Protein AF-0000000069746053 (afdb_homodimer)

Nearest PDB structures (foldseek):
  7sx4-assembly1_D  TM=1.749E-01  e=9.140E-03  Homo sapiens
  3opb-assembly1_A  TM=1.596E-01  e=9.567E-02  Saccharomyces cerevisiae
  3woz-assembly4_D  TM=3.754E-01  e=2.902E+00  Mus musculus
  8tla-assembly1_D  TM=1.374E-01  e=2.984E-01  Homo sapiens
  3opb-assembly1_B  TM=1.775E-01  e=1.203E+00  Saccharomyces cerevisiae

Structure (mmCIF, 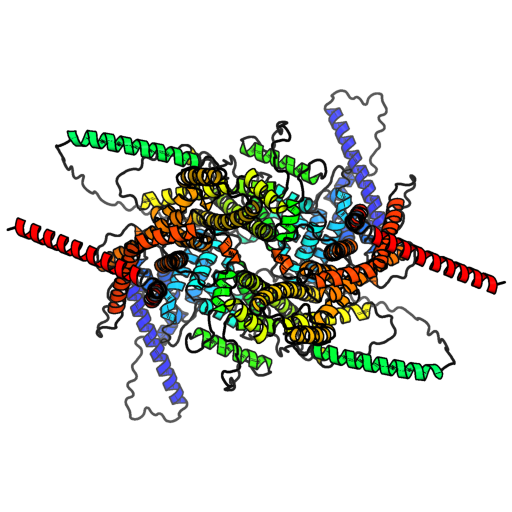N/CA/C/O backbone):
data_AF-0000000069746053-model_v1
#
loop_
_entity.id
_entity.type
_entity.pdbx_description
1 polymer 'DOP1 leucine zipper like protein B'
#
loop_
_atom_site.group_PDB
_atom_site.id
_atom_site.type_symbol
_atom_site.label_atom_id
_atom_site.label_alt_id
_atom_site.label_comp_id
_atom_site.label_asym_id
_atom_site.label_entity_id
_atom_site.label_seq_id
_atom_site.pdbx_PDB_ins_code
_atom_site.Cartn_x
_atom_site.Cartn_y
_atom_site.Cartn_z
_atom_site.occupancy
_atom_site.B_iso_or_equiv
_atom_site.auth_seq_id
_atom_site.auth_comp_id
_atom_site.auth_asym_id
_atom_site.auth_atom_id
_atom_site.pdbx_PDB_model_num
ATOM 1 N N . MET A 1 1 ? -34.031 -27.984 -26.672 1 79.75 1 MET A N 1
ATOM 2 C CA . MET A 1 1 ? -33.969 -27.141 -25.5 1 79.75 1 MET A CA 1
ATOM 3 C C . MET A 1 1 ? -33.969 -27.969 -24.219 1 79.75 1 MET A C 1
ATOM 5 O O . MET A 1 1 ? -33.219 -27.703 -23.297 1 79.75 1 MET A O 1
ATOM 9 N N . THR A 1 2 ? -34.75 -28.969 -24.156 1 75.62 2 THR A N 1
ATOM 10 C CA . THR A 1 2 ? -34.812 -29.859 -22.984 1 75.62 2 THR A CA 1
ATOM 11 C C . THR A 1 2 ? -33.5 -30.594 -22.797 1 75.62 2 THR A C 1
ATOM 13 O O . THR A 1 2 ? -33.031 -30.734 -21.656 1 75.62 2 THR A O 1
ATOM 16 N N . VAL A 1 3 ? -32.938 -31.031 -23.844 1 77.88 3 VAL A N 1
ATOM 17 C CA . VAL A 1 3 ? -31.656 -31.75 -23.781 1 77.88 3 VAL A CA 1
ATOM 18 C C . VAL A 1 3 ? -30.547 -30.812 -23.297 1 77.88 3 VAL A C 1
ATOM 20 O O . VAL A 1 3 ? -29.656 -31.234 -22.562 1 77.88 3 VAL A O 1
ATOM 23 N N . CYS A 1 4 ? -30.656 -29.656 -23.688 1 82 4 CYS A N 1
ATOM 24 C CA . CYS A 1 4 ? -29.656 -28.672 -23.312 1 82 4 CYS A CA 1
ATOM 25 C C . CYS A 1 4 ? -29.641 -28.453 -21.797 1 82 4 CYS A C 1
ATOM 27 O O . CYS A 1 4 ? -28.594 -28.172 -21.203 1 82 4 CYS A O 1
ATOM 29 N N . CYS A 1 5 ? -30.781 -28.688 -21.156 1 81.5 5 CYS A N 1
ATOM 30 C CA . CYS A 1 5 ? -30.906 -28.266 -19.766 1 81.5 5 CYS A CA 1
ATOM 31 C C . CYS A 1 5 ? -30.953 -29.469 -18.828 1 81.5 5 CYS A C 1
ATOM 33 O O . CYS A 1 5 ? -30.688 -29.359 -17.641 1 81.5 5 CYS A O 1
ATOM 35 N N . CYS A 1 6 ? -31.297 -30.625 -19.281 1 79.62 6 CYS A N 1
ATOM 36 C CA . CYS A 1 6 ? -31.688 -31.656 -18.328 1 79.62 6 CYS A CA 1
ATOM 37 C C . CYS A 1 6 ? -30.797 -32.906 -18.469 1 79.62 6 CYS A C 1
ATOM 39 O O . CYS A 1 6 ? -30.828 -33.781 -17.609 1 79.62 6 CYS A O 1
ATOM 41 N N . VAL A 1 7 ? -30 -33 -19.469 1 80.88 7 VAL A N 1
ATOM 42 C CA . VAL A 1 7 ? -29.188 -34.188 -19.656 1 80.88 7 VAL A CA 1
ATOM 43 C C . VAL A 1 7 ? -27.922 -34.094 -18.812 1 80.88 7 VAL A C 1
ATOM 45 O O . VAL A 1 7 ? -27.375 -33 -18.625 1 80.88 7 VAL A O 1
ATOM 48 N N . THR A 1 8 ? -27.547 -35.219 -18.344 1 80.81 8 THR A N 1
ATOM 49 C CA . THR A 1 8 ? -26.422 -35.219 -17.422 1 80.81 8 THR A CA 1
ATOM 50 C C . THR A 1 8 ? -25.109 -35.438 -18.172 1 80.81 8 THR A C 1
ATOM 52 O O . THR A 1 8 ? -24.031 -35.125 -17.656 1 80.81 8 THR A O 1
ATOM 55 N N . ASP A 1 9 ? -25.234 -35.938 -19.375 1 83.94 9 ASP A N 1
ATOM 56 C CA . ASP A 1 9 ? -24 -36.156 -20.141 1 83.94 9 ASP A CA 1
ATOM 57 C C . ASP A 1 9 ? -23.484 -34.844 -20.719 1 83.94 9 ASP A C 1
ATOM 59 O O . ASP A 1 9 ? -24.156 -34.25 -21.562 1 83.94 9 ASP A O 1
ATOM 63 N N . CYS A 1 10 ? -22.328 -34.531 -20.422 1 85.75 10 CYS A N 1
ATOM 64 C CA . CYS A 1 10 ? -21.766 -33.25 -20.781 1 85.75 10 CYS A CA 1
ATOM 65 C C . CYS A 1 10 ? -21.578 -33.156 -22.297 1 85.75 10 CYS A C 1
ATOM 67 O O . CYS A 1 10 ? -21.828 -32.094 -22.875 1 85.75 10 CYS A O 1
ATOM 69 N N . TYR A 1 11 ? -21.188 -34.219 -22.922 1 84.75 11 TYR A N 1
ATOM 70 C CA . TYR A 1 11 ? -20.938 -34.156 -24.359 1 84.75 11 TYR A CA 1
ATOM 71 C C . TYR A 1 11 ? -22.234 -33.938 -25.125 1 84.75 11 TYR A C 1
ATOM 73 O O . TYR A 1 11 ? -22.297 -33.094 -26.016 1 84.75 11 TYR A O 1
ATOM 81 N N . LEU A 1 12 ? -23.188 -34.688 -24.781 1 87.56 12 LEU A N 1
ATOM 82 C CA . LEU A 1 12 ? -24.469 -34.562 -25.453 1 87.56 12 LEU A CA 1
ATOM 83 C C . LEU A 1 12 ? -25.078 -33.188 -25.203 1 87.56 12 LEU A C 1
ATOM 85 O O . LEU A 1 12 ? -25.703 -32.594 -26.109 1 87.56 12 LEU A O 1
ATOM 89 N N . GLN A 1 13 ? -24.938 -32.812 -24.031 1 90.44 13 GLN A N 1
ATOM 90 C CA . GLN A 1 13 ? -25.453 -31.484 -23.688 1 90.44 13 GLN A CA 1
ATOM 91 C C . GLN A 1 13 ? -24.766 -30.391 -24.484 1 90.44 13 GLN A C 1
ATOM 93 O O . GLN A 1 13 ? -25.422 -29.484 -25 1 90.44 13 GLN A O 1
ATOM 98 N N . ASN A 1 14 ? -23.516 -30.438 -24.656 1 90.69 14 ASN A N 1
ATOM 99 C CA . ASN A 1 14 ? -22.75 -29.438 -25.375 1 90.69 14 ASN A CA 1
ATOM 100 C C . ASN A 1 14 ? -23.078 -29.438 -26.859 1 90.69 14 ASN A C 1
ATOM 102 O O . ASN A 1 14 ? -23.156 -28.359 -27.484 1 90.69 14 ASN A O 1
ATOM 106 N N . VAL A 1 15 ? -23.234 -30.594 -27.359 1 89.5 15 VAL A N 1
ATOM 107 C CA . VAL A 1 15 ? -23.609 -30.703 -28.766 1 89.5 15 VAL A CA 1
ATOM 108 C C . VAL A 1 15 ? -24.984 -30.094 -28.984 1 89.5 15 VAL A C 1
ATOM 110 O O . VAL A 1 15 ? -25.203 -29.375 -29.969 1 89.5 15 VAL A O 1
ATOM 113 N N . ALA A 1 16 ? -25.859 -30.438 -28.078 1 91.25 16 ALA A N 1
ATOM 114 C CA . ALA A 1 16 ? -27.203 -29.891 -28.172 1 91.25 16 ALA A CA 1
ATOM 115 C C . ALA A 1 16 ? -27.188 -28.375 -28.062 1 91.25 16 ALA A C 1
ATOM 117 O O . ALA A 1 16 ? -27.875 -27.672 -28.812 1 91.25 16 ALA A O 1
ATOM 118 N N . ILE A 1 17 ? -26.5 -27.875 -27.125 1 92.75 17 ILE A N 1
ATOM 119 C CA . ILE A 1 17 ? -26.391 -26.438 -26.906 1 92.75 17 ILE A CA 1
ATOM 120 C C . ILE A 1 17 ? -25.766 -25.781 -28.141 1 92.75 17 ILE A C 1
ATOM 122 O O . ILE A 1 17 ? -26.234 -24.75 -28.609 1 92.75 17 ILE A O 1
ATOM 126 N N . SER A 1 18 ? -24.703 -26.359 -28.656 1 92.25 18 SER A N 1
ATOM 127 C CA . SER A 1 18 ? -24.031 -25.828 -29.844 1 92.25 18 SER A CA 1
ATOM 128 C C . SER A 1 18 ? -24.969 -25.734 -31.031 1 92.25 18 SER A C 1
ATOM 130 O O . SER A 1 18 ? -25 -24.734 -31.734 1 92.25 18 SER A O 1
ATOM 132 N N . THR A 1 19 ? -25.719 -26.734 -31.188 1 91.44 19 THR A N 1
ATOM 133 C CA . THR A 1 19 ? -26.656 -26.781 -32.312 1 91.44 19 THR A CA 1
ATOM 134 C C . THR A 1 19 ? -27.734 -25.719 -32.156 1 91.44 19 THR A C 1
ATOM 136 O O . THR A 1 19 ? -28.094 -25.031 -33.094 1 91.44 19 THR A O 1
ATOM 139 N N . LEU A 1 20 ? -28.234 -25.703 -31 1 90.62 20 LEU A N 1
ATOM 140 C CA . LEU A 1 20 ? -29.297 -24.734 -30.75 1 90.62 20 LEU A CA 1
ATOM 141 C C . LEU A 1 20 ? -28.781 -23.297 -30.906 1 90.62 20 LEU A C 1
ATOM 143 O O . LEU A 1 20 ? -29.484 -22.438 -31.438 1 90.62 20 LEU A O 1
ATOM 147 N N . LEU A 1 21 ? -27.609 -22.984 -30.391 1 91.44 21 LEU A N 1
ATOM 148 C CA . LEU A 1 21 ? -27.031 -21.656 -30.5 1 91.44 21 LEU A CA 1
ATOM 149 C C . LEU A 1 21 ? -26.734 -21.312 -31.953 1 91.44 21 LEU A C 1
ATOM 151 O O . LEU A 1 21 ? -26.859 -20.141 -32.375 1 91.44 21 LEU A O 1
ATOM 155 N N . GLU A 1 22 ? -26.344 -22.281 -32.688 1 90.69 22 GLU A N 1
ATOM 156 C CA . GLU A 1 22 ? -26.125 -22.062 -34.125 1 90.69 22 GLU A CA 1
ATOM 157 C C . GLU A 1 22 ? -27.438 -21.703 -34.812 1 90.69 22 GLU A C 1
ATOM 159 O O . GLU A 1 22 ? -27.453 -20.828 -35.688 1 90.69 22 GLU A O 1
ATOM 164 N N . VAL A 1 23 ? -28.422 -22.359 -34.438 1 89.12 23 VAL A N 1
ATOM 165 C CA . VAL A 1 23 ? -29.734 -22.078 -35 1 89.12 23 VAL A CA 1
ATOM 166 C C . VAL A 1 23 ? -30.172 -20.672 -34.625 1 89.12 23 VAL A C 1
ATOM 168 O O . VAL A 1 23 ? -30.734 -19.938 -35.438 1 89.12 23 VAL A O 1
ATOM 171 N N . ILE A 1 24 ? -29.984 -20.375 -33.406 1 89.31 24 ILE A N 1
ATOM 172 C CA . ILE A 1 24 ? -30.359 -19.062 -32.938 1 89.31 24 ILE A CA 1
ATOM 173 C C . ILE A 1 24 ? -29.531 -17.984 -33.656 1 89.31 24 ILE A C 1
ATOM 175 O O . ILE A 1 24 ? -30.078 -16.969 -34.062 1 89.31 24 ILE A O 1
ATOM 179 N N . ASN A 1 25 ? -28.25 -18.172 -33.75 1 88.69 25 ASN A N 1
ATOM 180 C CA . ASN A 1 25 ? -27.359 -17.219 -34.438 1 88.69 25 ASN A CA 1
ATOM 181 C C . ASN A 1 25 ? -27.766 -16.984 -35.875 1 88.69 25 ASN A C 1
ATOM 183 O O . ASN A 1 25 ? -27.828 -15.852 -36.344 1 88.69 25 ASN A O 1
ATOM 187 N N . HIS A 1 26 ? -28.062 -18 -36.5 1 86.75 26 HIS A N 1
ATOM 188 C CA . HIS A 1 26 ? -28.484 -17.906 -37.906 1 86.75 26 HIS A CA 1
ATOM 189 C C . HIS A 1 26 ? -29.844 -17.219 -38.031 1 86.75 26 HIS A C 1
ATOM 191 O O . HIS A 1 26 ? -30.062 -16.438 -38.938 1 86.75 26 HIS A O 1
ATOM 197 N N . SER A 1 27 ? -30.656 -17.609 -37.156 1 88.44 27 SER A N 1
ATOM 198 C CA . SER A 1 27 ? -31.984 -17 -37.188 1 88.44 27 SER A CA 1
ATOM 199 C C . SER A 1 27 ? -31.922 -15.508 -36.906 1 88.44 27 SER A C 1
ATOM 201 O O . SER A 1 27 ? -32.625 -14.719 -37.531 1 88.44 27 SER A O 1
ATOM 203 N N . GLN A 1 28 ? -31.125 -15.164 -35.938 1 86.38 28 GLN A N 1
ATOM 204 C CA . GLN A 1 28 ? -30.984 -13.758 -35.594 1 86.38 28 GLN A CA 1
ATOM 205 C C . GLN A 1 28 ? -30.312 -12.977 -36.719 1 86.38 28 GLN A C 1
ATOM 207 O O . GLN A 1 28 ? -30.688 -11.836 -37 1 86.38 28 GLN A O 1
ATOM 212 N N . SER A 1 29 ? -29.281 -13.492 -37.344 1 84.25 29 SER A N 1
ATOM 213 C CA . SER A 1 29 ? -28.594 -12.844 -38.469 1 84.25 29 SER A CA 1
ATOM 214 C C . SER A 1 29 ? -29.531 -12.625 -39.656 1 84.25 29 SER A C 1
ATOM 216 O O . SER A 1 29 ? -29.516 -11.562 -40.281 1 84.25 29 SER A O 1
ATOM 218 N N . LEU A 1 30 ? -30.281 -13.547 -39.875 1 82.25 30 LEU A N 1
ATOM 219 C CA . LEU A 1 30 ? -31.234 -13.453 -40.969 1 82.25 30 LEU A CA 1
ATOM 220 C C . LEU A 1 30 ? -32.344 -12.461 -40.656 1 82.25 30 LEU A C 1
ATOM 222 O O . LEU A 1 30 ? -32.844 -11.758 -41.531 1 82.25 30 LEU A O 1
ATOM 226 N N . ALA A 1 31 ? -32.719 -12.516 -39.469 1 80.44 31 ALA A N 1
ATOM 227 C CA . ALA A 1 31 ? -33.75 -11.555 -39.031 1 80.44 31 ALA A CA 1
ATOM 228 C C . ALA A 1 31 ? -33.281 -10.117 -39.219 1 80.44 31 ALA A C 1
ATOM 230 O O . ALA A 1 31 ? -34.031 -9.242 -39.625 1 80.44 31 ALA A O 1
ATOM 231 N N . LEU A 1 32 ? -32.031 -9.875 -38.938 1 80.44 32 LEU A N 1
ATOM 232 C CA . LEU A 1 32 ? -31.453 -8.547 -39.094 1 80.44 32 LEU A CA 1
ATOM 233 C C . LEU A 1 32 ? -31.391 -8.172 -40.562 1 80.44 32 LEU A C 1
ATOM 235 O O . LEU A 1 32 ? -31.625 -7.016 -40.938 1 80.44 32 LEU A O 1
ATOM 239 N N . VAL A 1 33 ? -31.078 -9.141 -41.375 1 77.31 33 VAL A N 1
ATOM 240 C CA . VAL A 1 33 ? -31.016 -8.906 -42.812 1 77.31 33 VAL A CA 1
ATOM 241 C C . VAL A 1 33 ? -32.406 -8.609 -43.344 1 77.31 33 VAL A C 1
ATOM 243 O O . VAL A 1 33 ? -32.562 -7.719 -44.188 1 77.31 33 VAL A O 1
ATOM 246 N N . ILE A 1 34 ? -33.281 -9.305 -42.875 1 76.88 34 ILE A N 1
ATOM 247 C CA . ILE A 1 34 ? -34.656 -9.117 -43.344 1 76.88 34 ILE A CA 1
ATOM 248 C C . ILE A 1 34 ? -35.188 -7.758 -42.875 1 76.88 34 ILE A C 1
ATOM 250 O O . ILE A 1 34 ? -35.875 -7.055 -43.625 1 76.88 34 ILE A O 1
ATOM 254 N N . GLU A 1 35 ? -34.844 -7.457 -41.656 1 78.38 35 GLU A N 1
ATOM 255 C CA . GLU A 1 35 ? -35.281 -6.16 -41.125 1 78.38 35 GLU A CA 1
ATOM 256 C C . GLU A 1 35 ? -34.656 -5.016 -41.938 1 78.38 35 GLU A C 1
ATOM 258 O O . GLU A 1 35 ? -35.312 -4.008 -42.188 1 78.38 35 GLU A O 1
ATOM 263 N N . ASP A 1 36 ? -33.406 -5.148 -42.281 1 76.81 36 ASP A N 1
ATOM 264 C CA . ASP A 1 36 ? -32.719 -4.133 -43.062 1 76.81 36 ASP A CA 1
ATOM 265 C C . ASP A 1 36 ? -33.312 -4.012 -44.469 1 76.81 36 ASP A C 1
ATOM 267 O O . ASP A 1 36 ? -33.469 -2.906 -45 1 76.81 36 ASP A O 1
ATOM 271 N N . LYS A 1 37 ? -33.719 -5.129 -45 1 72.94 37 LYS A N 1
ATOM 272 C CA . LYS A 1 37 ? -34.344 -5.137 -46.312 1 72.94 37 LYS A CA 1
ATOM 273 C C . LYS A 1 37 ? -35.719 -4.488 -46.281 1 72.94 37 LYS A C 1
ATOM 275 O O . LYS A 1 37 ? -36.094 -3.738 -47.188 1 72.94 37 LYS A O 1
ATOM 280 N N . MET A 1 38 ? -36.375 -4.809 -45.25 1 73.62 38 MET A N 1
ATOM 281 C CA . MET A 1 38 ? -37.719 -4.242 -45.094 1 73.62 38 MET A CA 1
ATOM 282 C C . MET A 1 38 ? -37.625 -2.73 -44.906 1 73.62 38 MET A C 1
ATOM 284 O O . MET A 1 38 ? -38.469 -1.991 -45.438 1 73.62 38 MET A O 1
ATOM 288 N N . LYS A 1 39 ? -36.656 -2.295 -44.094 1 74.62 39 LYS A N 1
ATOM 289 C CA . LYS A 1 39 ? -36.469 -0.863 -43.844 1 74.62 39 LYS A CA 1
ATOM 290 C C . LYS A 1 39 ? -36.094 -0.145 -45.156 1 74.62 39 LYS A C 1
ATOM 292 O O . LYS A 1 39 ? -36.594 0.952 -45.438 1 74.62 39 LYS A O 1
ATOM 297 N N . ARG A 1 40 ? -35.25 -0.754 -45.844 1 66.44 40 ARG A N 1
ATOM 298 C CA . ARG A 1 40 ? -34.875 -0.18 -47.125 1 66.44 40 ARG A CA 1
ATOM 299 C C . ARG A 1 40 ? -36.031 -0.13 -48.094 1 66.44 40 ARG A C 1
ATOM 301 O O . ARG A 1 40 ? -36.188 0.829 -48.844 1 66.44 40 ARG A O 1
ATOM 308 N N . TYR A 1 41 ? -36.875 -1.124 -47.969 1 64.06 41 TYR A N 1
ATOM 309 C CA . TYR A 1 41 ? -38.031 -1.189 -48.812 1 64.06 41 TYR A CA 1
ATOM 310 C C . TYR A 1 41 ? -39.062 -0.113 -48.438 1 64.06 41 TYR A C 1
ATOM 312 O O . TYR A 1 41 ? -39.656 0.504 -49.312 1 64.06 41 TYR A O 1
ATOM 320 N N . LYS A 1 42 ? -39.219 -0.029 -47.219 1 68.38 42 LYS A N 1
ATOM 321 C CA . LYS A 1 42 ? -40.156 0.998 -46.75 1 68.38 42 LYS A CA 1
ATOM 322 C C . LYS A 1 42 ? -39.656 2.393 -47.156 1 68.38 42 LYS A C 1
ATOM 324 O O . LYS A 1 42 ? -40.469 3.264 -47.5 1 68.38 42 LYS A O 1
ATOM 329 N N . THR A 1 43 ? -38.375 2.584 -47 1 61.66 43 THR A N 1
ATOM 330 C CA . THR A 1 43 ? -37.844 3.904 -47.312 1 61.66 43 THR A CA 1
ATOM 331 C C . THR A 1 43 ? -37.781 4.094 -48.844 1 61.66 43 THR A C 1
ATOM 333 O O . THR A 1 43 ? -37.812 5.223 -49.344 1 61.66 43 THR A O 1
ATOM 336 N N . ALA A 1 44 ? -37.406 3.033 -49.531 1 58.28 44 ALA A N 1
ATOM 337 C CA . ALA A 1 44 ? -37.281 3.223 -50.969 1 58.28 44 ALA A CA 1
ATOM 338 C C . ALA A 1 44 ? -38.656 3.25 -51.625 1 58.28 44 ALA A C 1
ATOM 340 O O . ALA A 1 44 ? -38.781 3.648 -52.781 1 58.28 44 ALA A O 1
ATOM 341 N N . GLY A 1 45 ? -39.75 3.752 -51.281 1 51.72 45 GLY A N 1
ATOM 342 C CA . GLY A 1 45 ? -41.062 3.803 -51.875 1 51.72 45 GLY A CA 1
ATOM 343 C C . GLY A 1 45 ? -41.406 2.582 -52.688 1 51.72 45 GLY A C 1
ATOM 344 O O . GLY A 1 45 ? -42.562 2.383 -53.094 1 51.72 45 GLY A O 1
ATOM 345 N N . TYR A 1 46 ? -40.5 2.402 -53.875 1 46.44 46 TYR A N 1
ATOM 346 C CA . TYR A 1 46 ? -40.781 1.439 -54.906 1 46.44 46 TYR A CA 1
ATOM 347 C C . TYR A 1 46 ? -40.562 0.011 -54.438 1 46.44 46 TYR A C 1
ATOM 349 O O . TYR A 1 46 ? -39.656 -0.257 -53.656 1 46.44 46 TYR A O 1
ATOM 357 N N . ASN A 1 47 ? -41.688 -0.744 -54.438 1 47.44 47 ASN A N 1
ATOM 358 C CA . ASN A 1 47 ? -41.75 -2.164 -54.094 1 47.44 47 ASN A CA 1
ATOM 359 C C . ASN A 1 47 ? -40.719 -2.959 -54.875 1 47.44 47 ASN A C 1
ATOM 361 O O . ASN A 1 47 ? -40.875 -3.186 -56.062 1 47.44 47 ASN A O 1
ATOM 365 N N . PRO A 1 48 ? -39.531 -2.764 -54.875 1 45.84 48 PRO A N 1
ATOM 366 C CA . PRO A 1 48 ? -38.625 -3.451 -55.781 1 45.84 48 PRO A CA 1
ATOM 367 C C . PRO A 1 48 ? -38.906 -4.945 -55.906 1 45.84 48 PRO A C 1
ATOM 369 O O . PRO A 1 48 ? -38.188 -5.664 -56.594 1 45.84 48 PRO A O 1
ATOM 372 N N . PHE A 1 49 ? -39.625 -5.598 -55.031 1 45.22 49 PHE A N 1
ATOM 373 C CA . PHE A 1 49 ? -39.906 -7.035 -55.062 1 45.22 49 PHE A CA 1
ATOM 374 C C . PHE A 1 49 ? -40.844 -7.379 -56.219 1 45.22 49 PHE A C 1
ATOM 376 O O . PHE A 1 49 ? -41.375 -8.492 -56.281 1 45.22 49 PHE A O 1
ATOM 383 N N . SER A 1 50 ? -41.344 -6.449 -57 1 45.62 50 SER A N 1
ATOM 384 C CA . SER A 1 50 ? -42.25 -7.059 -58 1 45.62 50 SER A CA 1
ATOM 385 C C . SER A 1 50 ? -41.625 -8.289 -58.625 1 45.62 50 SER A C 1
ATOM 387 O O . SER A 1 50 ? -42.281 -9.297 -58.844 1 45.62 50 SER A O 1
ATOM 389 N N . GLY A 1 51 ? -40.719 -8.273 -59.719 1 42.75 51 GLY A N 1
ATOM 390 C CA . GLY A 1 51 ? -40.375 -9.375 -60.625 1 42.75 51 GLY A CA 1
ATOM 391 C C . GLY A 1 51 ? -39.344 -10.312 -60.062 1 42.75 51 GLY A C 1
ATOM 392 O O . GLY A 1 51 ? -39.125 -11.406 -60.562 1 42.75 51 GLY A O 1
ATOM 393 N N . ARG A 1 52 ? -38.156 -9.906 -59.438 1 44.22 52 ARG A N 1
ATOM 394 C CA . ARG A 1 52 ? -37.094 -10.867 -59.156 1 44.22 52 ARG A CA 1
ATOM 395 C C . ARG A 1 52 ? -37.344 -11.594 -57.844 1 44.22 52 ARG A C 1
ATOM 397 O O . ARG A 1 52 ? -37.75 -10.984 -56.844 1 44.22 52 ARG A O 1
ATOM 404 N N . LEU A 1 53 ? -37.688 -12.945 -57.875 1 42.25 53 LEU A N 1
ATOM 405 C CA . LEU A 1 53 ? -37.781 -13.945 -56.812 1 42.25 53 LEU A CA 1
ATOM 406 C C . LEU A 1 53 ? -36.719 -13.75 -55.781 1 42.25 53 LEU A C 1
ATOM 408 O O . LEU A 1 53 ? -35.531 -13.938 -56.062 1 42.25 53 LEU A O 1
ATOM 412 N N . GLN A 1 54 ? -36.625 -12.711 -55.125 1 48.38 54 GLN A N 1
ATOM 413 C CA . GLN A 1 54 ? -35.594 -12.633 -54.094 1 48.38 54 GLN A CA 1
ATOM 414 C C . GLN A 1 54 ? -35.75 -13.766 -53.094 1 48.38 54 GLN A C 1
ATOM 416 O O . GLN A 1 54 ? -36.844 -13.992 -52.562 1 48.38 54 GLN A O 1
ATOM 421 N N . MET A 1 55 ? -35.094 -14.875 -53.281 1 50.09 55 MET A N 1
ATOM 422 C CA . MET A 1 55 ? -35 -16 -52.375 1 50.09 55 MET A CA 1
ATOM 423 C C . MET A 1 55 ? -34.812 -15.516 -50.938 1 50.09 55 MET A C 1
ATOM 425 O O . MET A 1 55 ? -33.844 -14.805 -50.656 1 50.09 55 MET A O 1
ATOM 429 N N . VAL A 1 56 ? -35.906 -15.203 -50.375 1 56.44 56 VAL A N 1
ATOM 430 C CA . VAL A 1 56 ? -35.75 -14.844 -48.969 1 56.44 56 VAL A CA 1
ATOM 431 C C . VAL A 1 56 ? -35.625 -16.109 -48.125 1 56.44 56 VAL A C 1
ATOM 433 O O . VAL A 1 56 ? -36.5 -16.984 -48.125 1 56.44 56 VAL A O 1
ATOM 436 N N . THR A 1 57 ? -34.5 -16.562 -47.781 1 66.88 57 THR A N 1
ATOM 437 C CA . THR A 1 57 ? -34.312 -17.688 -46.875 1 66.88 57 THR A CA 1
ATOM 438 C C . THR A 1 57 ? -34.938 -17.422 -45.5 1 66.88 57 THR A C 1
ATOM 440 O O . THR A 1 57 ? -34.625 -16.438 -44.844 1 66.88 57 THR A O 1
ATOM 443 N N . ALA A 1 58 ? -36.094 -18.125 -45.312 1 72.56 58 ALA A N 1
ATOM 444 C CA . ALA A 1 58 ? -36.812 -18 -44.062 1 72.56 58 ALA A CA 1
ATOM 445 C C . ALA A 1 58 ? -35.938 -18.469 -42.906 1 72.56 58 ALA A C 1
ATOM 447 O O . ALA A 1 58 ? -35.25 -19.484 -43 1 72.56 58 ALA A O 1
ATOM 448 N N . PRO A 1 59 ? -35.875 -17.703 -41.812 1 79.5 59 PRO A N 1
ATOM 449 C CA . PRO A 1 59 ? -35.125 -18.141 -40.625 1 79.5 59 PRO A CA 1
ATOM 450 C C . PRO A 1 59 ? -35.656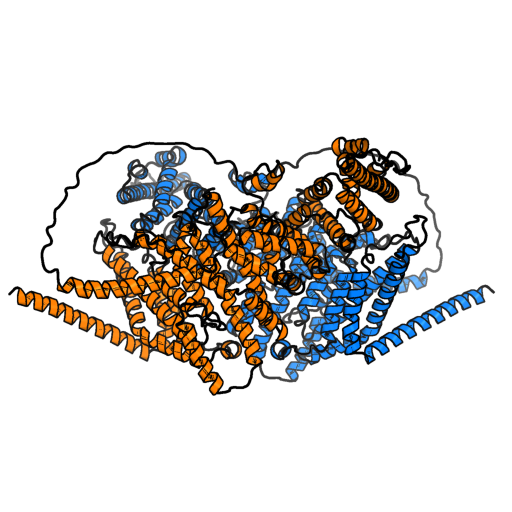 -19.438 -40.031 1 79.5 59 PRO A C 1
ATOM 452 O O . PRO A 1 59 ? -36.875 -19.672 -40.062 1 79.5 59 PRO A O 1
ATOM 455 N N . PRO A 1 60 ? -34.781 -20.312 -39.688 1 83.81 60 PRO A N 1
ATOM 456 C CA . PRO A 1 60 ? -35.188 -21.578 -39.094 1 83.81 60 PRO A CA 1
ATOM 457 C C . PRO A 1 60 ? -36.125 -21.391 -37.906 1 83.81 60 PRO A C 1
ATOM 459 O O . PRO A 1 60 ? -37.062 -22.188 -37.719 1 83.81 60 PRO A O 1
ATOM 462 N N . VAL A 1 61 ? -35.875 -20.406 -37.125 1 87.88 61 VAL A N 1
ATOM 463 C CA . VAL A 1 61 ? -36.75 -20.047 -36 1 87.88 61 VAL A CA 1
ATOM 464 C C . VAL A 1 61 ? -37.312 -18.641 -36.219 1 87.88 61 VAL A C 1
ATOM 466 O O . VAL A 1 61 ? -36.562 -17.688 -36.438 1 87.88 61 VAL A O 1
ATOM 469 N N . ALA A 1 62 ? -38.562 -18.562 -36.125 1 84.12 62 ALA A N 1
ATOM 470 C CA . ALA A 1 62 ? -39.219 -17.266 -36.344 1 84.12 62 ALA A CA 1
ATOM 471 C C . ALA A 1 62 ? -38.812 -16.266 -35.281 1 84.12 62 ALA A C 1
ATOM 473 O O . ALA A 1 62 ? -38.625 -16.609 -34.125 1 84.12 62 ALA A O 1
ATOM 474 N N . PRO A 1 63 ? -38.656 -15.062 -35.656 1 85.38 63 PRO A N 1
ATOM 475 C CA . PRO A 1 63 ? -38.219 -14.008 -34.719 1 85.38 63 PRO A CA 1
ATOM 476 C C . PRO A 1 63 ? -39.188 -13.867 -33.531 1 85.38 63 PRO A C 1
ATOM 478 O O . PRO A 1 63 ? -38.75 -13.547 -32.406 1 85.38 63 PRO A O 1
ATOM 481 N N . GLY A 1 64 ? -40.406 -14.102 -33.75 1 84.94 64 GLY A N 1
ATOM 482 C CA . GLY A 1 64 ? -41.375 -14.055 -32.656 1 84.94 64 GLY A CA 1
ATOM 483 C C . GLY A 1 64 ? -41.094 -15.086 -31.594 1 84.94 64 GLY A C 1
ATOM 484 O O . GLY A 1 64 ? -41.25 -14.805 -30.406 1 84.94 64 GLY A O 1
ATOM 485 N N . VAL A 1 65 ? -40.719 -16.281 -32.062 1 88.56 65 VAL A N 1
ATOM 486 C CA . VAL A 1 65 ? -40.438 -17.375 -31.125 1 88.56 65 VAL A CA 1
ATOM 487 C C . VAL A 1 65 ? -39.156 -17.062 -30.344 1 88.56 65 VAL A C 1
ATOM 489 O O . VAL A 1 65 ? -39.062 -17.359 -29.156 1 88.56 65 VAL A O 1
ATOM 492 N N . LEU A 1 66 ? -38.219 -16.516 -31.031 1 87.62 66 LEU A N 1
ATOM 493 C CA . LEU A 1 66 ? -36.969 -16.156 -30.375 1 87.62 66 LEU A CA 1
ATOM 494 C C . LEU A 1 66 ? -37.219 -15.117 -29.281 1 87.62 66 LEU A C 1
ATOM 496 O O . LEU A 1 66 ? -36.562 -15.156 -28.234 1 87.62 66 LEU A O 1
ATOM 500 N N . LYS A 1 67 ? -38.094 -14.297 -29.562 1 88 67 LYS A N 1
ATOM 501 C CA . LYS A 1 67 ? -38.438 -13.281 -28.562 1 88 67 LYS A CA 1
ATOM 502 C C . LYS A 1 67 ? -39.125 -13.914 -27.359 1 88 67 LYS A C 1
ATOM 504 O O . LYS A 1 67 ? -38.875 -13.5 -26.219 1 88 67 LYS A O 1
ATOM 509 N N . VAL A 1 68 ? -39.875 -14.867 -27.641 1 88.88 68 VAL A N 1
ATOM 510 C CA . VAL A 1 68 ? -40.562 -15.57 -26.562 1 88.88 68 VAL A CA 1
ATOM 511 C C . VAL A 1 68 ? -39.531 -16.328 -25.719 1 88.88 68 VAL A C 1
ATOM 513 O O . VAL A 1 68 ? -39.625 -16.344 -24.484 1 88.88 68 VAL A O 1
ATOM 516 N N . VAL A 1 69 ? -38.656 -16.938 -26.359 1 87.12 69 VAL A N 1
ATOM 517 C CA . VAL A 1 69 ? -37.625 -17.703 -25.656 1 87.12 69 VAL A CA 1
ATOM 518 C C . VAL A 1 69 ? -36.781 -16.75 -24.797 1 87.12 69 VAL A C 1
ATOM 520 O O . VAL A 1 69 ? -36.406 -17.109 -23.672 1 87.12 69 VAL A O 1
ATOM 523 N N . ALA A 1 70 ? -36.562 -15.609 -25.281 1 86.62 70 ALA A N 1
ATOM 524 C CA . ALA A 1 70 ? -35.688 -14.633 -24.609 1 86.62 70 ALA A CA 1
ATOM 525 C C . ALA A 1 70 ? -36.406 -13.984 -23.438 1 86.62 70 ALA A C 1
ATOM 527 O O . ALA A 1 70 ? -35.812 -13.766 -22.375 1 86.62 70 ALA A O 1
ATOM 528 N N . GLU A 1 71 ? -37.656 -13.703 -23.578 1 86.94 71 GLU A N 1
ATOM 529 C CA . GLU A 1 71 ? -38.344 -12.859 -22.609 1 86.94 71 GLU A CA 1
ATOM 530 C C . GLU A 1 71 ? -39.219 -13.688 -21.688 1 86.94 71 GLU A C 1
ATOM 532 O O . GLU A 1 71 ? -39.5 -13.289 -20.547 1 86.94 71 GLU A O 1
ATOM 537 N N . ARG A 1 72 ? -39.656 -14.812 -22.188 1 86.94 72 ARG A N 1
ATOM 538 C CA . ARG A 1 72 ? -40.719 -15.492 -21.438 1 86.94 72 ARG A CA 1
ATOM 539 C C . ARG A 1 72 ? -40.219 -16.828 -20.906 1 86.94 72 ARG A C 1
ATOM 541 O O . ARG A 1 72 ? -41 -17.609 -20.344 1 86.94 72 ARG A O 1
ATOM 548 N N . THR A 1 73 ? -39 -17.234 -21.188 1 87.19 73 THR A N 1
ATOM 549 C CA . THR A 1 73 ? -38.438 -18.469 -20.656 1 87.19 73 THR A CA 1
ATOM 550 C C . THR A 1 73 ? -37.125 -18.203 -19.953 1 87.19 73 THR A C 1
ATOM 552 O O . THR A 1 73 ? -36.594 -17.094 -20.016 1 87.19 73 THR A O 1
ATOM 555 N N . ASP A 1 74 ? -36.75 -19.188 -19.172 1 89.56 74 ASP A N 1
ATOM 556 C CA . ASP A 1 74 ? -35.438 -19.094 -18.5 1 89.56 74 ASP A CA 1
ATOM 557 C C . ASP A 1 74 ? -34.406 -19.953 -19.188 1 89.56 74 ASP A C 1
ATOM 559 O O . ASP A 1 74 ? -33.531 -20.516 -18.547 1 89.56 74 ASP A O 1
ATOM 563 N N . PHE A 1 75 ? -34.594 -20.062 -20.516 1 89.94 75 PHE A N 1
ATOM 564 C CA . PHE A 1 75 ? -33.719 -20.938 -21.281 1 89.94 75 PHE A CA 1
ATOM 565 C C . PHE A 1 75 ? -32.281 -20.453 -21.188 1 89.94 75 PHE A C 1
ATOM 567 O O . PHE A 1 75 ? -31.375 -21.234 -20.844 1 89.94 75 PHE A O 1
ATOM 574 N N . TYR A 1 76 ? -32.062 -19.188 -21.469 1 92.31 76 TYR A N 1
ATOM 575 C CA . TYR A 1 76 ? -30.703 -18.641 -21.5 1 92.31 76 TYR A CA 1
ATOM 576 C C . TYR A 1 76 ? -30.047 -18.75 -20.125 1 92.31 76 TYR A C 1
ATOM 578 O O . TYR A 1 76 ? -28.875 -19.109 -20 1 92.31 76 TYR A O 1
ATOM 586 N N . GLN A 1 77 ? -30.734 -18.531 -19.094 1 92.69 77 GLN A N 1
ATOM 587 C CA . GLN A 1 77 ? -30.219 -18.594 -17.719 1 92.69 77 GLN A CA 1
ATOM 588 C C . GLN A 1 77 ? -29.828 -20.031 -17.344 1 92.69 77 GLN A C 1
ATOM 590 O O . GLN A 1 77 ? -28.797 -20.25 -16.734 1 92.69 77 GLN A O 1
ATOM 595 N N . ARG A 1 78 ? -30.641 -20.938 -17.766 1 92.69 78 ARG A N 1
ATOM 596 C CA . ARG A 1 78 ? -30.391 -22.344 -17.422 1 92.69 78 ARG A CA 1
ATOM 597 C C . ARG A 1 78 ? -29.172 -22.875 -18.156 1 92.69 78 ARG A C 1
ATOM 599 O O . ARG A 1 78 ? -28.344 -23.594 -17.562 1 92.69 78 ARG A O 1
ATOM 606 N N . VAL A 1 79 ? -29.125 -22.531 -19.438 1 92.81 79 VAL A N 1
ATOM 607 C CA . VAL A 1 79 ? -27.984 -22.984 -20.234 1 92.81 79 VAL A CA 1
ATOM 608 C C . VAL A 1 79 ? -26.703 -22.359 -19.688 1 92.81 79 VAL A C 1
ATOM 610 O O . VAL A 1 79 ? -25.672 -23.031 -19.609 1 92.81 79 VAL A O 1
ATOM 613 N N . ALA A 1 80 ? -26.797 -21.094 -19.359 1 94.38 80 ALA A N 1
ATOM 614 C CA . ALA A 1 80 ? -25.625 -20.406 -18.812 1 94.38 80 ALA A CA 1
ATOM 615 C C . ALA A 1 80 ? -25.172 -21.062 -17.516 1 94.38 80 ALA A C 1
ATOM 617 O O . ALA A 1 80 ? -23.969 -21.219 -17.281 1 94.38 80 ALA A O 1
ATOM 618 N N . ARG A 1 81 ? -26.078 -21.453 -16.734 1 93.75 81 ARG A N 1
ATOM 619 C CA . ARG A 1 81 ? -25.75 -22.094 -15.461 1 93.75 81 ARG A CA 1
ATOM 620 C C . ARG A 1 81 ? -25.109 -23.453 -15.688 1 93.75 81 ARG A C 1
ATOM 622 O O . ARG A 1 81 ? -24.188 -23.844 -14.969 1 93.75 81 ARG A O 1
ATOM 629 N N . VAL A 1 82 ? -25.641 -24.188 -16.609 1 92.69 82 VAL A N 1
ATOM 630 C CA . VAL A 1 82 ? -25.125 -25.5 -16.938 1 92.69 82 VAL A CA 1
ATOM 631 C C . VAL A 1 82 ? -23.672 -25.391 -17.406 1 92.69 82 VAL A C 1
ATOM 633 O O . VAL A 1 82 ? -22.797 -26.125 -16.922 1 92.69 82 VAL A O 1
ATOM 636 N N . LEU A 1 83 ? -23.469 -24.484 -18.328 1 94.19 83 LEU A N 1
ATOM 637 C CA . LEU A 1 83 ? -22.125 -24.312 -18.875 1 94.19 83 LEU A CA 1
ATOM 638 C C . LEU A 1 83 ? -21.156 -23.828 -17.812 1 94.19 83 LEU A C 1
ATOM 640 O O . LEU A 1 83 ? -20 -24.266 -17.766 1 94.19 83 LEU A O 1
ATOM 644 N N . TRP A 1 84 ? -21.594 -22.938 -16.922 1 94.56 84 TRP A N 1
ATOM 645 C CA . TRP A 1 84 ? -20.766 -22.422 -15.836 1 94.56 84 TRP A CA 1
ATOM 646 C C . TRP A 1 84 ? -20.375 -23.547 -14.883 1 94.56 84 TRP A C 1
ATOM 648 O O . TRP A 1 84 ? -19.219 -23.641 -14.461 1 94.56 84 TRP A O 1
ATOM 658 N N . ASN A 1 85 ? -21.281 -24.406 -14.633 1 90.88 85 ASN A N 1
ATOM 659 C CA . ASN A 1 85 ? -21.047 -25.469 -13.672 1 90.88 85 ASN A CA 1
ATOM 660 C C . ASN A 1 85 ? -20.141 -26.547 -14.258 1 90.88 85 ASN A C 1
ATOM 662 O O . ASN A 1 85 ? -19.516 -27.312 -13.516 1 90.88 85 ASN A O 1
ATOM 666 N N . GLN A 1 86 ? -20.031 -26.594 -15.555 1 90.5 86 GLN A N 1
ATOM 667 C CA . GLN A 1 86 ? -19.203 -27.594 -16.219 1 90.5 86 GLN A CA 1
ATOM 668 C C . GLN A 1 86 ? -17.734 -27.172 -16.203 1 90.5 86 GLN A C 1
ATOM 670 O O . GLN A 1 86 ? -16.844 -27.969 -16.5 1 90.5 86 GLN A O 1
ATOM 675 N N . LEU A 1 87 ? -17.5 -25.938 -15.766 1 89.88 87 LEU A N 1
ATOM 676 C CA . LEU A 1 87 ? -16.125 -25.453 -15.656 1 89.88 87 LEU A CA 1
ATOM 677 C C . LEU A 1 87 ? -15.523 -25.828 -14.305 1 89.88 87 LEU A C 1
ATOM 679 O O . LEU A 1 87 ? -15.125 -24.953 -13.531 1 89.88 87 LEU A O 1
ATOM 683 N N . ASN A 1 88 ? -15.602 -27.047 -14.016 1 82.19 88 ASN A N 1
ATOM 684 C CA . ASN A 1 88 ? -15.086 -27.562 -12.75 1 82.19 88 ASN A CA 1
ATOM 685 C C . ASN A 1 88 ? -13.906 -28.5 -12.977 1 82.19 88 ASN A C 1
ATOM 687 O O . ASN A 1 88 ? -13.602 -28.859 -14.117 1 82.19 88 ASN A O 1
ATOM 691 N N . LYS A 1 89 ? -13.305 -28.984 -11.953 1 77.19 89 LYS A N 1
ATOM 692 C CA . LYS A 1 89 ? -12.094 -29.797 -11.984 1 77.19 89 LYS A CA 1
ATOM 693 C C . LYS A 1 89 ? -12.375 -31.172 -12.562 1 77.19 89 LYS A C 1
ATOM 695 O O . LYS A 1 89 ? -11.5 -31.781 -13.195 1 77.19 89 LYS A O 1
ATOM 700 N N . GLU A 1 90 ? -13.594 -31.578 -12.484 1 75.69 90 GLU A N 1
ATOM 701 C CA . GLU A 1 90 ? -13.945 -32.938 -12.898 1 75.69 90 GLU A CA 1
ATOM 702 C C . GLU A 1 90 ? -14.195 -33 -14.398 1 75.69 90 GLU A C 1
ATOM 704 O O . GLU A 1 90 ? -14.07 -34.062 -15 1 75.69 90 GLU A O 1
ATOM 709 N N . THR A 1 91 ? -14.461 -31.906 -15.023 1 80.81 91 THR A N 1
ATOM 710 C CA . THR A 1 91 ? -14.797 -31.891 -16.438 1 80.81 91 THR A CA 1
ATOM 711 C C . THR A 1 91 ? -13.805 -31.031 -17.219 1 80.81 91 THR A C 1
ATOM 713 O O . THR A 1 91 ? -14.195 -30.234 -18.078 1 80.81 91 THR A O 1
ATOM 716 N N . ARG A 1 92 ? -12.625 -31.188 -17.031 1 80.69 92 ARG A N 1
ATOM 717 C CA . ARG A 1 92 ? -11.602 -30.344 -17.625 1 80.69 92 ARG A CA 1
ATOM 718 C C . ARG A 1 92 ? -11.539 -30.547 -19.141 1 80.69 92 ARG A C 1
ATOM 720 O O . ARG A 1 92 ? -11.227 -29.625 -19.891 1 80.69 92 ARG A O 1
ATOM 727 N N . GLU A 1 93 ? -11.891 -31.75 -19.578 1 78.25 93 GLU A N 1
ATOM 728 C CA . GLU A 1 93 ? -11.805 -32.062 -21 1 78.25 93 GLU A CA 1
ATOM 729 C C . GLU A 1 93 ? -12.789 -31.25 -21.812 1 78.25 93 GLU A C 1
ATOM 731 O O . GLU A 1 93 ? -12.578 -31.031 -23.016 1 78.25 93 GLU A O 1
ATOM 736 N N . HIS A 1 94 ? -13.797 -30.781 -21.094 1 82.94 94 HIS A N 1
ATOM 737 C CA . HIS A 1 94 ? -14.844 -30.062 -21.812 1 82.94 94 HIS A CA 1
ATOM 738 C C . HIS A 1 94 ? -14.703 -28.562 -21.641 1 82.94 94 HIS A C 1
ATOM 740 O O . HIS A 1 94 ? -15.539 -27.797 -22.141 1 82.94 94 HIS A O 1
ATOM 746 N N . HIS A 1 95 ? -13.656 -28.109 -20.984 1 88 95 HIS A N 1
ATOM 747 C CA . HIS A 1 95 ? -13.516 -26.703 -20.656 1 88 95 HIS A CA 1
ATOM 748 C C . HIS A 1 95 ? -13.477 -25.844 -21.906 1 88 95 HIS A C 1
ATOM 750 O O . HIS A 1 95 ? -14.109 -24.781 -21.969 1 88 95 HIS A O 1
ATOM 756 N N . ILE A 1 96 ? -12.797 -26.266 -22.906 1 87.44 96 ILE A N 1
ATOM 757 C CA . ILE A 1 96 ? -12.648 -25.469 -24.125 1 87.44 96 ILE A CA 1
ATOM 758 C C . ILE A 1 96 ? -14.016 -25.281 -24.781 1 87.44 96 ILE A C 1
ATOM 760 O O . ILE A 1 96 ? -14.414 -24.141 -25.078 1 87.44 96 ILE A O 1
ATOM 764 N N . THR A 1 97 ? -14.719 -26.391 -24.953 1 89.38 97 THR A N 1
ATOM 765 C CA . THR A 1 97 ? -16.031 -26.344 -25.578 1 89.38 97 THR A CA 1
ATOM 766 C C . THR A 1 97 ? -17.016 -25.547 -24.734 1 89.38 97 THR A C 1
ATOM 768 O O . THR A 1 97 ? -17.797 -24.75 -25.266 1 89.38 97 THR A O 1
ATOM 771 N N . CYS A 1 98 ? -16.906 -25.781 -23.484 1 91.31 98 CYS A N 1
ATOM 772 C CA . CYS A 1 98 ? -17.812 -25.109 -22.578 1 91.31 98 CYS A CA 1
ATOM 773 C C . CYS A 1 98 ? -17.609 -23.594 -22.641 1 91.31 98 CYS A C 1
ATOM 775 O O . CYS A 1 98 ? -18.578 -22.828 -22.625 1 91.31 98 CYS A O 1
ATOM 777 N N . VAL A 1 99 ? -16.406 -23.109 -22.656 1 93.12 99 VAL A N 1
ATOM 778 C CA . VAL A 1 99 ? -16.109 -21.688 -22.672 1 93.12 99 VAL A CA 1
ATOM 779 C C . VAL A 1 99 ? -16.547 -21.078 -24.016 1 93.12 99 VAL A C 1
ATOM 781 O O . VAL A 1 99 ? -17.094 -19.969 -24.047 1 93.12 99 VAL A O 1
ATOM 784 N N . GLU A 1 100 ? -16.312 -21.781 -25.094 1 91.12 100 GLU A N 1
ATOM 785 C CA . GLU A 1 100 ? -16.75 -21.297 -26.391 1 91.12 100 GLU A CA 1
ATOM 786 C C . GLU A 1 100 ? -18.266 -21.141 -26.453 1 91.12 100 GLU A C 1
ATOM 788 O O . GLU A 1 100 ? -18.766 -20.141 -26.969 1 91.12 100 GLU A O 1
ATOM 793 N N . LEU A 1 101 ? -18.906 -22.203 -25.922 1 93.12 101 LEU A N 1
ATOM 794 C CA . LEU A 1 101 ? -20.359 -22.156 -25.906 1 93.12 101 LEU A CA 1
ATOM 795 C C . LEU A 1 101 ? -20.875 -21.062 -24.984 1 93.12 101 LEU A C 1
ATOM 797 O O . LEU A 1 101 ? -21.844 -20.359 -25.297 1 93.12 101 LEU A O 1
ATOM 801 N N . PHE A 1 102 ? -20.234 -20.984 -23.844 1 94.44 102 PHE A N 1
ATOM 802 C CA . PHE A 1 102 ? -20.609 -19.938 -22.891 1 94.44 102 PHE A CA 1
ATOM 803 C C . PHE A 1 102 ? -20.438 -18.562 -23.5 1 94.44 102 PHE A C 1
ATOM 805 O O . PHE A 1 102 ? -21.297 -17.688 -23.312 1 94.44 102 PHE A O 1
ATOM 812 N N . TYR A 1 103 ? -19.391 -18.344 -24.172 1 92.94 103 TYR A N 1
ATOM 813 C CA . TYR A 1 103 ? -19.125 -17.062 -24.812 1 92.94 103 TYR A CA 1
ATOM 814 C C . TYR A 1 103 ? -20.141 -16.797 -25.938 1 92.94 103 TYR A C 1
ATOM 816 O O . TYR A 1 103 ? -20.625 -15.672 -26.078 1 92.94 103 TYR A O 1
ATOM 824 N N . ARG A 1 104 ? -20.391 -17.781 -26.734 1 91.06 104 ARG A N 1
ATOM 825 C CA . ARG A 1 104 ? -21.406 -17.641 -27.781 1 91.06 104 ARG A CA 1
ATOM 826 C C . ARG A 1 104 ? -22.766 -17.297 -27.188 1 91.06 104 ARG A C 1
ATOM 828 O O . ARG A 1 104 ? -23.5 -16.469 -27.734 1 91.06 104 ARG A O 1
ATOM 835 N N . LEU A 1 105 ? -23.078 -18 -26.125 1 92.38 105 LEU A N 1
ATOM 836 C CA . LEU A 1 105 ? -24.312 -17.703 -25.422 1 92.38 105 LEU A CA 1
ATOM 837 C C . LEU A 1 105 ? -24.344 -16.25 -24.953 1 92.38 105 LEU A C 1
ATOM 839 O O . LEU A 1 105 ? -25.375 -15.578 -25.062 1 92.38 105 LEU A O 1
ATOM 843 N N . HIS A 1 106 ? -23.25 -15.766 -24.422 1 92.75 106 HIS A N 1
ATOM 844 C CA . HIS A 1 106 ? -23.109 -14.398 -23.922 1 92.75 106 HIS A CA 1
ATOM 845 C C . HIS A 1 106 ? -23.344 -13.391 -25.047 1 92.75 106 HIS A C 1
ATOM 847 O O . HIS A 1 106 ? -23.984 -12.359 -24.828 1 92.75 106 HIS A O 1
ATOM 853 N N . CYS A 1 107 ? -22.859 -13.695 -26.234 1 88.44 107 CYS A N 1
ATOM 854 C CA . CYS A 1 107 ? -22.984 -12.789 -27.375 1 88.44 107 CYS A CA 1
ATOM 855 C C . CYS A 1 107 ? -24.391 -12.836 -27.953 1 88.44 107 CYS A C 1
ATOM 857 O O . CYS A 1 107 ? -24.891 -11.844 -28.484 1 88.44 107 CYS A O 1
ATOM 859 N N . LEU A 1 108 ? -25.047 -13.961 -27.828 1 88.44 108 LEU A N 1
ATOM 860 C CA . LEU A 1 108 ? -26.344 -14.156 -28.453 1 88.44 108 LEU A CA 1
ATOM 861 C C . LEU A 1 108 ? -27.484 -13.844 -27.484 1 88.44 108 LEU A C 1
ATOM 863 O O . LEU A 1 108 ? -28.625 -13.656 -27.891 1 88.44 108 LEU A O 1
ATOM 867 N N . ALA A 1 109 ? -27.156 -13.836 -26.188 1 89.94 109 ALA A N 1
ATOM 868 C CA . ALA A 1 109 ? -28.188 -13.57 -25.188 1 89.94 109 ALA A CA 1
ATOM 869 C C . ALA A 1 109 ? -28.812 -12.195 -25.391 1 89.94 109 ALA A C 1
ATOM 871 O O . ALA A 1 109 ? -28.172 -11.289 -25.938 1 89.94 109 ALA A O 1
ATOM 872 N N . PRO A 1 110 ? -30.047 -12.062 -25.047 1 86.5 110 PRO A N 1
ATOM 873 C CA . PRO A 1 110 ? -30.734 -10.773 -25.203 1 86.5 110 PRO A CA 1
ATOM 874 C C . PRO A 1 110 ? -30.031 -9.641 -24.453 1 86.5 110 PRO A C 1
ATOM 876 O O . PRO A 1 110 ? -30.016 -8.5 -24.922 1 86.5 110 PRO A O 1
ATOM 879 N N . THR A 1 111 ? -29.594 -9.984 -23.297 1 87.88 111 THR A N 1
ATOM 880 C CA . THR A 1 111 ? -28.828 -9.008 -22.516 1 87.88 111 THR A CA 1
ATOM 881 C C . THR A 1 111 ? -27.531 -9.617 -22 1 87.88 111 THR A C 1
ATOM 883 O O . THR A 1 111 ? -27.438 -10.82 -21.781 1 87.88 111 THR A O 1
ATOM 886 N N . ALA A 1 112 ? -26.547 -8.703 -21.891 1 85.56 112 ALA A N 1
ATOM 887 C CA . ALA A 1 112 ? -25.25 -9.148 -21.375 1 85.56 112 ALA A CA 1
ATOM 888 C C . ALA A 1 112 ? -25.344 -9.523 -19.906 1 85.56 112 ALA A C 1
ATOM 890 O O . ALA A 1 112 ? -24.453 -10.188 -19.375 1 85.56 112 ALA A O 1
ATOM 891 N N . ASN A 1 113 ? -26.422 -9.281 -19.281 1 89.75 113 ASN A N 1
ATOM 892 C CA . ASN A 1 113 ? -26.562 -9.461 -17.828 1 89.75 113 ASN A CA 1
ATOM 893 C C . ASN A 1 113 ? -26.812 -10.922 -17.469 1 89.75 113 ASN A C 1
ATOM 895 O O . ASN A 1 113 ? -26.516 -11.352 -16.359 1 89.75 113 ASN A O 1
ATOM 899 N N . ILE A 1 114 ? -27.25 -11.617 -18.438 1 92 114 ILE A N 1
ATOM 900 C CA . ILE A 1 114 ? -27.656 -12.977 -18.109 1 92 114 ILE A CA 1
ATOM 901 C C . ILE A 1 114 ? -26.453 -13.797 -17.688 1 92 114 ILE A C 1
ATOM 903 O O . ILE A 1 114 ? -26.422 -14.352 -16.594 1 92 114 ILE A O 1
ATOM 907 N N . CYS A 1 115 ? -25.5 -13.883 -18.547 1 93.88 115 CYS A N 1
ATOM 908 C CA . CYS A 1 115 ? -24.297 -14.656 -18.234 1 93.88 115 CYS A CA 1
ATOM 909 C C . CYS A 1 115 ? -23.516 -14.016 -17.109 1 93.88 115 CYS A C 1
ATOM 911 O O . CYS A 1 115 ? -23.031 -14.711 -16.203 1 93.88 115 CYS A O 1
ATOM 913 N N . GLU A 1 116 ? -23.391 -12.703 -17.047 1 95.06 116 GLU A N 1
ATOM 914 C CA . GLU A 1 116 ? -22.594 -12 -16.047 1 95.06 116 GLU A CA 1
ATOM 915 C C . GLU A 1 116 ? -23.234 -12.086 -14.664 1 95.06 116 GLU A C 1
ATOM 917 O O . GLU A 1 116 ? -22.531 -12.102 -13.648 1 95.06 116 GLU A O 1
ATOM 922 N N . ASP A 1 117 ? -24.531 -12.148 -14.633 1 94.75 117 ASP A N 1
ATOM 923 C CA . ASP A 1 117 ? -25.203 -12.297 -13.352 1 94.75 117 ASP A CA 1
ATOM 924 C C . ASP A 1 117 ? -24.812 -13.602 -12.664 1 94.75 117 ASP A C 1
ATOM 926 O O . ASP A 1 117 ? -24.609 -13.633 -11.453 1 94.75 117 ASP A O 1
ATOM 930 N N . ILE A 1 118 ? -24.75 -14.602 -13.477 1 95.5 118 ILE A N 1
ATOM 931 C CA . ILE A 1 118 ? -24.391 -15.914 -12.945 1 95.5 118 ILE A CA 1
ATOM 932 C C . ILE A 1 118 ? -22.969 -15.875 -12.398 1 95.5 118 ILE A C 1
ATOM 934 O O . ILE A 1 118 ? -22.703 -16.375 -11.305 1 95.5 118 ILE A O 1
ATOM 938 N N . ILE A 1 119 ? -22.109 -15.281 -13.141 1 96.75 119 ILE A N 1
ATOM 939 C CA . ILE A 1 119 ? -20.719 -15.18 -12.727 1 96.75 119 ILE A CA 1
ATOM 940 C C . ILE A 1 119 ? -20.609 -14.32 -11.469 1 96.75 119 ILE A C 1
ATOM 942 O O . ILE A 1 119 ? -19.984 -14.719 -10.484 1 96.75 119 ILE A O 1
ATOM 946 N N . CYS A 1 120 ? -21.297 -13.156 -11.445 1 96.5 120 CYS A N 1
ATOM 947 C CA . CYS A 1 120 ? -21.188 -12.203 -10.344 1 96.5 120 CYS A CA 1
ATOM 948 C C . CYS A 1 120 ? -21.797 -12.781 -9.07 1 96.5 120 CYS A C 1
ATOM 950 O O . CYS A 1 120 ? -21.25 -12.586 -7.98 1 96.5 120 CYS A O 1
ATOM 952 N N . HIS A 1 121 ? -22.844 -13.484 -9.219 1 95.25 121 HIS A N 1
ATOM 953 C CA . HIS A 1 121 ? -23.453 -14.102 -8.047 1 95.25 121 HIS A CA 1
ATOM 954 C C . HIS A 1 121 ? -22.516 -15.109 -7.395 1 95.25 121 HIS A C 1
ATOM 956 O O . HIS A 1 121 ? -22.469 -15.219 -6.168 1 95.25 121 HIS A O 1
ATOM 962 N N . ALA A 1 122 ? -21.859 -15.797 -8.258 1 95.75 122 ALA A N 1
ATOM 963 C CA . ALA A 1 122 ? -20.906 -16.781 -7.75 1 95.75 122 ALA A CA 1
ATOM 964 C C . ALA A 1 122 ? -19.703 -16.094 -7.105 1 95.75 122 ALA A C 1
ATOM 966 O O . ALA A 1 122 ? -19.219 -16.531 -6.062 1 95.75 122 ALA A O 1
ATOM 967 N N . LEU A 1 123 ? -19.25 -15 -7.637 1 96.12 123 LEU A N 1
ATOM 968 C CA . LEU A 1 123 ? -18.078 -14.281 -7.16 1 96.12 123 LEU A CA 1
ATOM 969 C C . LEU A 1 123 ? -18.359 -13.562 -5.852 1 96.12 123 LEU A C 1
ATOM 971 O O . LEU A 1 123 ? -17.453 -13.25 -5.086 1 96.12 123 LEU A O 1
ATOM 975 N N . LEU A 1 124 ? -19.609 -13.258 -5.609 1 94.94 124 LEU A N 1
ATOM 976 C CA . LEU A 1 124 ? -19.984 -12.5 -4.426 1 94.94 124 LEU A CA 1
ATOM 977 C C . LEU A 1 124 ? -20.688 -13.398 -3.408 1 94.94 124 LEU A C 1
ATOM 979 O O . LEU A 1 124 ? -21.328 -12.914 -2.477 1 94.94 124 LEU A O 1
ATOM 983 N N . ASP A 1 125 ? -20.5 -14.656 -3.627 1 92.81 125 ASP A N 1
ATOM 984 C CA . ASP A 1 125 ? -21.156 -15.609 -2.736 1 92.81 125 ASP A CA 1
ATOM 985 C C . ASP A 1 125 ? -20.641 -15.477 -1.31 1 92.81 125 ASP A C 1
ATOM 987 O O . ASP A 1 125 ? -19.484 -15.078 -1.098 1 92.81 125 ASP A O 1
ATOM 991 N N . SER A 1 126 ? -21.406 -15.828 -0.315 1 89.31 126 SER A N 1
ATOM 992 C CA . SER A 1 126 ? -21.031 -15.711 1.093 1 89.31 126 SER A CA 1
ATOM 993 C C . SER A 1 126 ? -20.062 -16.812 1.501 1 89.31 126 SER A C 1
ATOM 995 O O . SER A 1 126 ? -19.281 -16.641 2.443 1 89.31 126 SER A O 1
ATOM 997 N N . ASP A 1 127 ? -20.141 -17.859 0.739 1 87.62 127 ASP A N 1
ATOM 998 C CA . ASP A 1 127 ? -19.25 -18.984 1.038 1 87.62 127 ASP A CA 1
ATOM 999 C C . ASP A 1 127 ? -17.891 -18.781 0.394 1 87.62 127 ASP A C 1
ATOM 1001 O O . ASP A 1 127 ? -17.781 -18.594 -0.821 1 87.62 127 ASP A O 1
ATOM 1005 N N . LYS A 1 128 ? -16.906 -18.875 1.175 1 84.31 128 LYS A N 1
ATOM 1006 C CA . LYS A 1 128 ? -15.531 -18.656 0.708 1 84.31 128 LYS A CA 1
ATOM 1007 C C . LYS A 1 128 ? -15.148 -19.672 -0.36 1 84.31 128 LYS A C 1
ATOM 1009 O O . LYS A 1 128 ? -14.508 -19.328 -1.355 1 84.31 128 LYS A O 1
ATOM 1014 N N . GLY A 1 129 ? -15.43 -20.969 -0.139 1 84.12 129 GLY A N 1
ATOM 1015 C CA . GLY A 1 129 ? -15.117 -22.016 -1.101 1 84.12 129 GLY A CA 1
ATOM 1016 C C . GLY A 1 129 ? -15.734 -21.781 -2.465 1 84.12 129 GLY A C 1
ATOM 1017 O O . GLY A 1 129 ? -15.086 -21.969 -3.492 1 84.12 129 GLY A O 1
ATOM 1018 N N . THR A 1 130 ? -16.984 -21.328 -2.42 1 90.31 130 THR A N 1
ATOM 1019 C CA . THR A 1 130 ? -17.703 -21.047 -3.658 1 90.31 130 THR A CA 1
ATOM 1020 C C . THR A 1 130 ? -17.078 -19.859 -4.379 1 90.31 130 THR A C 1
ATOM 1022 O O . THR A 1 130 ? -16.984 -19.844 -5.609 1 90.31 130 THR A O 1
ATOM 1025 N N . ARG A 1 131 ? -16.656 -18.875 -3.65 1 92.56 131 ARG A N 1
ATOM 1026 C CA . ARG A 1 131 ? -16.031 -17.703 -4.242 1 92.56 131 ARG A CA 1
ATOM 1027 C C . ARG A 1 131 ? -14.695 -18.062 -4.895 1 92.56 131 ARG A C 1
ATOM 1029 O O . ARG A 1 131 ? -14.391 -17.578 -5.988 1 92.56 131 ARG A O 1
ATOM 1036 N N . LEU A 1 132 ? -13.93 -18.891 -4.199 1 88.94 132 LEU A N 1
ATOM 1037 C CA . LEU A 1 132 ? -12.633 -19.281 -4.73 1 88.94 132 LEU A CA 1
ATOM 1038 C C . LEU A 1 132 ? -12.797 -20.125 -5.992 1 88.94 132 LEU A C 1
ATOM 1040 O O . LEU A 1 132 ? -12.039 -19.969 -6.949 1 88.94 132 LEU A O 1
ATOM 1044 N N . GLU A 1 133 ? -13.781 -21 -6.004 1 90.38 133 GLU A N 1
ATOM 1045 C CA . GLU A 1 133 ? -14.07 -21.781 -7.195 1 90.38 133 GLU A CA 1
ATOM 1046 C C . GLU A 1 133 ? -14.523 -20.891 -8.352 1 90.38 133 GLU A C 1
ATOM 1048 O O . GLU A 1 133 ? -14.188 -21.141 -9.508 1 90.38 133 GLU A O 1
ATOM 1053 N N . ALA A 1 134 ? -15.352 -19.906 -7.941 1 94.75 134 ALA A N 1
ATOM 1054 C CA . ALA A 1 134 ? -15.828 -18.969 -8.953 1 94.75 134 ALA A CA 1
ATOM 1055 C C . ALA A 1 134 ? -14.664 -18.203 -9.578 1 94.75 134 ALA A C 1
ATOM 1057 O O . ALA A 1 134 ? -14.633 -17.969 -10.789 1 94.75 134 ALA A O 1
ATOM 1058 N N . LEU A 1 135 ? -13.727 -17.781 -8.75 1 93.44 135 LEU A N 1
ATOM 1059 C CA . LEU A 1 135 ? -12.555 -17.078 -9.25 1 93.44 135 LEU A CA 1
ATOM 1060 C C . LEU A 1 135 ? -11.742 -17.969 -10.18 1 93.44 135 LEU A C 1
ATOM 1062 O O . LEU A 1 135 ? -11.211 -17.5 -11.195 1 93.44 135 LEU A O 1
ATOM 1066 N N . PHE A 1 136 ? -11.688 -19.234 -9.891 1 90.44 136 PHE A N 1
ATOM 1067 C CA . PHE A 1 136 ? -10.992 -20.188 -10.75 1 90.44 136 PHE A CA 1
ATOM 1068 C C . PHE A 1 136 ? -11.703 -20.328 -12.086 1 90.44 136 PHE A C 1
ATOM 1070 O O . PHE A 1 136 ? -11.07 -20.281 -13.141 1 90.44 136 PHE A O 1
ATOM 1077 N N . ARG A 1 137 ? -13.008 -20.531 -12.023 1 93.81 137 ARG A N 1
ATOM 1078 C CA . ARG A 1 137 ? -13.781 -20.672 -13.25 1 93.81 137 ARG A CA 1
ATOM 1079 C C . ARG A 1 137 ? -13.664 -19.438 -14.125 1 93.81 137 ARG A C 1
ATOM 1081 O O . ARG A 1 137 ? -13.57 -19.531 -15.352 1 93.81 137 ARG A O 1
ATOM 1088 N N . PHE A 1 138 ? -13.719 -18.297 -13.492 1 95.69 138 PHE A N 1
ATOM 1089 C CA . PHE A 1 138 ? -13.547 -17.047 -14.234 1 95.69 138 PHE A CA 1
ATOM 1090 C C . PHE A 1 138 ? -12.188 -17.016 -14.922 1 95.69 138 PHE A C 1
ATOM 1092 O O . PHE A 1 138 ? -12.078 -16.547 -16.062 1 95.69 138 PHE A O 1
ATOM 1099 N N . SER A 1 139 ? -11.141 -17.422 -14.188 1 92.69 139 SER A N 1
ATOM 1100 C CA . SER A 1 139 ? -9.797 -17.453 -14.766 1 92.69 139 SER A CA 1
ATOM 1101 C C . SER A 1 139 ? -9.742 -18.344 -15.992 1 92.69 139 SER A C 1
ATOM 1103 O O . SER A 1 139 ? -9.07 -18.016 -16.969 1 92.69 139 SER A O 1
ATOM 1105 N N . VAL A 1 140 ? -10.438 -19.438 -15.961 1 92.06 140 VAL A N 1
ATOM 1106 C CA . VAL A 1 140 ? -10.492 -20.359 -17.094 1 92.06 140 VAL A CA 1
ATOM 1107 C C . VAL A 1 140 ? -11.156 -19.672 -18.281 1 92.06 140 VAL A C 1
ATOM 1109 O O . VAL A 1 140 ? -10.641 -19.719 -19.406 1 92.06 140 VAL A O 1
ATOM 1112 N N . ILE A 1 141 ? -12.273 -19.016 -17.969 1 93.56 141 ILE A N 1
ATOM 1113 C CA . ILE A 1 141 ? -12.992 -18.312 -19.031 1 93.56 141 ILE A CA 1
ATOM 1114 C C . ILE A 1 141 ? -12.094 -17.219 -19.609 1 93.56 141 ILE A C 1
ATOM 1116 O O . ILE A 1 141 ? -12.008 -17.078 -20.844 1 93.56 141 ILE A O 1
ATOM 1120 N N . TRP A 1 142 ? -11.406 -16.5 -18.766 1 92.81 142 TRP A N 1
ATOM 1121 C CA . TRP A 1 142 ? -10.578 -15.375 -19.188 1 92.81 142 TRP A CA 1
ATOM 1122 C C . TRP A 1 142 ? -9.453 -15.836 -20.109 1 92.81 142 TRP A C 1
ATOM 1124 O O . TRP A 1 142 ? -9.227 -15.234 -21.156 1 92.81 142 TRP A O 1
ATOM 1134 N N . HIS A 1 143 ? -8.789 -16.891 -19.797 1 89.44 143 HIS A N 1
ATOM 1135 C CA . HIS A 1 143 ? -7.625 -17.344 -20.547 1 89.44 143 HIS A CA 1
ATOM 1136 C C . HIS A 1 143 ? -8.039 -17.984 -21.875 1 89.44 143 HIS A C 1
ATOM 1138 O O . HIS A 1 143 ? -7.371 -17.797 -22.891 1 89.44 143 HIS A O 1
ATOM 1144 N N . LEU A 1 144 ? -9.117 -18.672 -21.812 1 88.75 144 LEU A N 1
ATOM 1145 C CA . LEU A 1 144 ? -9.516 -19.422 -23.016 1 88.75 144 LEU A CA 1
ATOM 1146 C C . LEU A 1 144 ? -10.227 -18.5 -24 1 88.75 144 LEU A C 1
ATOM 1148 O O . LEU A 1 144 ? -10.352 -18.844 -25.188 1 88.75 144 LEU A O 1
ATOM 1152 N N . THR A 1 145 ? -10.695 -17.344 -23.578 1 89.06 145 THR A N 1
ATOM 1153 C CA . THR A 1 145 ? -11.367 -16.422 -24.484 1 89.06 145 THR A CA 1
ATOM 1154 C C . THR A 1 145 ? -10.359 -15.477 -25.141 1 89.06 145 THR A C 1
ATOM 1156 O O . THR A 1 145 ? -10.719 -14.664 -25.984 1 89.06 145 THR A O 1
ATOM 1159 N N . ARG A 1 146 ? -9.133 -15.523 -24.859 1 82.75 146 ARG A N 1
ATOM 1160 C CA . ARG A 1 146 ? -8.102 -14.641 -25.391 1 82.75 146 ARG A CA 1
ATOM 1161 C C . ARG A 1 146 ? -8.023 -14.734 -26.906 1 82.75 146 ARG A C 1
ATOM 1163 O O . ARG A 1 146 ? -7.996 -13.711 -27.594 1 82.75 146 ARG A O 1
ATOM 1170 N N . GLU A 1 147 ? -8.008 -15.977 -27.422 1 76.94 147 GLU A N 1
ATOM 1171 C CA . GLU A 1 147 ? -7.84 -16.141 -28.859 1 76.94 147 GLU A CA 1
ATOM 1172 C C . GLU A 1 147 ? -9.172 -16.016 -29.594 1 76.94 147 GLU A C 1
ATOM 1174 O O . GLU A 1 147 ? -9.203 -15.758 -30.797 1 76.94 147 GLU A O 1
ATOM 1179 N N . ILE A 1 148 ? -10.258 -16.172 -28.844 1 74.19 148 ILE A N 1
ATOM 1180 C CA . ILE A 1 148 ? -11.57 -16.031 -29.469 1 74.19 148 ILE A CA 1
ATOM 1181 C C . ILE A 1 148 ? -11.836 -14.57 -29.797 1 74.19 148 ILE A C 1
ATOM 1183 O O . ILE A 1 148 ? -12.336 -14.258 -30.891 1 74.19 148 ILE A O 1
ATOM 1187 N N . GLN A 1 149 ? -11.531 -13.742 -28.891 1 62.47 149 GLN A N 1
ATOM 1188 C CA . GLN A 1 149 ? -11.812 -12.312 -29.031 1 62.47 149 GLN A CA 1
ATOM 1189 C C . GLN A 1 149 ? -10.922 -11.672 -30.078 1 62.47 149 GLN A C 1
ATOM 1191 O O . GLN A 1 149 ? -11.289 -10.664 -30.688 1 62.47 149 GLN A O 1
ATOM 1196 N N . GLY A 1 150 ? -9.758 -12.258 -30.281 1 56.09 150 GLY A N 1
ATOM 1197 C CA . GLY A 1 150 ? -8.906 -11.719 -31.344 1 56.09 150 GLY A CA 1
ATOM 1198 C C . GLY A 1 150 ? -9.438 -11.992 -32.719 1 56.09 150 GLY A C 1
ATOM 1199 O O . GLY A 1 150 ? -9.078 -11.297 -33.688 1 56.09 150 GLY A O 1
ATOM 1200 N N . SER A 1 151 ? -10.258 -13.094 -32.781 1 54.28 151 SER A N 1
ATOM 1201 C CA . SER A 1 151 ? -10.766 -13.43 -34.094 1 54.28 151 SER A CA 1
ATOM 1202 C C . SER A 1 151 ? -12.047 -12.664 -34.406 1 54.28 151 SER A C 1
ATOM 1204 O O . SER A 1 151 ? -13.102 -12.953 -33.844 1 54.28 151 SER A O 1
ATOM 1206 N N . ARG A 1 152 ? -12 -11.336 -34.625 1 48.47 152 ARG A N 1
ATOM 1207 C CA . ARG A 1 152 ? -12.961 -10.266 -34.875 1 48.47 152 ARG A CA 1
ATOM 1208 C C . ARG A 1 152 ? -14.07 -10.727 -35.812 1 48.47 152 ARG A C 1
ATOM 1210 O O . ARG A 1 152 ? -14.891 -9.922 -36.25 1 48.47 152 ARG A O 1
ATOM 1217 N N . VAL A 1 153 ? -14.039 -11.938 -36.188 1 45.97 153 VAL A N 1
ATOM 1218 C CA . VAL A 1 153 ? -14.969 -12.102 -37.312 1 45.97 153 VAL A CA 1
ATOM 1219 C C . VAL A 1 153 ? -16.391 -11.875 -36.812 1 45.97 153 VAL A C 1
ATOM 1221 O O . VAL A 1 153 ? -17.312 -11.758 -37.625 1 45.97 153 VAL A O 1
ATOM 1224 N N . THR A 1 154 ? -16.609 -11.984 -35.469 1 47.75 154 THR A N 1
ATOM 1225 C CA . THR A 1 154 ? -18.047 -12.008 -35.25 1 47.75 154 THR A CA 1
ATOM 1226 C C . THR A 1 154 ? -18.547 -10.633 -34.781 1 47.75 154 THR A C 1
ATOM 1228 O O . THR A 1 154 ? -17.797 -9.875 -34.156 1 47.75 154 THR A O 1
ATOM 1231 N N . SER A 1 155 ? -19.422 -9.922 -35.406 1 49.06 155 SER A N 1
ATOM 1232 C CA . SER A 1 155 ? -20.172 -8.672 -35.344 1 49.06 155 SER A CA 1
ATOM 1233 C C . SER A 1 155 ? -20.469 -8.273 -33.906 1 49.06 155 SER A C 1
ATOM 1235 O O . SER A 1 155 ? -20.531 -7.086 -33.594 1 49.06 155 SER A O 1
ATOM 1237 N N . HIS A 1 156 ? -20.75 -9.258 -32.969 1 58 156 HIS A N 1
ATOM 1238 C CA . HIS A 1 156 ? -21.266 -8.867 -31.656 1 58 156 HIS A CA 1
ATOM 1239 C C . HIS A 1 156 ? -20.344 -9.32 -30.531 1 58 156 HIS A C 1
ATOM 1241 O O . HIS A 1 156 ? -20.625 -10.312 -29.859 1 58 156 HIS A O 1
ATOM 1247 N N . ASN A 1 157 ? -19.062 -8.805 -30.422 1 72.06 157 ASN A N 1
ATOM 1248 C CA . ASN A 1 157 ? -18.172 -9.25 -29.359 1 72.06 157 ASN A CA 1
ATOM 1249 C C . ASN A 1 157 ? -18.406 -8.484 -28.062 1 72.06 157 ASN A C 1
ATOM 1251 O O . ASN A 1 157 ? -18.297 -7.254 -28.031 1 72.06 157 ASN A O 1
ATOM 1255 N N . ARG A 1 158 ? -19.109 -9.234 -27.188 1 82.19 158 ARG A N 1
ATOM 1256 C CA . ARG A 1 158 ? -19.344 -8.695 -25.844 1 82.19 158 ARG A CA 1
ATOM 1257 C C . ARG A 1 158 ? -18.266 -9.156 -24.875 1 82.19 158 ARG A C 1
ATOM 1259 O O . ARG A 1 158 ? -17.766 -10.281 -24.969 1 82.19 158 ARG A O 1
ATOM 1266 N N . SER A 1 159 ? -17.781 -8.219 -24.078 1 86.25 159 SER A N 1
ATOM 1267 C CA . SER A 1 159 ? -16.812 -8.555 -23.047 1 86.25 159 SER A CA 1
ATOM 1268 C C . SER A 1 159 ? -17.5 -8.766 -21.703 1 86.25 159 SER A C 1
ATOM 1270 O O . SER A 1 159 ? -18.688 -8.523 -21.562 1 86.25 159 SER A O 1
ATOM 1272 N N . PHE A 1 160 ? -16.859 -9.344 -20.734 1 91.69 160 PHE A N 1
ATOM 1273 C CA . PHE A 1 160 ? -17.359 -9.594 -19.391 1 91.69 160 PHE A CA 1
ATOM 1274 C C . PHE A 1 160 ? -16.922 -8.484 -18.438 1 91.69 160 PHE A C 1
ATOM 1276 O O . PHE A 1 160 ? -16.25 -8.75 -17.453 1 91.69 160 PHE A O 1
ATOM 1283 N N . ASP A 1 161 ? -17.406 -7.297 -18.625 1 91.12 161 ASP A N 1
ATOM 1284 C CA . ASP A 1 161 ? -16.906 -6.121 -17.922 1 91.12 161 ASP A CA 1
ATOM 1285 C C . ASP A 1 161 ? -17.328 -6.141 -16.453 1 91.12 161 ASP A C 1
ATOM 1287 O O . ASP A 1 161 ? -16.5 -5.914 -15.562 1 91.12 161 ASP A O 1
ATOM 1291 N N . ARG A 1 162 ? -18.578 -6.367 -16.188 1 94 162 ARG A N 1
ATOM 1292 C CA . ARG A 1 162 ? -19.078 -6.359 -14.812 1 94 162 ARG A CA 1
ATOM 1293 C C . ARG A 1 162 ? -18.375 -7.414 -13.969 1 94 162 ARG A C 1
ATOM 1295 O O . ARG A 1 162 ? -18.016 -7.156 -12.812 1 94 162 ARG A O 1
ATOM 1302 N N . SER A 1 163 ? -18.266 -8.586 -14.586 1 96.12 163 SER A N 1
ATOM 1303 C CA . SER A 1 163 ? -17.578 -9.664 -13.883 1 96.12 163 SER A CA 1
ATOM 1304 C C . SER A 1 163 ? -16.125 -9.312 -13.609 1 96.12 163 SER A C 1
ATOM 1306 O O . SER A 1 163 ? -15.586 -9.633 -12.547 1 96.12 163 SER A O 1
ATOM 1308 N N . LEU A 1 164 ? -15.508 -8.641 -14.57 1 96.75 164 LEU A N 1
ATOM 1309 C CA . LEU A 1 164 ? -14.125 -8.203 -14.406 1 96.75 164 LEU A CA 1
ATOM 1310 C C . LEU A 1 164 ? -14 -7.227 -13.242 1 96.75 164 LEU A C 1
ATOM 1312 O O . LEU A 1 164 ? -13.07 -7.336 -12.438 1 96.75 164 LEU A O 1
ATOM 1316 N N . PHE A 1 165 ? -14.898 -6.34 -13.078 1 96.62 165 PHE A N 1
ATOM 1317 C CA . PHE A 1 165 ? -14.852 -5.352 -12.008 1 96.62 165 PHE A CA 1
ATOM 1318 C C . PHE A 1 165 ? -14.992 -6.023 -10.648 1 96.62 165 PHE A C 1
ATOM 1320 O O . PHE A 1 165 ? -14.344 -5.617 -9.68 1 96.62 165 PHE A O 1
ATOM 1327 N N . VAL A 1 166 ? -15.844 -7.035 -10.602 1 96.81 166 VAL A N 1
ATOM 1328 C CA . VAL A 1 166 ? -16.016 -7.758 -9.344 1 96.81 166 VAL A CA 1
ATOM 1329 C C . VAL A 1 166 ? -14.703 -8.461 -8.977 1 96.81 166 VAL A C 1
ATOM 1331 O O . VAL A 1 166 ? -14.328 -8.5 -7.801 1 96.81 166 VAL A O 1
ATOM 1334 N N . VAL A 1 167 ? -14.039 -9.016 -9.953 1 97.31 167 VAL A N 1
ATOM 1335 C CA . VAL A 1 167 ? -12.766 -9.688 -9.719 1 97.31 167 VAL A CA 1
ATOM 1336 C C . VAL A 1 167 ? -11.719 -8.672 -9.273 1 97.31 167 VAL A C 1
ATOM 1338 O O . VAL A 1 167 ? -10.945 -8.93 -8.352 1 97.31 167 VAL A O 1
ATOM 1341 N N . LEU A 1 168 ? -11.695 -7.508 -9.883 1 96.94 168 LEU A N 1
ATOM 1342 C CA . LEU A 1 168 ? -10.734 -6.473 -9.523 1 96.94 168 LEU A CA 1
ATOM 1343 C C . LEU A 1 168 ? -11.023 -5.918 -8.133 1 96.94 168 LEU A C 1
ATOM 1345 O O . LEU A 1 168 ? -10.102 -5.57 -7.391 1 96.94 168 LEU A O 1
ATOM 1349 N N . ASP A 1 169 ? -12.281 -5.914 -7.75 1 94.06 169 ASP A N 1
ATOM 1350 C CA . ASP A 1 169 ? -12.664 -5.484 -6.41 1 94.06 169 ASP A CA 1
ATOM 1351 C C . ASP A 1 169 ? -12.18 -6.48 -5.355 1 94.06 169 ASP A C 1
ATOM 1353 O O . ASP A 1 169 ? -11.977 -6.117 -4.195 1 94.06 169 ASP A O 1
ATOM 1357 N N . SER A 1 170 ? -12.031 -7.703 -5.75 1 94.56 170 SER A N 1
ATOM 1358 C CA . SER A 1 170 ? -11.586 -8.75 -4.836 1 94.56 170 SER A CA 1
ATOM 1359 C C . SER A 1 170 ? -10.133 -8.555 -4.426 1 94.56 170 SER A C 1
ATOM 1361 O O . SER A 1 170 ? -9.664 -9.164 -3.463 1 94.56 170 SER A O 1
ATOM 1363 N N . LEU A 1 171 ? -9.422 -7.723 -5.09 1 93 171 LEU A N 1
ATOM 1364 C CA . LEU A 1 171 ? -8.023 -7.441 -4.754 1 93 171 LEU A CA 1
ATOM 1365 C C . LEU A 1 171 ? -7.918 -6.773 -3.389 1 93 171 LEU A C 1
ATOM 1367 O O . LEU A 1 171 ? -6.914 -6.938 -2.689 1 93 171 LEU A O 1
ATOM 1371 N N . THR A 1 172 ? -8.953 -6.008 -3.037 1 87.56 172 THR A N 1
ATOM 1372 C CA . THR A 1 172 ? -8.93 -5.27 -1.78 1 87.56 172 THR A CA 1
ATOM 1373 C C . THR A 1 172 ? -9.758 -5.992 -0.717 1 87.56 172 THR A C 1
ATOM 1375 O O . THR A 1 172 ? -10.094 -5.406 0.315 1 87.56 172 THR A O 1
ATOM 1378 N N . CYS A 1 173 ? -10.031 -7.227 -1.008 1 86.25 173 CYS A N 1
ATOM 1379 C CA . CYS A 1 173 ? -10.82 -8 -0.052 1 86.25 173 CYS A CA 1
ATOM 1380 C C . CYS A 1 173 ? -10.031 -8.227 1.236 1 86.25 173 CYS A C 1
ATOM 1382 O O . CYS A 1 173 ? -8.812 -8.398 1.205 1 86.25 173 CYS A O 1
ATOM 1384 N N . THR A 1 174 ? -10.695 -8.219 2.385 1 77.69 174 THR A N 1
ATOM 1385 C CA . THR A 1 174 ? -10.07 -8.406 3.689 1 77.69 174 THR A CA 1
ATOM 1386 C C . THR A 1 174 ? -9.633 -9.859 3.875 1 77.69 174 THR A C 1
ATOM 1388 O O . THR A 1 174 ? -8.719 -10.141 4.648 1 77.69 174 THR A O 1
ATOM 1391 N N . ASP A 1 175 ? -10.398 -10.742 3.131 1 80.69 175 ASP A N 1
ATOM 1392 C CA . ASP A 1 175 ? -10.008 -12.141 3.195 1 80.69 175 ASP A CA 1
ATOM 1393 C C . ASP A 1 175 ? -8.734 -12.398 2.395 1 80.69 175 ASP A C 1
ATOM 1395 O O . ASP A 1 175 ? -8.711 -12.219 1.176 1 80.69 175 ASP A O 1
ATOM 1399 N N . GLY A 1 176 ? -7.734 -12.844 2.988 1 77.81 176 GLY A N 1
ATOM 1400 C CA . GLY A 1 176 ? -6.426 -13.016 2.379 1 77.81 176 GLY A CA 1
ATOM 1401 C C . GLY A 1 176 ? -6.426 -14.031 1.25 1 77.81 176 GLY A C 1
ATOM 1402 O O . GLY A 1 176 ? -5.668 -13.891 0.286 1 77.81 176 GLY A O 1
ATOM 1403 N N . ALA A 1 177 ? -7.223 -15.094 1.345 1 82.44 177 ALA A N 1
ATOM 1404 C CA . ALA A 1 177 ? -7.27 -16.125 0.312 1 82.44 177 ALA A CA 1
ATOM 1405 C C . ALA A 1 177 ? -7.883 -15.578 -0.976 1 82.44 177 ALA A C 1
ATOM 1407 O O . ALA A 1 177 ? -7.387 -15.859 -2.07 1 82.44 177 ALA A O 1
ATOM 1408 N N . ILE A 1 178 ? -8.945 -14.859 -0.803 1 89.06 178 ILE A N 1
ATOM 1409 C CA . ILE A 1 178 ? -9.633 -14.289 -1.953 1 89.06 178 ILE A CA 1
ATOM 1410 C C . ILE A 1 178 ? -8.742 -13.258 -2.637 1 89.06 178 ILE A C 1
ATOM 1412 O O . ILE A 1 178 ? -8.609 -13.258 -3.863 1 89.06 178 ILE A O 1
ATOM 1416 N N . SER A 1 179 ? -8.117 -12.398 -1.878 1 88.94 179 SER A N 1
ATOM 1417 C CA . SER A 1 179 ? -7.223 -11.383 -2.43 1 88.94 179 SER A CA 1
ATOM 1418 C C . SER A 1 179 ? -6.027 -12.023 -3.133 1 88.94 179 SER A C 1
ATOM 1420 O O . SER A 1 179 ? -5.609 -11.562 -4.195 1 88.94 179 SER A O 1
ATOM 1422 N N . ALA A 1 180 ? -5.516 -13.086 -2.576 1 84.06 180 ALA A N 1
ATOM 1423 C CA . ALA A 1 180 ? -4.371 -13.781 -3.164 1 84.06 180 ALA A CA 1
ATOM 1424 C C . ALA A 1 180 ? -4.746 -14.43 -4.492 1 84.06 180 ALA A C 1
ATOM 1426 O O . ALA A 1 180 ? -3.957 -14.422 -5.441 1 84.06 180 ALA A O 1
ATOM 1427 N N . ALA A 1 181 ? -5.941 -15.039 -4.523 1 87.69 181 ALA A N 1
ATOM 1428 C CA . ALA A 1 181 ? -6.41 -15.672 -5.754 1 87.69 181 ALA A CA 1
ATOM 1429 C C . ALA A 1 181 ? -6.586 -14.641 -6.867 1 87.69 181 ALA A C 1
ATOM 1431 O O . ALA A 1 181 ? -6.207 -14.883 -8.016 1 87.69 181 ALA A O 1
ATOM 1432 N N . ALA A 1 182 ? -7.176 -13.539 -6.5 1 94.06 182 ALA A N 1
ATOM 1433 C CA . ALA A 1 182 ? -7.371 -12.477 -7.48 1 94.06 182 ALA A CA 1
ATOM 1434 C C . ALA A 1 182 ? -6.035 -11.922 -7.969 1 94.06 182 ALA A C 1
ATOM 1436 O O . ALA A 1 182 ? -5.871 -11.633 -9.156 1 94.06 182 ALA A O 1
ATOM 1437 N N . GLN A 1 183 ? -5.094 -11.797 -7.102 1 92.19 183 GLN A N 1
ATOM 1438 C CA . GLN A 1 183 ? -3.764 -11.312 -7.461 1 92.19 183 GLN A CA 1
ATOM 1439 C C . GLN A 1 183 ? -3.061 -12.281 -8.406 1 92.19 183 GLN A C 1
ATOM 1441 O O . GLN A 1 183 ? -2.367 -11.859 -9.336 1 92.19 183 GLN A O 1
ATOM 1446 N N . GLY A 1 184 ? -3.203 -13.586 -8.07 1 88.38 184 GLY A N 1
ATOM 1447 C CA . GLY A 1 184 ? -2.619 -14.586 -8.953 1 88.38 184 GLY A CA 1
ATOM 1448 C C . GLY A 1 184 ? -3.139 -14.508 -10.375 1 88.38 184 GLY A C 1
ATOM 1449 O O . GLY A 1 184 ? -2.363 -14.578 -11.328 1 88.38 184 GLY A O 1
ATOM 1450 N N . TRP A 1 185 ? -4.457 -14.336 -10.5 1 92.88 185 TRP A N 1
ATOM 1451 C CA . TRP A 1 185 ? -5.059 -14.172 -11.812 1 92.88 185 TRP A CA 1
ATOM 1452 C C . TRP A 1 185 ? -4.512 -12.93 -12.516 1 92.88 185 TRP A C 1
ATOM 1454 O O . TRP A 1 185 ? -4.195 -12.969 -13.703 1 92.88 185 TRP A O 1
ATOM 1464 N N . LEU A 1 186 ? -4.402 -11.797 -11.766 1 95.94 186 LEU A N 1
ATOM 1465 C CA . LEU A 1 186 ? -3.975 -10.523 -12.352 1 95.94 186 LEU A CA 1
ATOM 1466 C C . LEU A 1 186 ? -2.543 -10.617 -12.867 1 95.94 186 LEU A C 1
ATOM 1468 O O . LEU A 1 186 ? -2.246 -10.156 -13.969 1 95.94 186 LEU A O 1
ATOM 1472 N N . VAL A 1 187 ? -1.699 -11.227 -12.133 1 92.38 187 VAL A N 1
ATOM 1473 C CA . VAL A 1 187 ? -0.297 -11.344 -12.516 1 92.38 187 VAL A CA 1
ATOM 1474 C C . VAL A 1 187 ? -0.183 -12.141 -13.812 1 92.38 187 VAL A C 1
ATOM 1476 O O . VAL A 1 187 ? 0.563 -11.758 -14.719 1 92.38 187 VAL A O 1
ATOM 1479 N N . ARG A 1 188 ? -0.926 -13.18 -13.914 1 91.06 188 ARG A N 1
ATOM 1480 C CA . ARG A 1 188 ? -0.894 -14.008 -15.109 1 91.06 188 ARG A CA 1
ATOM 1481 C C . ARG A 1 188 ? -1.477 -13.266 -16.312 1 91.06 188 ARG A C 1
ATOM 1483 O O . ARG A 1 188 ? -0.931 -13.336 -17.406 1 91.06 188 ARG A O 1
ATOM 1490 N N . ALA A 1 189 ? -2.607 -12.648 -16.031 1 93.88 189 ALA A N 1
ATOM 1491 C CA . ALA A 1 189 ? -3.234 -11.883 -17.109 1 93.88 189 ALA A CA 1
ATOM 1492 C C . ALA A 1 189 ? -2.285 -10.812 -17.641 1 93.88 189 ALA A C 1
ATOM 1494 O O . ALA A 1 189 ? -2.197 -10.609 -18.859 1 93.88 189 ALA A O 1
ATOM 1495 N N . LEU A 1 190 ? -1.553 -10.18 -16.797 1 93.88 190 LEU A N 1
ATOM 1496 C CA . LEU A 1 190 ? -0.628 -9.133 -17.203 1 93.88 190 LEU A CA 1
ATOM 1497 C C . LEU A 1 190 ? 0.577 -9.711 -17.922 1 93.88 190 LEU A C 1
ATOM 1499 O O . LEU A 1 190 ? 1.044 -9.148 -18.922 1 93.88 190 LEU A O 1
ATOM 1503 N N . SER A 1 191 ? 1.046 -10.828 -17.5 1 89.62 191 SER A N 1
ATOM 1504 C CA . SER A 1 191 ? 2.217 -11.461 -18.094 1 89.62 191 SER A CA 1
ATOM 1505 C C . SER A 1 191 ? 1.915 -11.953 -19.516 1 89.62 191 SER A C 1
ATOM 1507 O O . SER A 1 191 ? 2.816 -12.047 -20.344 1 89.62 191 SER A O 1
ATOM 1509 N N . LEU A 1 192 ? 0.641 -12.219 -19.719 1 89.12 192 LEU A N 1
ATOM 1510 C CA . LEU A 1 192 ? 0.258 -12.781 -21 1 89.12 192 LEU A CA 1
ATOM 1511 C C . LEU A 1 192 ? -0.266 -11.688 -21.938 1 89.12 192 LEU A C 1
ATOM 1513 O O . LEU A 1 192 ? -0.879 -11.984 -22.969 1 89.12 192 LEU A O 1
ATOM 1517 N N . GLY A 1 193 ? -0.125 -10.453 -21.562 1 86.81 193 GLY A N 1
ATOM 1518 C CA . GLY A 1 193 ? -0.413 -9.336 -22.453 1 86.81 193 GLY A CA 1
ATOM 1519 C C . GLY A 1 193 ? -1.877 -8.938 -22.453 1 86.81 193 GLY A C 1
ATOM 1520 O O . GLY A 1 193 ? -2.365 -8.344 -23.422 1 86.81 193 GLY A O 1
ATOM 1521 N N . ASP A 1 194 ? -2.643 -9.219 -21.422 1 89.56 194 ASP A N 1
ATOM 1522 C CA . ASP A 1 194 ? -4.07 -8.93 -21.359 1 89.56 194 ASP A CA 1
ATOM 1523 C C . ASP A 1 194 ? -4.32 -7.547 -20.75 1 89.56 194 ASP A C 1
ATOM 1525 O O . ASP A 1 194 ? -5.445 -7.234 -20.359 1 89.56 194 ASP A O 1
ATOM 1529 N N . VAL A 1 195 ? -3.354 -6.68 -20.641 1 92.38 195 VAL A N 1
ATOM 1530 C CA . VAL A 1 195 ? -3.514 -5.41 -19.938 1 92.38 195 VAL A CA 1
ATOM 1531 C C . VAL A 1 195 ? -4.531 -4.539 -20.672 1 92.38 195 VAL A C 1
ATOM 1533 O O . VAL A 1 195 ? -5.316 -3.826 -20.047 1 92.38 195 VAL A O 1
ATOM 1536 N N . ALA A 1 196 ? -4.527 -4.578 -21.953 1 87.69 196 ALA A N 1
ATOM 1537 C CA . ALA A 1 196 ? -5.477 -3.785 -22.734 1 87.69 196 ALA A CA 1
ATOM 1538 C C . ALA A 1 196 ? -6.91 -4.234 -22.469 1 87.69 196 ALA A C 1
ATOM 1540 O O . ALA A 1 196 ? -7.816 -3.404 -22.344 1 87.69 196 ALA A O 1
ATOM 1541 N N . ARG A 1 197 ? -7.105 -5.578 -22.391 1 88.19 197 ARG A N 1
ATOM 1542 C CA . ARG A 1 197 ? -8.422 -6.145 -22.094 1 88.19 197 ARG A CA 1
ATOM 1543 C C . ARG A 1 197 ? -8.906 -5.727 -20.719 1 88.19 197 ARG A C 1
ATOM 1545 O O . ARG A 1 197 ? -10.109 -5.527 -20.5 1 88.19 197 ARG A O 1
ATOM 1552 N N . ILE A 1 198 ? -8.031 -5.598 -19.781 1 93.06 198 ILE A N 1
ATOM 1553 C CA . ILE A 1 198 ? -8.367 -5.242 -18.406 1 93.06 198 ILE A CA 1
ATOM 1554 C C . ILE A 1 198 ? -8.672 -3.75 -18.312 1 93.06 198 ILE A C 1
ATOM 1556 O O . ILE A 1 198 ? -9.594 -3.34 -17.609 1 93.06 198 ILE A O 1
ATOM 1560 N N . LEU A 1 199 ? -7.898 -2.906 -19.062 1 91.38 199 LEU A N 1
ATOM 1561 C CA . LEU A 1 199 ? -7.984 -1.459 -18.906 1 91.38 199 LEU A CA 1
ATOM 1562 C C . LEU A 1 199 ? -9.125 -0.893 -19.75 1 91.38 199 LEU A C 1
ATOM 1564 O O . LEU A 1 199 ? -9.594 0.221 -19.5 1 91.38 199 LEU A O 1
ATOM 1568 N N . GLU A 1 200 ? -9.562 -1.588 -20.703 1 88 200 GLU A N 1
ATOM 1569 C CA . GLU A 1 200 ? -10.594 -1.079 -21.594 1 88 200 GLU A CA 1
ATOM 1570 C C . GLU A 1 200 ? -11.852 -0.682 -20.828 1 88 200 GLU A C 1
ATOM 1572 O O . GLU A 1 200 ? -12.336 0.444 -20.953 1 88 200 GLU A O 1
ATOM 1577 N N . PRO A 1 201 ? -12.422 -1.608 -20.062 1 89.75 201 PRO A N 1
ATOM 1578 C CA . PRO A 1 201 ? -13.609 -1.199 -19.328 1 89.75 201 PRO A CA 1
ATOM 1579 C C . PRO A 1 201 ? -13.336 -0.055 -18.344 1 89.75 201 PRO A C 1
ATOM 1581 O O . PRO A 1 201 ? -14.211 0.78 -18.109 1 89.75 201 PRO A O 1
ATOM 1584 N N . VAL A 1 202 ? -12.188 0.034 -17.766 1 92.69 202 VAL A N 1
ATOM 1585 C CA . VAL A 1 202 ? -11.82 1.098 -16.844 1 92.69 202 VAL A CA 1
ATOM 1586 C C . VAL A 1 202 ? -11.742 2.43 -17.578 1 92.69 202 VAL A C 1
ATOM 1588 O O . VAL A 1 202 ? -12.258 3.445 -17.109 1 92.69 202 VAL A O 1
ATOM 1591 N N . LEU A 1 203 ? -11.109 2.389 -18.75 1 88.88 203 LEU A N 1
ATOM 1592 C CA . LEU A 1 203 ? -10.977 3.594 -19.547 1 88.88 203 LEU A CA 1
ATOM 1593 C C . LEU A 1 203 ? -12.328 4.066 -20.062 1 88.88 203 LEU A C 1
ATOM 1595 O O . LEU A 1 203 ? -12.562 5.27 -20.203 1 88.88 203 LEU A O 1
ATOM 1599 N N . LEU A 1 204 ? -13.227 3.119 -20.281 1 85.25 204 LEU A N 1
ATOM 1600 C CA . LEU A 1 204 ? -14.578 3.484 -20.688 1 85.25 204 LEU A CA 1
ATOM 1601 C C . LEU A 1 204 ? -15.297 4.25 -19.578 1 85.25 204 LEU A C 1
ATOM 1603 O O . LEU A 1 204 ? -16.031 5.199 -19.859 1 85.25 204 LEU A O 1
ATOM 1607 N N . LEU A 1 205 ? -15.062 3.836 -18.391 1 87.56 205 LEU A N 1
ATOM 1608 C CA . LEU A 1 205 ? -15.656 4.543 -17.25 1 87.56 205 LEU A CA 1
ATOM 1609 C C . LEU A 1 205 ? -15.078 5.949 -17.125 1 87.56 205 LEU A C 1
ATOM 1611 O O . LEU A 1 205 ? -15.789 6.887 -16.766 1 87.56 205 LEU A O 1
ATOM 1615 N N . LEU A 1 206 ? -13.828 6.117 -17.453 1 88.25 206 LEU A N 1
ATOM 1616 C CA . LEU A 1 206 ? -13.141 7.395 -17.297 1 88.25 206 LEU A CA 1
ATOM 1617 C C . LEU A 1 206 ? -13.5 8.352 -18.422 1 88.25 206 LEU A C 1
ATOM 1619 O O . LEU A 1 206 ? -13.617 9.562 -18.203 1 88.25 206 LEU A O 1
ATOM 1623 N N . LEU A 1 207 ? -13.703 7.785 -19.625 1 82.5 207 LEU A N 1
ATOM 1624 C CA . LEU A 1 207 ? -13.812 8.633 -20.797 1 82.5 207 LEU A CA 1
ATOM 1625 C C . LEU A 1 207 ? -15.281 8.875 -21.156 1 82.5 207 LEU A C 1
ATOM 1627 O O . LEU A 1 207 ? -15.609 9.867 -21.828 1 82.5 207 LEU A O 1
ATOM 1631 N N . GLN A 1 208 ? -16.203 8.023 -20.828 1 69.44 208 GLN A N 1
ATOM 1632 C CA . GLN A 1 208 ? -17.578 8.156 -21.266 1 69.44 208 GLN A CA 1
ATOM 1633 C C . GLN A 1 208 ? -18.344 9.125 -20.375 1 69.44 208 GLN A C 1
ATOM 1635 O O . GLN A 1 208 ? -18.422 8.922 -19.156 1 69.44 208 GLN A O 1
ATOM 1640 N N . PRO A 1 209 ? -18.766 10.367 -20.953 1 62.62 209 PRO A N 1
ATOM 1641 C CA . PRO A 1 209 ? -19.547 11.312 -20.141 1 62.62 209 PRO A CA 1
ATOM 1642 C C . PRO A 1 209 ? -20.984 10.859 -19.938 1 62.62 209 PRO A C 1
ATOM 1644 O O . PRO A 1 209 ? -21.656 10.414 -20.875 1 62.62 209 PRO A O 1
ATOM 1647 N N . ILE A 1 210 ? -21.406 9.977 -19.094 1 55.41 210 ILE A N 1
ATOM 1648 C CA . ILE A 1 210 ? -22.844 9.805 -18.859 1 55.41 210 ILE A CA 1
ATOM 1649 C C . ILE A 1 210 ? -23.422 11.07 -18.234 1 55.41 210 ILE A C 1
ATOM 1651 O O . ILE A 1 210 ? -22.953 11.531 -17.203 1 55.41 210 ILE A O 1
ATOM 1655 N N . PRO A 1 211 ? -24.172 11.906 -19.141 1 48.56 211 PRO A N 1
ATOM 1656 C CA . PRO A 1 211 ? -24.766 13.102 -18.531 1 48.56 211 PRO A CA 1
ATOM 1657 C C . PRO A 1 211 ? -25.328 12.836 -17.141 1 48.56 211 PRO A C 1
ATOM 1659 O O . PRO A 1 211 ? -25.828 11.75 -16.859 1 48.56 211 PRO A O 1
ATOM 1662 N N . ALA A 1 212 ? -24.891 13.555 -16.125 1 45.69 212 ALA A N 1
ATOM 1663 C CA . ALA A 1 212 ? -25.344 13.508 -14.734 1 45.69 212 ALA A CA 1
ATOM 1664 C C . ALA A 1 212 ? -26.875 13.453 -14.656 1 45.69 212 ALA A C 1
ATOM 1666 O O . ALA A 1 212 ? -27.438 12.883 -13.719 1 45.69 212 ALA A O 1
ATOM 1667 N N . ALA A 1 213 ? -27.797 14.055 -15.516 1 38.31 213 ALA A N 1
ATOM 1668 C CA . ALA A 1 213 ? -29.25 14.211 -15.414 1 38.31 213 ALA A CA 1
ATOM 1669 C C . ALA A 1 213 ? -29.953 12.883 -15.664 1 38.31 213 ALA A C 1
ATOM 1671 O O . ALA A 1 213 ? -31.141 12.734 -15.344 1 38.31 213 ALA A O 1
ATOM 1672 N N . GLY A 1 214 ? -29.812 12.094 -16.719 1 35 214 GLY A N 1
ATOM 1673 C CA . GLY A 1 214 ? -30.594 10.906 -17 1 35 214 GLY A CA 1
ATOM 1674 C C . GLY A 1 214 ? -30.469 9.836 -15.945 1 35 214 GLY A C 1
ATOM 1675 O O . GLY A 1 214 ? -29.688 8.891 -16.094 1 35 214 GLY A O 1
ATOM 1676 N N . ARG A 1 215 ? -30.734 10.086 -14.781 1 36.5 215 ARG A N 1
ATOM 1677 C CA . ARG A 1 215 ? -30.734 9.32 -13.531 1 36.5 215 ARG A CA 1
ATOM 1678 C C . ARG A 1 215 ? -31.625 8.086 -13.656 1 36.5 215 ARG A C 1
ATOM 1680 O O . ARG A 1 215 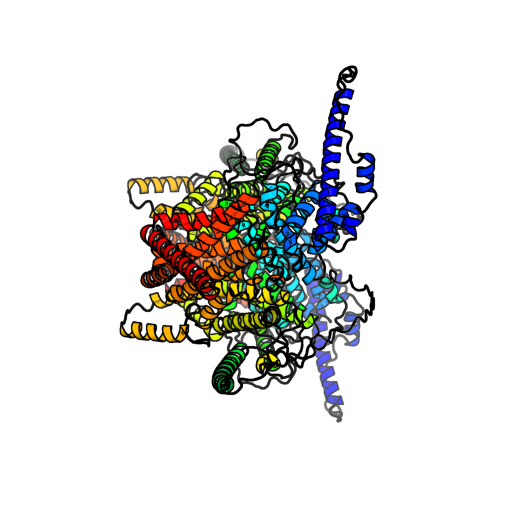? -32.125 7.578 -12.656 1 36.5 215 ARG A O 1
ATOM 1687 N N . GLY A 1 216 ? -32.281 7.781 -14.844 1 29.56 216 GLY A N 1
ATOM 1688 C CA . GLY A 1 216 ? -33 6.543 -14.664 1 29.56 216 GLY A CA 1
ATOM 1689 C C . GLY A 1 216 ? -32.125 5.332 -14.469 1 29.56 216 GLY A C 1
ATOM 1690 O O . GLY A 1 216 ? -31.734 4.684 -15.445 1 29.56 216 GLY A O 1
ATOM 1691 N N . TYR A 1 217 ? -31.078 5.441 -13.867 1 29.48 217 TYR A N 1
ATOM 1692 C CA . TYR A 1 217 ? -30.359 4.172 -13.766 1 29.48 217 TYR A CA 1
ATOM 1693 C C . TYR A 1 217 ? -31.312 3.049 -13.352 1 29.48 217 TYR A C 1
ATOM 1695 O O . TYR A 1 217 ? -32.188 3.242 -12.5 1 29.48 217 TYR A O 1
ATOM 1703 N N . PRO A 1 218 ? -31.547 2.076 -14.109 1 29.38 218 PRO A N 1
ATOM 1704 C CA . PRO A 1 218 ? -32.25 0.958 -13.492 1 29.38 218 PRO A CA 1
ATOM 1705 C C . PRO A 1 218 ? -31.719 0.603 -12.109 1 29.38 218 PRO A C 1
ATOM 1707 O O . PRO A 1 218 ? -30.625 1.034 -11.742 1 29.38 218 PRO A O 1
ATOM 1710 N N . ARG A 1 219 ? -32.344 -0.494 -11.312 1 28.77 219 ARG A N 1
ATOM 1711 C CA . ARG A 1 219 ? -32.219 -1.013 -9.953 1 28.77 219 ARG A CA 1
ATOM 1712 C C . ARG A 1 219 ? -30.75 -1.317 -9.617 1 28.77 219 ARG A C 1
ATOM 1714 O O . ARG A 1 219 ? -30.422 -1.655 -8.477 1 28.77 219 ARG A O 1
ATOM 1721 N N . ARG A 1 220 ? -30.016 -1.772 -10.477 1 26.88 220 ARG A N 1
ATOM 1722 C CA . ARG A 1 220 ? -28.859 -2.588 -10.109 1 26.88 220 ARG A CA 1
ATOM 1723 C C . ARG A 1 220 ? -27.75 -1.73 -9.516 1 26.88 220 ARG A C 1
ATOM 1725 O O . ARG A 1 220 ? -26.656 -2.227 -9.242 1 26.88 220 ARG A O 1
ATOM 1732 N N . SER A 1 221 ? -27.688 -0.425 -9.719 1 28.8 221 SER A N 1
ATOM 1733 C CA . SER A 1 221 ? -26.672 0.409 -9.086 1 28.8 221 SER A CA 1
ATOM 1734 C C . SER A 1 221 ? -26.766 0.333 -7.562 1 28.8 221 SER A C 1
ATOM 1736 O O . SER A 1 221 ? -26.188 1.159 -6.855 1 28.8 221 SER A O 1
ATOM 1738 N N . ALA A 1 222 ? -27.734 -0.352 -6.957 1 26.36 222 ALA A N 1
ATOM 1739 C CA . ALA A 1 222 ? -28.172 -0.707 -5.609 1 26.36 222 ALA A CA 1
ATOM 1740 C C . ALA A 1 222 ? -27.047 -1.36 -4.824 1 26.36 222 ALA A C 1
ATOM 1742 O O . ALA A 1 222 ? -27.125 -1.479 -3.598 1 26.36 222 ALA A O 1
ATOM 1743 N N . LEU A 1 223 ? -26.203 -2.035 -5.449 1 24.69 223 LEU A N 1
ATOM 1744 C CA . LEU A 1 223 ? -25.328 -2.691 -4.484 1 24.69 223 LEU A CA 1
ATOM 1745 C C . LEU A 1 223 ? -24.5 -1.665 -3.715 1 24.69 223 LEU A C 1
ATOM 1747 O O . LEU A 1 223 ? -24.281 -1.815 -2.512 1 24.69 223 LEU A O 1
ATOM 1751 N N . LEU A 1 224 ? -23.906 -0.626 -4.344 1 25.53 224 LEU A N 1
ATOM 1752 C CA . LEU A 1 224 ? -23.078 0.319 -3.592 1 25.53 224 LEU A CA 1
ATOM 1753 C C . LEU A 1 224 ? -23.953 1.345 -2.875 1 25.53 224 LEU A C 1
ATOM 1755 O O . LEU A 1 224 ? -23.531 1.935 -1.878 1 25.53 224 LEU A O 1
ATOM 1759 N N . ALA A 1 225 ? -25.156 1.748 -3.367 1 26.66 225 ALA A N 1
ATOM 1760 C CA . ALA A 1 225 ? -26.078 2.779 -2.906 1 26.66 225 ALA A CA 1
ATOM 1761 C C . ALA A 1 225 ? -26.562 2.488 -1.489 1 26.66 225 ALA A C 1
ATOM 1763 O O . ALA A 1 225 ? -27.328 3.268 -0.917 1 26.66 225 ALA A O 1
ATOM 1764 N N . ALA A 1 226 ? -26.578 1.252 -1.011 1 24.23 226 ALA A N 1
ATOM 1765 C CA . ALA A 1 226 ? -27.312 0.987 0.224 1 24.23 226 ALA A CA 1
ATOM 1766 C C . ALA A 1 226 ? -26.891 1.957 1.327 1 24.23 226 ALA A C 1
ATOM 1768 O O . ALA A 1 226 ? -27.625 2.143 2.303 1 24.23 226 ALA A O 1
ATOM 1769 N N . PHE A 1 227 ? -25.625 2.457 1.391 1 22.16 227 PHE A N 1
ATOM 1770 C CA . PHE A 1 227 ? -25.406 3.09 2.686 1 22.16 227 PHE A CA 1
ATOM 1771 C C . PHE A 1 227 ? -25.906 4.531 2.676 1 22.16 227 PHE A C 1
ATOM 1773 O O . PHE A 1 227 ? -25.812 5.23 3.689 1 22.16 227 PHE A O 1
ATOM 1780 N N . GLN A 1 228 ? -26.156 5.168 1.505 1 22.05 228 GLN A N 1
ATOM 1781 C CA . GLN A 1 228 ? -26.188 6.625 1.584 1 22.05 228 GLN A CA 1
ATOM 1782 C C . GLN A 1 228 ? -27.516 7.125 2.123 1 22.05 228 GLN A C 1
ATOM 1784 O O . GLN A 1 228 ? -27.719 8.328 2.277 1 22.05 228 GLN A O 1
ATOM 1789 N N . ALA A 1 229 ? -28.609 6.453 2.244 1 20.14 229 ALA A N 1
ATOM 1790 C CA . ALA A 1 229 ? -29.844 7.203 1.984 1 20.14 229 ALA A CA 1
ATOM 1791 C C . ALA A 1 229 ? -30.031 8.305 3.02 1 20.14 229 ALA A C 1
ATOM 1793 O O . ALA A 1 229 ? -30.438 9.422 2.676 1 20.14 229 ALA A O 1
ATOM 1794 N N . ASP A 1 230 ? -30.234 8.07 4.312 1 19.56 230 ASP A N 1
ATOM 1795 C CA . ASP A 1 230 ? -31.453 8.648 4.879 1 19.56 230 ASP A CA 1
ATOM 1796 C C . ASP A 1 230 ? -31.234 10.102 5.289 1 19.56 230 ASP A C 1
ATOM 1798 O O . ASP A 1 230 ? -31.984 10.641 6.117 1 19.56 230 ASP A O 1
ATOM 1802 N N . ALA A 1 231 ? -30.188 10.859 5.004 1 20.97 231 ALA A N 1
ATOM 1803 C CA . ALA A 1 231 ? -30.062 12.031 5.871 1 20.97 231 ALA A CA 1
ATOM 1804 C C . ALA A 1 231 ? -31.047 13.125 5.449 1 20.97 231 ALA A C 1
ATOM 1806 O O . ALA A 1 231 ? -30.828 14.305 5.73 1 20.97 231 ALA A O 1
ATOM 1807 N N . CYS A 1 232 ? -32.219 12.922 4.855 1 18.2 232 CYS A N 1
ATOM 1808 C CA . CYS A 1 232 ? -32.719 14.156 4.277 1 18.2 232 CYS A CA 1
ATOM 1809 C C . CYS A 1 232 ? -32.875 15.234 5.34 1 18.2 232 CYS A C 1
ATOM 1811 O O . CYS A 1 232 ? -32.375 16.359 5.168 1 18.2 232 CYS A O 1
ATOM 1813 N N . LYS A 1 233 ? -34.094 15.523 6.023 1 18.2 233 LYS A N 1
ATOM 1814 C CA . LYS A 1 233 ? -35 16.656 5.832 1 18.2 233 LYS A CA 1
ATOM 1815 C C . LYS A 1 233 ? -34.75 17.75 6.871 1 18.2 233 LYS A C 1
ATOM 1817 O O . LYS A 1 233 ? -35.156 18.891 6.699 1 18.2 233 LYS A O 1
ATOM 1822 N N . SER A 1 234 ? -34.156 17.625 8.008 1 17.08 234 SER A N 1
ATOM 1823 C CA . SER A 1 234 ? -34.938 18.469 8.906 1 17.08 234 SER A CA 1
ATOM 1824 C C . SER A 1 234 ? -34.844 19.938 8.539 1 17.08 234 SER A C 1
ATOM 1826 O O . SER A 1 234 ? -33.812 20.375 8.023 1 17.08 234 SER A O 1
ATOM 1828 N N . SER A 1 235 ? -36 20.75 8.508 1 16.47 235 SER A N 1
ATOM 1829 C CA . SER A 1 235 ? -36.656 21.984 8.125 1 16.47 235 SER A CA 1
ATOM 1830 C C . SER A 1 235 ? -36.125 23.188 8.891 1 16.47 235 SER A C 1
ATOM 1832 O O . SER A 1 235 ? -36.062 24.297 8.359 1 16.47 235 SER A O 1
ATOM 1834 N N . ALA A 1 236 ? -35.781 23.109 10.211 1 17.75 236 ALA A N 1
ATOM 1835 C CA . ALA A 1 236 ? -36.406 24.188 10.977 1 17.75 236 ALA A CA 1
ATOM 1836 C C . ALA A 1 236 ? -35.719 25.531 10.664 1 17.75 236 ALA A C 1
ATOM 1838 O O . ALA A 1 236 ? -34.5 25.609 10.594 1 17.75 236 ALA A O 1
ATOM 1839 N N . ARG A 1 237 ? -36.469 26.531 10.102 1 17.67 237 ARG A N 1
ATOM 1840 C CA . ARG A 1 237 ? -36.438 27.922 9.641 1 17.67 237 ARG A CA 1
ATOM 1841 C C . ARG A 1 237 ? -36.031 28.859 10.781 1 17.67 237 ARG A C 1
ATOM 1843 O O . ARG A 1 237 ? -35.906 30.062 10.57 1 17.67 237 ARG A O 1
ATOM 1850 N N . LEU A 1 238 ? -35.719 28.5 11.992 1 16.56 238 LEU A N 1
ATOM 1851 C CA . LEU A 1 238 ? -36.156 29.562 12.898 1 16.56 238 LEU A CA 1
ATOM 1852 C C . LEU A 1 238 ? -35.5 30.891 12.547 1 16.56 238 LEU A C 1
ATOM 1854 O O . LEU A 1 238 ? -34.344 30.922 12.133 1 16.56 238 LEU A O 1
ATOM 1858 N N . GLY A 1 239 ? -36.281 32.062 12.32 1 16.61 239 GLY A N 1
ATOM 1859 C CA . GLY A 1 239 ? -36.375 33.438 11.867 1 16.61 239 GLY A CA 1
ATOM 1860 C C . GLY A 1 239 ? -35.562 34.406 12.734 1 16.61 239 GLY A C 1
ATOM 1861 O O . GLY A 1 239 ? -35.531 35.594 12.461 1 16.61 239 GLY A O 1
ATOM 1862 N N . LEU A 1 240 ? -34.812 34.125 13.742 1 16.3 240 LEU A N 1
ATOM 1863 C CA . LEU A 1 240 ? -34.844 35.188 14.742 1 16.3 240 LEU A CA 1
ATOM 1864 C C . LEU A 1 240 ? -34.219 36.469 14.195 1 16.3 240 LEU A C 1
ATOM 1866 O O . LEU A 1 240 ? -33.188 36.406 13.5 1 16.3 240 LEU A O 1
ATOM 1870 N N . ALA A 1 241 ? -34.906 37.625 14.25 1 17.3 241 ALA A N 1
ATOM 1871 C CA . ALA A 1 241 ? -35.094 39.031 13.867 1 17.3 241 ALA A CA 1
ATOM 1872 C C . ALA A 1 241 ? -34.031 39.938 14.492 1 17.3 241 ALA A C 1
ATOM 1874 O O . ALA A 1 241 ? -33.812 41.062 14.047 1 17.3 241 ALA A O 1
ATOM 1875 N N . ARG A 1 242 ? -33.062 39.656 15.281 1 17.45 242 ARG A N 1
ATOM 1876 C CA . ARG A 1 242 ? -32.906 40.781 16.219 1 17.45 242 ARG A CA 1
ATOM 1877 C C . ARG A 1 242 ? -32.312 42 15.508 1 17.45 242 ARG A C 1
ATOM 1879 O O . ARG A 1 242 ? -31.594 41.844 14.516 1 17.45 242 ARG A O 1
ATOM 1886 N N . VAL A 1 243 ? -32.781 43.312 15.859 1 17.53 243 VAL A N 1
ATOM 1887 C CA . VAL A 1 243 ? -33 44.75 15.625 1 17.53 243 VAL A CA 1
ATOM 1888 C C . VAL A 1 243 ? -31.719 45.5 15.922 1 17.53 243 VAL A C 1
ATOM 1890 O O . VAL A 1 243 ? -31.672 46.75 15.797 1 17.53 243 VAL A O 1
ATOM 1893 N N . ASP A 1 244 ? -30.5 45.031 15.852 1 16 244 ASP A N 1
ATOM 1894 C CA . ASP A 1 244 ? -29.594 45.875 16.641 1 16 244 ASP A CA 1
ATOM 1895 C C . ASP A 1 244 ? -29.453 47.25 16.047 1 16 244 ASP A C 1
ATOM 1897 O O . ASP A 1 244 ? -29.75 47.469 14.867 1 16 244 ASP A O 1
ATOM 1901 N N . SER A 1 245 ? -28.828 48.281 16.859 1 17.41 245 SER A N 1
ATOM 1902 C CA . SER A 1 245 ? -28.734 49.688 17.234 1 17.41 245 SER A CA 1
ATOM 1903 C C . SER A 1 245 ? -27.875 50.469 16.234 1 17.41 245 SER A C 1
ATOM 1905 O O . SER A 1 245 ? -27.094 49.875 15.492 1 17.41 245 SER A O 1
ATOM 1907 N N . ASP A 1 246 ? -27.812 51.906 16.344 1 17.47 246 ASP A N 1
ATOM 1908 C CA . ASP A 1 246 ? -27.797 53.219 15.742 1 17.47 246 ASP A CA 1
ATOM 1909 C C . ASP A 1 246 ? -26.359 53.719 15.586 1 17.47 246 ASP A C 1
ATOM 1911 O O . ASP A 1 246 ? -26.156 54.906 15.266 1 17.47 246 ASP A O 1
ATOM 1915 N N . ARG A 1 247 ? -25.25 53.031 15.414 1 18.33 247 ARG A N 1
ATOM 1916 C CA . ARG A 1 247 ? -24.078 53.812 15.773 1 18.33 247 ARG A CA 1
ATOM 1917 C C . ARG A 1 247 ? -23.875 54.969 14.797 1 18.33 247 ARG A C 1
ATOM 1919 O O . ARG A 1 247 ? -24.125 54.844 13.594 1 18.33 247 ARG A O 1
ATOM 1926 N N . THR A 1 248 ? -23.672 56.188 15.344 1 18.3 248 THR A N 1
ATOM 1927 C CA . THR A 1 248 ? -23.5 57.594 15.016 1 18.3 248 THR A CA 1
ATOM 1928 C C . THR A 1 248 ? -22.297 57.812 14.109 1 18.3 248 THR A C 1
ATOM 1930 O O . THR A 1 248 ? -21.328 57.062 14.188 1 18.3 248 THR A O 1
ATOM 1933 N N . GLN A 1 249 ? -22.406 58.719 13.062 1 17.84 249 GLN A N 1
ATOM 1934 C CA . GLN A 1 249 ? -21.812 59.25 11.836 1 17.84 249 GLN A CA 1
ATOM 1935 C C . GLN A 1 249 ? -20.578 60.094 12.156 1 17.84 249 GLN A C 1
ATOM 1937 O O . GLN A 1 249 ? -20.688 61.312 12.266 1 17.84 249 GLN A O 1
ATOM 1942 N N . ALA A 1 250 ? -19.562 59.719 12.992 1 19.27 250 ALA A N 1
ATOM 1943 C CA . ALA A 1 250 ? -18.688 60.844 13.289 1 19.27 250 ALA A CA 1
ATOM 1944 C C . ALA A 1 250 ? -17.938 61.312 12.047 1 19.27 250 ALA A C 1
ATOM 1946 O O . ALA A 1 250 ? -17.438 60.5 11.273 1 19.27 250 ALA A O 1
ATOM 1947 N N . SER A 1 251 ? -18.094 62.594 11.594 1 19.2 251 SER A N 1
ATOM 1948 C CA . SER A 1 251 ? -17.797 63.531 10.5 1 19.2 251 SER A CA 1
ATOM 1949 C C . SER A 1 251 ? -16.312 63.875 10.469 1 19.2 251 SER A C 1
ATOM 1951 O O . SER A 1 251 ? -15.891 64.75 9.719 1 19.2 251 SER A O 1
ATOM 1953 N N . GLU A 1 252 ? -15.312 63.062 10.734 1 19.28 252 GLU A N 1
ATOM 1954 C CA . GLU A 1 252 ? -14.078 63.812 11 1 19.28 252 GLU A CA 1
ATOM 1955 C C . GLU A 1 252 ? -13.523 64.438 9.727 1 19.28 252 GLU A C 1
ATOM 1957 O O . GLU A 1 252 ? -13.578 63.844 8.656 1 19.28 252 GLU A O 1
ATOM 1962 N N . SER A 1 253 ? -13.273 65.812 9.68 1 20.98 253 SER A N 1
ATOM 1963 C CA . SER A 1 253 ? -12.93 66.938 8.82 1 20.98 253 SER A CA 1
ATOM 1964 C C . SER A 1 253 ? -11.469 66.875 8.391 1 20.98 253 SER A C 1
ATOM 1966 O O . SER A 1 253 ? -10.945 67.812 7.812 1 20.98 253 SER A O 1
ATOM 1968 N N . LEU A 1 254 ? -10.75 65.812 8.18 1 21.47 254 LEU A N 1
ATOM 1969 C CA . LEU A 1 254 ? -9.32 66.062 8.141 1 21.47 254 LEU A CA 1
ATOM 1970 C C . LEU A 1 254 ? -8.922 66.75 6.844 1 21.47 254 LEU A C 1
ATOM 1972 O O . LEU A 1 254 ? -9.281 66.312 5.758 1 21.47 254 LEU A O 1
ATOM 1976 N N . SER A 1 255 ? -8.477 68 6.855 1 22.33 255 SER A N 1
ATOM 1977 C CA . SER A 1 255 ? -8.164 69.125 5.98 1 22.33 255 SER A CA 1
ATOM 1978 C C . SER A 1 255 ? -7.047 68.812 5.004 1 22.33 255 SER A C 1
ATOM 1980 O O . SER A 1 255 ? -7.211 68.938 3.789 1 22.33 255 SER A O 1
ATOM 1982 N N . SER A 1 256 ? -5.762 69.25 5.25 1 25.83 256 SER A N 1
ATOM 1983 C CA . SER A 1 256 ? -4.988 70.25 4.496 1 25.83 256 SER A CA 1
ATOM 1984 C C . SER A 1 256 ? -4.156 69.562 3.406 1 25.83 256 SER A C 1
ATOM 1986 O O . SER A 1 256 ? -4.102 70.062 2.273 1 25.83 256 SER A O 1
ATOM 1988 N N . ASP A 1 257 ? -2.916 69 3.791 1 30.7 257 ASP A N 1
ATOM 1989 C CA . ASP A 1 257 ? -1.62 69.062 3.125 1 30.7 257 ASP A CA 1
ATOM 1990 C C . ASP A 1 257 ? -1.543 68.062 1.961 1 30.7 257 ASP A C 1
ATOM 1992 O O . ASP A 1 257 ? -1.29 66.875 2.166 1 30.7 257 ASP A O 1
ATOM 1996 N N . GLU A 1 258 ? -2.244 68.188 0.927 1 34.44 258 GLU A N 1
ATOM 1997 C CA . GLU A 1 258 ? -2.734 67.375 -0.172 1 34.44 258 GLU A CA 1
ATOM 1998 C C . GLU A 1 258 ? -1.638 67.062 -1.203 1 34.44 258 GLU A C 1
ATOM 2000 O O . GLU A 1 258 ? -1.701 66.125 -1.955 1 34.44 258 GLU A O 1
ATOM 2005 N N . GLU A 1 259 ? -0.745 68.062 -1.456 1 39.88 259 GLU A N 1
ATOM 2006 C CA . GLU A 1 259 ? -0.115 68.125 -2.773 1 39.88 259 GLU A CA 1
ATOM 2007 C C . GLU A 1 259 ? 0.915 67 -2.916 1 39.88 259 GLU A C 1
ATOM 2009 O O . GLU A 1 259 ? 1.003 66.375 -3.967 1 39.88 259 GLU A O 1
ATOM 2014 N N . ALA A 1 260 ? 1.953 67.062 -2.031 1 42.59 260 ALA A N 1
ATOM 2015 C CA . ALA A 1 260 ? 3.113 66.188 -2.131 1 42.59 260 ALA A CA 1
ATOM 2016 C C . ALA A 1 260 ? 2.697 64.75 -2.061 1 42.59 260 ALA A C 1
ATOM 2018 O O . ALA A 1 260 ? 3.402 63.844 -2.564 1 42.59 260 ALA A O 1
ATOM 2019 N N . ASP A 1 261 ? 1.595 64.562 -1.336 1 43.16 261 ASP A N 1
ATOM 2020 C CA . ASP A 1 261 ? 1.07 63.25 -1.117 1 43.16 261 ASP A CA 1
ATOM 2021 C C . ASP A 1 261 ? 0.569 62.625 -2.424 1 43.16 261 ASP A C 1
ATOM 2023 O O . ASP A 1 261 ? 0.446 61.406 -2.535 1 43.16 261 ASP A O 1
ATOM 2027 N N . LEU A 1 262 ? 0.292 63.531 -3.439 1 47.19 262 LEU A N 1
ATOM 2028 C CA . LEU A 1 262 ? -0.26 63.031 -4.688 1 47.19 262 LEU A CA 1
ATOM 2029 C C . LEU A 1 262 ? 0.801 62.281 -5.48 1 47.19 262 LEU A C 1
ATOM 2031 O O . LEU A 1 262 ? 0.516 61.219 -6.062 1 47.19 262 LEU A O 1
ATOM 2035 N N . GLU A 1 263 ? 2.01 63 -5.621 1 52.25 263 GLU A N 1
ATOM 2036 C CA . GLU A 1 263 ? 3 62.406 -6.492 1 52.25 263 GLU A CA 1
ATOM 2037 C C . GLU A 1 263 ? 3.459 61.062 -5.938 1 52.25 263 GLU A C 1
ATOM 2039 O O . GLU A 1 263 ? 3.621 60.094 -6.688 1 52.25 263 GLU A O 1
ATOM 2044 N N . LEU A 1 264 ? 3.846 61.062 -4.656 1 53.19 264 LEU A N 1
ATOM 2045 C CA . LEU A 1 264 ? 4.211 59.781 -4.043 1 53.19 264 LEU A CA 1
ATOM 2046 C C . LEU A 1 264 ? 3.066 58.781 -4.137 1 53.19 264 LEU A C 1
ATOM 2048 O O . LEU A 1 264 ? 3.295 57.594 -4.32 1 53.19 264 LEU A O 1
ATOM 2052 N N . GLN A 1 265 ? 1.876 59.375 -4.125 1 55.12 265 GLN A N 1
ATOM 2053 C CA . GLN A 1 265 ? 0.711 58.531 -4.301 1 55.12 265 GLN A CA 1
ATOM 2054 C C . GLN A 1 265 ? 0.634 57.969 -5.723 1 55.12 265 GLN A C 1
ATOM 2056 O O . GLN A 1 265 ? 0.254 56.812 -5.938 1 55.12 265 GLN A O 1
ATOM 2061 N N . ALA A 1 266 ? 1.057 58.812 -6.703 1 60.34 266 ALA A N 1
ATOM 2062 C CA . ALA A 1 266 ? 1.016 58.375 -8.086 1 60.34 266 ALA A CA 1
ATOM 2063 C C . ALA A 1 266 ? 2.047 57.25 -8.328 1 60.34 266 ALA A C 1
ATOM 2065 O O . ALA A 1 266 ? 1.762 56.281 -9 1 60.34 266 ALA A O 1
ATOM 2066 N N . LEU A 1 267 ? 3.291 57.5 -7.906 1 58.34 267 LEU A N 1
ATOM 2067 C CA . LEU A 1 267 ? 4.32 56.469 -8.047 1 58.34 267 LEU A CA 1
ATOM 2068 C C . LEU A 1 267 ? 3.941 55.219 -7.285 1 58.34 267 LEU A C 1
ATOM 2070 O O . LEU A 1 267 ? 4.156 54.094 -7.77 1 58.34 267 LEU A O 1
ATOM 2074 N N . ALA A 1 268 ? 3.457 55.5 -6.094 1 58.75 268 ALA A N 1
ATOM 2075 C CA . ALA A 1 268 ? 2.975 54.344 -5.336 1 58.75 268 ALA A CA 1
ATOM 2076 C C . ALA A 1 268 ? 1.82 53.656 -6.062 1 58.75 268 ALA A C 1
ATOM 2078 O O . ALA A 1 268 ? 1.739 52.406 -6.082 1 58.75 268 ALA A O 1
ATOM 2079 N N . SER A 1 269 ? 1.022 54.5 -6.715 1 62.72 269 SER A N 1
ATOM 2080 C CA . SER A 1 269 ? -0.082 53.938 -7.48 1 62.72 269 SER A CA 1
ATOM 2081 C C . SER A 1 269 ? 0.425 53.188 -8.703 1 62.72 269 SER A C 1
ATOM 2083 O O . SER A 1 269 ? -0.099 52.125 -9.047 1 62.72 269 SER A O 1
ATOM 2085 N N . SER A 1 270 ? 1.428 53.719 -9.367 1 62.09 270 SER A N 1
ATOM 2086 C CA . SER A 1 270 ? 1.969 53.062 -10.547 1 62.09 270 SER A CA 1
ATOM 2087 C C . SER A 1 270 ? 2.65 51.75 -10.172 1 62.09 270 SER A C 1
ATOM 2089 O O . SER A 1 270 ? 2.496 50.75 -10.867 1 62.09 270 SER A O 1
ATOM 2091 N N . ARG A 1 271 ? 3.469 51.812 -9.195 1 61.12 271 ARG A N 1
ATOM 2092 C CA . ARG A 1 271 ? 4.082 50.562 -8.703 1 61.12 271 ARG A CA 1
ATOM 2093 C C . ARG A 1 271 ? 3.02 49.562 -8.297 1 61.12 271 ARG A C 1
ATOM 2095 O O . ARG A 1 271 ? 3.158 48.375 -8.562 1 61.12 271 ARG A O 1
ATOM 2102 N N . LEU A 1 272 ? 2.008 50.125 -7.66 1 61.59 272 LEU A N 1
ATOM 2103 C CA . LEU A 1 272 ? 0.905 49.25 -7.277 1 61.59 272 LEU A CA 1
ATOM 2104 C C . LEU A 1 272 ? 0.211 48.688 -8.508 1 61.59 272 LEU A C 1
ATOM 2106 O O . LEU A 1 272 ? -0.172 47.531 -8.516 1 61.59 272 LEU A O 1
ATOM 2110 N N . LEU A 1 273 ? 0.062 49.531 -9.523 1 62 273 LEU A N 1
ATOM 2111 C CA . LEU A 1 273 ? -0.561 49.062 -10.758 1 62 273 LEU A CA 1
ATOM 2112 C C . LEU A 1 273 ? 0.324 48.031 -11.469 1 62 273 LEU A C 1
ATOM 2114 O O . LEU A 1 273 ? -0.175 47.062 -12.016 1 62 273 LEU A O 1
ATOM 2118 N N . LYS A 1 274 ? 1.605 48.312 -11.539 1 61.84 274 LYS A N 1
ATOM 2119 C CA . LYS A 1 274 ? 2.52 47.344 -12.133 1 61.84 274 LYS A CA 1
ATOM 2120 C C . LYS A 1 274 ? 2.525 46.031 -11.344 1 61.84 274 LYS A C 1
ATOM 2122 O O . LYS A 1 274 ? 2.508 44.969 -11.922 1 61.84 274 LYS A O 1
ATOM 2127 N N . GLN A 1 275 ? 2.586 46.25 -10.078 1 60.69 275 GLN A N 1
ATOM 2128 C CA . GLN A 1 275 ? 2.521 45.031 -9.234 1 60.69 275 GLN A CA 1
ATOM 2129 C C . GLN A 1 275 ? 1.218 44.281 -9.469 1 60.69 275 GLN A C 1
ATOM 2131 O O . GLN A 1 275 ? 1.211 43.062 -9.5 1 60.69 275 GLN A O 1
ATOM 2136 N N . GLN A 1 276 ? 0.196 45.094 -9.648 1 60.16 276 GLN A N 1
ATOM 2137 C CA . GLN A 1 276 ? -1.098 44.5 -9.914 1 60.16 276 GLN A CA 1
ATOM 2138 C C . GLN A 1 276 ? -1.11 43.812 -11.281 1 60.16 276 GLN A C 1
ATOM 2140 O O . GLN A 1 276 ? -1.679 42.719 -11.438 1 60.16 276 GLN A O 1
ATOM 2145 N N . ARG A 1 277 ? -0.529 44.469 -12.258 1 61.47 277 ARG A N 1
ATOM 2146 C CA . ARG A 1 277 ? -0.45 43.875 -13.586 1 61.47 277 ARG A CA 1
ATOM 2147 C C . ARG A 1 277 ? 0.409 42.594 -13.57 1 61.47 277 ARG A C 1
ATOM 2149 O O . ARG A 1 277 ? 0.061 41.594 -14.195 1 61.47 277 ARG A O 1
ATOM 2156 N N . ASP A 1 278 ? 1.524 42.688 -12.898 1 61.91 278 ASP A N 1
ATOM 2157 C CA . ASP A 1 278 ? 2.41 41.531 -12.797 1 61.91 278 ASP A CA 1
ATOM 2158 C C . ASP A 1 278 ? 1.726 40.375 -12.062 1 61.91 278 ASP A C 1
ATOM 2160 O O . ASP A 1 278 ? 1.865 39.219 -12.453 1 61.91 278 ASP A O 1
ATOM 2164 N N . ARG A 1 279 ? 1.012 40.812 -11.094 1 61.84 279 ARG A N 1
ATOM 2165 C CA . ARG A 1 279 ? 0.264 39.781 -10.359 1 61.84 279 ARG A CA 1
ATOM 2166 C C . ARG A 1 279 ? -0.827 39.188 -11.234 1 61.84 279 ARG A C 1
ATOM 2168 O O . ARG A 1 279 ? -1.079 37.969 -11.172 1 61.84 279 ARG A O 1
ATOM 2175 N N . GLN A 1 280 ? -1.41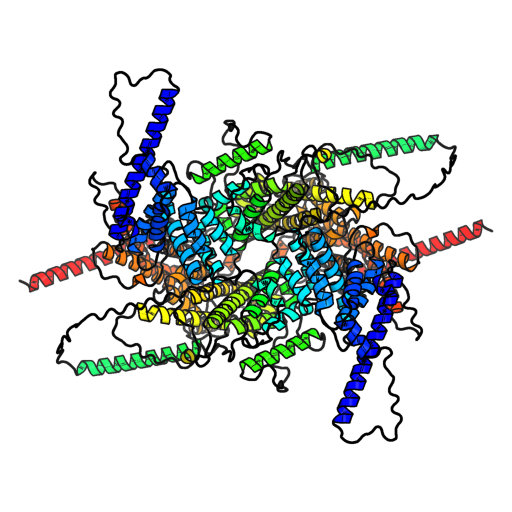 40.031 -12.055 1 62.81 280 GLN A N 1
ATOM 2176 C CA . GLN A 1 280 ? -2.449 39.531 -12.961 1 62.81 280 GLN A CA 1
ATOM 2177 C C . GLN A 1 280 ? -1.866 38.594 -14.016 1 62.81 280 GLN A C 1
ATOM 2179 O O . GLN A 1 280 ? -2.455 37.562 -14.328 1 62.81 280 GLN A O 1
ATOM 2184 N N . GLU A 1 281 ? -0.79 38.906 -14.531 1 63.22 281 GLU A N 1
ATOM 2185 C CA . GLU A 1 281 ? -0.145 38.062 -15.539 1 63.22 281 GLU A CA 1
ATOM 2186 C C . GLU A 1 281 ? 0.297 36.75 -14.953 1 63.22 281 GLU A C 1
ATOM 2188 O O . GLU A 1 281 ? 0.155 35.688 -15.594 1 63.22 281 GLU A O 1
ATOM 2193 N N . THR A 1 282 ? 0.742 36.875 -13.812 1 64.5 282 THR A N 1
ATOM 2194 C CA . THR A 1 282 ? 1.178 35.656 -13.141 1 64.5 282 THR A CA 1
ATOM 2195 C C . THR A 1 282 ? -0.014 34.75 -12.836 1 64.5 282 THR A C 1
ATOM 2197 O O . THR A 1 282 ? 0.069 33.531 -12.984 1 64.5 282 THR A O 1
ATOM 2200 N N . ALA A 1 283 ? -1.031 35.375 -12.422 1 64.19 283 ALA A N 1
ATOM 2201 C CA . ALA A 1 283 ? -2.229 34.625 -12.109 1 64.19 283 ALA A CA 1
ATOM 2202 C C . ALA A 1 283 ? -2.807 33.969 -13.367 1 64.19 283 ALA A C 1
ATOM 2204 O O . ALA A 1 283 ? -3.27 32.812 -13.328 1 64.19 283 ALA A O 1
ATOM 2205 N N . GLU A 1 284 ? -2.781 34.719 -14.422 1 68.12 284 GLU A N 1
ATOM 2206 C CA . GLU A 1 284 ? -3.252 34.156 -15.688 1 68.12 284 GLU A CA 1
ATOM 2207 C C . GLU A 1 284 ? -2.393 32.969 -16.125 1 68.12 284 GLU A C 1
ATOM 2209 O O . GLU A 1 284 ? -2.91 31.984 -16.641 1 68.12 284 GLU A O 1
ATOM 2214 N N . ALA A 1 285 ? -1.232 33.094 -15.773 1 72.62 285 ALA A N 1
ATOM 2215 C CA . ALA A 1 285 ? -0.309 32.031 -16.156 1 72.62 285 ALA A CA 1
ATOM 2216 C C . ALA A 1 285 ? -0.506 30.797 -15.297 1 72.62 285 ALA A C 1
ATOM 2218 O O . ALA A 1 285 ? -0.268 29.672 -15.75 1 72.62 285 ALA A O 1
ATOM 2219 N N . LEU A 1 286 ? -1.056 31.094 -14.164 1 77.75 286 LEU A N 1
ATOM 2220 C CA . LEU A 1 286 ? -1.212 30 -13.211 1 77.75 286 LEU A CA 1
ATOM 2221 C C . LEU A 1 286 ? -2.354 29.078 -13.625 1 77.75 286 LEU A C 1
ATOM 2223 O O . LEU A 1 286 ? -2.34 27.875 -13.312 1 77.75 286 LEU A O 1
ATOM 2227 N N . PHE A 1 287 ? -3.348 29.656 -14.406 1 79.88 287 PHE A N 1
ATOM 2228 C CA . PHE A 1 287 ? -4.531 28.859 -14.688 1 79.88 287 PHE A CA 1
ATOM 2229 C C . PHE A 1 287 ? -4.613 28.516 -16.172 1 79.88 287 PHE A C 1
ATOM 2231 O O . PHE A 1 287 ? -5.629 28 -16.641 1 79.88 287 PHE A O 1
ATOM 2238 N N . LYS A 1 288 ? -3.547 28.844 -16.844 1 79.44 288 LYS A N 1
ATOM 2239 C CA . LYS A 1 288 ? -3.533 28.578 -18.281 1 79.44 288 LYS A CA 1
ATOM 2240 C C . LYS A 1 288 ? -3.623 27.078 -18.562 1 79.44 288 LYS A C 1
ATOM 2242 O O . LYS A 1 288 ? -4.168 26.672 -19.594 1 79.44 288 LYS A O 1
ATOM 2247 N N . HIS A 1 289 ? -3.203 26.312 -17.641 1 85.25 289 HIS A N 1
ATOM 2248 C CA . HIS A 1 289 ? -3.148 24.875 -17.859 1 85.25 289 HIS A CA 1
ATOM 2249 C C . HIS A 1 289 ? -4.48 24.219 -17.516 1 85.25 289 HIS A C 1
ATOM 2251 O O . HIS A 1 289 ? -4.688 23.031 -17.812 1 85.25 289 HIS A O 1
ATOM 2257 N N . VAL A 1 290 ? -5.477 24.969 -17.047 1 87.25 290 VAL A N 1
ATOM 2258 C CA . VAL A 1 290 ? -6.73 24.438 -16.531 1 87.25 290 VAL A CA 1
ATOM 2259 C C . VAL A 1 290 ? -7.621 24 -17.688 1 87.25 290 VAL A C 1
ATOM 2261 O O . VAL A 1 290 ? -7.688 24.672 -18.719 1 87.25 290 VAL A O 1
ATOM 2264 N N . LEU A 1 291 ? -8.25 22.844 -17.5 1 84.12 291 LEU A N 1
ATOM 2265 C CA . LEU A 1 291 ? -9.227 22.344 -18.469 1 84.12 291 LEU A CA 1
ATOM 2266 C C . LEU A 1 291 ? -10.648 22.578 -17.969 1 84.12 291 LEU A C 1
ATOM 2268 O O . LEU A 1 291 ? -11 22.156 -16.859 1 84.12 291 LEU A O 1
ATOM 2272 N N . LEU A 1 292 ? -11.414 23.297 -18.781 1 83.56 292 LEU A N 1
ATOM 2273 C CA . LEU A 1 292 ? -12.781 23.609 -18.391 1 83.56 292 LEU A CA 1
ATOM 2274 C C . LEU A 1 292 ? -13.758 22.562 -18.922 1 83.56 292 LEU A C 1
ATOM 2276 O O . LEU A 1 292 ? -13.852 22.359 -20.141 1 83.56 292 LEU A O 1
ATOM 2280 N N . TYR A 1 293 ? -14.344 21.828 -17.984 1 80.25 293 TYR A N 1
ATOM 2281 C CA . TYR A 1 293 ? -15.383 20.875 -18.344 1 80.25 293 TYR A CA 1
ATOM 2282 C C . TYR A 1 293 ? -16.75 21.547 -18.406 1 80.25 293 TYR A C 1
ATOM 2284 O O . TYR A 1 293 ? -17.281 21.984 -17.391 1 80.25 293 TYR A O 1
ATOM 2292 N N . LEU A 1 294 ? -17.312 21.562 -19.547 1 77.69 294 LEU A N 1
ATOM 2293 C CA . LEU A 1 294 ? -18.5 22.359 -19.812 1 77.69 294 LEU A CA 1
ATOM 2294 C C . LEU A 1 294 ? -19.75 21.688 -19.219 1 77.69 294 LEU A C 1
ATOM 2296 O O . LEU A 1 294 ? -20.781 22.344 -19.047 1 77.69 294 LEU A O 1
ATOM 2300 N N . GLN A 1 295 ? -19.703 20.406 -18.969 1 77.81 295 GLN A N 1
ATOM 2301 C CA . GLN A 1 295 ? -20.797 19.688 -18.328 1 77.81 295 GLN A CA 1
ATOM 2302 C C . GLN A 1 295 ? -20.297 18.859 -17.156 1 77.81 295 GLN A C 1
ATOM 2304 O O . GLN A 1 295 ? -19.219 18.266 -17.219 1 77.81 295 GLN A O 1
ATOM 2309 N N . PRO A 1 296 ? -21.109 19.031 -16.125 1 83.56 296 PRO A N 1
ATOM 2310 C CA . PRO A 1 296 ? -20.703 18.172 -15.008 1 83.56 296 PRO A CA 1
ATOM 2311 C C . PRO A 1 296 ? -20.75 16.688 -15.359 1 83.56 296 PRO A C 1
ATOM 2313 O O . PRO A 1 296 ? -21.672 16.234 -16.047 1 83.56 296 PRO A O 1
ATOM 2316 N N . TYR A 1 297 ? -19.734 15.953 -15.117 1 84.5 297 TYR A N 1
ATOM 2317 C CA . TYR A 1 297 ? -19.688 14.516 -15.359 1 84.5 297 TYR A CA 1
ATOM 2318 C C . TYR A 1 297 ? -20 13.734 -14.086 1 84.5 297 TYR A C 1
ATOM 2320 O O . TYR A 1 297 ? -20.094 14.312 -13 1 84.5 297 TYR A O 1
ATOM 2328 N N . ASP A 1 298 ? -20.281 12.422 -14.203 1 88.31 298 ASP A N 1
ATOM 2329 C CA . ASP A 1 298 ? -20.562 11.555 -13.062 1 88.31 298 ASP A CA 1
ATOM 2330 C C . ASP A 1 298 ? -19.297 11.258 -12.273 1 88.31 298 ASP A C 1
ATOM 2332 O O . ASP A 1 298 ? -18.531 10.344 -12.617 1 88.31 298 ASP A O 1
ATOM 2336 N N . SER A 1 299 ? -19.125 12.016 -11.242 1 90.69 299 SER A N 1
ATOM 2337 C CA . SER A 1 299 ? -17.906 11.891 -10.453 1 90.69 299 SER A CA 1
ATOM 2338 C C . SER A 1 299 ? -17.828 10.531 -9.773 1 90.69 299 SER A C 1
ATOM 2340 O O . SER A 1 299 ? -16.734 10.031 -9.5 1 90.69 299 SER A O 1
ATOM 2342 N N . ARG A 1 300 ? -18.922 9.898 -9.453 1 90.31 300 ARG A N 1
ATOM 2343 C CA . ARG A 1 300 ? -18.922 8.609 -8.766 1 90.31 300 ARG A CA 1
ATOM 2344 C C . ARG A 1 300 ? -18.328 7.52 -9.656 1 90.31 300 ARG A C 1
ATOM 2346 O O . ARG A 1 300 ? -17.562 6.68 -9.188 1 90.31 300 ARG A O 1
ATOM 2353 N N . ARG A 1 301 ? -18.688 7.539 -10.875 1 92 301 ARG A N 1
ATOM 2354 C CA . ARG A 1 301 ? -18.188 6.562 -11.836 1 92 301 ARG A CA 1
ATOM 2355 C C . ARG A 1 301 ? -16.688 6.727 -12.031 1 92 301 ARG A C 1
ATOM 2357 O O . ARG A 1 301 ? -15.938 5.738 -12.062 1 92 301 ARG A O 1
ATOM 2364 N N . VAL A 1 302 ? -16.281 7.961 -12.188 1 93.69 302 VAL A N 1
ATOM 2365 C CA . VAL A 1 302 ? -14.867 8.25 -12.398 1 93.69 302 VAL A CA 1
ATOM 2366 C C . VAL A 1 302 ? -14.07 7.883 -11.148 1 93.69 302 VAL A C 1
ATOM 2368 O O . VAL A 1 302 ? -12.969 7.336 -11.242 1 93.69 302 VAL A O 1
ATOM 2371 N N . LEU A 1 303 ? -14.664 8.211 -10 1 93.75 303 LEU A N 1
ATOM 2372 C CA . LEU A 1 303 ? -14 7.867 -8.742 1 93.75 303 LEU A CA 1
ATOM 2373 C C . LEU A 1 303 ? -13.852 6.355 -8.609 1 93.75 303 LEU A C 1
ATOM 2375 O O . LEU A 1 303 ? -12.812 5.875 -8.141 1 93.75 303 LEU A O 1
ATOM 2379 N N . TYR A 1 304 ? -14.789 5.656 -9.023 1 94 304 TYR A N 1
ATOM 2380 C CA . TYR A 1 304 ? -14.703 4.203 -8.984 1 94 304 TYR A CA 1
ATOM 2381 C C . TYR A 1 304 ? -13.594 3.695 -9.898 1 94 304 TYR A C 1
ATOM 2383 O O . TYR A 1 304 ? -12.828 2.809 -9.523 1 94 304 TYR A O 1
ATOM 2391 N N . ALA A 1 305 ? -13.586 4.172 -11.094 1 95.5 305 ALA A N 1
ATOM 2392 C CA . ALA A 1 305 ? -12.547 3.773 -12.047 1 95.5 305 ALA A CA 1
ATOM 2393 C C . ALA A 1 305 ? -11.156 3.998 -11.461 1 95.5 305 ALA A C 1
ATOM 2395 O O . ALA A 1 305 ? -10.289 3.123 -11.547 1 95.5 305 ALA A O 1
ATOM 2396 N N . PHE A 1 306 ? -10.945 5.16 -10.828 1 95.75 306 PHE A N 1
ATOM 2397 C CA . PHE A 1 306 ? -9.656 5.457 -10.227 1 95.75 306 PHE A CA 1
ATOM 2398 C C . PHE A 1 306 ? -9.391 4.551 -9.031 1 95.75 306 PHE A C 1
ATOM 2400 O O . PHE A 1 306 ? -8.242 4.18 -8.766 1 95.75 306 PHE A O 1
ATOM 2407 N N . SER A 1 307 ? -10.453 4.25 -8.328 1 94.12 307 SER A N 1
ATOM 2408 C CA . SER A 1 307 ? -10.281 3.338 -7.199 1 94.12 307 SER A CA 1
ATOM 2409 C C . SER A 1 307 ? -9.828 1.958 -7.668 1 94.12 307 SER A C 1
ATOM 2411 O O . SER A 1 307 ? -9.039 1.297 -6.988 1 94.12 307 SER A O 1
ATOM 2413 N N . VAL A 1 308 ? -10.32 1.486 -8.789 1 96.06 308 VAL A N 1
ATOM 2414 C CA . VAL A 1 308 ? -9.914 0.209 -9.367 1 96.06 308 VAL A CA 1
ATOM 2415 C C . VAL A 1 308 ? -8.445 0.273 -9.789 1 96.06 308 VAL A C 1
ATOM 2417 O O . VAL A 1 308 ? -7.676 -0.65 -9.516 1 96.06 308 VAL A O 1
ATOM 2420 N N . LEU A 1 309 ? -8.047 1.33 -10.414 1 96.56 309 LEU A N 1
ATOM 2421 C CA . LEU A 1 309 ? -6.66 1.506 -10.828 1 96.56 309 LEU A CA 1
ATOM 2422 C C . LEU A 1 309 ? -5.734 1.514 -9.617 1 96.56 309 LEU A C 1
ATOM 2424 O O . LEU A 1 309 ? -4.652 0.924 -9.656 1 96.56 309 LEU A O 1
ATOM 2428 N N . GLU A 1 310 ? -6.191 2.184 -8.633 1 94.5 310 GLU A N 1
ATOM 2429 C CA . GLU A 1 310 ? -5.398 2.234 -7.41 1 94.5 310 GLU A CA 1
ATOM 2430 C C . GLU A 1 310 ? -5.234 0.845 -6.801 1 94.5 310 GLU A C 1
ATOM 2432 O O . GLU A 1 310 ? -4.156 0.496 -6.316 1 94.5 310 GLU A O 1
ATOM 2437 N N . ALA A 1 311 ? -6.316 0.093 -6.789 1 93.75 311 ALA A N 1
ATOM 2438 C CA . ALA A 1 311 ? -6.273 -1.264 -6.246 1 93.75 311 ALA A CA 1
ATOM 2439 C C . ALA A 1 311 ? -5.281 -2.131 -7.016 1 93.75 311 ALA A C 1
ATOM 2441 O O . ALA A 1 311 ? -4.527 -2.898 -6.418 1 93.75 311 ALA A O 1
ATOM 2442 N N . VAL A 1 312 ? -5.289 -2.045 -8.344 1 96.75 312 VAL A N 1
ATOM 2443 C CA . VAL A 1 312 ? -4.379 -2.807 -9.195 1 96.75 312 VAL A CA 1
ATOM 2444 C C . VAL A 1 312 ? -2.938 -2.391 -8.914 1 96.75 312 VAL A C 1
ATOM 2446 O O . VAL A 1 312 ? -2.049 -3.24 -8.82 1 96.75 312 VAL A O 1
ATOM 2449 N N . LEU A 1 313 ? -2.709 -1.112 -8.719 1 95.88 313 LEU A N 1
ATOM 2450 C CA . LEU A 1 313 ? -1.37 -0.577 -8.5 1 95.88 313 LEU A CA 1
ATOM 2451 C C . LEU A 1 313 ? -0.875 -0.919 -7.098 1 95.88 313 LEU A C 1
ATOM 2453 O O . LEU A 1 313 ? 0.333 -1.02 -6.867 1 95.88 313 LEU A O 1
ATOM 2457 N N . LYS A 1 314 ? -1.775 -1.054 -6.203 1 90.56 314 LYS A N 1
ATOM 2458 C CA . LYS A 1 314 ? -1.396 -1.442 -4.848 1 90.56 314 LYS A CA 1
ATOM 2459 C C . LYS A 1 314 ? -1.052 -2.928 -4.777 1 90.56 314 LYS A C 1
ATOM 2461 O O . LYS A 1 314 ? -0.14 -3.324 -4.051 1 90.56 314 LYS A O 1
ATOM 2466 N N . ALA A 1 315 ? -1.747 -3.723 -5.531 1 90.75 315 ALA A N 1
ATOM 2467 C CA . ALA A 1 315 ? -1.587 -5.172 -5.484 1 90.75 315 ALA A CA 1
ATOM 2468 C C . ALA A 1 315 ? -0.336 -5.609 -6.242 1 90.75 315 ALA A C 1
ATOM 2470 O O . ALA A 1 315 ? 0.498 -6.344 -5.703 1 90.75 315 ALA A O 1
ATOM 2471 N N . ASN A 1 316 ? -0.21 -5.191 -7.504 1 92.5 316 ASN A N 1
ATOM 2472 C CA . ASN A 1 316 ? 0.905 -5.594 -8.352 1 92.5 316 ASN A CA 1
ATOM 2473 C C . ASN A 1 316 ? 1.456 -4.418 -9.156 1 92.5 316 ASN A C 1
ATOM 2475 O O . ASN A 1 316 ? 1.348 -4.395 -10.383 1 92.5 316 ASN A O 1
ATOM 2479 N N . PRO A 1 317 ? 2.178 -3.502 -8.477 1 94.25 317 PRO A N 1
ATOM 2480 C CA . PRO A 1 317 ? 2.654 -2.301 -9.164 1 94.25 317 PRO A CA 1
ATOM 2481 C C . PRO A 1 317 ? 3.707 -2.609 -10.227 1 94.25 317 PRO A C 1
ATOM 2483 O O . PRO A 1 317 ? 3.662 -2.051 -11.32 1 94.25 317 PRO A O 1
ATOM 2486 N N . LYS A 1 318 ? 4.617 -3.479 -10.008 1 93.12 318 LYS A N 1
ATOM 2487 C CA . LYS A 1 318 ? 5.711 -3.766 -10.938 1 93.12 318 LYS A CA 1
ATOM 2488 C C . LYS A 1 318 ? 5.188 -4.395 -12.227 1 93.12 318 LYS A C 1
ATOM 2490 O O . LYS A 1 318 ? 5.477 -3.91 -13.32 1 93.12 318 LYS A O 1
ATOM 2495 N N . GLU A 1 319 ? 4.379 -5.496 -12.086 1 94.38 319 GLU A N 1
ATOM 2496 C CA . GLU A 1 319 ? 3.836 -6.207 -13.242 1 94.38 319 GLU A CA 1
ATOM 2497 C C . GLU A 1 319 ? 2.93 -5.297 -14.07 1 94.38 319 GLU A C 1
ATOM 2499 O O . GLU A 1 319 ? 2.961 -5.34 -15.305 1 94.38 319 GLU A O 1
ATOM 2504 N N . PHE A 1 320 ? 2.219 -4.488 -13.383 1 97.25 320 PHE A N 1
ATOM 2505 C CA . PHE A 1 320 ? 1.278 -3.611 -14.07 1 97.25 320 PHE A CA 1
ATOM 2506 C C . PHE A 1 320 ? 2.016 -2.543 -14.875 1 97.25 320 PHE A C 1
ATOM 2508 O O . PHE A 1 320 ? 1.695 -2.297 -16.031 1 97.25 320 PHE A O 1
ATOM 2515 N N . ILE A 1 321 ? 2.953 -1.784 -14.234 1 96.88 321 ILE A N 1
ATOM 2516 C CA . ILE A 1 321 ? 3.682 -0.707 -14.898 1 96.88 321 ILE A CA 1
ATOM 2517 C C . ILE A 1 321 ? 4.504 -1.273 -16.047 1 96.88 321 ILE A C 1
ATOM 2519 O O . ILE A 1 321 ? 4.621 -0.646 -17.109 1 96.88 321 ILE A O 1
ATOM 2523 N N . GLU A 1 322 ? 5.07 -2.467 -15.883 1 94.38 322 GLU A N 1
ATOM 2524 C CA . GLU A 1 322 ? 5.797 -3.107 -16.984 1 94.38 322 GLU A CA 1
ATOM 2525 C C . GLU A 1 322 ? 4.867 -3.404 -18.156 1 94.38 322 GLU A C 1
ATOM 2527 O O . GLU A 1 322 ? 5.23 -3.184 -19.312 1 94.38 322 GLU A O 1
ATOM 2532 N N . ALA A 1 323 ? 3.662 -3.889 -17.859 1 95.19 323 ALA A N 1
ATOM 2533 C CA . ALA A 1 323 ? 2.699 -4.246 -18.891 1 95.19 323 ALA A CA 1
ATOM 2534 C C . ALA A 1 323 ? 2.227 -3.012 -19.656 1 95.19 323 ALA A C 1
ATOM 2536 O O . ALA A 1 323 ? 2.16 -3.021 -20.891 1 95.19 323 ALA A O 1
ATOM 2537 N N . VAL A 1 324 ? 1.885 -1.946 -18.953 1 94.81 324 VAL A N 1
ATOM 2538 C CA . VAL A 1 324 ? 1.342 -0.755 -19.594 1 94.81 324 VAL A CA 1
ATOM 2539 C C . VAL A 1 324 ? 2.455 -0.016 -20.328 1 94.81 324 VAL A C 1
ATOM 2541 O O . VAL A 1 324 ? 2.195 0.684 -21.312 1 94.81 324 VAL A O 1
ATOM 2544 N N . SER A 1 325 ? 3.746 -0.142 -19.938 1 93.19 325 SER A N 1
ATOM 2545 C CA . SER A 1 325 ? 4.867 0.528 -20.578 1 93.19 325 SER A CA 1
ATOM 2546 C C . SER A 1 325 ? 5.25 -0.165 -21.891 1 93.19 325 SER A C 1
ATOM 2548 O O . SER A 1 325 ? 5.887 0.437 -22.75 1 93.19 325 SER A O 1
ATOM 2550 N N . ARG A 1 326 ? 4.84 -1.418 -22.062 1 89.31 326 ARG A N 1
ATOM 2551 C CA . ARG A 1 326 ? 5.211 -2.184 -23.25 1 89.31 326 ARG A CA 1
ATOM 2552 C C . ARG A 1 326 ? 4.082 -2.193 -24.266 1 89.31 326 ARG A C 1
ATOM 2554 O O . ARG A 1 326 ? 4.312 -2.432 -25.453 1 89.31 326 ARG A O 1
ATOM 2561 N N . THR A 1 327 ? 2.895 -2.008 -23.797 1 88.06 327 THR A N 1
ATOM 2562 C CA . THR A 1 327 ? 1.742 -2.129 -24.688 1 88.06 327 THR A CA 1
ATOM 2563 C C . THR A 1 327 ? 1.486 -0.815 -25.422 1 88.06 327 THR A C 1
ATOM 2565 O O . THR A 1 327 ? 1.359 0.238 -24.781 1 88.06 327 THR A O 1
ATOM 2568 N N . SER A 1 328 ? 1.525 -0.903 -26.734 1 82.06 328 SER A N 1
ATOM 2569 C CA . SER A 1 328 ? 1.283 0.269 -27.562 1 82.06 328 SER A CA 1
ATOM 2570 C C . SER A 1 328 ? -0.189 0.381 -27.953 1 82.06 328 SER A C 1
ATOM 2572 O O . SER A 1 328 ? -0.921 -0.61 -27.922 1 82.06 328 SER A O 1
ATOM 2574 N N . MET A 1 329 ? -0.597 1.54 -28.141 1 72.62 329 MET A N 1
ATOM 2575 C CA . MET A 1 329 ? -1.964 1.829 -28.578 1 72.62 329 MET A CA 1
ATOM 2576 C C . MET A 1 329 ? -2.117 1.638 -30.078 1 72.62 329 MET A C 1
ATOM 2578 O O . MET A 1 329 ? -3.072 2.135 -30.672 1 72.62 329 MET A O 1
ATOM 2582 N N . ASP A 1 330 ? -1.335 0.806 -30.609 1 63.5 330 ASP A N 1
ATOM 2583 C CA . ASP A 1 330 ? -1.424 0.637 -32.062 1 63.5 330 ASP A CA 1
ATOM 2584 C C . ASP A 1 330 ? -2.785 0.074 -32.469 1 63.5 330 ASP A C 1
ATOM 2586 O O . ASP A 1 330 ? -3.199 -0.977 -31.969 1 63.5 330 ASP A O 1
ATOM 2590 N N . THR A 1 331 ? -3.65 0.89 -33 1 55.62 331 THR A N 1
ATOM 2591 C CA . THR A 1 331 ? -5.016 0.685 -33.469 1 55.62 331 THR A CA 1
ATOM 2592 C C . THR A 1 331 ? -5.102 -0.552 -34.375 1 55.62 331 THR A C 1
ATOM 2594 O O . THR A 1 331 ? -6.195 -1.051 -34.656 1 55.62 331 THR A O 1
ATOM 2597 N N . SER A 1 332 ? -4.059 -0.83 -35.062 1 51.69 332 SER A N 1
ATOM 2598 C CA . SER A 1 332 ? -4.246 -1.901 -36.031 1 51.69 332 SER A CA 1
ATOM 2599 C C . SER A 1 332 ? -4.523 -3.232 -35.344 1 51.69 332 SER A C 1
ATOM 2601 O O . SER A 1 332 ? -5.133 -4.129 -35.938 1 51.69 332 SER A O 1
ATOM 2603 N N . SER A 1 333 ? -3.953 -3.355 -34.156 1 52.22 333 SER A N 1
ATOM 2604 C CA . SER A 1 333 ? -3.852 -4.746 -33.719 1 52.22 333 SER A CA 1
ATOM 2605 C C . SER A 1 333 ? -5.105 -5.184 -32.969 1 52.22 333 SER A C 1
ATOM 2607 O O . SER A 1 333 ? -5.52 -6.34 -33.062 1 52.22 333 SER A O 1
ATOM 2609 N N . THR A 1 334 ? -5.66 -4.336 -31.891 1 58.34 334 THR A N 1
ATOM 2610 C CA . THR A 1 334 ? -6.68 -5.008 -31.094 1 58.34 334 THR A CA 1
ATOM 2611 C C . THR A 1 334 ? -7.945 -4.164 -31 1 58.34 334 THR A C 1
ATOM 2613 O O . THR A 1 334 ? -7.875 -2.932 -30.953 1 58.34 334 THR A O 1
ATOM 2616 N N . ALA A 1 335 ? -9.078 -4.762 -31.547 1 60.97 335 ALA A N 1
ATOM 2617 C CA . ALA A 1 335 ? -10.422 -4.184 -31.453 1 60.97 335 ALA A CA 1
ATOM 2618 C C . ALA A 1 335 ? -10.562 -3.348 -30.188 1 60.97 335 ALA A C 1
ATOM 2620 O O . ALA A 1 335 ? -11.203 -2.291 -30.203 1 60.97 335 ALA A O 1
ATOM 2621 N N . HIS A 1 336 ? -9.828 -3.719 -29.219 1 63.62 336 HIS A N 1
ATOM 2622 C CA . HIS A 1 336 ? -9.984 -3.037 -27.953 1 63.62 336 HIS A CA 1
ATOM 2623 C C . HIS A 1 336 ? -9.289 -1.678 -27.953 1 63.62 336 HIS A C 1
ATOM 2625 O O . HIS A 1 336 ? -9.836 -0.693 -27.453 1 63.62 336 HIS A O 1
ATOM 2631 N N . LEU A 1 337 ? -8.273 -1.58 -28.672 1 66.06 337 LEU A N 1
ATOM 2632 C CA . LEU A 1 337 ? -7.492 -0.346 -28.656 1 66.06 337 LEU A CA 1
ATOM 2633 C C . LEU A 1 337 ? -8.109 0.693 -29.594 1 66.06 337 LEU A C 1
ATOM 2635 O O . LEU A 1 337 ? -7.977 1.897 -29.359 1 66.06 337 LEU A O 1
ATOM 2639 N N . ASN A 1 338 ? -8.859 0.168 -30.484 1 70.06 338 ASN A N 1
ATOM 2640 C CA . ASN A 1 338 ? -9.578 1.09 -31.359 1 70.06 338 ASN A CA 1
ATOM 2641 C C . ASN A 1 338 ? -10.688 1.819 -30.609 1 70.06 338 ASN A C 1
ATOM 2643 O O . ASN A 1 338 ? -10.906 3.014 -30.828 1 70.06 338 ASN A O 1
ATOM 2647 N N . LEU A 1 339 ? -11.297 1.054 -29.844 1 69 339 LEU A N 1
ATOM 2648 C CA . LEU A 1 339 ? -12.352 1.656 -29.047 1 69 339 LEU A CA 1
ATOM 2649 C C . LEU A 1 339 ? -11.789 2.717 -28.109 1 69 339 LEU A C 1
ATOM 2651 O O . LEU A 1 339 ? -12.375 3.789 -27.953 1 69 339 LEU A O 1
ATOM 2655 N N . ILE A 1 340 ? -10.648 2.484 -27.594 1 75 340 ILE A N 1
ATOM 2656 C CA . ILE A 1 340 ? -10.031 3.41 -26.656 1 75 340 ILE A CA 1
ATOM 2657 C C . ILE A 1 340 ? -9.586 4.672 -27.391 1 75 340 ILE A C 1
ATOM 2659 O O . ILE A 1 340 ? -9.766 5.785 -26.891 1 75 340 ILE A O 1
ATOM 2663 N N . SER A 1 341 ? -9.094 4.434 -28.547 1 74.19 341 SER A N 1
ATOM 2664 C CA . SER A 1 341 ? -8.656 5.582 -29.328 1 74.19 341 SER A CA 1
ATOM 2665 C C . SER A 1 341 ? -9.836 6.465 -29.719 1 74.19 341 SER A C 1
ATOM 2667 O O . SER A 1 341 ? -9.727 7.695 -29.703 1 74.19 341 SER A O 1
ATOM 2669 N N . ASN A 1 342 ? -10.875 5.82 -30 1 74 342 ASN A N 1
ATOM 2670 C CA . ASN A 1 342 ? -12.086 6.562 -30.344 1 74 342 ASN A CA 1
ATOM 2671 C C . ASN A 1 342 ? -12.633 7.336 -29.156 1 74 342 ASN A C 1
ATOM 2673 O O . ASN A 1 342 ? -13.055 8.484 -29.281 1 74 342 ASN A O 1
ATOM 2677 N N . LEU A 1 343 ? -12.602 6.734 -28.125 1 74.56 343 LEU A N 1
ATOM 2678 C CA . LEU A 1 343 ? -13.102 7.371 -26.906 1 74.56 343 LEU A CA 1
ATOM 2679 C C . LEU A 1 343 ? -12.211 8.539 -26.5 1 74.56 343 LEU A C 1
ATOM 2681 O O . LEU A 1 343 ? -12.703 9.57 -26.031 1 74.56 343 LEU A O 1
ATOM 2685 N N . LEU A 1 344 ? -10.992 8.359 -26.672 1 77.25 344 LEU A N 1
ATOM 2686 C CA . LEU A 1 344 ? -10.055 9.422 -26.359 1 77.25 344 LEU A CA 1
ATOM 2687 C C . LEU A 1 344 ? -10.273 10.633 -27.25 1 77.25 344 LEU A C 1
ATOM 2689 O O . LEU A 1 344 ? -10.25 11.773 -26.781 1 77.25 344 LEU A O 1
ATOM 2693 N N . ALA A 1 345 ? -10.484 10.312 -28.469 1 75.81 345 ALA A N 1
ATOM 2694 C CA . ALA A 1 345 ? -10.742 11.391 -29.422 1 75.81 345 ALA A CA 1
ATOM 2695 C C . ALA A 1 345 ? -12.023 12.141 -29.078 1 75.81 345 ALA A C 1
ATOM 2697 O O . ALA A 1 345 ? -12.07 13.367 -29.156 1 75.81 345 ALA A O 1
ATOM 2698 N N . ARG A 1 346 ? -12.945 11.453 -28.672 1 75 346 ARG A N 1
ATOM 2699 C CA . ARG A 1 346 ? -14.219 12.062 -28.297 1 75 346 ARG A CA 1
ATOM 2700 C C . ARG A 1 346 ? -14.086 12.867 -27.016 1 75 346 ARG A C 1
ATOM 2702 O O . ARG A 1 346 ? -14.711 13.922 -26.875 1 75 346 ARG A O 1
ATOM 2709 N N . HIS A 1 347 ? -13.383 12.312 -26.141 1 75.06 347 HIS A N 1
ATOM 2710 C CA . HIS A 1 347 ? -13.141 13.016 -24.875 1 75.06 347 HIS A CA 1
ATOM 2711 C C . HIS A 1 347 ? -12.406 14.328 -25.109 1 75.06 347 HIS A C 1
ATOM 2713 O O . HIS A 1 347 ? -12.742 15.352 -24.5 1 75.06 347 HIS A O 1
ATOM 2719 N N . GLN A 1 348 ? -11.5 14.289 -26.031 1 75.06 348 GLN A N 1
ATOM 2720 C CA . GLN A 1 348 ? -10.742 15.5 -26.359 1 75.06 348 GLN A CA 1
ATOM 2721 C C . GLN A 1 348 ? -11.633 16.531 -27.047 1 75.06 348 GLN A C 1
ATOM 2723 O O . GLN A 1 348 ? -11.516 17.734 -26.781 1 75.06 348 GLN A O 1
ATOM 2728 N N . GLU A 1 349 ? -12.484 15.969 -27.797 1 73.31 349 GLU A N 1
ATOM 2729 C CA . GLU A 1 349 ? -13.422 16.875 -28.469 1 73.31 349 GLU A CA 1
ATOM 2730 C C . GLU A 1 349 ? -14.391 17.5 -27.469 1 73.31 349 GLU A C 1
ATOM 2732 O O . GLU A 1 349 ? -14.758 18.656 -27.594 1 73.31 349 GLU A O 1
ATOM 2737 N N . ALA A 1 350 ? -14.75 16.75 -26.562 1 72.81 350 ALA A N 1
ATOM 2738 C CA . ALA A 1 350 ? -15.672 17.266 -25.547 1 72.81 350 ALA A CA 1
ATOM 2739 C C . ALA A 1 350 ? -15.016 18.359 -24.703 1 72.81 350 ALA A C 1
ATOM 2741 O O . ALA A 1 350 ? -15.688 19.281 -24.234 1 72.81 350 ALA A O 1
ATOM 2742 N N . LEU A 1 351 ? -13.766 18.234 -24.531 1 71.62 351 LEU A N 1
ATOM 2743 C CA . LEU A 1 351 ? -13.039 19.203 -23.734 1 71.62 351 LEU A CA 1
ATOM 2744 C C . LEU A 1 351 ? -12.914 20.531 -24.484 1 71.62 351 LEU A C 1
ATOM 2746 O O . LEU A 1 351 ? -12.836 21.594 -23.859 1 71.62 351 LEU A O 1
ATOM 2750 N N . VAL A 1 352 ? -12.914 20.359 -25.891 1 65.56 352 VAL A N 1
ATOM 2751 C CA . VAL A 1 352 ? -12.812 21.562 -26.719 1 65.56 352 VAL A CA 1
ATOM 2752 C C . VAL A 1 352 ? -14.211 22.141 -26.953 1 65.56 352 VAL A C 1
ATOM 2754 O O . VAL A 1 352 ? -14.352 23.203 -27.578 1 65.56 352 VAL A O 1
ATOM 2757 N N . GLY A 1 353 ? -15.234 21.594 -26.297 1 64.5 353 GLY A N 1
ATOM 2758 C CA . GLY A 1 353 ? -16.562 22.172 -26.375 1 64.5 353 GLY A CA 1
ATOM 2759 C C . GLY A 1 353 ? -17.484 21.438 -27.344 1 64.5 353 GLY A C 1
ATOM 2760 O O . GLY A 1 353 ? -18.641 21.812 -27.516 1 64.5 353 GLY A O 1
ATOM 2761 N N . GLN A 1 354 ? -16.891 20.469 -27.938 1 63.5 354 GLN A N 1
ATOM 2762 C CA . GLN A 1 354 ? -17.734 19.75 -28.891 1 63.5 354 GLN A CA 1
ATOM 2763 C C . GLN A 1 354 ? -18.484 18.609 -28.203 1 63.5 354 GLN A C 1
ATOM 2765 O O . GLN A 1 354 ? -18.203 18.281 -27.047 1 63.5 354 GLN A O 1
ATOM 2770 N N . SER A 1 355 ? -19.609 18.203 -28.859 1 63.75 355 SER A N 1
ATOM 2771 C CA . SER A 1 355 ? -20.406 17.141 -28.281 1 63.75 355 SER A CA 1
ATOM 2772 C C . SER A 1 355 ? -19.641 15.812 -28.281 1 63.75 355 SER A C 1
ATOM 2774 O O . SER A 1 355 ? -18.969 15.477 -29.25 1 63.75 355 SER A O 1
ATOM 2776 N N . PHE A 1 356 ? -19.578 15.125 -27.188 1 66.31 356 PHE A N 1
ATOM 2777 C CA . PHE A 1 356 ? -18.922 13.836 -27.047 1 66.31 356 PHE A CA 1
ATOM 2778 C C . PHE A 1 356 ? -19.453 12.836 -28.062 1 66.31 356 PHE A C 1
ATOM 2780 O O . PHE A 1 356 ? -18.703 12.016 -28.578 1 66.31 356 PHE A O 1
ATOM 2787 N N . TYR A 1 357 ? -20.734 12.93 -28.375 1 62.97 357 TYR A N 1
ATOM 2788 C CA . TYR A 1 357 ? -21.375 11.945 -29.25 1 62.97 357 TYR A CA 1
ATOM 2789 C C . TYR A 1 357 ? -21.453 12.469 -30.672 1 62.97 357 TYR A C 1
ATOM 2791 O O . TYR A 1 357 ? -22.125 11.875 -31.531 1 62.97 357 TYR A O 1
ATOM 2799 N N . GLY A 1 358 ? -20.828 13.625 -30.891 1 62.41 358 GLY A N 1
ATOM 2800 C CA . GLY A 1 358 ? -20.875 14.203 -32.219 1 62.41 358 GLY A CA 1
ATOM 2801 C C . GLY A 1 358 ? -19.938 13.516 -33.219 1 62.41 358 GLY A C 1
ATOM 2802 O O . GLY A 1 358 ? -19.328 12.492 -32.875 1 62.41 358 GLY A O 1
ATOM 2803 N N . LYS A 1 359 ? -20.078 13.836 -34.562 1 62.72 359 LYS A N 1
ATOM 2804 C CA . LYS A 1 359 ? -19.234 13.32 -35.625 1 62.72 359 LYS A CA 1
ATOM 2805 C C . LYS A 1 359 ? -17.766 13.656 -35.375 1 62.72 359 LYS A C 1
ATOM 2807 O O . LYS A 1 359 ? -17.438 14.781 -35 1 62.72 359 LYS A O 1
ATOM 2812 N N . LEU A 1 360 ? -16.875 12.625 -35.031 1 61.81 360 LEU A N 1
ATOM 2813 C CA . LEU A 1 360 ? -15.453 12.836 -34.812 1 61.81 360 LEU A CA 1
ATOM 2814 C C . LEU A 1 360 ? -14.789 13.469 -36.031 1 61.81 360 LEU A C 1
ATOM 2816 O O . LEU A 1 360 ? -15.023 13.039 -37.156 1 61.81 360 LEU A O 1
ATOM 2820 N N . GLN A 1 361 ? -14.594 14.773 -36.156 1 52.75 361 GLN A N 1
ATOM 2821 C CA . GLN A 1 361 ? -13.852 15.375 -37.25 1 52.75 361 GLN A CA 1
ATOM 2822 C C . GLN A 1 361 ? -12.609 14.555 -37.594 1 52.75 361 GLN A C 1
ATOM 2824 O O . GLN A 1 361 ? -12 13.945 -36.688 1 52.75 361 GLN A O 1
ATOM 2829 N N . THR A 1 362 ? -12.539 13.914 -38.812 1 47.44 362 THR A N 1
ATOM 2830 C CA . THR A 1 362 ? -11.406 13.164 -39.344 1 47.44 362 THR A CA 1
ATOM 2831 C C . THR A 1 362 ? -10.086 13.727 -38.812 1 47.44 362 THR A C 1
ATOM 2833 O O . THR A 1 362 ? -9.547 14.688 -39.375 1 47.44 362 THR A O 1
ATOM 2836 N N . GLN A 1 363 ? -9.953 14.188 -37.781 1 47.38 363 GLN A N 1
ATOM 2837 C CA . GLN A 1 363 ? -8.656 14.773 -37.438 1 47.38 363 GLN A CA 1
ATOM 2838 C C . GLN A 1 363 ? -7.531 13.758 -37.625 1 47.38 363 GLN A C 1
ATOM 2840 O O . GLN A 1 363 ? -7.75 12.555 -37.469 1 47.38 363 GLN A O 1
ATOM 2845 N N . PRO A 1 364 ? -6.414 14.148 -38.375 1 41.56 364 PRO A N 1
ATOM 2846 C CA . PRO A 1 364 ? -5.227 13.305 -38.531 1 41.56 364 PRO A CA 1
ATOM 2847 C C . PRO A 1 364 ? -4.871 12.531 -37.25 1 41.56 364 PRO A C 1
ATOM 2849 O O . PRO A 1 364 ? -5.191 12.977 -36.156 1 41.56 364 PRO A O 1
ATOM 2852 N N . PRO A 1 365 ? -4.656 11.227 -37.406 1 42.59 365 PRO A N 1
ATOM 2853 C CA . PRO A 1 365 ? -4.227 10.266 -36.375 1 42.59 365 PRO A CA 1
ATOM 2854 C C . PRO A 1 365 ? -3.281 10.883 -35.344 1 42.59 365 PRO A C 1
ATOM 2856 O O . PRO A 1 365 ? -2.891 10.211 -34.406 1 42.59 365 PRO A O 1
ATOM 2859 N N . ASN A 1 366 ? -2.619 11.977 -35.625 1 40.12 366 ASN A N 1
ATOM 2860 C CA . ASN A 1 366 ? -1.491 12.516 -34.875 1 40.12 366 ASN A CA 1
ATOM 2861 C C . ASN A 1 366 ? -1.899 12.906 -33.469 1 40.12 366 ASN A C 1
ATOM 2863 O O . ASN A 1 366 ? -1.078 13.406 -32.688 1 40.12 366 ASN A O 1
ATOM 2867 N N . VAL A 1 367 ? -3.123 13.133 -33.25 1 44.53 367 VAL A N 1
ATOM 2868 C CA . VAL A 1 367 ? -3.311 13.781 -31.938 1 44.53 367 VAL A CA 1
ATOM 2869 C C . VAL A 1 367 ? -3.105 12.766 -30.828 1 44.53 367 VAL A C 1
ATOM 2871 O O . VAL A 1 367 ? -2.889 13.133 -29.672 1 44.53 367 VAL A O 1
ATOM 2874 N N . CYS A 1 368 ? -3.695 11.523 -30.891 1 50.75 368 CYS A N 1
ATOM 2875 C CA . CYS A 1 368 ? -3.422 10.875 -29.609 1 50.75 368 CYS A CA 1
ATOM 2876 C C . CYS A 1 368 ? -1.957 10.477 -29.516 1 50.75 368 CYS A C 1
ATOM 2878 O O . CYS A 1 368 ? -1.555 9.438 -30.047 1 50.75 368 CYS A O 1
ATOM 2880 N N . PRO A 1 369 ? -1.082 11.414 -29.359 1 58.06 369 PRO A N 1
ATOM 2881 C CA . PRO A 1 369 ? 0.373 11.258 -29.344 1 58.06 369 PRO A CA 1
ATOM 2882 C C . PRO A 1 369 ? 0.839 10.219 -28.328 1 58.06 369 PRO A C 1
ATOM 2884 O O . PRO A 1 369 ? 2.043 10.039 -28.125 1 58.06 369 PRO A O 1
ATOM 2887 N N . HIS A 1 370 ? -0.334 9.5 -27.781 1 62.84 370 HIS A N 1
ATOM 2888 C CA . HIS A 1 370 ? 0.18 8.602 -26.75 1 62.84 370 HIS A CA 1
ATOM 2889 C C . HIS A 1 370 ? 0.459 7.211 -27.328 1 62.84 370 HIS A C 1
ATOM 2891 O O . HIS A 1 370 ? -0.468 6.5 -27.719 1 62.84 370 HIS A O 1
ATOM 2897 N N . SER A 1 371 ? 1.632 6.938 -27.484 1 74.88 371 SER A N 1
ATOM 2898 C CA . SER A 1 371 ? 2.096 5.703 -28.109 1 74.88 371 SER A CA 1
ATOM 2899 C C . SER A 1 371 ? 1.994 4.523 -27.141 1 74.88 371 SER A C 1
ATOM 2901 O O . SER A 1 371 ? 1.658 3.41 -27.562 1 74.88 371 SER A O 1
ATOM 2903 N N . LEU A 1 372 ? 2.041 4.844 -25.938 1 88.12 372 LEU A N 1
ATOM 2904 C CA . LEU A 1 372 ? 2.049 3.766 -24.953 1 88.12 372 LEU A CA 1
ATOM 2905 C C . LEU A 1 372 ? 0.9 3.926 -23.953 1 88.12 372 LEU A C 1
ATOM 2907 O O . LEU A 1 372 ? 0.408 5.035 -23.75 1 88.12 372 LEU A O 1
ATOM 2911 N N . LEU A 1 373 ? 0.316 2.857 -23.469 1 90.69 373 LEU A N 1
ATOM 2912 C CA . LEU A 1 373 ? -0.795 2.871 -22.516 1 90.69 373 LEU A CA 1
ATOM 2913 C C . LEU A 1 373 ? -0.435 3.666 -21.266 1 90.69 373 LEU A C 1
ATOM 2915 O O . LEU A 1 373 ? -1.297 4.312 -20.672 1 90.69 373 LEU A O 1
ATOM 2919 N N . ILE A 1 374 ? 0.832 3.615 -20.844 1 94.75 374 ILE A N 1
ATOM 2920 C CA . ILE A 1 374 ? 1.257 4.355 -19.672 1 94.75 374 ILE A CA 1
ATOM 2921 C C . ILE A 1 374 ? 1.122 5.855 -19.922 1 94.75 374 ILE A C 1
ATOM 2923 O O . ILE A 1 374 ? 0.807 6.617 -19 1 94.75 374 ILE A O 1
ATOM 2927 N N . GLU A 1 375 ? 1.386 6.305 -21.125 1 93.38 375 GLU A N 1
ATOM 2928 C CA . GLU A 1 375 ? 1.219 7.711 -21.484 1 93.38 375 GLU A CA 1
ATOM 2929 C C . GLU A 1 375 ? -0.249 8.125 -21.422 1 93.38 375 GLU A C 1
ATOM 2931 O O . GLU A 1 375 ? -0.571 9.219 -20.969 1 93.38 375 GLU A O 1
ATOM 2936 N N . LEU A 1 376 ? -1.068 7.234 -21.906 1 90.88 376 LEU A N 1
ATOM 2937 C CA . LEU A 1 376 ? -2.5 7.516 -21.859 1 90.88 376 LEU A CA 1
ATOM 2938 C C . LEU A 1 376 ? -2.979 7.633 -20.406 1 90.88 376 LEU A C 1
ATOM 2940 O O . LEU A 1 376 ? -3.734 8.547 -20.078 1 90.88 376 LEU A O 1
ATOM 2944 N N . LEU A 1 377 ? -2.611 6.684 -19.594 1 94 377 LEU A N 1
ATOM 2945 C CA . LEU A 1 377 ? -3.012 6.711 -18.188 1 94 377 LEU A CA 1
ATOM 2946 C C . LEU A 1 377 ? -2.518 7.984 -17.516 1 94 377 LEU A C 1
ATOM 2948 O O . LEU A 1 377 ? -3.26 8.617 -16.75 1 94 377 LEU A O 1
ATOM 2952 N N . THR A 1 378 ? -1.257 8.367 -17.719 1 96 378 THR A N 1
ATOM 2953 C CA . THR A 1 378 ? -0.688 9.578 -17.156 1 96 378 THR A CA 1
ATOM 2954 C C . THR A 1 378 ? -1.428 10.812 -17.656 1 96 378 THR A C 1
ATOM 2956 O O . THR A 1 378 ? -1.726 11.727 -16.875 1 96 378 THR A O 1
ATOM 2959 N N . TYR A 1 379 ? -1.707 10.758 -18.922 1 92 379 TYR A N 1
ATOM 2960 C CA . TYR A 1 379 ? -2.439 11.867 -19.531 1 92 379 TYR A CA 1
ATOM 2961 C C . TYR A 1 379 ? -3.814 12.023 -18.891 1 92 379 TYR A C 1
ATOM 2963 O O . TYR A 1 379 ? -4.234 13.148 -18.578 1 92 379 TYR A O 1
ATOM 2971 N N . LEU A 1 380 ? -4.504 10.961 -18.719 1 92.5 380 LEU A N 1
ATOM 2972 C CA . LEU A 1 380 ? -5.848 11.016 -18.156 1 92.5 380 LEU A CA 1
ATOM 2973 C C . LEU A 1 380 ? -5.809 11.523 -16.719 1 92.5 380 LEU A C 1
ATOM 2975 O O . LEU A 1 380 ? -6.652 12.328 -16.312 1 92.5 380 LEU A O 1
ATOM 2979 N N . CYS A 1 381 ? -4.867 11 -15.922 1 96.25 381 CYS A N 1
ATOM 2980 C CA . CYS A 1 381 ? -4.73 11.492 -14.555 1 96.25 381 CYS A CA 1
ATOM 2981 C C . CYS A 1 381 ? -4.5 13 -14.531 1 96.25 381 CYS A C 1
ATOM 2983 O O . CYS A 1 381 ? -5.129 13.711 -13.75 1 96.25 381 CYS A O 1
ATOM 2985 N N . LEU A 1 382 ? -3.635 13.508 -15.43 1 96.12 382 LEU A N 1
ATOM 2986 C CA . LEU A 1 382 ? -3.328 14.93 -15.484 1 96.12 382 LEU A CA 1
ATOM 2987 C C . LEU A 1 382 ? -4.531 15.727 -15.984 1 96.12 382 LEU A C 1
ATOM 2989 O O . LEU A 1 382 ? -4.762 16.859 -15.539 1 96.12 382 LEU A O 1
ATOM 2993 N N . SER A 1 383 ? -5.262 15.125 -16.875 1 91.81 383 SER A N 1
ATOM 2994 C CA . SER A 1 383 ? -6.445 15.805 -17.391 1 91.81 383 SER A CA 1
ATOM 2995 C C . SER A 1 383 ? -7.488 16.016 -16.297 1 91.81 383 SER A C 1
ATOM 2997 O O . SER A 1 383 ? -8.078 17.094 -16.188 1 91.81 383 SER A O 1
ATOM 2999 N N . PHE A 1 384 ? -7.73 15.031 -15.5 1 93.56 384 PHE A N 1
ATOM 3000 C CA . PHE A 1 384 ? -8.703 15.172 -14.43 1 93.56 384 PHE A CA 1
ATOM 3001 C C . PHE A 1 384 ? -8.172 16.078 -13.328 1 93.56 384 PHE A C 1
ATOM 3003 O O . PHE A 1 384 ? -8.945 16.797 -12.68 1 93.56 384 PHE A O 1
ATOM 3010 N N . LEU A 1 385 ? -6.867 16.047 -13.078 1 95.88 385 LEU A N 1
ATOM 3011 C CA . LEU A 1 385 ? -6.266 16.984 -12.125 1 95.88 385 LEU A CA 1
ATOM 3012 C C . LEU A 1 385 ? -6.527 18.422 -12.531 1 95.88 385 LEU A C 1
ATOM 3014 O O . LEU A 1 385 ? -6.801 19.266 -11.672 1 95.88 385 LEU A O 1
ATOM 3018 N N . ARG A 1 386 ? -6.512 18.656 -13.836 1 93.25 386 ARG A N 1
ATOM 3019 C CA . ARG A 1 386 ? -6.641 20.016 -14.359 1 93.25 386 ARG A CA 1
ATOM 3020 C C . ARG A 1 386 ? -8.094 20.344 -14.695 1 93.25 386 ARG A C 1
ATOM 3022 O O . ARG A 1 386 ? -8.375 21.375 -15.297 1 93.25 386 ARG A O 1
ATOM 3029 N N . SER A 1 387 ? -9.031 19.484 -14.281 1 90.06 387 SER A N 1
ATOM 3030 C CA . SER A 1 387 ? -10.438 19.656 -14.656 1 90.06 387 SER A CA 1
ATOM 3031 C C . SER A 1 387 ? -11.141 20.625 -13.703 1 90.06 387 SER A C 1
ATOM 3033 O O . SER A 1 387 ? -11.125 20.422 -12.484 1 90.06 387 SER A O 1
ATOM 3035 N N . TYR A 1 388 ? -11.727 21.688 -14.195 1 87.81 388 TYR A N 1
ATOM 3036 C CA . TYR A 1 388 ? -12.523 22.641 -13.43 1 87.81 388 TYR A CA 1
ATOM 3037 C C . TYR A 1 388 ? -13.82 22.969 -14.164 1 87.81 388 TYR A C 1
ATOM 3039 O O . TYR A 1 388 ? -13.938 22.75 -15.375 1 87.81 388 TYR A O 1
ATOM 3047 N N . TYR A 1 389 ? -14.828 23.406 -13.383 1 85.31 389 TYR A N 1
ATOM 3048 C CA . TYR A 1 389 ? -16.078 23.875 -13.984 1 85.31 389 TYR A CA 1
ATOM 3049 C C . TYR A 1 389 ? -16.047 25.375 -14.203 1 85.31 389 TYR A C 1
ATOM 3051 O O . TYR A 1 389 ? -15.516 26.125 -13.375 1 85.31 389 TYR A O 1
ATOM 3059 N N . PRO A 1 390 ? -16.594 25.781 -15.32 1 83.12 390 PRO A N 1
ATOM 3060 C CA . PRO A 1 390 ? -16.672 27.219 -15.539 1 83.12 390 PRO A CA 1
ATOM 3061 C C . PRO A 1 390 ? -17.625 27.922 -14.57 1 83.12 390 PRO A C 1
ATOM 3063 O O . PRO A 1 390 ? -18.562 27.297 -14.062 1 83.12 390 PRO A O 1
ATOM 3066 N N . CYS A 1 391 ? -17.453 29.188 -14.297 1 79.25 391 CYS A N 1
ATOM 3067 C CA . CYS A 1 391 ? -18.219 29.953 -13.328 1 79.25 391 CYS A CA 1
ATOM 3068 C C . CYS A 1 391 ? -19.656 30.141 -13.805 1 79.25 391 CYS A C 1
ATOM 3070 O O . CYS A 1 391 ? -20.578 30.297 -12.984 1 79.25 391 CYS A O 1
ATOM 3072 N N . TYR A 1 392 ? -19.781 30.094 -15.156 1 75.69 392 TYR A N 1
ATOM 3073 C CA . TYR A 1 392 ? -21.125 30.328 -15.68 1 75.69 392 TYR A CA 1
ATOM 3074 C C . TYR A 1 392 ? -21.984 29.062 -15.578 1 75.69 392 TYR A C 1
ATOM 3076 O O . TYR A 1 392 ? -23.203 29.125 -15.68 1 75.69 392 TYR A O 1
ATOM 3084 N N . LEU A 1 393 ? -21.328 27.969 -15.367 1 77.56 393 LEU A N 1
ATOM 3085 C CA . LEU A 1 393 ? -22.047 26.719 -15.234 1 77.56 393 LEU A CA 1
ATOM 3086 C C . LEU A 1 393 ? -22.641 26.562 -13.836 1 77.56 393 LEU A C 1
ATOM 3088 O O . LEU A 1 393 ? -21.938 26.781 -12.844 1 77.56 393 LEU A O 1
ATOM 3092 N N . LYS A 1 394 ? -23.938 26.422 -13.734 1 79.56 394 LYS A N 1
ATOM 3093 C CA . LYS A 1 394 ? -24.578 26.156 -12.445 1 79.56 394 LYS A CA 1
ATOM 3094 C C . LYS A 1 394 ? -24.234 24.766 -11.945 1 79.56 394 LYS A C 1
ATOM 3096 O O . LYS A 1 394 ? -24.766 23.766 -12.453 1 79.56 394 LYS A O 1
ATOM 3101 N N . VAL A 1 395 ? -23.266 24.688 -11.141 1 82.81 395 VAL A N 1
ATOM 3102 C CA . VAL A 1 395 ? -22.828 23.406 -10.625 1 82.81 395 VAL A CA 1
ATOM 3103 C C . VAL A 1 395 ? -23.281 23.234 -9.18 1 82.81 395 VAL A C 1
ATOM 3105 O O . VAL A 1 395 ? -23.188 24.172 -8.383 1 82.81 395 VAL A O 1
ATOM 3108 N N . SER A 1 396 ? -23.953 22.094 -8.914 1 82.5 396 SER A N 1
ATOM 3109 C CA . SER A 1 396 ? -24.375 21.781 -7.547 1 82.5 396 SER A CA 1
ATOM 3110 C C . SER A 1 396 ? -23.172 21.609 -6.629 1 82.5 396 SER A C 1
ATOM 3112 O O . SER A 1 396 ? -22.047 21.391 -7.102 1 82.5 396 SER A O 1
ATOM 3114 N N . HIS A 1 397 ? -23.391 21.797 -5.426 1 82.06 397 HIS A N 1
ATOM 3115 C CA . HIS A 1 397 ? -22.344 21.594 -4.43 1 82.06 397 HIS A CA 1
ATOM 3116 C C . HIS A 1 397 ? -21.797 20.172 -4.484 1 82.06 397 HIS A C 1
ATOM 3118 O O . HIS A 1 397 ? -20.594 19.969 -4.301 1 82.06 397 HIS A O 1
ATOM 3124 N N . ARG A 1 398 ? -22.656 19.266 -4.781 1 83.81 398 ARG A N 1
ATOM 3125 C CA . ARG A 1 398 ? -22.266 17.859 -4.871 1 83.81 398 ARG A CA 1
ATOM 3126 C C . ARG A 1 398 ? -21.312 17.641 -6.047 1 83.81 398 ARG A C 1
ATOM 3128 O O . ARG A 1 398 ? -20.344 16.891 -5.938 1 83.81 398 ARG A O 1
ATOM 3135 N N . ASP A 1 399 ? -21.594 18.312 -7.078 1 86.12 399 ASP A N 1
ATOM 3136 C CA . ASP A 1 399 ? -20.75 18.172 -8.266 1 86.12 399 ASP A CA 1
ATOM 3137 C C . ASP A 1 399 ? -19.391 18.812 -8.055 1 86.12 399 ASP A C 1
ATOM 3139 O O . ASP A 1 399 ? -18.375 18.281 -8.5 1 86.12 399 ASP A O 1
ATOM 3143 N N . ALA A 1 400 ? -19.422 19.875 -7.363 1 85.94 400 ALA A N 1
ATOM 3144 C CA . ALA A 1 400 ? -18.156 20.562 -7.102 1 85.94 400 ALA A CA 1
ATOM 3145 C C . ALA A 1 400 ? -17.266 19.734 -6.176 1 85.94 400 ALA A C 1
ATOM 3147 O O . ALA A 1 400 ? -16.062 19.625 -6.406 1 85.94 400 ALA A O 1
ATOM 3148 N N . LEU A 1 401 ? -17.891 19.203 -5.168 1 85.38 401 LEU A N 1
ATOM 3149 C CA . LEU A 1 401 ? -17.141 18.344 -4.242 1 85.38 401 LEU A CA 1
ATOM 3150 C C . LEU A 1 401 ? -16.688 17.062 -4.93 1 85.38 401 LEU A C 1
ATOM 3152 O O . LEU A 1 401 ? -15.594 16.562 -4.648 1 85.38 401 LEU A O 1
ATOM 3156 N N . GLY A 1 402 ? -17.562 16.547 -5.773 1 88.19 402 GLY A N 1
ATOM 3157 C CA . GLY A 1 402 ? -17.203 15.352 -6.527 1 88.19 402 GLY A CA 1
ATOM 3158 C C . GLY A 1 402 ? -16 15.547 -7.43 1 88.19 402 GLY A C 1
ATOM 3159 O O . GLY A 1 402 ? -15.141 14.672 -7.535 1 88.19 402 GLY A O 1
ATOM 3160 N N . ASN A 1 403 ? -15.93 16.672 -8.078 1 90.38 403 ASN A N 1
ATOM 3161 C CA . ASN A 1 403 ? -14.789 16.984 -8.93 1 90.38 403 ASN A CA 1
ATOM 3162 C C . ASN A 1 403 ? -13.5 17.078 -8.125 1 90.38 403 ASN A C 1
ATOM 3164 O O . ASN A 1 403 ? -12.445 16.641 -8.586 1 90.38 403 ASN A O 1
ATOM 3168 N N . ARG A 1 404 ? -13.602 17.703 -6.992 1 89.62 404 ARG A N 1
ATOM 3169 C CA . ARG A 1 404 ? -12.438 17.812 -6.125 1 89.62 404 ARG A CA 1
ATOM 3170 C C . ARG A 1 404 ? -11.945 16.438 -5.68 1 89.62 404 ARG A C 1
ATOM 3172 O O . ARG A 1 404 ? -10.742 16.188 -5.645 1 89.62 404 ARG A O 1
ATOM 3179 N N . ASP A 1 405 ? -12.859 15.609 -5.371 1 90.81 405 ASP A N 1
ATOM 3180 C CA . ASP A 1 405 ? -12.508 14.242 -4.988 1 90.81 405 ASP A CA 1
ATOM 3181 C C . ASP A 1 405 ? -11.805 13.516 -6.133 1 90.81 405 ASP A C 1
ATOM 3183 O O . ASP A 1 405 ? -10.883 12.734 -5.898 1 90.81 405 ASP A O 1
ATOM 3187 N N . VAL A 1 406 ? -12.289 13.727 -7.32 1 93.75 406 VAL A N 1
ATOM 3188 C CA . VAL A 1 406 ? -11.695 13.102 -8.5 1 93.75 406 VAL A CA 1
ATOM 3189 C C . VAL A 1 406 ? -10.266 13.625 -8.695 1 93.75 406 VAL A C 1
ATOM 3191 O O . VAL A 1 406 ? -9.359 12.859 -9.023 1 93.75 406 VAL A O 1
ATOM 3194 N N . GLN A 1 407 ? -10.086 14.938 -8.508 1 94.25 407 GLN A N 1
ATOM 3195 C CA . GLN A 1 407 ? -8.75 15.516 -8.617 1 94.25 407 GLN A CA 1
ATOM 3196 C C . GLN A 1 407 ? -7.785 14.875 -7.617 1 94.25 407 GLN A C 1
ATOM 3198 O O . GLN A 1 407 ? -6.672 14.5 -7.98 1 94.25 407 GLN A O 1
ATOM 3203 N N . VAL A 1 408 ? -8.258 14.742 -6.395 1 93.06 408 VAL A N 1
ATOM 3204 C CA . VAL A 1 408 ? -7.426 14.156 -5.348 1 93.06 408 VAL A CA 1
ATOM 3205 C C . VAL A 1 408 ? -7.082 12.711 -5.707 1 93.06 408 VAL A C 1
ATOM 3207 O O . VAL A 1 408 ? -5.922 12.305 -5.621 1 93.06 408 VAL A O 1
ATOM 3210 N N . LYS A 1 409 ? -8.031 11.938 -6.156 1 94.06 409 LYS A N 1
ATOM 3211 C CA . LYS A 1 409 ? -7.84 10.523 -6.473 1 94.06 409 LYS A CA 1
ATOM 3212 C C . LYS A 1 409 ? -6.918 10.352 -7.676 1 94.06 409 LYS A C 1
ATOM 3214 O O . LYS A 1 409 ? -6.141 9.398 -7.742 1 94.06 409 LYS A O 1
ATOM 3219 N N . SER A 1 410 ? -7.078 11.195 -8.656 1 96.44 410 SER A N 1
ATOM 3220 C CA . SER A 1 410 ? -6.203 11.133 -9.828 1 96.44 410 SER A CA 1
ATOM 3221 C C . SER A 1 410 ? -4.742 11.336 -9.43 1 96.44 410 SER A C 1
ATOM 3223 O O . SER A 1 410 ? -3.854 10.664 -9.961 1 96.44 410 SER A O 1
ATOM 3225 N N . VAL A 1 411 ? -4.469 12.227 -8.469 1 96.62 411 VAL A N 1
ATOM 3226 C CA . VAL A 1 411 ? -3.109 12.492 -8.008 1 96.62 411 VAL A CA 1
ATOM 3227 C C . VAL A 1 411 ? -2.592 11.289 -7.219 1 96.62 411 VAL A C 1
ATOM 3229 O O . VAL A 1 411 ? -1.416 10.93 -7.32 1 96.62 411 VAL A O 1
ATOM 3232 N N . GLU A 1 412 ? -3.455 10.719 -6.449 1 94.12 412 GLU A N 1
ATOM 3233 C CA . GLU A 1 412 ? -3.057 9.539 -5.691 1 94.12 412 GLU A CA 1
ATOM 3234 C C . GLU A 1 412 ? -2.588 8.422 -6.625 1 94.12 412 GLU A C 1
ATOM 3236 O O . GLU A 1 412 ? -1.596 7.746 -6.34 1 94.12 412 GLU A O 1
ATOM 3241 N N . VAL A 1 413 ? -3.32 8.188 -7.688 1 96.94 413 VAL A N 1
ATOM 3242 C CA . VAL A 1 413 ? -2.957 7.176 -8.672 1 96.94 413 VAL A CA 1
ATOM 3243 C C . VAL A 1 413 ? -1.635 7.547 -9.336 1 96.94 413 VAL A C 1
ATOM 3245 O O . VAL A 1 413 ? -0.773 6.691 -9.547 1 96.94 413 VAL A O 1
ATOM 3248 N N . LEU A 1 414 ? -1.482 8.82 -9.641 1 97.88 414 LEU A N 1
ATOM 3249 C CA . LEU A 1 414 ? -0.256 9.297 -10.266 1 97.88 414 LEU A CA 1
ATOM 3250 C C . LEU A 1 414 ? 0.944 9.086 -9.352 1 97.88 414 LEU A C 1
ATOM 3252 O O . LEU A 1 414 ? 2.045 8.781 -9.82 1 97.88 414 LEU A O 1
ATOM 3256 N N . ILE A 1 415 ? 0.754 9.297 -8.031 1 96.88 415 ILE A N 1
ATOM 3257 C CA . ILE A 1 415 ? 1.821 9.078 -7.059 1 96.88 415 ILE A CA 1
ATOM 3258 C C . ILE A 1 415 ? 2.285 7.621 -7.125 1 96.88 415 ILE A C 1
ATOM 3260 O O . ILE A 1 415 ? 3.486 7.348 -7.137 1 96.88 415 ILE A O 1
ATOM 3264 N N . ARG A 1 416 ? 1.391 6.734 -7.238 1 96.56 416 ARG A N 1
ATOM 3265 C CA . ARG A 1 416 ? 1.729 5.316 -7.277 1 96.56 416 ARG A CA 1
ATOM 3266 C C . ARG A 1 416 ? 2.469 4.961 -8.562 1 96.56 416 ARG A C 1
ATOM 3268 O O . ARG A 1 416 ? 3.424 4.184 -8.539 1 96.56 416 ARG A O 1
ATOM 3275 N N . ILE A 1 417 ? 2.004 5.488 -9.703 1 97.88 417 ILE A N 1
ATOM 3276 C CA . ILE A 1 417 ? 2.666 5.25 -10.984 1 97.88 417 ILE A CA 1
ATOM 3277 C C . ILE A 1 417 ? 4.098 5.777 -10.93 1 97.88 417 ILE A C 1
ATOM 3279 O O . ILE A 1 417 ? 5.043 5.062 -11.258 1 97.88 417 ILE A O 1
ATOM 3283 N N . MET A 1 418 ? 4.258 7.016 -10.414 1 98.12 418 MET A N 1
ATOM 3284 C CA . MET A 1 418 ? 5.574 7.648 -10.391 1 98.12 418 MET A CA 1
ATOM 3285 C C . MET A 1 418 ? 6.492 6.957 -9.383 1 98.12 418 MET A C 1
ATOM 3287 O O . MET A 1 418 ? 7.703 6.871 -9.602 1 98.12 418 MET A O 1
ATOM 3291 N N . THR A 1 419 ? 5.934 6.531 -8.281 1 96.12 419 THR A N 1
ATOM 3292 C CA . THR A 1 419 ? 6.734 5.824 -7.285 1 96.12 419 THR A CA 1
ATOM 3293 C C . THR A 1 419 ? 7.32 4.547 -7.871 1 96.12 419 THR A C 1
ATOM 3295 O O . THR A 1 419 ? 8.477 4.215 -7.613 1 96.12 419 THR A O 1
ATOM 3298 N N . GLN A 1 420 ? 6.516 3.811 -8.617 1 95.69 420 GLN A N 1
ATOM 3299 C CA . GLN A 1 420 ? 7.02 2.596 -9.25 1 95.69 420 GLN A CA 1
ATOM 3300 C C . GLN A 1 420 ? 8.078 2.92 -10.297 1 95.69 420 GLN A C 1
ATOM 3302 O O . GLN A 1 420 ? 9.031 2.158 -10.484 1 95.69 420 GLN A O 1
ATOM 3307 N N . LEU A 1 421 ? 7.922 3.984 -11.008 1 96 421 LEU A N 1
ATOM 3308 C CA . LEU A 1 421 ? 8.914 4.383 -12 1 96 421 LEU A CA 1
ATOM 3309 C C . LEU A 1 421 ? 10.234 4.75 -11.336 1 96 421 LEU A C 1
ATOM 3311 O O . LEU A 1 421 ? 11.297 4.605 -11.938 1 96 421 LEU A O 1
ATOM 3315 N N . VAL A 1 422 ? 10.203 5.27 -10.086 1 94.56 422 VAL A N 1
ATOM 3316 C CA . VAL A 1 422 ? 11.422 5.535 -9.328 1 94.56 422 VAL A CA 1
ATOM 3317 C C . VAL A 1 422 ? 12.188 4.23 -9.109 1 94.56 422 VAL A C 1
ATOM 3319 O O . VAL A 1 422 ? 13.406 4.188 -9.258 1 94.56 422 VAL A O 1
ATOM 3322 N N . SER A 1 423 ? 11.43 3.197 -8.781 1 89.31 423 SER A N 1
ATOM 3323 C CA . SER A 1 423 ? 12.055 1.898 -8.555 1 89.31 423 SER A CA 1
ATOM 3324 C C . SER A 1 423 ? 12.711 1.369 -9.828 1 89.31 423 SER A C 1
ATOM 3326 O O . SER A 1 423 ? 13.797 0.79 -9.781 1 89.31 423 SER A O 1
ATOM 3328 N N . VAL A 1 424 ? 12.07 1.605 -10.945 1 90 424 VAL A N 1
ATOM 3329 C CA . VAL A 1 424 ? 12.609 1.187 -12.234 1 90 424 VAL A CA 1
ATOM 3330 C C . VAL A 1 424 ? 13.852 2.012 -12.57 1 90 424 VAL A C 1
ATOM 3332 O O . VAL A 1 424 ? 14.836 1.48 -13.094 1 90 424 VAL A O 1
ATOM 3335 N N . ALA A 1 425 ? 13.781 3.271 -12.266 1 89.69 425 ALA A N 1
ATOM 3336 C CA . ALA A 1 425 ? 14.883 4.176 -12.578 1 89.69 425 ALA A CA 1
ATOM 3337 C C . ALA A 1 425 ? 16.109 3.85 -11.727 1 89.69 425 ALA A C 1
ATOM 3339 O O . ALA A 1 425 ? 17.25 4.02 -12.18 1 89.69 425 ALA A O 1
ATOM 3340 N N . LYS A 1 426 ? 15.891 3.439 -10.508 1 82.94 426 LYS A N 1
ATOM 3341 C CA . LYS A 1 426 ? 16.984 3.084 -9.609 1 82.94 426 LYS A CA 1
ATOM 3342 C C . LYS A 1 426 ? 17.75 1.862 -10.117 1 82.94 426 LYS A C 1
ATOM 3344 O O . LYS A 1 426 ? 18.969 1.765 -9.961 1 82.94 426 LYS A O 1
ATOM 3349 N N . SER A 1 427 ? 16.938 0.951 -10.703 1 73.56 427 SER A N 1
ATOM 3350 C CA . SER A 1 427 ? 17.562 -0.292 -11.164 1 73.56 427 SER A CA 1
ATOM 3351 C C . SER A 1 427 ? 17.922 -0.216 -12.641 1 73.56 427 SER A C 1
ATOM 3353 O O . SER A 1 427 ? 18.547 -1.13 -13.18 1 73.56 427 SER A O 1
ATOM 3355 N N . ALA A 1 428 ? 17.438 0.885 -13.266 1 65.94 428 ALA A N 1
ATOM 3356 C CA . ALA A 1 428 ? 17.375 0.917 -14.727 1 65.94 428 ALA A CA 1
ATOM 3357 C C . ALA A 1 428 ? 18.75 1.178 -15.328 1 65.94 428 ALA A C 1
ATOM 3359 O O . ALA A 1 428 ? 19.609 1.809 -14.703 1 65.94 428 ALA A O 1
ATOM 3360 N N . GLU A 1 429 ? 18.797 0.403 -16.359 1 67.94 429 GLU A N 1
ATOM 3361 C CA . GLU A 1 429 ? 19.844 0.671 -17.344 1 67.94 429 GLU A CA 1
ATOM 3362 C C . GLU A 1 429 ? 19.484 1.879 -18.203 1 67.94 429 GLU A C 1
ATOM 3364 O O . GLU A 1 429 ? 18.406 2.465 -18.047 1 67.94 429 GLU A O 1
ATOM 3369 N N . GLY A 1 430 ? 20.391 2.385 -18.938 1 69.94 430 GLY A N 1
ATOM 3370 C CA . GLY A 1 430 ? 20.328 3.562 -19.797 1 69.94 430 GLY A CA 1
ATOM 3371 C C . GLY A 1 430 ? 19.047 3.633 -20.609 1 69.94 430 GLY A C 1
ATOM 3372 O O . GLY A 1 430 ? 18.391 4.672 -20.656 1 69.94 430 GLY A O 1
ATOM 3373 N N . GLN A 1 431 ? 18.469 2.506 -21.078 1 78.81 431 GLN A N 1
ATOM 3374 C CA . GLN A 1 431 ? 17.344 2.561 -21.984 1 78.81 431 GLN A CA 1
ATOM 3375 C C . GLN A 1 431 ? 16.047 2.867 -21.25 1 78.81 431 GLN A C 1
ATOM 3377 O O . GLN A 1 431 ? 15.227 3.654 -21.719 1 78.81 431 GLN A O 1
ATOM 3382 N N . ASN A 1 432 ? 15.82 2.238 -20.156 1 84.19 432 ASN A N 1
ATOM 3383 C CA . ASN A 1 432 ? 14.617 2.494 -19.375 1 84.19 432 ASN A CA 1
ATOM 3384 C C . ASN A 1 432 ? 14.578 3.932 -18.859 1 84.19 432 ASN A C 1
ATOM 3386 O O . ASN A 1 432 ? 13.516 4.543 -18.797 1 84.19 432 ASN A O 1
ATOM 3390 N N . ALA A 1 433 ? 15.734 4.477 -18.609 1 87.94 433 ALA A N 1
ATOM 3391 C CA . ALA A 1 433 ? 15.805 5.848 -18.125 1 87.94 433 ALA A CA 1
ATOM 3392 C C . ALA A 1 433 ? 15.383 6.84 -19.203 1 87.94 433 ALA A C 1
ATOM 3394 O O . ALA A 1 433 ? 14.68 7.812 -18.906 1 87.94 433 ALA A O 1
ATOM 3395 N N . GLU A 1 434 ? 15.727 6.523 -20.406 1 88.5 434 GLU A N 1
ATOM 3396 C CA . GLU A 1 434 ? 15.352 7.402 -21.516 1 88.5 434 GLU A CA 1
ATOM 3397 C C . GLU A 1 434 ? 13.852 7.332 -21.797 1 88.5 434 GLU A C 1
ATOM 3399 O O . GLU A 1 434 ? 13.234 8.344 -22.141 1 88.5 434 GLU A O 1
ATOM 3404 N N . SER A 1 435 ? 13.375 6.152 -21.656 1 91.25 435 SER A N 1
ATOM 3405 C CA . SER A 1 435 ? 11.945 5.984 -21.875 1 91.25 435 SER A CA 1
ATOM 3406 C C . SER A 1 435 ? 11.125 6.754 -20.844 1 91.25 435 SER A C 1
ATOM 3408 O O . SER A 1 435 ? 10.094 7.34 -21.156 1 91.25 435 SER A O 1
ATOM 3410 N N . ILE A 1 436 ? 11.578 6.699 -19.625 1 94.12 436 ILE A N 1
ATOM 3411 C CA . ILE A 1 436 ? 10.875 7.398 -18.547 1 94.12 436 ILE A CA 1
ATOM 3412 C C . ILE A 1 436 ? 10.992 8.906 -18.75 1 94.12 436 ILE A C 1
ATOM 3414 O O . ILE A 1 436 ? 10.023 9.648 -18.562 1 94.12 436 ILE A O 1
ATOM 3418 N N . HIS A 1 437 ? 12.211 9.344 -19.141 1 92.44 437 HIS A N 1
ATOM 3419 C CA . HIS A 1 437 ? 12.414 10.766 -19.422 1 92.44 437 HIS A CA 1
ATOM 3420 C C . HIS A 1 437 ? 11.508 11.242 -20.547 1 92.44 437 HIS A C 1
ATOM 3422 O O . HIS A 1 437 ? 10.938 12.336 -20.469 1 92.44 437 HIS A O 1
ATOM 3428 N N . GLY A 1 438 ? 11.414 10.398 -21.562 1 91.25 438 GLY A N 1
ATOM 3429 C CA . GLY A 1 438 ? 10.523 10.719 -22.672 1 91.25 438 GLY A CA 1
ATOM 3430 C C . GLY A 1 438 ? 9.062 10.805 -22.25 1 91.25 438 GLY A C 1
ATOM 3431 O O . GLY A 1 438 ? 8.328 11.672 -22.734 1 91.25 438 GLY A O 1
ATOM 3432 N N . LEU A 1 439 ? 8.641 9.945 -21.406 1 93.81 439 LEU A N 1
ATOM 3433 C CA . LEU A 1 439 ? 7.273 9.93 -20.891 1 93.81 439 LEU A CA 1
ATOM 3434 C C . LEU A 1 439 ? 6.957 11.219 -20.156 1 93.81 439 LEU A C 1
ATOM 3436 O O . LEU A 1 439 ? 5.914 11.836 -20.375 1 93.81 439 LEU A O 1
ATOM 3440 N N . LEU A 1 440 ? 7.879 11.648 -19.25 1 94.5 440 LEU A N 1
ATOM 3441 C CA . LEU A 1 440 ? 7.684 12.852 -18.453 1 94.5 440 LEU A CA 1
ATOM 3442 C C . LEU A 1 440 ? 7.625 14.094 -19.328 1 94.5 440 LEU A C 1
ATOM 3444 O O . LEU A 1 440 ? 6.832 15 -19.078 1 94.5 440 LEU A O 1
ATOM 3448 N N . GLN A 1 441 ? 8.414 14.086 -20.406 1 91.25 441 GLN A N 1
ATOM 3449 C CA . GLN A 1 441 ? 8.469 15.234 -21.312 1 91.25 441 GLN A CA 1
ATOM 3450 C C . GLN A 1 441 ? 7.23 15.305 -22.188 1 91.25 441 GLN A C 1
ATOM 3452 O O . GLN A 1 441 ? 6.652 16.375 -22.391 1 91.25 441 GLN A O 1
ATOM 3457 N N . ARG A 1 442 ? 6.848 14.188 -22.703 1 90.5 442 ARG A N 1
ATOM 3458 C CA . ARG A 1 442 ? 5.699 14.148 -23.594 1 90.5 442 ARG A CA 1
ATOM 3459 C C . ARG A 1 442 ? 4.414 14.508 -22.859 1 90.5 442 ARG A C 1
ATOM 3461 O O . ARG A 1 442 ? 3.559 15.211 -23.406 1 90.5 442 ARG A O 1
ATOM 3468 N N . CYS A 1 443 ? 4.281 14.062 -21.625 1 93.25 443 CYS A N 1
ATOM 3469 C CA . CYS A 1 443 ? 3.068 14.312 -20.859 1 93.25 443 CYS A CA 1
ATOM 3470 C C . CYS A 1 443 ? 3.191 15.602 -20.047 1 93.25 443 CYS A C 1
ATOM 3472 O O . CYS A 1 443 ? 2.209 16.078 -19.484 1 93.25 443 CYS A O 1
ATOM 3474 N N . GLN A 1 444 ? 4.355 16.234 -20.016 1 94.38 444 GLN A N 1
ATOM 3475 C CA . GLN A 1 444 ? 4.594 17.453 -19.266 1 94.38 444 GLN A CA 1
ATOM 3476 C C . GLN A 1 444 ? 4.121 17.312 -17.812 1 94.38 444 GLN A C 1
ATOM 3478 O O . GLN A 1 444 ? 3.377 18.156 -17.312 1 94.38 444 GLN A O 1
ATOM 3483 N N . VAL A 1 445 ? 4.512 16.234 -17.172 1 97 445 VAL A N 1
ATOM 3484 C CA . VAL A 1 445 ? 4.02 15.875 -15.836 1 97 445 VAL A CA 1
ATOM 3485 C C . VAL A 1 445 ? 4.492 16.906 -14.82 1 97 445 VAL A C 1
ATOM 3487 O O . VAL A 1 445 ? 3.686 17.453 -14.062 1 97 445 VAL A O 1
ATOM 3490 N N . GLN A 1 446 ? 5.797 17.25 -14.812 1 96.56 446 GLN A N 1
ATOM 3491 C CA . GLN A 1 446 ? 6.387 18.156 -13.836 1 96.56 446 GLN A CA 1
ATOM 3492 C C . GLN A 1 446 ? 5.754 19.547 -13.93 1 96.56 446 GLN A C 1
ATOM 3494 O O . GLN A 1 446 ? 5.406 20.141 -12.906 1 96.56 446 GLN A O 1
ATOM 3499 N N . GLU A 1 447 ? 5.574 19.984 -15.094 1 94.81 447 GLU A N 1
ATOM 3500 C CA . GLU A 1 447 ? 5.012 21.312 -15.328 1 94.81 447 GLU A CA 1
ATOM 3501 C C . GLU A 1 447 ? 3.58 21.406 -14.805 1 94.81 447 GLU A C 1
ATOM 3503 O O . GLU A 1 447 ? 3.242 22.328 -14.07 1 94.81 447 GLU A O 1
ATOM 3508 N N . PHE A 1 448 ? 2.752 20.453 -15.172 1 95.88 448 PHE A N 1
ATOM 3509 C CA . PHE A 1 448 ? 1.346 20.5 -14.789 1 95.88 448 PHE A CA 1
ATOM 3510 C C . PHE A 1 448 ? 1.189 20.328 -13.281 1 95.88 448 PHE A C 1
ATOM 3512 O O . PHE A 1 448 ? 0.287 20.906 -12.68 1 95.88 448 PHE A O 1
ATOM 3519 N N . VAL A 1 449 ? 1.999 19.531 -12.648 1 96.88 449 VAL A N 1
ATOM 3520 C CA . VAL A 1 449 ? 1.915 19.328 -11.211 1 96.88 449 VAL A CA 1
ATOM 3521 C C . VAL A 1 449 ? 2.291 20.609 -10.477 1 96.88 449 VAL A C 1
ATOM 3523 O O . VAL A 1 449 ? 1.613 21.016 -9.531 1 96.88 449 VAL A O 1
ATOM 3526 N N . LEU A 1 450 ? 3.379 21.25 -10.898 1 95.56 450 LEU A N 1
ATOM 3527 C CA . LEU A 1 450 ? 3.826 22.484 -10.258 1 95.56 450 LEU A CA 1
ATOM 3528 C C . LEU A 1 450 ? 2.807 23.609 -10.453 1 95.56 450 LEU A C 1
ATOM 3530 O O . LEU A 1 450 ? 2.525 24.359 -9.531 1 95.56 450 LEU A O 1
ATOM 3534 N N . LEU A 1 451 ? 2.275 23.688 -11.617 1 94.12 451 LEU A N 1
ATOM 3535 C CA . LEU A 1 451 ? 1.269 24.703 -11.898 1 94.12 451 LEU A CA 1
ATOM 3536 C C . LEU A 1 451 ? 0.001 24.453 -11.086 1 94.12 451 LEU A C 1
ATOM 3538 O O . LEU A 1 451 ? -0.619 25.391 -10.586 1 94.12 451 LEU A O 1
ATOM 3542 N N . SER A 1 452 ? -0.407 23.203 -11.039 1 95.12 452 SER A N 1
ATOM 3543 C CA . SER A 1 452 ? -1.578 22.844 -10.242 1 95.12 452 SER A CA 1
ATOM 3544 C C . SER A 1 452 ? -1.36 23.188 -8.766 1 95.12 452 SER A C 1
ATOM 3546 O O . SER A 1 452 ? -2.289 23.609 -8.078 1 95.12 452 SER A O 1
ATOM 3548 N N . LEU A 1 453 ? -0.125 22.906 -8.242 1 95.12 453 LEU A N 1
ATOM 3549 C CA . LEU A 1 453 ? 0.195 23.266 -6.867 1 95.12 453 LEU A CA 1
ATOM 3550 C C . LEU A 1 453 ? 0.093 24.781 -6.656 1 95.12 453 LEU A C 1
ATOM 3552 O O . LEU A 1 453 ? -0.487 25.234 -5.668 1 95.12 453 LEU A O 1
ATOM 3556 N N . SER A 1 454 ? 0.666 25.578 -7.594 1 92.25 454 SER A N 1
ATOM 3557 C CA . SER A 1 454 ? 0.624 27.031 -7.504 1 92.25 454 SER A CA 1
ATOM 3558 C C . SER A 1 454 ? -0.811 27.547 -7.551 1 92.25 454 SER A C 1
ATOM 3560 O O . SER A 1 454 ? -1.158 28.5 -6.848 1 92.25 454 SER A O 1
ATOM 3562 N N . ALA A 1 455 ? -1.588 26.891 -8.367 1 89.44 455 ALA A N 1
ATOM 3563 C CA . ALA A 1 455 ? -2.996 27.266 -8.438 1 89.44 455 ALA A CA 1
ATOM 3564 C C . ALA A 1 455 ? -3.717 26.953 -7.129 1 89.44 455 ALA A C 1
ATOM 3566 O O . ALA A 1 455 ? -4.551 27.75 -6.672 1 89.44 455 ALA A O 1
ATOM 3567 N N . SER A 1 456 ? -3.465 25.812 -6.598 1 90.38 456 SER A N 1
ATOM 3568 C CA . SER A 1 456 ? -4.07 25.438 -5.324 1 90.38 456 SER A CA 1
ATOM 3569 C C . SER A 1 456 ? -3.656 26.391 -4.211 1 90.38 456 SER A C 1
ATOM 3571 O O . SER A 1 456 ? -4.469 26.75 -3.357 1 90.38 456 SER A O 1
ATOM 3573 N N . MET A 1 457 ? -2.352 26.812 -4.137 1 90.88 457 MET A N 1
ATOM 3574 C CA . MET A 1 457 ? -1.858 27.766 -3.146 1 90.88 457 MET A CA 1
ATOM 3575 C C . MET A 1 457 ? -2.549 29.109 -3.301 1 90.88 457 MET A C 1
ATOM 3577 O O . MET A 1 457 ? -2.922 29.734 -2.307 1 90.88 457 MET A O 1
ATOM 3581 N N . TYR A 1 458 ? -2.73 29.438 -4.535 1 86 458 TYR A N 1
ATOM 3582 C CA . TYR A 1 458 ? -3.391 30.719 -4.812 1 86 458 TYR A CA 1
ATOM 3583 C C . TYR A 1 458 ? -4.832 30.703 -4.32 1 86 458 TYR A C 1
ATOM 3585 O O . TYR A 1 458 ? -5.301 31.672 -3.729 1 86 458 TYR A O 1
ATOM 3593 N N . THR A 1 459 ? -5.5 29.656 -4.602 1 83.5 459 THR A N 1
ATOM 3594 C CA . THR A 1 459 ? -6.883 29.531 -4.16 1 83.5 459 THR A CA 1
ATOM 3595 C C . THR A 1 459 ? -6.969 29.562 -2.635 1 83.5 459 THR A C 1
ATOM 3597 O O . THR A 1 459 ? -7.906 30.125 -2.07 1 83.5 459 THR A O 1
ATOM 3600 N N . SER A 1 460 ? -6.047 28.938 -1.963 1 83.5 460 SER A N 1
ATOM 3601 C CA . SER A 1 460 ? -6.02 28.938 -0.503 1 83.5 460 SER A CA 1
ATOM 3602 C C . SER A 1 460 ? -5.738 30.328 0.047 1 83.5 460 SER A C 1
ATOM 3604 O O . SER A 1 460 ? -6.301 30.734 1.067 1 83.5 460 SER A O 1
ATOM 3606 N N . GLN A 1 461 ? -4.82 31.109 -0.629 1 83.19 461 GLN A N 1
ATOM 3607 C CA . GLN A 1 461 ? -4.484 32.469 -0.207 1 83.19 461 GLN A CA 1
ATOM 3608 C C . GLN A 1 461 ? -5.695 33.406 -0.319 1 83.19 461 GLN A C 1
ATOM 3610 O O . GLN A 1 461 ? -5.914 34.25 0.546 1 83.19 461 GLN A O 1
ATOM 3615 N N . LYS A 1 462 ? -6.391 33.25 -1.317 1 77.5 462 LYS A N 1
ATOM 3616 C CA . LYS A 1 462 ? -7.574 34.062 -1.533 1 77.5 462 LYS A CA 1
ATOM 3617 C C . LYS A 1 462 ? -8.641 33.781 -0.476 1 77.5 462 LYS A C 1
ATOM 3619 O O . LYS A 1 462 ? -9.375 34.688 -0.08 1 77.5 462 LYS A O 1
ATOM 3624 N N . ARG A 1 463 ? -8.656 32.719 -0.041 1 73 463 ARG A N 1
ATOM 3625 C CA . ARG A 1 463 ? -9.672 32.344 0.944 1 73 463 ARG A CA 1
ATOM 3626 C C . ARG A 1 463 ? -9.281 32.844 2.338 1 73 463 ARG A C 1
ATOM 3628 O O . ARG A 1 463 ? -10.141 33.25 3.113 1 73 463 ARG A O 1
ATOM 3635 N N . TYR A 1 464 ? -7.992 32.688 2.678 1 66.81 464 TYR A N 1
ATOM 3636 C CA . TYR A 1 464 ? -7.539 33.094 4 1 66.81 464 TYR A CA 1
ATOM 3637 C C . TYR A 1 464 ? -7.344 34.625 4.051 1 66.81 464 TYR A C 1
ATOM 3639 O O . TYR A 1 464 ? -7.371 35.219 5.129 1 66.81 464 TYR A O 1
ATOM 3647 N N . GLY A 1 465 ? -7.055 35.312 2.791 1 57.69 465 GLY A N 1
ATOM 3648 C CA . GLY A 1 465 ? -6.77 36.75 2.711 1 57.69 465 GLY A CA 1
ATOM 3649 C C . GLY A 1 465 ? -7.883 37.625 3.275 1 57.69 465 GLY A C 1
ATOM 3650 O O . GLY A 1 465 ? -7.625 38.531 4.066 1 57.69 465 GLY A O 1
ATOM 3651 N N . PRO A 1 466 ? -9.148 37.375 2.842 1 48.91 466 PRO A N 1
ATOM 3652 C CA . PRO A 1 466 ? -10.102 38.281 3.479 1 48.91 466 PRO A CA 1
ATOM 3653 C C . PRO A 1 466 ? -10.07 38.188 5.004 1 48.91 466 PRO A C 1
ATOM 3655 O O . PRO A 1 466 ? -10.453 39.156 5.688 1 48.91 466 PRO A O 1
ATOM 3658 N N . ALA A 1 467 ? -9.672 37.188 5.527 1 45.31 467 ALA A N 1
ATOM 3659 C CA . ALA A 1 467 ? -9.734 37 6.977 1 45.31 467 ALA A CA 1
ATOM 3660 C C . ALA A 1 467 ? -8.602 37.75 7.676 1 45.31 467 ALA A C 1
ATOM 3662 O O . ALA A 1 467 ? -8.766 38.25 8.797 1 45.31 467 ALA A O 1
ATOM 3663 N N . THR A 1 468 ? -7.348 37.75 7.125 1 43.19 468 THR A N 1
ATOM 3664 C CA . THR A 1 468 ? -6.227 38.469 7.73 1 43.19 468 THR A CA 1
ATOM 3665 C C . THR A 1 468 ? -6.199 39.938 7.27 1 43.19 468 THR A C 1
ATOM 3667 O O . THR A 1 468 ? -5.383 40.719 7.746 1 43.19 468 THR A O 1
ATOM 3670 N N . ALA A 1 469 ? -6.602 40.406 6.039 1 39.84 469 ALA A N 1
ATOM 3671 C CA . ALA A 1 469 ? -6.578 41.812 5.602 1 39.84 469 ALA A CA 1
ATOM 3672 C C . ALA A 1 469 ? -7.367 42.688 6.559 1 39.84 469 ALA A C 1
ATOM 3674 O O . ALA A 1 469 ? -8.461 42.344 6.992 1 39.84 469 ALA A O 1
ATOM 3675 N N . GLU A 1 470 ? -6.824 43.594 7.266 1 37.56 470 GLU A N 1
ATOM 3676 C CA . GLU A 1 470 ? -7.426 44.844 7.75 1 37.56 470 GLU A CA 1
ATOM 3677 C C . GLU A 1 470 ? -8.586 45.281 6.863 1 37.56 470 GLU A C 1
ATOM 3679 O O . GLU A 1 470 ? -8.594 45 5.66 1 37.56 470 GLU A O 1
ATOM 3684 N N . ARG A 1 471 ? -9.805 45.875 7.406 1 35.59 471 ARG A N 1
ATOM 3685 C CA . ARG A 1 471 ? -11.039 46.438 6.879 1 35.59 471 ARG A CA 1
ATOM 3686 C C . ARG A 1 471 ? -10.805 47.125 5.527 1 35.59 471 ARG A C 1
ATOM 3688 O O . ARG A 1 471 ? -11.758 47.5 4.836 1 35.59 471 ARG A O 1
ATOM 3695 N N . GLY A 1 472 ? -9.75 47.906 5.41 1 32.41 472 GLY A N 1
ATOM 3696 C CA . GLY A 1 472 ? -9.859 48.969 4.422 1 32.41 472 GLY A CA 1
ATOM 3697 C C . GLY A 1 472 ? -9.82 48.469 2.992 1 32.41 472 GLY A C 1
ATOM 3698 O O . GLY A 1 472 ? -10.359 49.094 2.084 1 32.41 472 GLY A O 1
ATOM 3699 N N . ARG A 1 473 ? -8.562 48.031 2.553 1 35.56 473 ARG A N 1
ATOM 3700 C CA . ARG A 1 473 ? -8.484 48.125 1.098 1 35.56 473 ARG A CA 1
ATOM 3701 C C . ARG A 1 473 ? -9.297 47 0.457 1 35.56 473 ARG A C 1
ATOM 3703 O O . ARG A 1 473 ? -9.055 45.812 0.717 1 35.56 473 ARG A O 1
ATOM 3710 N N . ALA A 1 474 ? -10.57 47.188 0.289 1 35.81 474 ALA A N 1
ATOM 3711 C CA . ALA A 1 474 ? -11.445 46.531 -0.67 1 35.81 474 ALA A CA 1
ATOM 3712 C C . ALA A 1 474 ? -10.625 45.875 -1.784 1 35.81 474 ALA A C 1
ATOM 3714 O O . ALA A 1 474 ? -10.023 46.562 -2.605 1 35.81 474 ALA A O 1
ATOM 3715 N N . VAL A 1 475 ? -9.758 45.031 -1.551 1 39.06 475 VAL A N 1
ATOM 3716 C CA . VAL A 1 475 ? -9.234 44.438 -2.779 1 39.06 475 VAL A CA 1
ATOM 3717 C C . VAL A 1 475 ? -10.352 44.344 -3.82 1 39.06 475 VAL A C 1
ATOM 3719 O O . VAL A 1 475 ? -11.383 43.688 -3.578 1 39.06 475 VAL A O 1
ATOM 3722 N N . ARG A 1 476 ? -10.609 45.406 -4.488 1 35.78 476 ARG A N 1
ATOM 3723 C CA . ARG A 1 476 ? -11.375 45.406 -5.73 1 35.78 476 ARG A CA 1
ATOM 3724 C C . ARG A 1 476 ? -11.336 44.031 -6.387 1 35.78 476 ARG A C 1
ATOM 3726 O O . ARG A 1 476 ? -10.266 43.438 -6.531 1 35.78 476 ARG A O 1
ATOM 3733 N N . GLU A 1 477 ? -12.312 43.25 -6.324 1 41.28 477 GLU A N 1
ATOM 3734 C CA . GLU A 1 477 ? -12.711 42.062 -7.059 1 41.28 477 GLU A CA 1
ATOM 3735 C C . GLU A 1 477 ? -12.164 42.062 -8.484 1 41.28 477 GLU A C 1
ATOM 3737 O O . GLU A 1 477 ? -12.867 42.438 -9.422 1 41.28 477 GLU A O 1
ATOM 3742 N N . ASP A 1 478 ? -11.18 42.875 -8.805 1 39.06 478 ASP A N 1
ATOM 3743 C CA . ASP A 1 478 ? -10.82 42.656 -10.203 1 39.06 478 ASP A CA 1
ATOM 3744 C C . ASP A 1 478 ? -10.633 41.156 -10.477 1 39.06 478 ASP A C 1
ATOM 3746 O O . ASP A 1 478 ? -9.664 40.562 -10.008 1 39.06 478 ASP A O 1
ATOM 3750 N N . SER A 1 479 ? -11.656 40.344 -10.367 1 43.88 479 SER A N 1
ATOM 3751 C CA . SER A 1 479 ? -11.836 38.938 -10.797 1 43.88 479 SER A CA 1
ATOM 3752 C C . SER A 1 479 ? -10.93 38.625 -11.977 1 43.88 479 SER A C 1
ATOM 3754 O O . SER A 1 479 ? -10.953 39.281 -13 1 43.88 479 SER A O 1
ATOM 3756 N N . LEU A 1 480 ? -9.711 38.25 -11.75 1 50.66 480 LEU A N 1
ATOM 3757 C CA . LEU A 1 480 ? -8.773 37.781 -12.758 1 50.66 480 LEU A CA 1
ATOM 3758 C C . LEU A 1 480 ? -9.492 36.938 -13.805 1 50.66 480 LEU A C 1
ATOM 3760 O O . LEU A 1 480 ? -10.438 36.188 -13.477 1 50.66 480 LEU A O 1
ATOM 3764 N N . PHE A 1 481 ? -9.312 37.344 -15.039 1 50.56 481 PHE A N 1
ATOM 3765 C CA . PHE A 1 481 ? -10.039 36.812 -16.188 1 50.56 481 PHE A CA 1
ATOM 3766 C C . PHE A 1 481 ? -10.164 35.281 -16.094 1 50.56 481 PHE A C 1
ATOM 3768 O O . PHE A 1 481 ? -11.273 34.75 -16.188 1 50.56 481 PHE A O 1
ATOM 3775 N N . GLU A 1 482 ? -8.984 34.656 -15.984 1 52.12 482 GLU A N 1
ATOM 3776 C CA . GLU A 1 482 ? -9.078 33.219 -16.031 1 52.12 482 GLU A CA 1
ATOM 3777 C C . GLU A 1 482 ? -9.68 32.656 -14.742 1 52.12 482 GLU A C 1
ATOM 3779 O O . GLU A 1 482 ? -10.469 31.703 -14.781 1 52.12 482 GLU A O 1
ATOM 3784 N N . GLU A 1 483 ? -9.305 33.344 -13.586 1 56.78 483 GLU A N 1
ATOM 3785 C CA . GLU A 1 483 ? -9.859 32.906 -12.312 1 56.78 483 GLU A CA 1
ATOM 3786 C C . GLU A 1 483 ? -11.367 33.156 -12.266 1 56.78 483 GLU A C 1
ATOM 3788 O O . GLU A 1 483 ? -12.109 32.375 -11.641 1 56.78 483 GLU A O 1
ATOM 3793 N N . SER A 1 484 ? -11.75 34.125 -13 1 59.62 484 SER A N 1
ATOM 3794 C CA . SER A 1 484 ? -13.164 34.5 -13 1 59.62 484 SER A CA 1
ATOM 3795 C C . SER A 1 484 ? -13.984 33.469 -13.797 1 59.62 484 SER A C 1
ATOM 3797 O O . SER A 1 484 ? -15.203 33.375 -13.617 1 59.62 484 SER A O 1
ATOM 3799 N N . LEU A 1 485 ? -13.141 32.625 -14.531 1 66.25 485 LEU A N 1
ATOM 3800 C CA . LEU A 1 485 ? -13.844 31.656 -15.367 1 66.25 485 LEU A CA 1
ATOM 3801 C C . LEU A 1 485 ? -14 30.328 -14.641 1 66.25 485 LEU A C 1
ATOM 3803 O O . LEU A 1 485 ? -14.805 29.484 -15.047 1 66.25 485 LEU A O 1
ATOM 3807 N N . ILE A 1 486 ? -13.266 30.266 -13.531 1 77.62 486 ILE A N 1
ATOM 3808 C CA . ILE A 1 486 ? -13.211 28.953 -12.898 1 77.62 486 ILE A CA 1
ATOM 3809 C C . ILE A 1 486 ? -14.031 28.969 -11.609 1 77.62 486 ILE A C 1
ATOM 3811 O O . ILE A 1 486 ? -13.977 29.938 -10.852 1 77.62 486 ILE A O 1
ATOM 3815 N N . ASN A 1 487 ? -14.93 28.078 -11.469 1 73 487 ASN A N 1
ATOM 3816 C CA . ASN A 1 487 ? -15.688 27.906 -10.242 1 73 487 ASN A CA 1
ATOM 3817 C C . ASN A 1 487 ? -14.836 27.266 -9.141 1 73 487 ASN A C 1
ATOM 3819 O O . ASN A 1 487 ? -14.648 26.047 -9.125 1 73 487 ASN A O 1
ATOM 3823 N N . LEU A 1 488 ? -14.266 28.094 -8.305 1 69.44 488 LEU A N 1
ATOM 3824 C CA . LEU A 1 488 ? -13.406 27.547 -7.254 1 69.44 488 LEU A CA 1
ATOM 3825 C C . LEU A 1 488 ? -14.242 27.109 -6.055 1 69.44 488 LEU A C 1
ATOM 3827 O O . LEU A 1 488 ? -13.695 26.625 -5.062 1 69.44 488 LEU A O 1
ATOM 3831 N N . GLY A 1 489 ? -15.531 26.797 -6.312 1 64.19 489 GLY A N 1
ATOM 3832 C CA . GLY A 1 489 ? -16.406 26.266 -5.277 1 64.19 489 GLY A CA 1
ATOM 3833 C C . GLY A 1 489 ? -16.531 27.188 -4.078 1 64.19 489 GLY A C 1
ATOM 3834 O O . GLY A 1 489 ? -15.727 28.109 -3.92 1 64.19 489 GLY A O 1
ATOM 3835 N N . GLN A 1 490 ? -17.562 27.016 -3.398 1 59.66 490 GLN A N 1
ATOM 3836 C CA . GLN A 1 490 ? -17.844 27.797 -2.205 1 59.66 490 GLN A CA 1
ATOM 3837 C C . GLN A 1 490 ? -16.859 27.484 -1.091 1 59.66 490 GLN A C 1
ATOM 3839 O O . GLN A 1 490 ? -16.141 26.484 -1.156 1 59.66 490 GLN A O 1
ATOM 3844 N N . ASP A 1 491 ? -16.656 28.328 0.033 1 56.66 491 ASP A N 1
ATOM 3845 C CA . ASP A 1 491 ? -15.852 28.672 1.204 1 56.66 491 ASP A CA 1
ATOM 3846 C C . ASP A 1 491 ? -15.43 27.422 1.972 1 56.66 491 ASP A C 1
ATOM 3848 O O . ASP A 1 491 ? -15.289 27.453 3.197 1 56.66 491 ASP A O 1
ATOM 3852 N N . GLN A 1 492 ? -15.406 26.188 1.301 1 59.72 492 GLN A N 1
ATOM 3853 C CA . GLN A 1 492 ? -15.07 25.188 2.312 1 59.72 492 GLN A CA 1
ATOM 3854 C C . GLN A 1 492 ? -13.594 24.797 2.244 1 59.72 492 GLN A C 1
ATOM 3856 O O . GLN A 1 492 ? -13.148 24.219 1.255 1 59.72 492 GLN A O 1
ATOM 3861 N N . VAL A 1 493 ? -12.695 25.453 3.006 1 58.44 493 VAL A N 1
ATOM 3862 C CA . VAL A 1 493 ? -11.25 25.312 3.162 1 58.44 493 VAL A CA 1
ATOM 3863 C C . VAL A 1 493 ? -10.891 23.828 3.223 1 58.44 493 VAL A C 1
ATOM 3865 O O . VAL A 1 493 ? -9.867 23.406 2.672 1 58.44 493 VAL A O 1
ATOM 3868 N N . TRP A 1 494 ? -11.797 23.047 3.709 1 64.62 494 TRP A N 1
ATOM 3869 C CA . TRP A 1 494 ? -11.438 21.641 3.955 1 64.62 494 TRP A CA 1
ATOM 3870 C C . TRP A 1 494 ? -11.352 20.859 2.648 1 64.62 494 TRP A C 1
ATOM 3872 O O . TRP A 1 494 ? -10.766 19.781 2.6 1 64.62 494 TRP A O 1
ATOM 3882 N N . SER A 1 495 ? -11.727 21.578 1.624 1 68.38 495 SER A N 1
ATOM 3883 C CA . SER A 1 495 ? -11.75 20.828 0.37 1 68.38 495 SER A CA 1
ATOM 3884 C C . SER A 1 495 ? -10.438 20.984 -0.389 1 68.38 495 SER A C 1
ATOM 3886 O O . SER A 1 495 ? -10.062 20.109 -1.178 1 68.38 495 SER A O 1
ATOM 3888 N N . GLU A 1 496 ? -9.695 22.047 -0.06 1 78.81 496 GLU A N 1
ATOM 3889 C CA . GLU A 1 496 ? -8.5 22.297 -0.853 1 78.81 496 GLU A CA 1
ATOM 3890 C C . GLU A 1 496 ? -7.273 21.641 -0.227 1 78.81 496 GLU A C 1
ATOM 3892 O O . GLU A 1 496 ? -6.328 21.281 -0.932 1 78.81 496 GLU A O 1
ATOM 3897 N N . HIS A 1 497 ? -7.27 21.422 0.975 1 85.12 497 HIS A N 1
ATOM 3898 C CA . HIS A 1 497 ? -6.09 20.953 1.693 1 85.12 497 HIS A CA 1
ATOM 3899 C C . HIS A 1 497 ? -5.703 19.547 1.25 1 85.12 497 HIS A C 1
ATOM 3901 O O . HIS A 1 497 ? -4.535 19.281 0.956 1 85.12 497 HIS A O 1
ATOM 3907 N N . PRO A 1 498 ? -6.715 18.734 1.028 1 87.38 498 PRO A N 1
ATOM 3908 C CA . PRO A 1 498 ? -6.332 17.375 0.625 1 87.38 498 PRO A CA 1
ATOM 3909 C C . PRO A 1 498 ? -5.625 17.344 -0.729 1 87.38 498 PRO A C 1
ATOM 3911 O O . PRO A 1 498 ? -4.672 16.578 -0.914 1 87.38 498 PRO A O 1
ATOM 3914 N N . LEU A 1 499 ? -6.102 18.125 -1.68 1 91.81 499 LEU A N 1
ATOM 3915 C CA . LEU A 1 499 ? -5.473 18.156 -2.994 1 91.81 499 LEU A CA 1
ATOM 3916 C C . LEU A 1 499 ? -4.039 18.672 -2.893 1 91.81 499 LEU A C 1
ATOM 3918 O O . LEU A 1 499 ? -3.125 18.109 -3.49 1 91.81 499 LEU A O 1
ATOM 3922 N N . GLN A 1 500 ? -3.836 19.734 -2.137 1 93.31 500 GLN A N 1
ATOM 3923 C CA . GLN A 1 500 ? -2.51 20.328 -1.99 1 93.31 500 GLN A CA 1
ATOM 3924 C C . GLN A 1 500 ? -1.547 19.359 -1.315 1 93.31 500 GLN A C 1
ATOM 3926 O O . GLN A 1 500 ? -0.374 19.281 -1.687 1 93.31 500 GLN A O 1
ATOM 3931 N N . ILE A 1 501 ? -2.014 18.641 -0.328 1 92.38 501 ILE A N 1
ATOM 3932 C CA . ILE A 1 501 ? -1.183 17.672 0.375 1 92.38 501 ILE A CA 1
ATOM 3933 C C . ILE A 1 501 ? -0.726 16.578 -0.595 1 92.38 501 ILE A C 1
ATOM 3935 O O . ILE A 1 501 ? 0.454 16.219 -0.623 1 92.38 501 ILE A O 1
ATOM 3939 N N . GLU A 1 502 ? -1.642 16.031 -1.406 1 93.94 502 GLU A N 1
ATOM 3940 C CA . GLU A 1 502 ? -1.293 14.984 -2.359 1 93.94 502 GLU A CA 1
ATOM 3941 C C . GLU A 1 502 ? -0.338 15.508 -3.43 1 93.94 502 GLU A C 1
ATOM 3943 O O . GLU A 1 502 ? 0.53 14.773 -3.906 1 93.94 502 GLU A O 1
ATOM 3948 N N . LEU A 1 503 ? -0.551 16.719 -3.809 1 96.75 503 LEU A N 1
ATOM 3949 C CA . LEU A 1 503 ? 0.345 17.312 -4.793 1 96.75 503 LEU A CA 1
ATOM 3950 C C . LEU A 1 503 ? 1.763 17.438 -4.242 1 96.75 503 LEU A C 1
ATOM 3952 O O . LEU A 1 503 ? 2.734 17.203 -4.965 1 96.75 503 LEU A O 1
ATOM 3956 N N . LEU A 1 504 ? 1.853 17.812 -2.969 1 96.75 504 LEU A N 1
ATOM 3957 C CA . LEU A 1 504 ? 3.168 17.906 -2.342 1 96.75 504 LEU A CA 1
ATOM 3958 C C . LEU A 1 504 ? 3.834 16.531 -2.273 1 96.75 504 LEU A C 1
ATOM 3960 O O . LEU A 1 504 ? 5.039 16.406 -2.508 1 96.75 504 LEU A O 1
ATOM 3964 N N . LYS A 1 505 ? 3.066 15.547 -1.997 1 95.19 505 LYS A N 1
ATOM 3965 C CA . LYS A 1 505 ? 3.604 14.188 -1.991 1 95.19 505 LYS A CA 1
ATOM 3966 C C . LYS A 1 505 ? 4.102 13.789 -3.377 1 95.19 505 LYS A C 1
ATOM 3968 O O . LYS A 1 505 ? 5.16 13.172 -3.508 1 95.19 505 LYS A O 1
ATOM 3973 N N . LEU A 1 506 ? 3.26 14.055 -4.352 1 97.69 506 LEU A N 1
ATOM 3974 C CA . LEU A 1 506 ? 3.627 13.742 -5.73 1 97.69 506 LEU A CA 1
ATOM 3975 C C . LEU A 1 506 ? 4.906 14.469 -6.133 1 97.69 506 LEU A C 1
ATOM 3977 O O . LEU A 1 506 ? 5.766 13.898 -6.801 1 97.69 506 LEU A O 1
ATOM 3981 N N . LEU A 1 507 ? 5.012 15.734 -5.719 1 98.06 507 LEU A N 1
ATOM 3982 C CA . LEU A 1 507 ? 6.195 16.531 -6.035 1 98.06 507 LEU A CA 1
ATOM 3983 C C . LEU A 1 507 ? 7.445 15.898 -5.426 1 98.06 507 LEU A C 1
ATOM 3985 O O . LEU A 1 507 ? 8.5 15.875 -6.059 1 98.06 507 LEU A O 1
ATOM 3989 N N . GLN A 1 508 ? 7.328 15.453 -4.246 1 97.25 508 GLN A N 1
ATOM 3990 C CA . GLN A 1 508 ? 8.453 14.789 -3.6 1 97.25 508 GLN A CA 1
ATOM 3991 C C . GLN A 1 508 ? 8.906 13.57 -4.402 1 97.25 508 GLN A C 1
ATOM 3993 O O . GLN A 1 508 ? 10.109 13.367 -4.605 1 97.25 508 GLN A O 1
ATOM 3998 N N . VAL A 1 509 ? 8.008 12.781 -4.883 1 97.56 509 VAL A N 1
ATOM 3999 C CA . VAL A 1 509 ? 8.32 11.578 -5.656 1 97.56 509 VAL A CA 1
ATOM 4000 C C . VAL A 1 509 ? 8.969 11.969 -6.98 1 97.56 509 VAL A C 1
ATOM 4002 O O . VAL A 1 509 ? 9.922 11.328 -7.422 1 97.56 509 VAL A O 1
ATOM 4005 N N . LEU A 1 510 ? 8.43 13 -7.578 1 98 510 LEU A N 1
ATOM 4006 C CA . LEU A 1 510 ? 8.961 13.445 -8.867 1 98 510 LEU A CA 1
ATOM 4007 C C . LEU A 1 510 ? 10.383 13.969 -8.719 1 98 510 LEU A C 1
ATOM 4009 O O . LEU A 1 510 ? 11.211 13.781 -9.609 1 98 510 LEU A O 1
ATOM 4013 N N . ILE A 1 511 ? 10.695 14.641 -7.602 1 97.31 511 ILE A N 1
ATOM 4014 C CA . ILE A 1 511 ? 12.039 15.141 -7.348 1 97.31 511 ILE A CA 1
ATOM 4015 C C . ILE A 1 511 ? 13.016 13.969 -7.246 1 97.31 511 ILE A C 1
ATOM 4017 O O . ILE A 1 511 ? 14.102 14 -7.84 1 97.31 511 ILE A O 1
ATOM 4021 N N . VAL A 1 512 ? 12.641 12.945 -6.594 1 95.5 512 VAL A N 1
ATOM 4022 C CA . VAL A 1 512 ? 13.477 11.758 -6.441 1 95.5 512 VAL A CA 1
ATOM 4023 C C . VAL A 1 512 ? 13.648 11.07 -7.793 1 95.5 512 VAL A C 1
ATOM 4025 O O . VAL A 1 512 ? 14.742 10.625 -8.133 1 95.5 512 VAL A O 1
ATOM 4028 N N . LEU A 1 513 ? 12.547 10.969 -8.531 1 96.12 513 LEU A N 1
ATOM 4029 C CA . LEU A 1 513 ? 12.586 10.336 -9.852 1 96.12 513 LEU A CA 1
ATOM 4030 C C . LEU A 1 513 ? 13.555 11.07 -10.773 1 96.12 513 LEU A C 1
ATOM 4032 O O . LEU A 1 513 ? 14.383 10.438 -11.43 1 96.12 513 LEU A O 1
ATOM 4036 N N . GLU A 1 514 ? 13.445 12.359 -10.812 1 94.5 514 GLU A N 1
ATOM 4037 C CA . GLU A 1 514 ? 14.305 13.164 -11.672 1 94.5 514 GLU A CA 1
ATOM 4038 C C . GLU A 1 514 ? 15.773 13.031 -11.273 1 94.5 514 GLU A C 1
ATOM 4040 O O . GLU A 1 514 ? 16.656 13.062 -12.125 1 94.5 514 GLU A O 1
ATOM 4045 N N . HIS A 1 515 ? 15.984 12.93 -10.023 1 92.12 515 HIS A N 1
ATOM 4046 C CA . HIS A 1 515 ? 17.344 12.766 -9.539 1 92.12 515 HIS A CA 1
ATOM 4047 C C . HIS A 1 515 ? 17.969 11.477 -10.062 1 92.12 515 HIS A C 1
ATOM 4049 O O . HIS A 1 515 ? 19.094 11.484 -10.57 1 92.12 515 HIS A O 1
ATOM 4055 N N . HIS A 1 516 ? 17.281 10.43 -10.016 1 90.62 516 HIS A N 1
ATOM 4056 C CA . HIS A 1 516 ? 17.812 9.148 -10.453 1 90.62 516 HIS A CA 1
ATOM 4057 C C . HIS A 1 516 ? 17.906 9.078 -11.977 1 90.62 516 HIS A C 1
ATOM 4059 O O . HIS A 1 516 ? 18.812 8.438 -12.516 1 90.62 516 HIS A O 1
ATOM 4065 N N . LEU A 1 517 ? 17.078 9.758 -12.641 1 90.88 517 LEU A N 1
ATOM 4066 C CA . LEU A 1 517 ? 17.156 9.805 -14.102 1 90.88 517 LEU A CA 1
ATOM 4067 C C . LEU A 1 517 ? 18.359 10.617 -14.555 1 90.88 517 LEU A C 1
ATOM 4069 O O . LEU A 1 517 ? 19 10.273 -15.539 1 90.88 517 LEU A O 1
ATOM 4073 N N . GLY A 1 518 ? 18.609 11.734 -13.852 1 85.81 518 GLY A N 1
ATOM 4074 C CA . GLY A 1 518 ? 19.75 12.578 -14.172 1 85.81 518 GLY A CA 1
ATOM 4075 C C . GLY A 1 518 ? 21.078 11.898 -13.953 1 85.81 518 GLY A C 1
ATOM 4076 O O . GLY A 1 518 ? 22.016 12.078 -14.742 1 85.81 518 GLY A O 1
ATOM 4077 N N . GLN A 1 519 ? 21.203 11.117 -12.977 1 77.88 519 GLN A N 1
ATOM 4078 C CA . GLN A 1 519 ? 22.438 10.383 -12.68 1 77.88 519 GLN A CA 1
ATOM 4079 C C . GLN A 1 519 ? 22.766 9.383 -13.789 1 77.88 519 GLN A C 1
ATOM 4081 O O . GLN A 1 519 ? 23.922 9.242 -14.18 1 77.88 519 GLN A O 1
ATOM 4086 N N . VAL A 1 520 ? 21.812 8.883 -14.289 1 68.69 520 VAL A N 1
ATOM 4087 C CA . VAL A 1 520 ? 22 7.879 -15.328 1 68.69 520 VAL A CA 1
ATOM 4088 C C . VAL A 1 520 ? 22.469 8.555 -16.625 1 68.69 520 VAL A C 1
ATOM 4090 O O . VAL A 1 520 ? 23.375 8.055 -17.297 1 68.69 520 VAL A O 1
ATOM 4093 N N . LEU A 1 521 ? 21.969 9.75 -16.797 1 70.19 521 LEU A N 1
ATOM 4094 C CA . LEU A 1 521 ? 22.297 10.461 -18.047 1 70.19 521 LEU A CA 1
ATOM 4095 C C . LEU A 1 521 ? 23.672 11.109 -17.953 1 70.19 521 LEU A C 1
ATOM 4097 O O . LEU A 1 521 ? 24.375 11.195 -18.969 1 70.19 521 LEU A O 1
ATOM 4101 N N . GLU A 1 522 ? 23.984 11.594 -16.75 1 71.12 522 GLU A N 1
ATOM 4102 C CA . GLU A 1 522 ? 25.297 12.203 -16.547 1 71.12 522 GLU A CA 1
ATOM 4103 C C . GLU A 1 522 ? 26.406 11.164 -16.656 1 71.12 522 GLU A C 1
ATOM 4105 O O . GLU A 1 522 ? 27.484 11.445 -17.188 1 71.12 522 GLU A O 1
ATOM 4110 N N . GLU A 1 523 ? 26.156 10.07 -16.109 1 62.53 523 GLU A N 1
ATOM 4111 C CA . GLU A 1 523 ? 27.141 9 -16.188 1 62.53 523 GLU A CA 1
ATOM 4112 C C . GLU A 1 523 ? 27.422 8.625 -17.641 1 62.53 523 GLU A C 1
ATOM 4114 O O . GLU A 1 523 ? 28.547 8.25 -17.984 1 62.53 523 GLU A O 1
ATOM 4119 N N . ALA A 1 524 ? 26.547 9.102 -18.375 1 57.56 524 ALA A N 1
ATOM 4120 C CA . ALA A 1 524 ? 26.703 8.797 -19.797 1 57.56 524 ALA A CA 1
ATOM 4121 C C . ALA A 1 524 ? 27.5 9.891 -20.5 1 57.56 524 ALA A C 1
ATOM 4123 O O . ALA A 1 524 ? 28.219 9.617 -21.484 1 57.56 524 ALA A O 1
ATOM 4124 N N . ASP A 1 525 ? 27.344 11.164 -19.891 1 61.5 525 ASP A N 1
ATOM 4125 C CA . ASP A 1 525 ? 27.984 12.297 -20.562 1 61.5 525 ASP A CA 1
ATOM 4126 C C . ASP A 1 525 ? 29.281 12.695 -19.859 1 61.5 525 ASP A C 1
ATOM 4128 O O . ASP A 1 525 ? 29.266 13.516 -18.938 1 61.5 525 ASP A O 1
ATOM 4132 N N . ALA A 1 526 ? 30.312 11.977 -19.75 1 58.62 526 ALA A N 1
ATOM 4133 C CA . ALA A 1 526 ? 31.594 12.031 -19.047 1 58.62 526 ALA A CA 1
ATOM 4134 C C . ALA A 1 526 ? 32.312 13.336 -19.328 1 58.62 526 ALA A C 1
ATOM 4136 O O . ALA A 1 526 ? 33.375 13.594 -18.766 1 58.62 526 ALA A O 1
ATOM 4137 N N . GLN A 1 527 ? 32.188 14.172 -20.344 1 59.91 527 GLN A N 1
ATOM 4138 C CA . GLN A 1 527 ? 33.281 15.062 -20.641 1 59.91 527 GLN A CA 1
ATOM 4139 C C . GLN A 1 527 ? 33.094 16.438 -20.016 1 59.91 527 GLN A C 1
ATOM 4141 O O . GLN A 1 527 ? 32.125 17.141 -20.328 1 59.91 527 GLN A O 1
ATOM 4146 N N . PRO A 1 528 ? 33.844 16.734 -18.859 1 61.88 528 PRO A N 1
ATOM 4147 C CA . PRO A 1 528 ? 33.75 18.047 -18.219 1 61.88 528 PRO A CA 1
ATOM 4148 C C . PRO A 1 528 ? 34.25 19.172 -19.109 1 61.88 528 PRO A C 1
ATOM 4150 O O . PRO A 1 528 ? 35.344 19.109 -19.641 1 61.88 528 PRO A O 1
ATOM 4153 N N . ASP A 1 529 ? 33.438 19.812 -19.859 1 72.19 529 ASP A N 1
ATOM 4154 C CA . ASP A 1 529 ? 33.812 21 -20.641 1 72.19 529 ASP A CA 1
ATOM 4155 C C . ASP A 1 529 ? 33.469 22.281 -19.875 1 72.19 529 ASP A C 1
ATOM 4157 O O . ASP A 1 529 ? 32.344 22.469 -19.438 1 72.19 529 ASP A O 1
ATOM 4161 N N . LEU A 1 530 ? 34.406 23.109 -19.531 1 76.81 530 LEU A N 1
ATOM 4162 C CA . LEU A 1 530 ? 34.312 24.344 -18.766 1 76.81 530 LEU A CA 1
ATOM 4163 C C . LEU A 1 530 ? 33.25 25.266 -19.375 1 76.81 530 LEU A C 1
ATOM 4165 O O . LEU A 1 530 ? 32.5 25.922 -18.656 1 76.81 530 LEU A O 1
ATOM 4169 N N . SER A 1 531 ? 33.281 25.422 -20.703 1 78.12 531 SER A N 1
ATOM 4170 C CA . SER A 1 531 ? 32.312 26.266 -21.359 1 78.12 531 SER A CA 1
ATOM 4171 C C . SER A 1 531 ? 30.891 25.75 -21.109 1 78.12 531 SER A C 1
ATOM 4173 O O . SER A 1 531 ? 29.969 26.547 -20.922 1 78.12 531 SER A O 1
ATOM 4175 N N . ARG A 1 532 ? 30.828 24.547 -21.078 1 77.94 532 ARG A N 1
ATOM 4176 C CA . ARG A 1 532 ? 29.531 23.938 -20.828 1 77.94 532 ARG A CA 1
ATOM 4177 C C . ARG A 1 532 ? 29.078 24.172 -19.391 1 77.94 532 ARG A C 1
ATOM 4179 O O . ARG A 1 532 ? 27.891 24.406 -19.141 1 77.94 532 ARG A O 1
ATOM 4186 N N . GLU A 1 533 ? 30.031 24.266 -18.562 1 79.56 533 GLU A N 1
ATOM 4187 C CA . GLU A 1 533 ? 29.719 24.5 -17.156 1 79.56 533 GLU A CA 1
ATOM 4188 C C . GLU A 1 533 ? 29.234 25.938 -16.922 1 79.56 533 GLU A C 1
ATOM 4190 O O . GLU A 1 533 ? 28.344 26.172 -16.094 1 79.56 533 GLU A O 1
ATOM 4195 N N . TRP A 1 534 ? 29.828 26.875 -17.656 1 78.25 534 TRP A N 1
ATOM 4196 C CA . TRP A 1 534 ? 29.422 28.266 -17.531 1 78.25 534 TRP A CA 1
ATOM 4197 C C . TRP A 1 534 ? 28 28.469 -18.062 1 78.25 534 TRP A C 1
ATOM 4199 O O . TRP A 1 534 ? 27.188 29.172 -17.469 1 78.25 534 TRP A O 1
ATOM 4209 N N . ARG A 1 535 ? 27.734 27.922 -19.156 1 80.19 535 ARG A N 1
ATOM 4210 C CA . ARG A 1 535 ? 26.391 28.031 -19.734 1 80.19 535 ARG A CA 1
ATOM 4211 C C . ARG A 1 535 ? 25.359 27.391 -18.812 1 80.19 535 ARG A C 1
ATOM 4213 O O . ARG A 1 535 ? 24.234 27.906 -18.688 1 80.19 535 ARG A O 1
ATOM 4220 N N . ARG A 1 536 ? 25.797 26.422 -18.203 1 81.62 536 ARG A N 1
ATOM 4221 C CA . ARG A 1 536 ? 24.906 25.734 -17.281 1 81.62 536 ARG A CA 1
ATOM 4222 C C . ARG A 1 536 ? 24.594 26.609 -16.062 1 81.62 536 ARG A C 1
ATOM 4224 O O . ARG A 1 536 ? 23.469 26.609 -15.57 1 81.62 536 ARG A O 1
ATOM 4231 N N . ALA A 1 537 ? 25.578 27.281 -15.633 1 83.38 537 ALA A N 1
ATOM 4232 C CA . ALA A 1 537 ? 25.406 28.156 -14.469 1 83.38 537 ALA A CA 1
ATOM 4233 C C . ALA A 1 537 ? 24.5 29.328 -14.797 1 83.38 537 ALA A C 1
ATOM 4235 O O . ALA A 1 537 ? 23.672 29.734 -13.969 1 83.38 537 ALA A O 1
ATOM 4236 N N . LEU A 1 538 ? 24.625 29.844 -15.992 1 84.38 538 LEU A N 1
ATOM 4237 C CA . LEU A 1 538 ? 23.781 30.953 -16.406 1 84.38 538 LEU A CA 1
ATOM 4238 C C . LEU A 1 538 ? 22.328 30.5 -16.609 1 84.38 538 LEU A C 1
ATOM 4240 O O . LEU A 1 538 ? 21.406 31.219 -16.234 1 84.38 538 LEU A O 1
ATOM 4244 N N . SER A 1 539 ? 22.234 29.406 -17.156 1 86.88 539 SER A N 1
ATOM 4245 C CA . SER A 1 539 ? 20.891 28.859 -17.391 1 86.88 539 SER A CA 1
ATOM 4246 C C . SER A 1 539 ? 20.188 28.547 -16.062 1 86.88 539 SER A C 1
ATOM 4248 O O . SER A 1 539 ? 18.969 28.719 -15.961 1 86.88 539 SER A O 1
ATOM 4250 N N . PHE A 1 540 ? 20.984 28.188 -15.195 1 87.5 540 PHE A N 1
ATOM 4251 C CA . PHE A 1 540 ? 20.438 27.891 -13.875 1 87.5 540 PHE A CA 1
ATOM 4252 C C . PHE A 1 540 ? 19.906 29.172 -13.219 1 87.5 540 PHE A C 1
ATOM 4254 O O . PHE A 1 540 ? 18.812 29.188 -12.656 1 87.5 540 PHE A O 1
ATOM 4261 N N . GLN A 1 541 ? 20.625 30.25 -13.281 1 85.19 541 GLN A N 1
ATOM 4262 C CA . GLN A 1 541 ? 20.234 31.531 -12.672 1 85.19 541 GLN A CA 1
ATOM 4263 C C . GLN A 1 541 ? 18.953 32.062 -13.305 1 85.19 541 GLN A C 1
ATOM 4265 O O . GLN A 1 541 ? 18.109 32.625 -12.617 1 85.19 541 GLN A O 1
ATOM 4270 N N . GLN A 1 542 ? 18.875 31.797 -14.484 1 85.75 542 GLN A N 1
ATOM 4271 C CA . GLN A 1 542 ? 17.672 32.219 -15.195 1 85.75 542 GLN A CA 1
ATOM 4272 C C . GLN A 1 542 ? 16.469 31.406 -14.781 1 85.75 542 GLN A C 1
ATOM 4274 O O . GLN A 1 542 ? 15.367 31.938 -14.633 1 85.75 542 GLN A O 1
ATOM 4279 N N . ALA A 1 543 ? 16.672 30.234 -14.539 1 86.12 543 ALA A N 1
ATOM 4280 C CA . ALA A 1 543 ? 15.57 29.312 -14.234 1 86.12 543 ALA A CA 1
ATOM 4281 C C . ALA A 1 543 ? 15.055 29.531 -12.82 1 86.12 543 ALA A C 1
ATOM 4283 O O . ALA A 1 543 ? 13.844 29.531 -12.586 1 86.12 543 ALA A O 1
ATOM 4284 N N . ILE A 1 544 ? 15.961 29.719 -11.922 1 87 544 ILE A N 1
ATOM 4285 C CA . ILE A 1 544 ? 15.602 29.812 -10.508 1 87 544 ILE A CA 1
ATOM 4286 C C . ILE A 1 544 ? 14.875 31.125 -10.242 1 87 544 ILE A C 1
ATOM 4288 O O . ILE A 1 544 ? 14.047 31.203 -9.328 1 87 544 ILE A O 1
ATOM 4292 N N . SER A 1 545 ? 15.086 32.156 -11.094 1 85 545 SER A N 1
ATOM 4293 C CA . SER A 1 545 ? 14.477 33.469 -10.883 1 85 545 SER A CA 1
ATOM 4294 C C . SER A 1 545 ? 13.227 33.625 -11.742 1 85 545 SER A C 1
ATOM 4296 O O . SER A 1 545 ? 12.5 34.625 -11.602 1 85 545 SER A O 1
ATOM 4298 N N . ALA A 1 546 ? 12.93 32.625 -12.531 1 84.44 546 ALA A N 1
ATOM 4299 C CA . ALA A 1 546 ? 11.812 32.719 -13.461 1 84.44 546 ALA A CA 1
ATOM 4300 C C . ALA A 1 546 ? 10.484 32.469 -12.758 1 84.44 546 ALA A C 1
ATOM 4302 O O . ALA A 1 546 ? 10.391 31.656 -11.844 1 84.44 546 ALA A O 1
ATOM 4303 N N . GLY A 1 547 ? 9.453 33.219 -13.156 1 81.5 547 GLY A N 1
ATOM 4304 C CA . GLY A 1 547 ? 8.117 33.031 -12.617 1 81.5 547 GLY A CA 1
ATOM 4305 C C . GLY A 1 547 ? 7.293 32.031 -13.383 1 81.5 547 GLY A C 1
ATOM 4306 O O . GLY A 1 547 ? 6.141 31.75 -13.031 1 81.5 547 GLY A O 1
ATOM 4307 N N . GLN A 1 548 ? 7.902 31.484 -14.438 1 86.19 548 GLN A N 1
ATOM 4308 C CA . GLN A 1 548 ? 7.242 30.469 -15.258 1 86.19 548 GLN A CA 1
ATOM 4309 C C . GLN A 1 548 ? 8.062 29.188 -15.305 1 86.19 548 GLN A C 1
ATOM 4311 O O . GLN A 1 548 ? 9.211 29.156 -14.859 1 86.19 548 GLN A O 1
ATOM 4316 N N . TYR A 1 549 ? 7.336 28.156 -15.648 1 90 549 TYR A N 1
ATOM 4317 C CA . TYR A 1 549 ? 8.047 26.891 -15.781 1 90 549 TYR A CA 1
ATOM 4318 C C . TYR A 1 549 ? 9.055 26.953 -16.922 1 90 549 TYR A C 1
ATOM 4320 O O . TYR A 1 549 ? 8.711 27.328 -18.047 1 90 549 TYR A O 1
ATOM 4328 N N . VAL A 1 550 ? 10.328 26.625 -16.656 1 90.75 550 VAL A N 1
ATOM 4329 C CA . VAL A 1 550 ? 11.398 26.734 -17.641 1 90.75 550 VAL A CA 1
ATOM 4330 C C . VAL A 1 550 ? 11.875 25.344 -18.062 1 90.75 550 VAL A C 1
ATOM 4332 O O . VAL A 1 550 ? 12.445 24.609 -17.25 1 90.75 550 VAL A O 1
ATOM 4335 N N . ARG A 1 551 ? 11.711 25.031 -19.312 1 87.69 551 ARG A N 1
ATOM 4336 C CA . ARG A 1 551 ? 12.242 23.781 -19.844 1 87.69 551 ARG A CA 1
ATOM 4337 C C . ARG A 1 551 ? 13.664 23.953 -20.359 1 87.69 551 ARG A C 1
ATOM 4339 O O . ARG A 1 551 ? 14 25.016 -20.906 1 87.69 551 ARG A O 1
ATOM 4346 N N . PRO A 1 552 ? 14.531 23.031 -20.062 1 84.5 552 PRO A N 1
ATOM 4347 C CA . PRO A 1 552 ? 14.383 21.672 -19.531 1 84.5 552 PRO A CA 1
ATOM 4348 C C . PRO A 1 552 ? 14.977 21.516 -18.141 1 84.5 552 PRO A C 1
ATOM 4350 O O . PRO A 1 552 ? 15.688 20.531 -17.875 1 84.5 552 PRO A O 1
ATOM 4353 N N . HIS A 1 553 ? 14.797 22.453 -17.312 1 89.19 553 HIS A N 1
ATOM 4354 C CA . HIS A 1 553 ? 15.391 22.406 -15.977 1 89.19 553 HIS A CA 1
ATOM 4355 C C . HIS A 1 553 ? 14.617 21.469 -15.062 1 89.19 553 HIS A C 1
ATOM 4357 O O . HIS A 1 553 ? 13.391 21.406 -15.125 1 89.19 553 HIS A O 1
ATOM 4363 N N . PRO A 1 554 ? 15.398 20.766 -14.227 1 92.62 554 PRO A N 1
ATOM 4364 C CA . PRO A 1 554 ? 14.727 19.875 -13.281 1 92.62 554 PRO A CA 1
ATOM 4365 C C . PRO A 1 554 ? 13.875 20.625 -12.258 1 92.62 554 PRO A C 1
ATOM 4367 O O . PRO A 1 554 ? 13.953 21.844 -12.172 1 92.62 554 PRO A O 1
ATOM 4370 N N . LEU A 1 555 ? 13.078 19.922 -11.508 1 95 555 LEU A N 1
ATOM 4371 C CA . LEU A 1 555 ? 12.094 20.469 -10.578 1 95 555 LEU A CA 1
ATOM 4372 C C . LEU A 1 555 ? 12.766 21.312 -9.5 1 95 555 LEU A C 1
ATOM 4374 O O . LEU A 1 555 ? 12.32 22.422 -9.203 1 95 555 LEU A O 1
ATOM 4378 N N . PRO A 1 556 ? 13.875 20.828 -8.852 1 93.56 556 PRO A N 1
ATOM 4379 C CA . PRO A 1 556 ? 14.484 21.625 -7.789 1 93.56 556 PRO A CA 1
ATOM 4380 C C . PRO A 1 556 ? 15.039 22.953 -8.297 1 93.56 556 PRO A C 1
ATOM 4382 O O . PRO A 1 556 ? 15.195 23.906 -7.52 1 93.56 556 PRO A O 1
ATOM 4385 N N . SER A 1 557 ? 15.305 23.031 -9.602 1 92.38 557 SER A N 1
ATOM 4386 C CA . SER A 1 557 ? 15.891 24.234 -10.18 1 92.38 557 SER A CA 1
ATOM 4387 C C . SER A 1 557 ? 14.82 25.156 -10.758 1 92.38 557 SER A C 1
ATOM 4389 O O . SER A 1 557 ? 15.133 26.156 -11.398 1 92.38 557 SER A O 1
ATOM 4391 N N . GLN A 1 558 ? 13.578 24.828 -10.562 1 93.88 558 GLN A N 1
ATOM 4392 C CA . GLN A 1 558 ? 12.484 25.656 -11.047 1 93.88 558 GLN A CA 1
ATOM 4393 C C . GLN A 1 558 ? 12.18 26.797 -10.086 1 93.88 558 GLN A C 1
ATOM 4395 O O . GLN A 1 558 ? 11.984 26.578 -8.891 1 93.88 558 GLN A O 1
ATOM 4400 N N . GLY A 1 559 ? 12.156 28.016 -10.562 1 92.69 559 GLY A N 1
ATOM 4401 C CA . GLY A 1 559 ? 11.805 29.172 -9.75 1 92.69 559 GLY A CA 1
ATOM 4402 C C . GLY A 1 559 ? 10.43 29.062 -9.125 1 92.69 559 GLY A C 1
ATOM 4403 O O . GLY A 1 559 ? 10.211 29.531 -8.008 1 92.69 559 GLY A O 1
ATOM 4404 N N . LEU A 1 560 ? 9.508 28.406 -9.836 1 91.75 560 LEU A N 1
ATOM 4405 C CA . LEU A 1 560 ? 8.148 28.203 -9.344 1 91.75 560 LEU A CA 1
ATOM 4406 C C . LEU A 1 560 ? 8.148 27.406 -8.055 1 91.75 560 LEU A C 1
ATOM 4408 O O . LEU A 1 560 ? 7.371 27.688 -7.141 1 91.75 560 LEU A O 1
ATOM 4412 N N . LEU A 1 561 ? 9.016 26.391 -7.98 1 95 561 LEU A N 1
ATOM 4413 C CA . LEU A 1 561 ? 9.078 25.531 -6.801 1 95 561 LEU A CA 1
ATOM 4414 C C . LEU A 1 561 ? 9.703 26.281 -5.621 1 95 561 LEU A C 1
ATOM 4416 O O . LEU A 1 561 ? 9.203 26.188 -4.496 1 95 561 LEU A O 1
ATOM 4420 N N . VAL A 1 562 ? 10.766 27.016 -5.875 1 93.38 562 VAL A N 1
ATOM 4421 C CA . VAL A 1 562 ? 11.445 27.766 -4.824 1 93.38 562 VAL A CA 1
ATOM 4422 C C . VAL A 1 562 ? 10.5 28.812 -4.242 1 93.38 562 VAL A C 1
ATOM 4424 O O . VAL A 1 562 ? 10.406 28.953 -3.021 1 93.38 562 VAL A O 1
ATOM 4427 N N . SER A 1 563 ? 9.781 29.438 -5.109 1 92 563 SER A N 1
ATOM 4428 C CA . SER A 1 563 ? 8.82 30.438 -4.66 1 92 563 SER A CA 1
ATOM 4429 C C . SER A 1 563 ? 7.703 29.797 -3.844 1 92 563 SER A C 1
ATOM 4431 O O . SER A 1 563 ? 7.273 30.344 -2.828 1 92 563 SER A O 1
ATOM 4433 N N . ALA A 1 564 ? 7.262 28.688 -4.297 1 94.56 564 ALA A N 1
ATOM 4434 C CA . ALA A 1 564 ? 6.195 27.984 -3.59 1 94.56 564 ALA A CA 1
ATOM 4435 C C . ALA A 1 564 ? 6.652 27.547 -2.197 1 94.56 564 ALA A C 1
ATOM 4437 O O . ALA A 1 564 ? 5.891 27.656 -1.232 1 94.56 564 ALA A O 1
ATOM 4438 N N . VAL A 1 565 ? 7.875 27.078 -2.078 1 94.94 565 VAL A N 1
ATOM 4439 C CA . VAL A 1 565 ? 8.414 26.609 -0.805 1 94.94 565 VAL A CA 1
ATOM 4440 C C . VAL A 1 565 ? 8.531 27.781 0.167 1 94.94 565 VAL A C 1
ATOM 4442 O O . VAL A 1 565 ? 8.195 27.656 1.346 1 94.94 565 VAL A O 1
ATOM 4445 N N . VAL A 1 566 ? 8.945 28.922 -0.334 1 89.81 566 VAL A N 1
ATOM 4446 C CA . VAL A 1 566 ? 9.125 30.094 0.506 1 89.81 566 VAL A CA 1
ATOM 4447 C C . VAL A 1 566 ? 7.762 30.625 0.955 1 89.81 566 VAL A C 1
ATOM 4449 O O . VAL A 1 566 ? 7.578 30.969 2.125 1 89.81 566 VAL A O 1
ATOM 4452 N N . ARG A 1 567 ? 6.816 30.562 0.11 1 92.44 567 ARG A N 1
ATOM 4453 C CA . ARG A 1 567 ? 5.477 31.062 0.406 1 92.44 567 ARG A CA 1
ATOM 4454 C C . ARG A 1 567 ? 4.676 30.047 1.21 1 92.44 567 ARG A C 1
ATOM 4456 O O . ARG A 1 567 ? 3.75 30.406 1.938 1 92.44 567 ARG A O 1
ATOM 4463 N N . GLY A 1 568 ? 5.047 28.828 1.101 1 93.88 568 GLY A N 1
ATOM 4464 C CA . GLY A 1 568 ? 4.273 27.75 1.688 1 93.88 568 GLY A CA 1
ATOM 4465 C C . GLY A 1 568 ? 4.152 27.844 3.197 1 93.88 568 GLY A C 1
ATOM 4466 O O . GLY A 1 568 ? 3.15 27.422 3.775 1 93.88 568 GLY A O 1
ATOM 4467 N N . LEU A 1 569 ? 5.121 28.453 3.848 1 94.25 569 LEU A N 1
ATOM 4468 C CA . LEU A 1 569 ? 5.113 28.531 5.305 1 94.25 569 LEU A CA 1
ATOM 4469 C C . LEU A 1 569 ? 4.543 29.859 5.781 1 94.25 569 LEU A C 1
ATOM 4471 O O . LEU A 1 569 ? 4.414 30.094 6.984 1 94.25 569 LEU A O 1
ATOM 4475 N N . GLN A 1 570 ? 4.117 30.703 4.855 1 92.5 570 GLN A N 1
ATOM 4476 C CA . GLN A 1 570 ? 3.49 31.969 5.242 1 92.5 570 GLN A CA 1
ATOM 4477 C C . GLN A 1 570 ? 2.07 31.75 5.75 1 92.5 570 GLN A C 1
ATOM 4479 O O . GLN A 1 570 ? 1.342 30.906 5.219 1 92.5 570 GLN A O 1
ATOM 4484 N N . PRO A 1 571 ? 1.699 32.375 6.82 1 86.62 571 PRO A N 1
ATOM 4485 C CA . PRO A 1 571 ? 0.371 32.188 7.414 1 86.62 571 PRO A CA 1
ATOM 4486 C C . PRO A 1 571 ? -0.758 32.5 6.438 1 86.62 571 PRO A C 1
ATOM 4488 O O . PRO A 1 571 ? -1.865 31.984 6.57 1 86.62 571 PRO A O 1
ATOM 4491 N N . ALA A 1 572 ? -0.471 33.312 5.406 1 84.19 572 ALA A N 1
ATOM 4492 C CA . ALA A 1 572 ? -1.48 33.688 4.426 1 84.19 572 ALA A CA 1
ATOM 4493 C C . ALA A 1 572 ? -1.997 32.469 3.66 1 84.19 572 ALA A C 1
ATOM 4495 O O . ALA A 1 572 ? -3.113 32.5 3.135 1 84.19 572 ALA A O 1
ATOM 4496 N N . TYR A 1 573 ? -1.175 31.469 3.684 1 84.69 573 TYR A N 1
ATOM 4497 C CA . TYR A 1 573 ? -1.547 30.297 2.902 1 84.69 573 TYR A CA 1
ATOM 4498 C C . TYR A 1 573 ? -2.102 29.188 3.799 1 84.69 573 TYR A C 1
ATOM 4500 O O . TYR A 1 573 ? -2.414 28.094 3.328 1 84.69 573 TYR A O 1
ATOM 4508 N N . GLY A 1 574 ? -2.283 29.469 5.043 1 82.12 574 GLY A N 1
ATOM 4509 C CA . GLY A 1 574 ? -2.912 28.531 5.953 1 82.12 574 GLY A CA 1
ATOM 4510 C C . GLY A 1 574 ? -1.913 27.75 6.797 1 82.12 574 GLY A C 1
ATOM 4511 O O . GLY A 1 574 ? -0.968 27.172 6.27 1 82.12 574 GLY A O 1
ATOM 4512 N N . TYR A 1 575 ? -2.135 27.672 8.086 1 84.44 575 TYR A N 1
ATOM 4513 C CA . TYR A 1 575 ? -1.252 26.969 9.016 1 84.44 575 TYR A CA 1
ATOM 4514 C C . TYR A 1 575 ? -1.381 25.469 8.867 1 84.44 575 TYR A C 1
ATOM 4516 O O . TYR A 1 575 ? -0.436 24.719 9.141 1 84.44 575 TYR A O 1
ATOM 4524 N N . GLY A 1 576 ? -2.523 25.094 8.383 1 82.81 576 GLY A N 1
ATOM 4525 C CA . GLY A 1 576 ? -2.811 23.672 8.273 1 82.81 576 GLY A CA 1
ATOM 4526 C C . GLY A 1 576 ? -1.918 22.953 7.273 1 82.81 576 GLY A C 1
ATOM 4527 O O . GLY A 1 576 ? -1.724 21.75 7.363 1 82.81 576 GLY A O 1
ATOM 4528 N N . MET A 1 577 ? -1.279 23.625 6.371 1 89.56 577 MET A N 1
ATOM 4529 C CA . MET A 1 577 ? -0.469 23.047 5.309 1 89.56 577 MET A CA 1
ATOM 4530 C C . MET A 1 577 ? 1.005 23.016 5.699 1 89.56 577 MET A C 1
ATOM 4532 O O . MET A 1 577 ? 1.813 22.359 5.043 1 89.56 577 MET A O 1
ATOM 4536 N N . HIS A 1 578 ? 1.387 23.656 6.766 1 92.75 578 HIS A N 1
ATOM 4537 C CA . HIS A 1 578 ? 2.789 23.844 7.117 1 92.75 578 HIS A CA 1
ATOM 4538 C C . HIS A 1 578 ? 3.475 22.516 7.375 1 92.75 578 HIS A C 1
ATOM 4540 O O . HIS A 1 578 ? 4.605 22.297 6.934 1 92.75 578 HIS A O 1
ATOM 4546 N N . PRO A 1 579 ? 2.789 21.609 8.109 1 91.62 579 PRO A N 1
ATOM 4547 C CA . PRO A 1 579 ? 3.459 20.312 8.312 1 91.62 579 PRO A CA 1
ATOM 4548 C C . PRO A 1 579 ? 3.77 19.609 6.996 1 91.62 579 PRO A C 1
ATOM 4550 O O . PRO A 1 579 ? 4.82 18.969 6.867 1 91.62 579 PRO A O 1
ATOM 4553 N N . ALA A 1 580 ? 2.926 19.656 6.039 1 92.94 580 ALA A N 1
ATOM 4554 C CA . ALA A 1 580 ? 3.145 19.016 4.742 1 92.94 580 ALA A CA 1
ATOM 4555 C C . ALA A 1 580 ? 4.316 19.656 4.008 1 92.94 580 ALA A C 1
ATOM 4557 O O . ALA A 1 580 ? 5.098 18.969 3.346 1 92.94 580 ALA A O 1
ATOM 4558 N N . TRP A 1 581 ? 4.441 20.969 4.078 1 96.25 581 TRP A N 1
ATOM 4559 C CA . TRP A 1 581 ? 5.551 21.672 3.447 1 96.25 581 TRP A CA 1
ATOM 4560 C C . TRP A 1 581 ? 6.875 21.312 4.109 1 96.25 581 TRP A C 1
ATOM 4562 O O . TRP A 1 581 ? 7.887 21.125 3.426 1 96.25 581 TRP A O 1
ATOM 4572 N N . VAL A 1 582 ? 6.84 21.266 5.473 1 96.06 582 VAL A N 1
ATOM 4573 C CA . VAL A 1 582 ? 8.047 20.875 6.199 1 96.06 582 VAL A CA 1
ATOM 4574 C C . VAL A 1 582 ? 8.469 19.469 5.797 1 96.06 582 VAL A C 1
ATOM 4576 O O . VAL A 1 582 ? 9.656 19.203 5.594 1 96.06 582 VAL A O 1
ATOM 4579 N N . SER A 1 583 ? 7.512 18.656 5.617 1 94.06 583 SER A N 1
ATOM 4580 C CA . SER A 1 583 ? 7.793 17.281 5.215 1 94.06 583 SER A CA 1
ATOM 4581 C C . SER A 1 583 ? 8.406 17.219 3.818 1 94.06 583 SER A C 1
ATOM 4583 O O . SER A 1 583 ? 9.352 16.469 3.578 1 94.06 583 SER A O 1
ATOM 4585 N N . LEU A 1 584 ? 7.871 17.953 2.908 1 96.81 584 LEU A N 1
ATOM 4586 C CA . LEU A 1 584 ? 8.391 17.984 1.545 1 96.81 584 LEU A CA 1
ATOM 4587 C C . LEU A 1 584 ? 9.852 18.406 1.533 1 96.81 584 LEU A C 1
ATOM 4589 O O . LEU A 1 584 ? 10.688 17.734 0.916 1 96.81 584 LEU A O 1
ATOM 4593 N N . VAL A 1 585 ? 10.211 19.484 2.256 1 96.88 585 VAL A N 1
ATOM 4594 C CA . VAL A 1 585 ? 11.555 20.047 2.217 1 96.88 585 VAL A CA 1
ATOM 4595 C C . VAL A 1 585 ? 12.531 19.094 2.908 1 96.88 585 VAL A C 1
ATOM 4597 O O . VAL A 1 585 ? 13.633 18.844 2.4 1 96.88 585 VAL A O 1
ATOM 4600 N N . THR A 1 586 ? 12.141 18.547 4.039 1 95.69 586 THR A N 1
ATOM 4601 C CA . THR A 1 586 ? 13.031 17.672 4.805 1 95.69 586 THR A CA 1
ATOM 4602 C C . THR A 1 586 ? 13.312 16.391 4.039 1 95.69 586 THR A C 1
ATOM 4604 O O . THR A 1 586 ? 14.438 15.883 4.059 1 95.69 586 THR A O 1
ATOM 4607 N N . HIS A 1 587 ? 12.383 15.898 3.287 1 93.06 587 HIS A N 1
ATOM 4608 C CA . HIS A 1 587 ? 12.555 14.641 2.566 1 93.06 587 HIS A CA 1
ATOM 4609 C C . HIS A 1 587 ? 13.258 14.867 1.229 1 93.06 587 HIS A C 1
ATOM 4611 O O . HIS A 1 587 ? 13.75 13.922 0.613 1 93.06 587 HIS A O 1
ATOM 4617 N N . SER A 1 588 ? 13.305 16.062 0.772 1 95.81 588 SER A N 1
ATOM 4618 C CA . SER A 1 588 ? 13.891 16.359 -0.531 1 95.81 588 SER A CA 1
ATOM 4619 C C . SER A 1 588 ? 15.305 16.922 -0.386 1 95.81 588 SER A C 1
ATOM 4621 O O . SER A 1 588 ? 15.961 17.234 -1.383 1 95.81 588 SER A O 1
ATOM 4623 N N . LEU A 1 589 ? 15.844 17.047 0.812 1 94.56 589 LEU A N 1
ATOM 4624 C CA . LEU A 1 589 ? 17.109 17.719 1.104 1 94.56 589 LEU A CA 1
ATOM 4625 C C . LEU A 1 589 ? 18.25 17.109 0.295 1 94.56 589 LEU A C 1
ATOM 4627 O O . LEU A 1 589 ? 19 17.828 -0.374 1 94.56 589 LEU A O 1
ATOM 4631 N N . PRO A 1 590 ? 18.359 15.727 0.241 1 91.56 590 PRO A N 1
ATOM 4632 C CA . PRO A 1 590 ? 19.5 15.148 -0.474 1 91.56 590 PRO A CA 1
ATOM 4633 C C . PRO A 1 590 ? 19.391 15.305 -1.988 1 91.56 590 PRO A C 1
ATOM 4635 O O . PRO A 1 590 ? 20.375 15.133 -2.705 1 91.56 590 PRO A O 1
ATOM 4638 N N . TYR A 1 591 ? 18.234 15.789 -2.436 1 93.69 591 TYR A N 1
ATOM 4639 C CA . TYR A 1 591 ? 18 15.75 -3.873 1 93.69 591 TYR A CA 1
ATOM 4640 C C . TYR A 1 591 ? 17.938 17.156 -4.461 1 93.69 591 TYR A C 1
ATOM 4642 O O . TYR A 1 591 ? 17.766 17.328 -5.668 1 93.69 591 TYR A O 1
ATOM 4650 N N . PHE A 1 592 ? 18.125 18.203 -3.734 1 93 592 PHE A N 1
ATOM 4651 C CA . PHE A 1 592 ? 18.016 19.578 -4.207 1 93 592 PHE A CA 1
ATOM 4652 C C . PHE A 1 592 ? 19.219 19.969 -5.055 1 93 592 PHE A C 1
ATOM 4654 O O . PHE A 1 592 ? 19.109 20.812 -5.945 1 93 592 PHE A O 1
ATOM 4661 N N . GLY A 1 593 ? 20.375 19.375 -4.832 1 89.19 593 GLY A N 1
ATOM 4662 C CA . GLY A 1 593 ? 21.562 19.656 -5.605 1 89.19 593 GLY A CA 1
ATOM 4663 C C . GLY A 1 593 ? 22.016 21.109 -5.512 1 89.19 593 GLY A C 1
ATOM 4664 O O . GLY A 1 593 ? 22.172 21.641 -4.41 1 89.19 593 GLY A O 1
ATOM 4665 N N . LYS A 1 594 ? 22.062 21.859 -6.609 1 87.5 594 LYS A N 1
ATOM 4666 C CA . LYS A 1 594 ? 22.547 23.234 -6.691 1 87.5 594 LYS A CA 1
ATOM 4667 C C . LYS A 1 594 ? 21.562 24.203 -6.047 1 87.5 594 LYS A C 1
ATOM 4669 O O . LYS A 1 594 ? 21.953 25.281 -5.594 1 87.5 594 LYS A O 1
ATOM 4674 N N . SER A 1 595 ? 20.297 23.812 -5.98 1 91.81 595 SER A N 1
ATOM 4675 C CA . SER A 1 595 ? 19.266 24.703 -5.48 1 91.81 595 SER A CA 1
ATOM 4676 C C . SER A 1 595 ? 19.109 24.578 -3.969 1 91.81 595 SER A C 1
ATOM 4678 O O . SER A 1 595 ? 18.266 25.266 -3.369 1 91.81 595 SER A O 1
ATOM 4680 N N . LEU A 1 596 ? 19.906 23.781 -3.312 1 93.69 596 LEU A N 1
ATOM 4681 C CA . LEU A 1 596 ? 19.781 23.5 -1.888 1 93.69 596 LEU A CA 1
ATOM 4682 C C . LEU A 1 596 ? 19.828 24.781 -1.071 1 93.69 596 LEU A C 1
ATOM 4684 O O . LEU A 1 596 ? 18.906 25.094 -0.324 1 93.69 596 LEU A O 1
ATOM 4688 N N . GLY A 1 597 ? 20.875 25.625 -1.244 1 92.69 597 GLY A N 1
ATOM 4689 C CA . GLY A 1 597 ? 21.047 26.859 -0.498 1 92.69 597 GLY A CA 1
ATOM 4690 C C . GLY A 1 597 ? 19.938 27.875 -0.771 1 92.69 597 GLY A C 1
ATOM 4691 O O . GLY A 1 597 ? 19.484 28.562 0.14 1 92.69 597 GLY A O 1
ATOM 4692 N N . TRP A 1 598 ? 19.391 27.938 -1.981 1 91.06 598 TRP A N 1
ATOM 4693 C CA . TRP A 1 598 ? 18.359 28.875 -2.404 1 91.06 598 TRP A CA 1
ATOM 4694 C C . TRP A 1 598 ? 17 28.516 -1.802 1 91.06 598 TRP A C 1
ATOM 4696 O O . TRP A 1 598 ? 16.172 29.391 -1.571 1 91.06 598 TRP A O 1
ATOM 4706 N N . THR A 1 599 ? 16.828 27.25 -1.584 1 94.25 599 THR A N 1
ATOM 4707 C CA . THR A 1 599 ? 15.531 26.766 -1.121 1 94.25 599 THR A CA 1
ATOM 4708 C C . THR A 1 599 ? 15.484 26.734 0.404 1 94.25 599 THR A C 1
ATOM 4710 O O . THR A 1 599 ? 14.523 27.203 1.011 1 94.25 599 THR A O 1
ATOM 4713 N N . VAL A 1 600 ? 16.531 26.25 1.033 1 95.94 600 VAL A N 1
ATOM 4714 C CA . VAL A 1 600 ? 16.469 25.938 2.459 1 95.94 600 VAL A CA 1
ATOM 4715 C C . VAL A 1 600 ? 16.672 27.219 3.273 1 95.94 600 VAL A C 1
ATOM 4717 O O . VAL A 1 600 ? 16.078 27.359 4.348 1 95.94 600 VAL A O 1
ATOM 4720 N N . THR A 1 601 ? 17.438 28.219 2.834 1 95.75 601 THR A N 1
ATOM 4721 C CA . THR A 1 601 ? 17.75 29.406 3.617 1 95.75 601 THR A CA 1
ATOM 4722 C C . THR A 1 601 ? 16.5 30.234 3.871 1 95.75 601 THR A C 1
ATOM 4724 O O . THR A 1 601 ? 16.156 30.516 5.02 1 95.75 601 THR A O 1
ATOM 4727 N N . PRO A 1 602 ? 15.805 30.594 2.766 1 95.25 602 PRO A N 1
ATOM 4728 C CA . PRO A 1 602 ? 14.578 31.344 3.043 1 95.25 602 PRO A CA 1
ATOM 4729 C C . PRO A 1 602 ? 13.555 30.531 3.828 1 95.25 602 PRO A C 1
ATOM 4731 O O . PRO A 1 602 ? 12.766 31.094 4.59 1 95.25 602 PRO A O 1
ATOM 4734 N N . PHE A 1 603 ? 13.578 29.25 3.652 1 97.06 603 PHE A N 1
ATOM 4735 C CA . PHE A 1 603 ? 12.648 28.375 4.359 1 97.06 603 PHE A CA 1
ATOM 4736 C C . PHE A 1 603 ? 12.922 28.391 5.859 1 97.06 603 PHE A C 1
ATOM 4738 O O . PHE A 1 603 ? 11.992 28.469 6.664 1 97.06 603 PHE A O 1
ATOM 4745 N N . VAL A 1 604 ? 14.18 28.312 6.277 1 97.19 604 VAL A N 1
ATOM 4746 C CA . VAL A 1 604 ? 14.594 28.344 7.676 1 97.19 604 VAL A CA 1
ATOM 4747 C C . VAL A 1 604 ? 14.266 29.703 8.289 1 97.19 604 VAL A C 1
ATOM 4749 O O . VAL A 1 604 ? 13.82 29.781 9.438 1 97.19 604 VAL A O 1
ATOM 4752 N N . VAL A 1 605 ? 14.484 30.734 7.523 1 96.81 605 VAL A N 1
ATOM 4753 C CA . VAL A 1 605 ? 14.18 32.094 7.992 1 96.81 605 VAL A CA 1
ATOM 4754 C C . VAL A 1 605 ? 12.68 32.188 8.289 1 96.81 605 VAL A C 1
ATOM 4756 O O . VAL A 1 605 ? 12.281 32.781 9.305 1 96.81 605 VAL A O 1
ATOM 4759 N N . GLN A 1 606 ? 11.914 31.625 7.387 1 96.31 606 GLN A N 1
ATOM 4760 C CA . GLN A 1 606 ? 10.469 31.672 7.574 1 96.31 606 GLN A CA 1
ATOM 4761 C C . GLN A 1 606 ? 10.047 30.844 8.781 1 96.31 606 GLN A C 1
ATOM 4763 O O . GLN A 1 606 ? 9.094 31.203 9.484 1 96.31 606 GLN A O 1
ATOM 4768 N N . ILE A 1 607 ? 10.648 29.688 9.031 1 97.38 607 ILE A N 1
ATOM 4769 C CA . ILE A 1 607 ? 10.359 28.875 10.211 1 97.38 607 ILE A CA 1
ATOM 4770 C C . ILE A 1 607 ? 10.602 29.703 11.469 1 97.38 607 ILE A C 1
ATOM 4772 O O . ILE A 1 607 ? 9.773 29.734 12.375 1 97.38 607 ILE A O 1
ATOM 4776 N N . CYS A 1 608 ? 11.734 30.469 11.516 1 97.06 608 CYS A N 1
ATOM 4777 C CA . CYS A 1 608 ? 12.078 31.297 12.672 1 97.06 608 CYS A CA 1
ATOM 4778 C C . CYS A 1 608 ? 11.07 32.438 12.859 1 97.06 608 CYS A C 1
ATOM 4780 O O . CYS A 1 608 ? 10.664 32.719 13.977 1 97.06 608 CYS A O 1
ATOM 4782 N N . LYS A 1 609 ? 10.68 33 11.75 1 96.25 609 LYS A N 1
ATOM 4783 C CA . LYS A 1 609 ? 9.68 34.062 11.828 1 96.25 609 LYS A CA 1
ATOM 4784 C C . LYS A 1 609 ? 8.367 33.531 12.406 1 96.25 609 LYS A C 1
ATOM 4786 O O . LYS A 1 609 ? 7.719 34.219 13.211 1 96.25 609 LYS A O 1
ATOM 4791 N N . ASN A 1 610 ? 7.949 32.375 11.961 1 94.69 610 ASN A N 1
ATOM 4792 C CA . ASN A 1 610 ? 6.711 31.781 12.453 1 94.69 610 ASN A CA 1
ATOM 4793 C C . ASN A 1 610 ? 6.797 31.438 13.938 1 94.69 610 ASN A C 1
ATOM 4795 O O . ASN A 1 610 ? 5.824 31.625 14.672 1 94.69 610 ASN A O 1
ATOM 4799 N N . LEU A 1 611 ? 7.926 30.906 14.398 1 95.44 611 LEU A N 1
ATOM 4800 C CA . LEU A 1 611 ? 8.117 30.609 15.812 1 95.44 611 LEU A CA 1
ATOM 4801 C C . LEU A 1 611 ? 8.125 31.891 16.641 1 95.44 611 LEU A C 1
ATOM 4803 O O . LEU A 1 611 ? 7.539 31.938 17.719 1 95.44 611 LEU A O 1
ATOM 4807 N N . ASP A 1 612 ? 8.773 32.969 16.125 1 95 612 ASP A N 1
ATOM 4808 C CA . ASP A 1 612 ? 8.812 34.25 16.797 1 95 612 ASP A CA 1
ATOM 4809 C C . ASP A 1 612 ? 7.406 34.844 16.953 1 95 612 ASP A C 1
ATOM 4811 O O . ASP A 1 612 ? 7.082 35.438 17.969 1 95 612 ASP A O 1
ATOM 4815 N N . GLU A 1 613 ? 6.664 34.656 15.883 1 91.25 613 GLU A N 1
ATOM 4816 C CA . GLU A 1 613 ? 5.289 35.125 15.922 1 91.25 613 GLU A CA 1
ATOM 4817 C C . GLU A 1 613 ? 4.48 34.406 17 1 91.25 613 GLU A C 1
ATOM 4819 O O . GLU A 1 613 ? 3.607 35 17.625 1 91.25 613 GLU A O 1
ATOM 4824 N N . LEU A 1 614 ? 4.695 33.156 17.203 1 89.81 614 LEU A N 1
ATOM 4825 C CA . LEU A 1 614 ? 4.02 32.375 18.25 1 89.81 614 LEU A CA 1
ATOM 4826 C C . LEU A 1 614 ? 4.41 32.906 19.641 1 89.81 614 LEU A C 1
ATOM 4828 O O . LEU A 1 614 ? 3.582 32.938 20.547 1 89.81 614 LEU A O 1
ATOM 4832 N N . VAL A 1 615 ? 5.684 33.312 19.812 1 91.19 615 VAL A N 1
ATOM 4833 C CA . VAL A 1 615 ? 6.176 33.844 21.062 1 91.19 615 VAL A CA 1
ATOM 4834 C C . VAL A 1 615 ? 5.539 35.219 21.328 1 91.19 615 VAL A C 1
ATOM 4836 O O . VAL A 1 615 ? 5.148 35.5 22.453 1 91.19 615 VAL A O 1
ATOM 4839 N N . LYS A 1 616 ? 5.473 35.969 20.266 1 88.38 616 LYS A N 1
ATOM 4840 C CA . LYS A 1 616 ? 4.832 37.281 20.391 1 88.38 616 LYS A CA 1
ATOM 4841 C C . LYS A 1 616 ? 3.367 37.156 20.797 1 88.38 616 LYS A C 1
ATOM 4843 O O . LYS A 1 616 ? 2.857 37.938 21.594 1 88.38 616 LYS A O 1
ATOM 4848 N N . GLN A 1 617 ? 2.775 36.188 20.188 1 83.5 617 GLN A N 1
ATOM 4849 C CA . GLN A 1 617 ? 1.384 35.906 20.531 1 83.5 617 GLN A CA 1
ATOM 4850 C C . GLN A 1 617 ? 1.255 35.5 21.984 1 83.5 617 GLN A C 1
ATOM 4852 O O . GLN A 1 617 ? 0.308 35.875 22.672 1 83.5 617 GLN A O 1
ATOM 4857 N N . TYR A 1 618 ? 2.117 34.719 22.422 1 84.69 618 TYR A N 1
ATOM 4858 C CA . TYR A 1 618 ? 2.139 34.281 23.812 1 84.69 618 TYR A CA 1
ATOM 4859 C C . TYR A 1 618 ? 2.297 35.469 24.75 1 84.69 618 TYR A C 1
ATOM 4861 O O . TYR A 1 618 ? 1.603 35.562 25.766 1 84.69 618 TYR A O 1
ATOM 4869 N N . GLU A 1 619 ? 3.154 36.406 24.438 1 83.75 619 GLU A N 1
ATOM 4870 C CA . GLU A 1 619 ? 3.418 37.594 25.266 1 83.75 619 GLU A CA 1
ATOM 4871 C C . GLU A 1 619 ? 2.219 38.531 25.281 1 83.75 619 GLU A C 1
ATOM 4873 O O . GLU A 1 619 ? 1.904 39.125 26.312 1 83.75 619 GLU A O 1
ATOM 4878 N N . SER A 1 620 ? 1.573 38.531 24.188 1 79.62 620 SER A N 1
ATOM 4879 C CA . SER A 1 620 ? 0.395 39.375 24.094 1 79.62 620 SER A CA 1
ATOM 4880 C C . SER A 1 620 ? -0.768 38.812 24.906 1 79.62 620 SER A C 1
ATOM 4882 O O . SER A 1 620 ? -1.54 39.531 25.516 1 79.62 620 SER A O 1
ATOM 4884 N N . GLU A 1 621 ? -0.942 37.531 24.781 1 75.5 621 GLU A N 1
ATOM 4885 C CA . GLU A 1 621 ? -2 36.875 25.531 1 75.5 621 GLU A CA 1
ATOM 4886 C C . GLU A 1 621 ? -1.763 37 27.031 1 75.5 621 GLU A C 1
ATOM 4888 O O . GLU A 1 621 ? -2.713 37.094 27.812 1 75.5 621 GLU A O 1
ATOM 4893 N N . SER A 1 622 ? -0.568 36.844 27.406 1 70.12 622 SER A N 1
ATOM 4894 C CA . SER A 1 622 ? -0.238 36.969 28.828 1 70.12 622 SER A CA 1
ATOM 4895 C C . SER A 1 622 ? -0.464 38.406 29.328 1 70.12 622 SER A C 1
ATOM 4897 O O . SER A 1 622 ? -0.793 38.594 30.5 1 70.12 622 SER A O 1
ATOM 4899 N N . ALA A 1 623 ? -0.195 39.375 28.438 1 61.22 623 ALA A N 1
ATOM 4900 C CA . ALA A 1 623 ? -0.358 40.781 28.812 1 61.22 623 ALA A CA 1
ATOM 4901 C C . ALA A 1 623 ? -1.808 41.219 28.656 1 61.22 623 ALA A C 1
ATOM 4903 O O . ALA A 1 623 ? -2.129 42.406 28.859 1 61.22 623 ALA A O 1
ATOM 4904 N N . LYS A 1 624 ? -3.018 40.312 28.891 1 59.75 624 LYS A N 1
ATOM 4905 C CA . LYS A 1 624 ? -4.457 40.531 28.875 1 59.75 624 LYS A CA 1
ATOM 4906 C C . LYS A 1 624 ? -4.848 41.438 27.688 1 59.75 624 LYS A C 1
ATOM 4908 O O . LYS A 1 624 ? -5.812 42.188 27.781 1 59.75 624 LYS A O 1
ATOM 4913 N N . LEU A 1 625 ? -3.939 41.531 26.656 1 48.56 625 LEU A N 1
ATOM 4914 C CA . LEU A 1 625 ? -4.312 42.438 25.562 1 48.56 625 LEU A CA 1
ATOM 4915 C C . LEU A 1 625 ? -5.246 41.719 24.578 1 48.56 625 LEU A C 1
ATOM 4917 O O . LEU A 1 625 ? -5.09 40.531 24.297 1 48.56 625 LEU A O 1
ATOM 4921 N N . SER A 1 626 ? -6.594 42.094 24.516 1 44.66 626 SER A N 1
ATOM 4922 C CA . SER A 1 626 ? -7.781 41.656 23.781 1 44.66 626 SER A CA 1
ATOM 4923 C C . SER A 1 626 ? -7.441 41.312 22.328 1 44.66 626 SER A C 1
ATOM 4925 O O . SER A 1 626 ? -8.297 40.812 21.594 1 44.66 626 SER A O 1
ATOM 4927 N N . ILE A 1 627 ? -6.48 41.906 21.547 1 41 627 ILE A N 1
ATOM 4928 C CA . ILE A 1 627 ? -6.594 42.156 20.125 1 41 627 ILE A CA 1
ATOM 4929 C C . ILE A 1 627 ? -6.277 40.906 19.328 1 41 627 ILE A C 1
ATOM 4931 O O . ILE A 1 627 ? -6.215 40.906 18.109 1 41 627 ILE A O 1
ATOM 4935 N N . SER A 1 628 ? -5.625 39.812 19.688 1 47.97 628 SER A N 1
ATOM 4936 C CA . SER A 1 628 ? -4.973 39.156 18.578 1 47.97 628 SER A CA 1
ATOM 4937 C C . SER A 1 628 ? -5.969 38.312 17.781 1 47.97 628 SER A C 1
ATOM 4939 O O . SER A 1 628 ? -6.359 37.219 18.219 1 47.97 628 SER A O 1
ATOM 4941 N N . ILE A 1 629 ? -6.867 38.875 17.016 1 43.38 629 ILE A N 1
ATOM 4942 C CA . ILE A 1 629 ? -7.926 38.438 16.094 1 43.38 629 ILE A CA 1
ATOM 4943 C C . ILE A 1 629 ? -7.387 37.406 15.125 1 43.38 629 ILE A C 1
ATOM 4945 O O . ILE A 1 629 ? -8.102 36.469 14.742 1 43.38 629 ILE A O 1
ATOM 4949 N N . THR A 1 630 ? -6.215 37.656 14.531 1 46.81 630 THR A N 1
ATOM 4950 C CA . THR A 1 630 ? -5.883 37.031 13.25 1 46.81 630 THR A CA 1
ATOM 4951 C C . THR A 1 630 ? -5.844 35.5 13.391 1 46.81 630 THR A C 1
ATOM 4953 O O . THR A 1 630 ? -6.105 34.781 12.43 1 46.81 630 THR A O 1
ATOM 4956 N N . SER A 1 631 ? -5.461 34.938 14.594 1 51.03 631 SER A N 1
ATOM 4957 C CA . SER A 1 631 ? -5.078 33.531 14.656 1 51.03 631 SER A CA 1
ATOM 4958 C C . SER A 1 631 ? -6.301 32.656 14.781 1 51.03 631 SER A C 1
ATOM 4960 O O . SER A 1 631 ? -6.176 31.422 14.82 1 51.03 631 SER A O 1
ATOM 4962 N N . LYS A 1 632 ? -7.551 33.281 14.734 1 55.06 632 LYS A N 1
ATOM 4963 C CA . LYS A 1 632 ? -8.711 32.5 15.117 1 55.06 632 LYS A CA 1
ATOM 4964 C C . LYS A 1 632 ? -9.258 31.703 13.922 1 55.06 632 LYS A C 1
ATOM 4966 O O . LYS A 1 632 ? -10.125 30.844 14.078 1 55.06 632 LYS A O 1
ATOM 4971 N N . ARG A 1 633 ? -8.766 32.062 12.648 1 52.25 633 ARG A N 1
ATOM 4972 C CA . ARG A 1 633 ? -9.5 31.484 11.523 1 52.25 633 ARG A CA 1
ATOM 4973 C C . ARG A 1 633 ? -9 30.078 11.203 1 52.25 633 ARG A C 1
ATOM 4975 O O . ARG A 1 633 ? -9.586 29.391 10.367 1 52.25 633 ARG A O 1
ATOM 4982 N N . GLU A 1 634 ? -7.867 29.641 11.695 1 62.19 634 GLU A N 1
ATOM 4983 C CA . GLU A 1 634 ? -7.5 28.281 11.312 1 62.19 634 GLU A CA 1
ATOM 4984 C C . GLU A 1 634 ? -7.172 27.422 12.531 1 62.19 634 GLU A C 1
ATOM 4986 O O . GLU A 1 634 ? -6.758 27.953 13.57 1 62.19 634 GLU A O 1
ATOM 4991 N N . ASN A 1 635 ? -7.68 26.266 12.375 1 67.25 635 ASN A N 1
ATOM 4992 C CA . ASN A 1 635 ? -7.375 25.25 13.375 1 67.25 635 ASN A CA 1
ATOM 4993 C C . ASN A 1 635 ? -5.895 24.875 13.367 1 67.25 635 ASN A C 1
ATOM 4995 O O . ASN A 1 635 ? -5.43 24.188 12.461 1 67.25 635 ASN A O 1
ATOM 4999 N N . ILE A 1 636 ? -5.145 25.625 14.203 1 77.81 636 ILE A N 1
ATOM 5000 C CA . ILE A 1 636 ? -3.729 25.297 14.328 1 77.81 636 ILE A CA 1
ATOM 5001 C C . ILE A 1 636 ? -3.545 24.156 15.336 1 77.81 636 ILE A C 1
ATOM 5003 O O . ILE A 1 636 ? -4.074 24.219 16.438 1 77.81 636 ILE A O 1
ATOM 5007 N N . SER A 1 637 ? -2.869 23.172 14.883 1 81.44 637 SER A N 1
ATOM 5008 C CA . SER A 1 637 ? -2.615 22.031 15.758 1 81.44 637 SER A CA 1
ATOM 5009 C C . SER A 1 637 ? -1.721 22.422 16.922 1 81.44 637 SER A C 1
ATOM 5011 O O . SER A 1 637 ? -0.823 23.25 16.781 1 81.44 637 SER A O 1
ATOM 5013 N N . PRO A 1 638 ? -1.954 21.906 18.109 1 84.56 638 PRO A N 1
ATOM 5014 C CA . PRO A 1 638 ? -1.115 22.219 19.281 1 84.56 638 PRO A CA 1
ATOM 5015 C C . PRO A 1 638 ? 0.342 21.812 19.078 1 84.56 638 PRO A C 1
ATOM 5017 O O . PRO A 1 638 ? 1.232 22.328 19.75 1 84.56 638 PRO A O 1
ATOM 5020 N N . ASP A 1 639 ? 0.625 20.922 18.203 1 88.44 639 ASP A N 1
ATOM 5021 C CA . ASP A 1 639 ? 1.992 20.469 17.969 1 88.44 639 ASP A CA 1
ATOM 5022 C C . ASP A 1 639 ? 2.674 21.281 16.891 1 88.44 639 ASP A C 1
ATOM 5024 O O . ASP A 1 639 ? 3.732 20.906 16.375 1 88.44 639 ASP A O 1
ATOM 5028 N N . TYR A 1 640 ? 2.148 22.406 16.562 1 90.81 640 TYR A N 1
ATOM 5029 C CA . TYR A 1 640 ? 2.633 23.25 15.484 1 90.81 640 TYR A CA 1
ATOM 5030 C C . TYR A 1 640 ? 4.07 23.688 15.742 1 90.81 640 TYR A C 1
ATOM 5032 O O . TYR A 1 640 ? 4.934 23.547 14.867 1 90.81 640 TYR A O 1
ATOM 5040 N N . PRO A 1 641 ? 4.398 24.172 17 1 93 641 PRO A N 1
ATOM 5041 C CA . PRO A 1 641 ? 5.789 24.562 17.234 1 93 641 PRO A CA 1
ATOM 5042 C C . PRO A 1 641 ? 6.762 23.391 17.141 1 93 641 PRO A C 1
ATOM 5044 O O . PRO A 1 641 ? 7.895 23.562 16.688 1 93 641 PRO A O 1
ATOM 5047 N N . LEU A 1 642 ? 6.297 22.25 17.516 1 93.56 642 LEU A N 1
ATOM 5048 C CA . LEU A 1 642 ? 7.141 21.062 17.469 1 93.56 642 LEU A CA 1
ATOM 5049 C C . LEU A 1 642 ? 7.445 20.672 16.016 1 93.56 642 LEU A C 1
ATOM 5051 O O . LEU A 1 642 ? 8.562 20.266 15.703 1 93.56 642 LEU A O 1
ATOM 5055 N N . THR A 1 643 ? 6.48 20.75 15.156 1 94 643 THR A N 1
ATOM 5056 C CA . THR A 1 643 ? 6.664 20.484 13.734 1 94 643 THR A CA 1
ATOM 5057 C C . THR A 1 643 ? 7.727 21.406 13.141 1 94 643 THR A C 1
ATOM 5059 O O . THR A 1 643 ? 8.594 20.953 12.383 1 94 643 THR A O 1
ATOM 5062 N N . LEU A 1 644 ? 7.613 22.672 13.516 1 96.19 644 LEU A N 1
ATOM 5063 C CA . LEU A 1 644 ? 8.555 23.656 13 1 96.19 644 LEU A CA 1
ATOM 5064 C C . LEU A 1 644 ? 9.961 23.406 13.539 1 96.19 644 LEU A C 1
ATOM 5066 O O . LEU A 1 644 ? 10.938 23.484 12.797 1 96.19 644 LEU A O 1
ATOM 5070 N N . LEU A 1 645 ? 10.039 23.047 14.82 1 96.44 645 LEU A N 1
ATOM 5071 C CA . LEU A 1 645 ? 11.328 22.797 15.445 1 96.44 645 LEU A CA 1
ATOM 5072 C C . LEU A 1 645 ? 11.984 21.547 14.852 1 96.44 645 LEU A C 1
ATOM 5074 O O . LEU A 1 645 ? 13.203 21.531 14.633 1 96.44 645 LEU A O 1
ATOM 5078 N N . GLU A 1 646 ? 11.219 20.578 14.617 1 95.38 646 GLU A N 1
ATOM 5079 C CA . GLU A 1 646 ? 11.742 19.375 13.984 1 95.38 646 GLU A CA 1
ATOM 5080 C C . GLU A 1 646 ? 12.258 19.656 12.578 1 95.38 646 GLU A C 1
ATOM 5082 O O . GLU A 1 646 ? 13.281 19.125 12.164 1 95.38 646 GLU A O 1
ATOM 5087 N N . GLY A 1 647 ? 11.484 20.438 11.828 1 96.56 647 GLY A N 1
ATOM 5088 C CA . GLY A 1 647 ? 11.938 20.844 10.508 1 96.56 647 GLY A CA 1
ATOM 5089 C C . GLY A 1 647 ? 13.242 21.625 10.539 1 96.56 647 GLY A C 1
ATOM 5090 O O . GLY A 1 647 ? 14.148 21.344 9.75 1 96.56 647 GLY A O 1
ATOM 5091 N N . LEU A 1 648 ? 13.328 22.547 11.492 1 97.19 648 LEU A N 1
ATOM 5092 C CA . LEU A 1 648 ? 14.531 23.344 11.656 1 97.19 648 LEU A CA 1
ATOM 5093 C C . LEU A 1 648 ? 15.734 22.469 11.984 1 97.19 648 LEU A C 1
ATOM 5095 O O . LEU A 1 648 ? 16.812 22.656 11.438 1 97.19 648 LEU A O 1
ATOM 5099 N N . THR A 1 649 ? 15.5 21.5 12.844 1 96.69 649 THR A N 1
ATOM 5100 C CA . THR A 1 649 ? 16.562 20.594 13.266 1 96.69 649 THR A CA 1
ATOM 5101 C C . THR A 1 649 ? 17.047 19.75 12.094 1 96.69 649 THR A C 1
ATOM 5103 O O . THR A 1 649 ? 18.266 19.656 11.859 1 96.69 649 THR A O 1
ATOM 5106 N N . THR A 1 650 ? 16.172 19.203 11.336 1 95.38 650 THR A N 1
ATOM 5107 C CA . THR A 1 650 ? 16.531 18.312 10.242 1 95.38 650 THR A CA 1
ATOM 5108 C C . THR A 1 650 ? 17.281 19.078 9.148 1 95.38 650 THR A C 1
ATOM 5110 O O . THR A 1 650 ? 18.312 18.609 8.648 1 95.38 650 THR A O 1
ATOM 5113 N N . ILE A 1 651 ? 16.812 20.25 8.797 1 96.44 651 ILE A N 1
ATOM 5114 C CA . ILE A 1 651 ? 17.406 21.047 7.723 1 96.44 651 ILE A CA 1
ATOM 5115 C C . ILE A 1 651 ? 18.781 21.547 8.148 1 96.44 651 ILE A C 1
ATOM 5117 O O . ILE A 1 651 ? 19.75 21.406 7.41 1 96.44 651 ILE A O 1
ATOM 5121 N N . SER A 1 652 ? 18.906 22.094 9.344 1 95.56 652 SER A N 1
ATOM 5122 C CA . SER A 1 652 ? 20.172 22.641 9.828 1 95.56 652 SER A CA 1
ATOM 5123 C C . SER A 1 652 ? 21.219 21.547 10.023 1 95.56 652 SER A C 1
ATOM 5125 O O . SER A 1 652 ? 22.375 21.719 9.656 1 95.56 652 SER A O 1
ATOM 5127 N N . HIS A 1 653 ? 20.797 20.5 10.633 1 94.31 653 HIS A N 1
ATOM 5128 C CA . HIS A 1 653 ? 21.75 19.406 10.852 1 94.31 653 HIS A CA 1
ATOM 5129 C C . HIS A 1 653 ? 22.234 18.812 9.523 1 94.31 653 HIS A C 1
ATOM 5131 O O . HIS A 1 653 ? 23.391 18.422 9.406 1 94.31 653 HIS A O 1
ATOM 5137 N N . PHE A 1 654 ? 21.453 18.781 8.508 1 93.81 654 PHE A N 1
ATOM 5138 C CA . PHE A 1 654 ? 21.828 18.266 7.203 1 93.81 654 PHE A CA 1
ATOM 5139 C C . PHE A 1 654 ? 22.875 19.172 6.547 1 93.81 654 PHE A C 1
ATOM 5141 O O . PHE A 1 654 ? 23.828 18.688 5.949 1 93.81 654 PHE A O 1
ATOM 5148 N N . CYS A 1 655 ? 22.641 20.359 6.656 1 93 655 CYS A N 1
ATOM 5149 C CA . CYS A 1 655 ? 23.5 21.328 5.961 1 93 655 CYS A CA 1
ATOM 5150 C C . CYS A 1 655 ? 24.766 21.609 6.758 1 93 655 CYS A C 1
ATOM 5152 O O . CYS A 1 655 ? 25.828 21.828 6.18 1 93 655 CYS A O 1
ATOM 5154 N N . LEU A 1 656 ? 24.719 21.547 8.086 1 92.38 656 LEU A N 1
ATOM 5155 C CA . LEU A 1 656 ? 25.828 22.047 8.898 1 92.38 656 LEU A CA 1
ATOM 5156 C C . LEU A 1 656 ? 26.688 20.875 9.398 1 92.38 656 LEU A C 1
ATOM 5158 O O . LEU A 1 656 ? 27.875 21.047 9.648 1 92.38 656 LEU A O 1
ATOM 5162 N N . LEU A 1 657 ? 25.984 19.812 9.734 1 87.94 657 LEU A N 1
ATOM 5163 C CA . LEU A 1 657 ? 26.719 18.703 10.336 1 87.94 657 LEU A CA 1
ATOM 5164 C C . LEU A 1 657 ? 27.234 17.75 9.266 1 87.94 657 LEU A C 1
ATOM 5166 O O . LEU A 1 657 ? 26.562 17.516 8.258 1 87.94 657 LEU A O 1
ATOM 5170 N N . GLU A 1 658 ? 28.562 17.641 9.297 1 68.94 658 GLU A N 1
ATOM 5171 C CA . GLU A 1 658 ? 29.188 16.719 8.352 1 68.94 658 GLU A CA 1
ATOM 5172 C C . GLU A 1 658 ? 28.703 15.289 8.57 1 68.94 658 GLU A C 1
ATOM 5174 O O . GLU A 1 658 ? 28.625 14.82 9.703 1 68.94 658 GLU A O 1
ATOM 5179 N N . GLN A 1 659 ? 27.797 14.953 7.953 1 56.88 659 GLN A N 1
ATOM 5180 C CA . GLN A 1 659 ? 27.328 13.578 8.102 1 56.88 659 GLN A CA 1
ATOM 5181 C C . GLN A 1 659 ? 28.5 12.594 8.07 1 56.88 659 GLN A C 1
ATOM 5183 O O . GLN A 1 659 ? 29.266 12.562 7.102 1 56.88 659 GLN A O 1
ATOM 5188 N N . PRO A 1 660 ? 29 12.312 9.266 1 48.22 660 PRO A N 1
ATOM 5189 C CA . PRO A 1 660 ? 30.156 11.43 9.117 1 48.22 660 PRO A CA 1
ATOM 5190 C C . PRO A 1 660 ? 30.094 10.555 7.875 1 48.22 660 PRO A C 1
ATOM 5192 O O . PRO A 1 660 ? 31.047 10.5 7.094 1 48.22 660 PRO A O 1
ATOM 5195 N N . ASN A 1 661 ? 29.5 9.242 8.227 1 41.06 661 ASN A N 1
ATOM 5196 C CA . ASN A 1 661 ? 29.484 8.102 7.309 1 41.06 661 ASN A CA 1
ATOM 5197 C C . ASN A 1 661 ? 28.578 8.359 6.105 1 41.06 661 ASN A C 1
ATOM 5199 O O . ASN A 1 661 ? 27.594 7.645 5.91 1 41.06 661 ASN A O 1
ATOM 5203 N N . GLN A 1 662 ? 28.125 9.453 5.973 1 41.94 662 GLN A N 1
ATOM 5204 C CA . GLN A 1 662 ? 27.438 9.477 4.684 1 41.94 662 GLN A CA 1
ATOM 5205 C C . GLN A 1 662 ? 28.25 8.734 3.621 1 41.94 662 GLN A C 1
ATOM 5207 O O . GLN A 1 662 ? 29.359 9.133 3.289 1 41.94 662 GLN A O 1
ATOM 5212 N N . ASN A 1 663 ? 28.141 7.598 3.619 1 38.38 663 ASN A N 1
ATOM 5213 C CA . ASN A 1 663 ? 28.719 6.719 2.598 1 38.38 663 ASN A CA 1
ATOM 5214 C C . ASN A 1 663 ? 28.812 7.426 1.25 1 38.38 663 ASN A C 1
ATOM 5216 O O . ASN A 1 663 ? 27.875 8.102 0.821 1 38.38 663 ASN A O 1
ATOM 5220 N N . LYS A 1 664 ? 30 7.602 0.679 1 40.53 664 LYS A N 1
ATOM 5221 C CA . LYS A 1 664 ? 30.594 8.031 -0.587 1 40.53 664 LYS A CA 1
ATOM 5222 C C . LYS A 1 664 ? 29.641 7.762 -1.752 1 40.53 664 LYS A C 1
ATOM 5224 O O . LYS A 1 664 ? 29.656 8.484 -2.75 1 40.53 664 LYS A O 1
ATOM 5229 N N . LYS A 1 665 ? 28.953 6.719 -1.653 1 41.53 665 LYS A N 1
ATOM 5230 C CA . LYS A 1 665 ? 28.312 6.297 -2.895 1 41.53 665 LYS A CA 1
ATOM 5231 C C . LYS A 1 665 ? 27.094 7.168 -3.209 1 41.53 665 LYS A C 1
ATOM 5233 O O . LYS A 1 665 ? 26.859 7.52 -4.367 1 41.53 665 LYS A O 1
ATOM 5238 N N . THR A 1 666 ? 26.125 7.344 -2.23 1 42.47 666 THR A N 1
ATOM 5239 C CA . THR A 1 666 ? 24.969 8.148 -2.594 1 42.47 666 THR A CA 1
ATOM 5240 C C . THR A 1 666 ? 25.312 9.633 -2.596 1 42.47 666 THR A C 1
ATOM 5242 O O . THR A 1 666 ? 24.578 10.445 -3.17 1 42.47 666 THR A O 1
ATOM 5245 N N . THR A 1 667 ? 26.203 10.117 -1.74 1 42.56 667 THR A N 1
ATOM 5246 C CA . THR A 1 667 ? 26.672 11.5 -1.762 1 42.56 667 THR A CA 1
ATOM 5247 C C . THR A 1 667 ? 27.578 11.75 -2.963 1 42.56 667 THR A C 1
ATOM 5249 O O . THR A 1 667 ? 28.125 12.844 -3.117 1 42.56 667 THR A O 1
ATOM 5252 N N . ALA A 1 668 ? 28.141 10.805 -3.467 1 42.44 668 ALA A N 1
ATOM 5253 C CA . ALA A 1 668 ? 28.969 11.062 -4.645 1 42.44 668 ALA A CA 1
ATOM 5254 C C . ALA A 1 668 ? 28.234 11.969 -5.633 1 42.44 668 ALA A C 1
ATOM 5256 O O . ALA A 1 668 ? 28.875 12.617 -6.477 1 42.44 668 ALA A O 1
ATOM 5257 N N . ALA A 1 669 ? 26.891 11.742 -5.629 1 47.03 669 ALA A N 1
ATOM 5258 C CA . ALA A 1 669 ? 26.312 12.539 -6.699 1 47.03 669 ALA A CA 1
ATOM 5259 C C . ALA A 1 669 ? 26.219 14.016 -6.301 1 47.03 669 ALA A C 1
ATOM 5261 O O . ALA A 1 669 ? 25.906 14.867 -7.129 1 47.03 669 ALA A O 1
ATOM 5262 N N . SER A 1 670 ? 26.156 14.281 -4.91 1 56.44 670 SER A N 1
ATOM 5263 C CA . SER A 1 670 ? 26 15.711 -4.672 1 56.44 670 SER A CA 1
ATOM 5264 C C . SER A 1 670 ? 27.328 16.438 -4.68 1 56.44 670 SER A C 1
ATOM 5266 O O . SER A 1 670 ? 28.281 16 -4.031 1 56.44 670 SER A O 1
ATOM 5268 N N . ASP A 1 671 ? 27.578 17.219 -5.613 1 69.38 671 ASP A N 1
ATOM 5269 C CA . ASP A 1 671 ? 28.703 18.141 -5.703 1 69.38 671 ASP A CA 1
ATOM 5270 C C . ASP A 1 671 ? 28.984 18.797 -4.355 1 69.38 671 ASP A C 1
ATOM 5272 O O . ASP A 1 671 ? 28.125 19.469 -3.795 1 69.38 671 ASP A O 1
ATOM 5276 N N . PRO A 1 672 ? 30.031 18.406 -3.654 1 80.31 672 PRO A N 1
ATOM 5277 C CA . PRO A 1 672 ? 30.375 19 -2.357 1 80.31 672 PRO A CA 1
ATOM 5278 C C . PRO A 1 672 ? 30.297 20.516 -2.355 1 80.31 672 PRO A C 1
ATOM 5280 O O . PRO A 1 672 ? 30.094 21.125 -1.302 1 80.31 672 PRO A O 1
ATOM 5283 N N . SER A 1 673 ? 30.375 21.078 -3.469 1 84.69 673 SER A N 1
ATOM 5284 C CA . SER A 1 673 ? 30.297 22.531 -3.557 1 84.69 673 SER A CA 1
ATOM 5285 C C . SER A 1 673 ? 28.891 23.031 -3.215 1 84.69 673 SER A C 1
ATOM 5287 O O . SER A 1 673 ? 28.734 24.094 -2.617 1 84.69 673 SER A O 1
ATOM 5289 N N . ASN A 1 674 ? 27.922 22.328 -3.533 1 86.69 674 ASN A N 1
ATOM 5290 C CA . ASN A 1 674 ? 26.531 22.719 -3.246 1 86.69 674 ASN A CA 1
ATOM 5291 C C . ASN A 1 674 ? 26.25 22.688 -1.749 1 86.69 674 ASN A C 1
ATOM 5293 O O . ASN A 1 674 ? 25.547 23.562 -1.229 1 86.69 674 ASN A O 1
ATOM 5297 N N . LEU A 1 675 ? 26.828 21.734 -1.12 1 89.62 675 LEU A N 1
ATOM 5298 C CA . LEU A 1 675 ? 26.656 21.625 0.323 1 89.62 675 LEU A CA 1
ATOM 5299 C C . LEU A 1 675 ? 27.391 22.734 1.057 1 89.62 675 LEU A C 1
ATOM 5301 O O . LEU A 1 675 ? 26.906 23.25 2.066 1 89.62 675 LEU A O 1
ATOM 5305 N N . LYS A 1 676 ? 28.531 23.062 0.553 1 90.69 676 LYS A N 1
ATOM 5306 C CA . LYS A 1 676 ? 29.297 24.141 1.153 1 90.69 676 LYS A CA 1
ATOM 5307 C C . LYS A 1 676 ? 28.562 25.469 1.029 1 90.69 676 LYS A C 1
ATOM 5309 O O . LYS A 1 676 ? 28.562 26.281 1.963 1 90.69 676 LYS A O 1
ATOM 5314 N N . ASN A 1 677 ? 27.953 25.688 -0.091 1 91.12 677 ASN A N 1
ATOM 5315 C CA . ASN A 1 677 ? 27.188 26.922 -0.294 1 91.12 677 ASN A CA 1
ATOM 5316 C C . ASN A 1 677 ? 25.984 26.984 0.647 1 91.12 677 ASN A C 1
ATOM 5318 O O . ASN A 1 677 ? 25.688 28.047 1.189 1 91.12 677 ASN A O 1
ATOM 5322 N N . ALA A 1 678 ? 25.328 25.875 0.746 1 93.62 678 ALA A N 1
ATOM 5323 C CA . ALA A 1 678 ? 24.172 25.828 1.649 1 93.62 678 ALA A CA 1
ATOM 5324 C C . ALA A 1 678 ? 24.609 26.016 3.1 1 93.62 678 ALA A C 1
ATOM 5326 O O . ALA A 1 678 ? 23.922 26.688 3.877 1 93.62 678 ALA A O 1
ATOM 5327 N N . LYS A 1 679 ? 25.75 25.422 3.436 1 93.75 679 LYS A N 1
ATOM 5328 C CA . LYS A 1 679 ? 26.297 25.562 4.781 1 93.75 679 LYS A CA 1
ATOM 5329 C C . LYS A 1 679 ? 26.594 27.016 5.098 1 93.75 679 LYS A C 1
ATOM 5331 O O . LYS A 1 679 ? 26.219 27.531 6.156 1 93.75 679 LYS A O 1
ATOM 5336 N N . ASN A 1 680 ? 27.188 27.688 4.223 1 93.56 680 ASN A N 1
ATOM 5337 C CA . ASN A 1 680 ? 27.531 29.094 4.41 1 93.56 680 ASN A CA 1
ATOM 5338 C C . ASN A 1 680 ? 26.281 29.969 4.512 1 93.56 680 ASN A C 1
ATOM 5340 O O . ASN A 1 680 ? 26.234 30.906 5.293 1 93.56 680 ASN A O 1
ATOM 5344 N N . ALA A 1 681 ? 25.328 29.641 3.709 1 94.38 681 ALA A N 1
ATOM 5345 C CA . ALA A 1 681 ? 24.078 30.422 3.715 1 94.38 681 ALA A CA 1
ATOM 5346 C C . ALA A 1 681 ? 23.359 30.281 5.047 1 94.38 681 ALA A C 1
ATOM 5348 O O . ALA A 1 681 ? 22.797 31.25 5.566 1 94.38 681 ALA A O 1
ATOM 5349 N N . ILE A 1 682 ? 23.328 29.125 5.609 1 94.81 682 ILE A N 1
ATOM 5350 C CA . ILE A 1 682 ? 22.641 28.891 6.875 1 94.81 682 ILE A CA 1
ATOM 5351 C C . ILE A 1 682 ? 23.438 29.5 8.023 1 94.81 682 ILE A C 1
ATOM 5353 O O . ILE A 1 682 ? 22.859 30.016 8.977 1 94.81 682 ILE A O 1
ATOM 5357 N N . LEU A 1 683 ? 24.781 29.469 7.887 1 94.44 683 LEU A N 1
ATOM 5358 C CA . LEU A 1 683 ? 25.625 30.047 8.914 1 94.44 683 LEU A CA 1
ATOM 5359 C C . LEU A 1 683 ? 25.422 31.562 9.016 1 94.44 683 LEU A C 1
ATOM 5361 O O . LEU A 1 683 ? 25.516 32.125 10.094 1 94.44 683 LEU A O 1
ATOM 5365 N N . GLU A 1 684 ? 25.141 32.094 7.914 1 93.88 684 GLU A N 1
ATOM 5366 C CA . GLU A 1 684 ? 24.859 33.531 7.906 1 93.88 684 GLU A CA 1
ATOM 5367 C C . GLU A 1 684 ? 23.578 33.844 8.672 1 93.88 684 GLU A C 1
ATOM 5369 O O . GLU A 1 684 ? 23.422 34.938 9.211 1 93.88 684 GLU A O 1
ATOM 5374 N N . GLU A 1 685 ? 22.672 32.906 8.711 1 94.75 685 GLU A N 1
ATOM 5375 C CA . GLU A 1 685 ? 21.391 33.094 9.391 1 94.75 685 GLU A CA 1
ATOM 5376 C C . GLU A 1 685 ? 21.422 32.5 10.797 1 94.75 685 GLU A C 1
ATOM 5378 O O . GLU A 1 685 ? 20.406 32.531 11.5 1 94.75 685 GLU A O 1
ATOM 5383 N N . LEU A 1 686 ? 22.562 32.062 11.289 1 94.44 686 LEU A N 1
ATOM 5384 C CA . LEU A 1 686 ? 22.688 31.391 12.578 1 94.44 686 LEU A CA 1
ATOM 5385 C C . LEU A 1 686 ? 22.297 32.312 13.719 1 94.44 686 LEU A C 1
ATOM 5387 O O . LEU A 1 686 ? 21.672 31.891 14.688 1 94.44 686 LEU A O 1
ATOM 5391 N N . PRO A 1 687 ? 22.641 33.656 13.648 1 94.31 687 PRO A N 1
ATOM 5392 C CA . PRO A 1 687 ? 22.219 34.531 14.727 1 94.31 687 PRO A CA 1
ATOM 5393 C C . PRO A 1 687 ? 20.688 34.625 14.852 1 94.31 687 PRO A C 1
ATOM 5395 O O . PRO A 1 687 ? 20.172 34.719 15.969 1 94.31 687 PRO A O 1
ATOM 5398 N N . ARG A 1 688 ? 20.047 34.656 13.75 1 95.44 688 ARG A N 1
ATOM 5399 C CA . ARG A 1 688 ? 18.594 34.656 13.773 1 95.44 688 ARG A CA 1
ATOM 5400 C C . ARG A 1 688 ? 18.031 33.406 14.422 1 95.44 688 ARG A C 1
ATOM 5402 O O . ARG A 1 688 ? 17.094 33.469 15.211 1 95.44 688 ARG A O 1
ATOM 5409 N N . ILE A 1 689 ? 18.578 32.25 14.125 1 96.38 689 ILE A N 1
ATOM 5410 C CA . ILE A 1 689 ? 18.172 30.969 14.664 1 96.38 689 ILE A CA 1
ATOM 5411 C C . ILE A 1 689 ? 18.391 30.938 16.172 1 96.38 689 ILE A C 1
ATOM 5413 O O . ILE A 1 689 ? 17.516 30.516 16.922 1 96.38 689 ILE A O 1
ATOM 5417 N N . VAL A 1 690 ? 19.547 31.422 16.562 1 94.5 690 VAL A N 1
ATOM 5418 C CA . VAL A 1 690 ? 19.906 31.422 17.984 1 94.5 690 VAL A CA 1
ATOM 5419 C C . VAL A 1 690 ? 18.969 32.375 18.75 1 94.5 690 VAL A C 1
ATOM 5421 O O . VAL A 1 690 ? 18.562 32.062 19.875 1 94.5 690 VAL A O 1
ATOM 5424 N N . ASN A 1 691 ? 18.656 33.469 18.156 1 94.94 691 ASN A N 1
ATOM 5425 C CA . ASN A 1 691 ? 17.703 34.406 18.781 1 94.94 691 ASN A CA 1
ATOM 5426 C C . ASN A 1 691 ? 16.344 33.75 19 1 94.94 691 ASN A C 1
ATOM 5428 O O . ASN A 1 691 ? 15.734 33.906 20.047 1 94.94 691 ASN A O 1
ATOM 5432 N N . THR A 1 692 ? 15.875 33.062 18 1 96.56 692 THR A N 1
ATOM 5433 C CA . THR A 1 692 ? 14.594 32.344 18.094 1 96.56 692 THR A CA 1
ATOM 5434 C C . THR A 1 692 ? 14.625 31.297 19.203 1 96.56 692 THR A C 1
ATOM 5436 O O . THR A 1 692 ? 13.656 31.156 19.953 1 96.56 692 THR A O 1
ATOM 5439 N N . MET A 1 693 ? 15.75 30.547 19.297 1 95.25 693 MET A N 1
ATOM 5440 C CA . MET A 1 693 ? 15.883 29.531 20.328 1 95.25 693 MET A CA 1
ATOM 5441 C C . MET A 1 693 ? 15.875 30.172 21.719 1 95.25 693 MET A C 1
ATOM 5443 O O . MET A 1 693 ? 15.305 29.609 22.656 1 95.25 693 MET A O 1
ATOM 5447 N N . ALA A 1 694 ? 16.484 31.312 21.797 1 93.62 694 ALA A N 1
ATOM 5448 C CA . ALA A 1 694 ? 16.531 32.031 23.078 1 93.62 694 ALA A CA 1
ATOM 5449 C C . ALA A 1 694 ? 15.141 32.5 23.484 1 93.62 694 ALA A C 1
ATOM 5451 O O . ALA A 1 694 ? 14.773 32.438 24.656 1 93.62 694 ALA A O 1
ATOM 5452 N N . LEU A 1 695 ? 14.422 33.031 22.578 1 94.56 695 LEU A N 1
ATOM 5453 C CA . LEU A 1 695 ? 13.062 33.469 22.844 1 94.56 695 LEU A CA 1
ATOM 5454 C C . LEU A 1 695 ? 12.18 32.312 23.297 1 94.56 695 LEU A C 1
ATOM 5456 O O . LEU A 1 695 ? 11.406 32.469 24.25 1 94.56 695 LEU A O 1
ATOM 5460 N N . LEU A 1 696 ? 12.312 31.172 22.609 1 95.25 696 LEU A N 1
ATOM 5461 C CA . LEU A 1 696 ? 11.531 30 22.969 1 95.25 696 LEU A CA 1
ATOM 5462 C C . LEU A 1 696 ? 11.906 29.5 24.359 1 95.25 696 LEU A C 1
ATOM 5464 O O . LEU A 1 696 ? 11.039 29.109 25.141 1 95.25 696 LEU A O 1
ATOM 5468 N N . TRP A 1 697 ? 13.211 29.578 24.594 1 92.94 697 TRP A N 1
ATOM 5469 C CA . TRP A 1 697 ? 13.703 29.125 25.891 1 92.94 697 TRP A CA 1
ATOM 5470 C C . TRP A 1 697 ? 13.148 30 27.016 1 92.94 697 TRP A C 1
ATOM 5472 O O . TRP A 1 697 ? 12.805 29.5 28.078 1 92.94 697 TRP A O 1
ATOM 5482 N N . ASN A 1 698 ? 12.984 31.266 26.781 1 91.44 698 ASN A N 1
ATOM 5483 C CA . ASN A 1 698 ? 12.43 32.188 27.75 1 91.44 698 ASN A CA 1
ATOM 5484 C C . ASN A 1 698 ? 10.953 31.922 28.016 1 91.44 698 ASN A C 1
ATOM 5486 O O . ASN A 1 698 ? 10.5 32 29.156 1 91.44 698 ASN A O 1
ATOM 5490 N N . VAL A 1 699 ? 10.266 31.688 27 1 92.38 699 VAL A N 1
ATOM 5491 C CA . VAL A 1 699 ? 8.852 31.375 27.156 1 92.38 699 VAL A CA 1
ATOM 5492 C C . VAL A 1 699 ? 8.695 30.109 28.016 1 92.38 699 VAL A C 1
ATOM 5494 O O . VAL A 1 699 ? 7.797 30.031 28.844 1 92.38 699 VAL A O 1
ATOM 5497 N N . LEU A 1 700 ? 9.57 29.094 27.766 1 91.69 700 LEU A N 1
ATOM 5498 C CA . LEU A 1 700 ? 9.492 27.844 28.516 1 91.69 700 LEU A CA 1
ATOM 5499 C C . LEU A 1 700 ? 9.797 28.094 29.984 1 91.69 700 LEU A C 1
ATOM 5501 O O . LEU A 1 700 ? 9.141 27.516 30.859 1 91.69 700 LEU A O 1
ATOM 5505 N N . ARG A 1 701 ? 10.727 28.922 30.25 1 89.38 701 ARG A N 1
ATOM 5506 C CA . ARG A 1 701 ? 11.078 29.234 31.625 1 89.38 701 ARG A CA 1
ATOM 5507 C C . ARG A 1 701 ? 9.922 29.922 32.344 1 89.38 701 ARG A C 1
ATOM 5509 O O . ARG A 1 701 ? 9.641 29.641 33.5 1 89.38 701 ARG A O 1
ATOM 5516 N N . ARG A 1 702 ? 9.219 30.734 31.703 1 87.19 702 ARG A N 1
ATOM 5517 C CA . ARG A 1 702 ? 8.07 31.438 32.25 1 87.19 702 ARG A CA 1
ATOM 5518 C C . ARG A 1 702 ? 6.918 30.484 32.531 1 87.19 702 ARG A C 1
ATOM 5520 O O . ARG A 1 702 ? 6.25 30.578 33.562 1 87.19 702 ARG A O 1
ATOM 5527 N N . GLU A 1 703 ? 6.734 29.656 31.547 1 86.12 703 GLU A N 1
ATOM 5528 C CA . GLU A 1 703 ? 5.648 28.688 31.672 1 86.12 703 GLU A CA 1
ATOM 5529 C C . GLU A 1 703 ? 5.918 27.703 32.812 1 86.12 703 GLU A C 1
ATOM 5531 O O . GLU A 1 703 ? 4.996 27.297 33.5 1 86.12 703 GLU A O 1
ATOM 5536 N N . GLU A 1 704 ? 7.145 27.281 32.969 1 84 704 GLU A N 1
ATOM 5537 C CA . GLU A 1 704 ? 7.5 26.359 34.031 1 84 704 GLU A CA 1
ATOM 5538 C C . GLU A 1 704 ? 7.426 27.031 35.406 1 84 704 GLU A C 1
ATOM 5540 O O . GLU A 1 704 ? 7.09 26.391 36.406 1 84 704 GLU A O 1
ATOM 5545 N N . ALA A 1 705 ? 7.719 28.25 35.438 1 79.69 705 ALA A N 1
ATOM 5546 C CA . ALA A 1 705 ? 7.633 29.031 36.656 1 79.69 705 ALA A CA 1
ATOM 5547 C C . ALA A 1 705 ? 6.18 29.188 37.125 1 79.69 705 ALA A C 1
ATOM 5549 O O . ALA A 1 705 ? 5.895 29.203 38.312 1 79.69 705 ALA A O 1
ATOM 5550 N N . GLN A 1 706 ? 5.348 29.219 36.188 1 74.75 706 GLN A N 1
ATOM 5551 C CA . GLN A 1 706 ? 3.926 29.344 36.469 1 74.75 706 GLN A CA 1
ATOM 5552 C C . GLN A 1 706 ? 3.344 28.016 36.938 1 74.75 706 GLN A C 1
ATOM 5554 O O . GLN A 1 706 ? 2.355 28 37.688 1 74.75 706 GLN A O 1
ATOM 5559 N N . LYS A 1 707 ? 3.896 26.812 36.406 1 69.06 707 LYS A N 1
ATOM 5560 C CA . LYS A 1 707 ? 3.406 25.484 36.812 1 69.06 707 LYS A CA 1
ATOM 5561 C C . LYS A 1 707 ? 3.764 25.188 38.25 1 69.06 707 LYS A C 1
ATOM 5563 O O . LYS A 1 707 ? 3.104 24.359 38.906 1 69.06 707 LYS A O 1
ATOM 5568 N N . ARG A 1 708 ? 4.844 25.703 38.938 1 58.66 708 ARG A N 1
ATOM 5569 C CA . ARG A 1 708 ? 5.191 25.422 40.312 1 58.66 708 ARG A CA 1
ATOM 5570 C C . ARG A 1 708 ? 4.055 25.812 41.25 1 58.66 708 ARG A C 1
ATOM 5572 O O . ARG A 1 708 ? 3.453 26.875 41.094 1 58.66 708 ARG A O 1
ATOM 5579 N N . PRO A 1 709 ? 3.477 24.641 41.844 1 50.97 709 PRO A N 1
ATOM 5580 C CA . PRO A 1 709 ? 2.365 24.844 42.781 1 50.97 709 PRO A CA 1
ATOM 5581 C C . PRO A 1 709 ? 2.566 26.047 43.688 1 50.97 709 PRO A C 1
ATOM 5583 O O . PRO A 1 709 ? 3.461 26.047 44.531 1 50.97 709 PRO A O 1
ATOM 5586 N N . VAL A 1 710 ? 2.75 27.25 43.344 1 42.78 710 VAL A N 1
ATOM 5587 C CA . VAL A 1 710 ? 2.723 28.156 44.469 1 42.78 710 VAL A CA 1
ATOM 5588 C C . VAL A 1 710 ? 1.674 27.703 45.469 1 42.78 710 VAL A C 1
ATOM 5590 O O . VAL A 1 710 ? 0.84 26.844 45.188 1 42.78 710 VAL A O 1
ATOM 5593 N N . ASP A 1 711 ? 1.267 28.781 46.531 1 38.12 711 ASP A N 1
ATOM 5594 C CA . ASP A 1 711 ? 0.417 28.75 47.719 1 38.12 711 ASP A CA 1
ATOM 5595 C C . ASP A 1 711 ? -0.901 28.031 47.438 1 38.12 711 ASP A C 1
ATOM 5597 O O . ASP A 1 711 ? -1.32 27.922 46.281 1 38.12 711 ASP A O 1
ATOM 5601 N N . LEU A 1 712 ? -1.626 27.453 48.562 1 37.28 712 LEU A N 1
ATOM 5602 C CA . LEU A 1 712 ? -2.918 26.859 48.906 1 37.28 712 LEU A CA 1
ATOM 5603 C C . LEU A 1 712 ? -4.016 27.391 48 1 37.28 712 LEU A C 1
ATOM 5605 O O . LEU A 1 712 ? -5.141 26.891 48 1 37.28 712 LEU A O 1
ATOM 5609 N N . LEU A 1 713 ? -4.199 28.797 47.938 1 36.19 713 LEU A N 1
ATOM 5610 C CA . LEU A 1 713 ? -5.395 29.422 47.375 1 36.19 713 LEU A CA 1
ATOM 5611 C C . LEU A 1 713 ? -5.414 29.266 45.844 1 36.19 713 LEU A C 1
ATOM 5613 O O . LEU A 1 713 ? -4.387 29.422 45.188 1 36.19 713 LEU A O 1
ATOM 5617 N N . GLY A 1 714 ? -6.152 28.438 45.156 1 38.44 714 GLY A N 1
ATOM 5618 C CA . GLY A 1 714 ? -6.781 28.016 43.906 1 38.44 714 GLY A CA 1
ATOM 5619 C C . GLY A 1 714 ? -6.535 28.969 42.75 1 38.44 714 GLY A C 1
ATOM 5620 O O . GLY A 1 714 ? -7.305 29 41.812 1 38.44 714 GLY A O 1
ATOM 5621 N N . ALA A 1 715 ? -6.109 30.172 42.906 1 38.5 715 ALA A N 1
ATOM 5622 C CA . ALA A 1 715 ? -6.246 31.031 41.75 1 38.5 715 ALA A CA 1
ATOM 5623 C C . ALA A 1 715 ? -5.473 30.469 40.562 1 38.5 715 ALA A C 1
ATOM 5625 O O . ALA A 1 715 ? -4.238 30.438 40.562 1 38.5 715 ALA A O 1
ATOM 5626 N N . THR A 1 716 ? -5.883 29.328 40 1 44.53 716 THR A N 1
ATOM 5627 C CA . THR A 1 716 ? -5.504 28.828 38.688 1 44.53 716 THR A CA 1
ATOM 5628 C C . THR A 1 716 ? -5.203 29.969 37.719 1 44.53 716 THR A C 1
ATOM 5630 O O . THR A 1 716 ? -6.113 30.688 37.312 1 44.53 716 THR A O 1
ATOM 5633 N N . LYS A 1 717 ? -4.191 30.672 37.844 1 46.31 717 LYS A N 1
ATOM 5634 C CA . LYS A 1 717 ? -3.682 31.75 37 1 46.31 717 LYS A CA 1
ATOM 5635 C C . LYS A 1 717 ? -3.928 31.438 35.531 1 46.31 717 LYS A C 1
ATOM 5637 O O . LYS A 1 717 ? -4.324 30.328 35.188 1 46.31 717 LYS A O 1
ATOM 5642 N N . GLY A 1 718 ? -2.918 32.188 34.625 1 44.97 718 GLY A N 1
ATOM 5643 C CA . GLY A 1 718 ? -2.93 32.75 33.281 1 44.97 718 GLY A CA 1
ATOM 5644 C C . GLY A 1 718 ? -3.008 31.672 32.219 1 44.97 718 GLY A C 1
ATOM 5645 O O . GLY A 1 718 ? -2.725 30.5 32.469 1 44.97 718 GLY A O 1
ATOM 5646 N N . SER A 1 719 ? -3.871 31.953 31.266 1 52.5 719 SER A N 1
ATOM 5647 C CA . SER A 1 719 ? -4.203 31.297 30 1 52.5 719 SER A CA 1
ATOM 5648 C C . SER A 1 719 ? -2.951 30.781 29.297 1 52.5 719 SER A C 1
ATOM 5650 O O . SER A 1 719 ? -2.105 31.562 28.875 1 52.5 719 SER A O 1
ATOM 5652 N N . SER A 1 720 ? -2.328 29.641 29.734 1 61.5 720 SER A N 1
ATOM 5653 C CA . SER A 1 720 ? -1.204 29.031 29.031 1 61.5 720 SER A CA 1
ATOM 5654 C C . SER A 1 720 ? -1.528 28.781 27.562 1 61.5 720 SER A C 1
ATOM 5656 O O . SER A 1 720 ? -2.662 28.438 27.219 1 61.5 720 SER A O 1
ATOM 5658 N N . SER A 1 721 ? -0.812 29.484 26.703 1 75.38 721 SER A N 1
ATOM 5659 C CA . SER A 1 721 ? -0.909 29.25 25.266 1 75.38 721 SER A CA 1
ATOM 5660 C C . SER A 1 721 ? -0.9 27.766 24.938 1 75.38 721 SER A C 1
ATOM 5662 O O . SER A 1 721 ? -0.145 27 25.531 1 75.38 721 SER A O 1
ATOM 5664 N N . VAL A 1 722 ? -1.859 27.328 24.25 1 81.69 722 VAL A N 1
ATOM 5665 C CA . VAL A 1 722 ? -2.074 25.938 23.844 1 81.69 722 VAL A CA 1
ATOM 5666 C C . VAL A 1 722 ? -0.809 25.391 23.172 1 81.69 722 VAL A C 1
ATOM 5668 O O . VAL A 1 722 ? -0.522 24.203 23.266 1 81.69 722 VAL A O 1
ATOM 5671 N N . TYR A 1 723 ? 0.083 26.266 22.719 1 85.75 723 TYR A N 1
ATOM 5672 C CA . TYR A 1 723 ? 1.227 25.859 21.906 1 85.75 723 TYR A CA 1
ATOM 5673 C C . TYR A 1 723 ? 2.426 25.531 22.781 1 85.75 723 TYR A C 1
ATOM 5675 O O . TYR A 1 723 ? 3.348 24.828 22.359 1 85.75 723 TYR A O 1
ATOM 5683 N N . PHE A 1 724 ? 2.416 26.047 24.047 1 86.44 724 PHE A N 1
ATOM 5684 C CA . PHE A 1 724 ? 3.6 25.891 24.875 1 86.44 724 PHE A CA 1
ATOM 5685 C C . PHE A 1 724 ? 3.268 25.125 26.141 1 86.44 724 PHE A C 1
ATOM 5687 O O . PHE A 1 724 ? 3.957 25.25 27.156 1 86.44 724 PHE A O 1
ATOM 5694 N N . LYS A 1 725 ? 2.186 24.422 26.016 1 81.62 725 LYS A N 1
ATOM 5695 C CA . LYS A 1 725 ? 1.773 23.625 27.172 1 81.62 725 LYS A CA 1
ATOM 5696 C C . LYS A 1 725 ? 2.73 22.469 27.406 1 81.62 725 LYS A C 1
ATOM 5698 O O . LYS A 1 725 ? 3.035 22.141 28.562 1 81.62 725 LYS A O 1
ATOM 5703 N N . THR A 1 726 ? 3.205 21.859 26.297 1 84 726 THR A N 1
ATOM 5704 C CA . THR A 1 726 ? 4.129 20.734 26.422 1 84 726 THR A CA 1
ATOM 5705 C C . THR A 1 726 ? 5.57 21.234 26.531 1 84 726 THR A C 1
ATOM 5707 O O . THR A 1 726 ? 6.383 21 25.625 1 84 726 THR A O 1
ATOM 5710 N N . THR A 1 727 ? 5.941 21.703 27.688 1 86.81 727 THR A N 1
ATOM 5711 C CA . THR A 1 727 ? 7.227 22.359 27.891 1 86.81 727 THR A CA 1
ATOM 5712 C C . THR A 1 727 ? 8.367 21.344 27.859 1 86.81 727 THR A C 1
ATOM 5714 O O . THR A 1 727 ? 9.445 21.625 27.344 1 86.81 727 THR A O 1
ATOM 5717 N N . LYS A 1 728 ? 8.102 20.156 28.406 1 86.5 728 LYS A N 1
ATOM 5718 C CA . LYS A 1 728 ? 9.156 19.141 28.453 1 86.5 728 LYS A CA 1
ATOM 5719 C C . LYS A 1 728 ? 9.57 18.703 27.047 1 86.5 728 LYS A C 1
ATOM 5721 O O . LYS A 1 728 ? 10.758 18.594 26.75 1 86.5 728 LYS A O 1
ATOM 5726 N N . THR A 1 729 ? 8.625 18.5 26.234 1 89.31 729 THR A N 1
ATOM 5727 C CA . THR A 1 729 ? 8.906 18.047 24.875 1 89.31 729 THR A CA 1
ATOM 5728 C C . THR A 1 729 ? 9.594 19.156 24.062 1 89.31 729 THR A C 1
ATOM 5730 O O . THR A 1 729 ? 10.508 18.875 23.281 1 89.31 729 THR A O 1
ATOM 5733 N N . ILE A 1 730 ? 9.156 20.375 24.219 1 92.44 730 ILE A N 1
ATOM 5734 C CA . ILE A 1 730 ? 9.742 21.484 23.5 1 92.44 730 ILE A CA 1
ATOM 5735 C C . ILE A 1 730 ? 11.195 21.688 23.938 1 92.44 730 ILE A C 1
ATOM 5737 O O . ILE A 1 730 ? 12.07 21.953 23.109 1 92.44 730 ILE A O 1
ATOM 5741 N N . ARG A 1 731 ? 11.398 21.578 25.266 1 93.56 731 ARG A N 1
ATOM 5742 C CA . ARG A 1 731 ? 12.758 21.688 25.781 1 93.56 731 ARG A CA 1
ATOM 5743 C C . ARG A 1 731 ? 13.672 20.625 25.188 1 93.56 731 ARG A C 1
ATOM 5745 O O . ARG A 1 731 ? 14.797 20.922 24.781 1 93.56 731 ARG A O 1
ATOM 5752 N N . GLN A 1 732 ? 13.125 19.438 25.141 1 92.12 732 GLN A N 1
ATOM 5753 C CA . GLN A 1 732 ? 13.898 18.328 24.578 1 92.12 732 GLN A CA 1
ATOM 5754 C C . GLN A 1 732 ? 14.219 18.594 23.109 1 92.12 732 GLN A C 1
ATOM 5756 O O . GLN A 1 732 ? 15.328 18.297 22.656 1 92.12 732 GLN A O 1
ATOM 5761 N N . LYS A 1 733 ? 13.32 19.109 22.344 1 94.25 733 LYS A N 1
ATOM 5762 C CA . LYS A 1 733 ? 13.531 19.359 20.922 1 94.25 733 LYS A CA 1
ATOM 5763 C C . LYS A 1 733 ? 14.539 20.484 20.703 1 94.25 733 LYS A C 1
ATOM 5765 O O . LYS A 1 733 ? 15.32 20.453 19.75 1 94.25 733 LYS A O 1
ATOM 5770 N N . ILE A 1 734 ? 14.539 21.469 21.594 1 95.12 734 ILE A N 1
ATOM 5771 C CA . ILE A 1 734 ? 15.508 22.562 21.5 1 95.12 734 ILE A CA 1
ATOM 5772 C C . ILE A 1 734 ? 16.906 22.031 21.781 1 95.12 734 ILE A C 1
ATOM 5774 O O . ILE A 1 734 ? 17.859 22.391 21.094 1 95.12 734 ILE A O 1
ATOM 5778 N N . LEU A 1 735 ? 16.984 21.109 22.719 1 95 735 LEU A N 1
ATOM 5779 C CA . LEU A 1 735 ? 18.281 20.531 23.078 1 95 735 LEU A CA 1
ATOM 5780 C C . LEU A 1 735 ? 18.781 19.609 21.984 1 95 735 LEU A C 1
ATOM 5782 O O . LEU A 1 735 ? 19.984 19.562 21.703 1 95 735 LEU A O 1
ATOM 5786 N N . GLU A 1 736 ? 17.906 18.922 21.406 1 93.62 736 GLU A N 1
ATOM 5787 C CA . GLU A 1 736 ? 18.266 18.047 20.297 1 93.62 736 GLU A CA 1
ATOM 5788 C C . GLU A 1 736 ? 18.812 18.859 19.125 1 93.62 736 GLU A C 1
ATOM 5790 O O . GLU A 1 736 ? 19.656 18.375 18.359 1 93.62 736 GLU A O 1
ATOM 5795 N N . PHE A 1 737 ? 18.359 20.078 18.969 1 95.25 737 PHE A N 1
ATOM 5796 C CA . PHE A 1 737 ? 18.797 20.969 17.906 1 95.25 737 PHE A CA 1
ATOM 5797 C C . PHE A 1 737 ? 20.172 21.547 18.234 1 95.25 737 PHE A C 1
ATOM 5799 O O . PHE A 1 737 ? 21.078 21.5 17.391 1 95.25 737 PHE A O 1
ATOM 5806 N N . LEU A 1 738 ? 20.359 21.984 19.438 1 94.06 738 LEU A N 1
ATOM 5807 C CA . LEU A 1 738 ? 21.516 22.797 19.797 1 94.06 738 LEU A CA 1
ATOM 5808 C C . LEU A 1 738 ? 22.703 21.922 20.156 1 94.06 738 LEU A C 1
ATOM 5810 O O . LEU A 1 738 ? 23.859 22.266 19.891 1 94.06 738 LEU A O 1
ATOM 5814 N N . ASN A 1 739 ? 22.484 20.734 20.719 1 92.62 739 ASN A N 1
ATOM 5815 C CA . ASN A 1 739 ? 23.562 19.922 21.25 1 92.62 739 ASN A CA 1
ATOM 5816 C C . ASN A 1 739 ? 24.547 19.5 20.172 1 92.62 739 ASN A C 1
ATOM 5818 O O . ASN A 1 739 ? 25.766 19.688 20.297 1 92.62 739 ASN A O 1
ATOM 5822 N N . PRO A 1 740 ? 24.125 18.984 19.062 1 92.81 740 PRO A N 1
ATOM 5823 C CA . PRO A 1 740 ? 25.078 18.578 18.031 1 92.81 740 PRO A CA 1
ATOM 5824 C C . PRO A 1 740 ? 25.781 19.781 17.391 1 92.81 740 PRO A C 1
ATOM 5826 O O . PRO A 1 740 ? 26.922 19.656 16.922 1 92.81 740 PRO A O 1
ATOM 5829 N N . LEU A 1 741 ? 25.109 20.922 17.344 1 92.56 741 LEU A N 1
ATOM 5830 C CA . LEU A 1 741 ? 25.719 22.109 16.75 1 92.56 741 LEU A CA 1
ATOM 5831 C C . LEU A 1 741 ? 26.828 22.656 17.656 1 92.56 741 LEU A C 1
ATOM 5833 O O . LEU A 1 741 ? 27.812 23.203 17.156 1 92.56 741 LEU A O 1
ATOM 5837 N N . THR A 1 742 ? 26.672 22.516 18.938 1 91.19 742 THR A N 1
ATOM 5838 C CA . THR A 1 742 ? 27.672 23 19.891 1 91.19 742 THR A CA 1
ATOM 5839 C C . THR A 1 742 ? 28.953 22.172 19.797 1 91.19 742 THR A C 1
ATOM 5841 O O . THR A 1 742 ? 30.062 22.688 19.953 1 91.19 742 THR A O 1
ATOM 5844 N N . ALA A 1 743 ? 28.781 20.938 19.531 1 88.75 743 ALA A N 1
ATOM 5845 C CA . ALA A 1 743 ? 29.922 20.031 19.453 1 88.75 743 ALA A CA 1
ATOM 5846 C C . ALA A 1 743 ? 30.75 20.297 18.203 1 88.75 743 ALA A C 1
ATOM 5848 O O . ALA A 1 743 ? 31.984 20.266 18.234 1 88.75 743 ALA A O 1
ATOM 5849 N N . HIS A 1 744 ? 30.125 20.625 17.078 1 89.06 744 HIS A N 1
ATOM 5850 C CA . HIS A 1 744 ? 30.828 20.703 15.797 1 89.06 744 HIS A CA 1
ATOM 5851 C C . HIS A 1 744 ? 31.062 22.156 15.398 1 89.06 744 HIS A C 1
ATOM 5853 O O . HIS A 1 744 ? 31.953 22.438 14.594 1 89.06 744 HIS A O 1
ATOM 5859 N N . LEU A 1 745 ? 30.156 23.094 15.844 1 92.44 745 LEU A N 1
ATOM 5860 C CA . LEU A 1 745 ? 30.234 24.5 15.422 1 92.44 745 LEU A CA 1
ATOM 5861 C C . LEU A 1 745 ? 30.281 25.422 16.641 1 92.44 745 LEU A C 1
ATOM 5863 O O . LEU A 1 745 ? 29.578 26.422 16.672 1 92.44 745 LEU A O 1
ATOM 5867 N N . GLY A 1 746 ? 31.172 25.047 17.531 1 89.06 746 GLY A N 1
ATOM 5868 C CA . GLY A 1 746 ? 31.234 25.797 18.781 1 89.06 746 GLY A CA 1
ATOM 5869 C C . GLY A 1 746 ? 31.578 27.266 18.562 1 89.06 746 GLY A C 1
ATOM 5870 O O . GLY A 1 746 ? 30.922 28.156 19.109 1 89.06 746 GLY A O 1
ATOM 5871 N N . VAL A 1 747 ? 32.5 27.562 17.703 1 89.19 747 VAL A N 1
ATOM 5872 C CA . VAL A 1 747 ? 32.969 28.906 17.484 1 89.19 747 VAL A CA 1
ATOM 5873 C C . VAL A 1 747 ? 31.891 29.734 16.781 1 89.19 747 VAL A C 1
ATOM 5875 O O . VAL A 1 747 ? 31.656 30.891 17.141 1 89.19 747 VAL A O 1
ATOM 5878 N N . GLN A 1 748 ? 31.312 29.188 15.844 1 91.94 748 GLN A N 1
ATOM 5879 C CA . GLN A 1 748 ? 30.266 29.875 15.086 1 91.94 748 GLN A CA 1
ATOM 5880 C C . GLN A 1 748 ? 29.047 30.141 15.945 1 91.94 748 GLN A C 1
ATOM 5882 O O . GLN A 1 748 ? 28.406 31.188 15.82 1 91.94 748 GLN A O 1
ATOM 5887 N N . LEU A 1 749 ? 28.766 29.25 16.812 1 92.25 749 LEU A N 1
ATOM 5888 C CA . LEU A 1 749 ? 27.594 29.391 17.688 1 92.25 749 LEU A CA 1
ATOM 5889 C C . LEU A 1 749 ? 27.812 30.516 18.703 1 92.25 749 LEU A C 1
ATOM 5891 O O . LEU A 1 749 ? 26.906 31.297 18.969 1 92.25 749 LEU A O 1
ATOM 5895 N N . ILE A 1 750 ? 29.031 30.562 19.25 1 91 750 ILE A N 1
ATOM 5896 C CA . ILE A 1 750 ? 29.344 31.594 20.234 1 91 750 ILE A CA 1
ATOM 5897 C C . ILE A 1 750 ? 29.328 32.969 19.562 1 91 750 ILE A C 1
ATOM 5899 O O . ILE A 1 750 ? 28.875 33.969 20.141 1 91 750 ILE A O 1
ATOM 5903 N N . ALA A 1 751 ? 29.812 32.969 18.391 1 91.31 751 ALA A N 1
ATOM 5904 C CA . ALA A 1 751 ? 29.781 34.219 17.625 1 91.31 751 ALA A CA 1
ATOM 5905 C C . ALA A 1 751 ? 28.344 34.656 17.375 1 91.31 751 ALA A C 1
ATOM 5907 O O . ALA A 1 751 ? 28.031 35.844 17.422 1 91.31 751 ALA A O 1
ATOM 5908 N N . ALA A 1 752 ? 27.484 33.75 17.062 1 92.62 752 ALA A N 1
ATOM 5909 C CA . ALA A 1 752 ? 26.078 34.062 16.812 1 92.62 752 ALA A CA 1
ATOM 5910 C C . ALA A 1 752 ? 25.391 34.562 18.078 1 92.62 752 ALA A C 1
ATOM 5912 O O . ALA A 1 752 ? 24.578 35.5 18.031 1 92.62 752 ALA A O 1
ATOM 5913 N N . VAL A 1 753 ? 25.734 34 19.219 1 90.69 753 VAL A N 1
ATOM 5914 C CA . VAL A 1 753 ? 25.172 34.438 20.5 1 90.69 753 VAL A CA 1
ATOM 5915 C C . VAL A 1 753 ? 25.625 35.844 20.812 1 90.69 753 VAL A C 1
ATOM 5917 O O . VAL A 1 753 ? 24.828 36.656 21.281 1 90.69 753 VAL A O 1
ATOM 5920 N N . ALA A 1 754 ? 26.859 36.062 20.547 1 89.69 754 ALA A N 1
ATOM 5921 C CA . ALA A 1 754 ? 27.406 37.406 20.781 1 89.69 754 ALA A CA 1
ATOM 5922 C C . ALA A 1 754 ? 26.719 38.438 19.906 1 89.69 754 ALA A C 1
ATOM 5924 O O . ALA A 1 754 ? 26.453 39.562 20.344 1 89.69 754 ALA A O 1
ATOM 5925 N N . ALA A 1 755 ? 26.469 38.062 18.781 1 89.69 755 ALA A N 1
ATOM 5926 C CA . ALA A 1 755 ? 25.797 38.969 17.859 1 89.69 755 ALA A CA 1
ATOM 5927 C C . ALA A 1 755 ? 24.375 39.281 18.344 1 89.69 755 ALA A C 1
ATOM 5929 O O . ALA A 1 755 ? 23.906 40.406 18.234 1 89.69 755 ALA A O 1
ATOM 5930 N N . VAL A 1 756 ? 23.656 38.312 18.828 1 89.88 756 VAL A N 1
ATOM 5931 C CA . VAL A 1 756 ? 22.297 38.469 19.328 1 89.88 756 VAL A CA 1
ATOM 5932 C C . VAL A 1 756 ? 22.312 39.344 20.578 1 89.88 756 VAL A C 1
ATOM 5934 O O . VAL A 1 756 ? 21.453 40.219 20.734 1 89.88 756 VAL A O 1
ATOM 5937 N N . TRP A 1 757 ? 23.297 39.219 21.406 1 86.31 757 TRP A N 1
ATOM 5938 C CA . TRP A 1 757 ? 23.422 39.969 22.625 1 86.31 757 TRP A CA 1
ATOM 5939 C C . TRP A 1 757 ? 23.734 41.438 22.328 1 86.31 757 TRP A C 1
ATOM 5941 O O . TRP A 1 757 ? 23.203 42.344 22.984 1 86.31 757 TRP A O 1
ATOM 5951 N N . SER A 1 758 ? 24.578 41.562 21.406 1 85.94 758 SER A N 1
ATOM 5952 C CA . SER A 1 758 ? 24.938 42.906 21.031 1 85.94 758 SER A CA 1
ATOM 5953 C C . SER A 1 758 ? 23.734 43.656 20.453 1 85.94 758 SER A C 1
ATOM 5955 O O . SER A 1 758 ? 23.578 44.875 20.703 1 85.94 758 SER A O 1
ATOM 5957 N N . ARG A 1 759 ? 22.953 43 19.75 1 83.88 759 ARG A N 1
ATOM 5958 C CA . ARG A 1 759 ? 21.781 43.594 19.141 1 83.88 759 ARG A CA 1
ATOM 5959 C C . ARG A 1 759 ? 20.734 43.969 20.188 1 83.88 759 ARG A C 1
ATOM 5961 O O . ARG A 1 759 ? 20.062 45 20.078 1 83.88 759 ARG A O 1
ATOM 5968 N N . LYS A 1 760 ? 20.578 43.219 21.203 1 81.75 760 LYS A N 1
ATOM 5969 C CA . LYS A 1 760 ? 19.625 43.469 22.266 1 81.75 760 LYS A CA 1
ATOM 5970 C C . LYS A 1 760 ? 20.062 44.625 23.156 1 81.75 760 LYS A C 1
ATOM 5972 O O . LYS A 1 760 ? 19.234 45.406 23.641 1 81.75 760 LYS A O 1
ATOM 5977 N N . LYS A 1 761 ? 21.375 44.781 23.312 1 75.94 761 LYS A N 1
ATOM 5978 C CA . LYS A 1 761 ? 21.922 45.875 24.094 1 75.94 761 LYS A CA 1
ATOM 5979 C C . LYS A 1 761 ? 21.688 47.219 23.406 1 75.94 761 LYS A C 1
ATOM 5981 O O . LYS A 1 761 ? 21.344 48.219 24.047 1 75.94 761 LYS A O 1
ATOM 5986 N N . VAL A 1 762 ? 21.891 47.125 22.156 1 72.94 762 VAL A N 1
ATOM 5987 C CA . VAL A 1 762 ? 21.703 48.344 21.375 1 72.94 762 VAL A CA 1
ATOM 5988 C C . VAL A 1 762 ? 20.234 48.75 21.406 1 72.94 762 VAL A C 1
ATOM 5990 O O . VAL A 1 762 ? 19.922 49.938 21.531 1 72.94 762 VAL A O 1
ATOM 5993 N N . GLN A 1 763 ? 19.375 47.844 21.359 1 70 763 GLN A N 1
ATOM 5994 C CA . GLN A 1 763 ? 17.953 48.125 21.391 1 70 763 GLN A CA 1
ATOM 5995 C C . GLN A 1 763 ? 17.516 48.656 22.766 1 70 763 GLN A C 1
ATOM 5997 O O . GLN A 1 763 ? 16.672 49.531 22.859 1 70 763 GLN A O 1
ATOM 6002 N N . ARG A 1 764 ? 18.172 48.156 23.766 1 65.44 764 ARG A N 1
ATOM 6003 C CA . ARG A 1 764 ? 17.875 48.594 25.125 1 65.44 764 ARG A CA 1
ATOM 6004 C C . ARG A 1 764 ? 18.406 50.031 25.344 1 65.44 764 ARG A C 1
ATOM 6006 O O . ARG A 1 764 ? 17.734 50.844 25.969 1 65.44 764 ARG A O 1
ATOM 6013 N N . HIS A 1 765 ? 19.578 50.156 24.766 1 62.47 765 HIS A N 1
ATOM 6014 C CA . HIS A 1 765 ? 20.141 51.5 24.891 1 62.47 765 HIS A CA 1
ATOM 6015 C C . HIS A 1 765 ? 19.328 52.531 24.094 1 62.47 765 HIS A C 1
ATOM 6017 O O . HIS A 1 765 ? 19.109 53.656 24.547 1 62.47 765 HIS A O 1
ATOM 6023 N N . SER A 1 766 ? 18.891 51.969 23.016 1 61.53 766 SER A N 1
ATOM 6024 C CA . SER A 1 766 ? 18.094 52.875 22.203 1 61.53 766 SER A CA 1
ATOM 6025 C C . SER A 1 766 ? 16.734 53.125 22.828 1 61.53 766 SER A C 1
ATOM 6027 O O . SER A 1 766 ? 16.203 54.25 22.75 1 61.53 766 SER A O 1
ATOM 6029 N N . LYS A 1 767 ? 16.188 52.125 23.391 1 57.72 767 LYS A N 1
ATOM 6030 C CA . LYS A 1 767 ? 14.922 52.281 24.078 1 57.72 767 LYS A CA 1
ATOM 6031 C C . LYS A 1 767 ? 15.094 53.156 25.344 1 57.72 767 LYS A C 1
ATOM 6033 O O . LYS A 1 767 ? 14.234 53.969 25.656 1 57.72 767 LYS A O 1
ATOM 6038 N N . MET A 1 768 ? 16.188 52.875 25.938 1 53.62 768 MET A N 1
ATOM 6039 C CA . MET A 1 768 ? 16.5 53.719 27.094 1 53.62 768 MET A CA 1
ATOM 6040 C C . MET A 1 768 ? 16.734 55.156 26.672 1 53.62 768 MET A C 1
ATOM 6042 O O . MET A 1 768 ? 16.312 56.094 27.344 1 53.62 768 MET A O 1
ATOM 6046 N N . LYS A 1 769 ? 17.297 55.406 25.547 1 54.28 769 LYS A N 1
ATOM 6047 C CA . LYS A 1 769 ? 17.531 56.781 25.062 1 54.28 769 LYS A CA 1
ATOM 6048 C C . LYS A 1 769 ? 16.219 57.438 24.641 1 54.28 769 LYS A C 1
ATOM 6050 O O . LYS A 1 769 ? 16.016 58.625 24.891 1 54.28 769 LYS A O 1
ATOM 6055 N N . VAL A 1 770 ? 15.461 56.531 24.078 1 56.12 770 VAL A N 1
ATOM 6056 C CA . VAL A 1 770 ? 14.18 57.094 23.672 1 56.12 770 VAL A CA 1
ATOM 6057 C C . VAL A 1 770 ? 13.352 57.438 24.922 1 56.12 770 VAL A C 1
ATOM 6059 O O . VAL A 1 770 ? 12.711 58.469 24.969 1 56.12 770 VAL A O 1
ATOM 6062 N N . THR A 1 771 ? 13.391 56.625 25.844 1 56.97 771 THR A N 1
ATOM 6063 C CA . THR A 1 771 ? 12.688 56.938 27.078 1 56.97 771 THR A CA 1
ATOM 6064 C C . THR A 1 771 ? 13.344 58.094 27.797 1 56.97 771 THR A C 1
ATOM 6066 O O . THR A 1 771 ? 12.656 58.969 28.359 1 56.97 771 THR A O 1
ATOM 6069 N N . LEU A 1 772 ? 14.609 58.188 27.641 1 52.28 772 LEU A N 1
ATOM 6070 C CA . LEU A 1 772 ? 15.297 59.312 28.234 1 52.28 772 LEU A CA 1
ATOM 6071 C C . LEU A 1 772 ? 15.039 60.594 27.438 1 52.28 772 LEU A C 1
ATOM 6073 O O . LEU A 1 772 ? 14.852 61.688 28.016 1 52.28 772 LEU A O 1
ATOM 6077 N N . GLU A 1 773 ? 15.062 60.438 26.188 1 53.69 773 GLU A N 1
ATOM 6078 C CA . GLU A 1 773 ? 14.773 61.625 25.375 1 53.69 773 GLU A CA 1
ATOM 6079 C C . GLU A 1 773 ? 13.32 62.062 25.516 1 53.69 773 GLU A C 1
ATOM 6081 O O . GLU A 1 773 ? 13.016 63.25 25.516 1 53.69 773 GLU A O 1
ATOM 6086 N N . ALA A 1 774 ? 12.398 61.156 25.688 1 54.84 774 ALA A N 1
ATOM 6087 C CA . ALA A 1 774 ? 11.008 61.5 25.969 1 54.84 774 ALA A CA 1
ATOM 6088 C C . ALA A 1 774 ? 10.867 62.125 27.344 1 54.84 774 ALA A C 1
ATOM 6090 O O . ALA A 1 774 ? 10.086 63.062 27.547 1 54.84 774 ALA A O 1
ATOM 6091 N N . ASP A 1 775 ? 11.695 61.656 28.172 1 52.34 775 ASP A N 1
ATOM 6092 C CA . ASP A 1 775 ? 11.68 62.219 29.5 1 52.34 775 ASP A CA 1
ATOM 6093 C C . ASP A 1 775 ? 12.352 63.594 29.516 1 52.34 775 ASP A C 1
ATOM 6095 O O . ASP A 1 775 ? 11.922 64.5 30.219 1 52.34 775 ASP A O 1
ATOM 6099 N N . VAL A 1 776 ? 13.312 63.844 28.672 1 50.62 776 VAL A N 1
ATOM 6100 C CA . VAL A 1 776 ? 13.953 65.125 28.625 1 50.62 776 VAL A CA 1
ATOM 6101 C C . VAL A 1 776 ? 13.047 66.125 27.922 1 50.62 776 VAL A C 1
ATOM 6103 O O . VAL A 1 776 ? 13.07 67.312 28.234 1 50.62 776 VAL A O 1
ATOM 6106 N N . GLY A 1 777 ? 12.266 65.688 26.984 1 43.47 777 GLY A N 1
ATOM 6107 C CA . GLY A 1 777 ? 11.367 66.625 26.344 1 43.47 777 GLY A CA 1
ATOM 6108 C C . GLY A 1 777 ? 10.258 67.062 27.266 1 43.47 777 GLY A C 1
ATOM 6109 O O . GLY A 1 777 ? 9.562 68.062 26.969 1 43.47 777 GLY A O 1
ATOM 6110 N N . ASN A 1 778 ? 9.734 66.25 28.109 1 44.41 778 ASN A N 1
ATOM 6111 C CA . ASN A 1 778 ? 8.68 66.688 29.031 1 44.41 778 ASN A CA 1
ATOM 6112 C C . ASN A 1 778 ? 9.25 67.438 30.203 1 44.41 778 ASN A C 1
ATOM 6114 O O . ASN A 1 778 ? 8.516 67.812 31.125 1 44.41 778 ASN A O 1
ATOM 6118 N N . CYS A 1 779 ? 10.594 67.625 30.312 1 29.94 779 CYS A N 1
ATOM 6119 C CA . CYS A 1 779 ? 11.016 68.625 31.281 1 29.94 779 CYS A CA 1
ATOM 6120 C C . CYS A 1 779 ? 11.125 70 30.625 1 29.94 779 CYS A C 1
ATOM 6122 O O . CYS A 1 779 ? 11.633 70.125 29.5 1 29.94 779 CYS A O 1
ATOM 6124 N N . MET B 1 1 ? -24.906 22.016 38.25 1 81 1 MET B N 1
ATOM 6125 C CA . MET B 1 1 ? -25.188 21.156 37.125 1 81 1 MET B CA 1
ATOM 6126 C C . MET B 1 1 ? -25.828 21.938 35.969 1 81 1 MET B C 1
ATOM 6128 O O . MET B 1 1 ? -25.469 21.766 34.812 1 81 1 MET B O 1
ATOM 6132 N N . THR B 1 2 ? -26.719 22.812 36.25 1 76.94 2 THR B N 1
ATOM 6133 C CA . THR B 1 2 ? -27.391 23.625 35.25 1 76.94 2 THR B CA 1
ATOM 6134 C C . THR B 1 2 ? -26.391 24.562 34.562 1 76.94 2 THR B C 1
ATOM 6136 O O . THR B 1 2 ? -26.438 24.75 33.344 1 76.94 2 THR B O 1
ATOM 6139 N N . VAL B 1 3 ? -25.531 25.141 35.344 1 78.44 3 VAL B N 1
ATOM 6140 C CA . VAL B 1 3 ? -24.531 26.047 34.781 1 78.44 3 VAL B CA 1
ATOM 6141 C C . VAL B 1 3 ? -23.578 25.297 33.875 1 78.44 3 VAL B C 1
ATOM 6143 O O . VAL B 1 3 ? -23.125 25.828 32.844 1 78.44 3 VAL B O 1
ATOM 6146 N N . CYS B 1 4 ? -23.328 24.141 34.219 1 82.69 4 CYS B N 1
ATOM 6147 C CA . CYS B 1 4 ? -22.406 23.312 33.438 1 82.69 4 CYS B CA 1
ATOM 6148 C C . CYS B 1 4 ? -22.969 23.062 32.062 1 82.69 4 CYS B C 1
ATOM 6150 O O . CYS B 1 4 ? -22.203 22.938 31.078 1 82.69 4 CYS B O 1
ATOM 6152 N N . CYS B 1 5 ? -24.281 23.078 31.906 1 81.94 5 CYS B N 1
ATOM 6153 C CA . CYS B 1 5 ? -24.875 22.594 30.672 1 81.94 5 CYS B CA 1
ATOM 6154 C C . CYS B 1 5 ? -25.5 23.734 29.891 1 81.94 5 CYS B C 1
ATOM 6156 O O . CYS B 1 5 ? -25.719 23.625 28.672 1 81.94 5 CYS B O 1
ATOM 6158 N N . CYS B 1 6 ? -25.828 24.828 30.469 1 80.19 6 CYS B N 1
ATOM 6159 C CA . CYS B 1 6 ? -26.734 25.75 29.797 1 80.19 6 CYS B CA 1
ATOM 6160 C C . CYS B 1 6 ? -26.094 27.125 29.609 1 80.19 6 CYS B C 1
ATOM 6162 O O . CYS B 1 6 ? -26.609 27.969 28.891 1 80.19 6 CYS B O 1
ATOM 6164 N N . VAL B 1 7 ? -24.984 27.391 30.219 1 81.62 7 VAL B N 1
ATOM 6165 C CA . VAL B 1 7 ? -24.375 28.719 30.094 1 81.62 7 VAL B CA 1
ATOM 6166 C C . VAL B 1 7 ? -23.562 28.797 28.812 1 81.62 7 VAL B C 1
ATOM 6168 O O . VAL B 1 7 ? -22.969 27.797 28.391 1 81.62 7 VAL B O 1
ATOM 6171 N N . THR B 1 8 ? -23.594 29.938 28.266 1 80.94 8 THR B N 1
ATOM 6172 C CA . THR B 1 8 ? -22.938 30.109 26.984 1 80.94 8 THR B CA 1
ATOM 6173 C C . THR B 1 8 ? -21.5 30.562 27.156 1 80.94 8 THR B C 1
ATOM 6175 O O . THR B 1 8 ? -20.672 30.422 26.25 1 80.94 8 THR B O 1
ATOM 6178 N N . ASP B 1 9 ? -21.219 31.094 28.328 1 84.06 9 ASP B N 1
ATOM 6179 C CA . ASP B 1 9 ? -19.859 31.531 28.562 1 84.06 9 ASP B CA 1
ATOM 6180 C C . ASP B 1 9 ? -18.938 30.359 28.844 1 84.06 9 ASP B C 1
ATOM 6182 O O . ASP B 1 9 ? -19.109 29.656 29.859 1 84.06 9 ASP B O 1
ATOM 6186 N N . CYS B 1 10 ? -17.953 30.234 28.094 1 86 10 CYS B N 1
ATOM 6187 C CA . CYS B 1 10 ? -17.078 29.078 28.156 1 86 10 CYS B CA 1
ATOM 6188 C C . CYS B 1 10 ? -16.297 29.047 29.469 1 86 10 CYS B C 1
ATOM 6190 O O . CYS B 1 10 ? -16.094 28 30.062 1 86 10 CYS B O 1
ATOM 6192 N N . TYR B 1 11 ? -15.875 30.188 29.938 1 85.31 11 TYR B N 1
ATOM 6193 C CA . TYR B 1 11 ? -15.07 30.234 31.156 1 85.31 11 TYR B CA 1
ATOM 6194 C C . TYR B 1 11 ? -15.898 29.828 32.375 1 85.31 11 TYR B C 1
ATOM 6196 O O . TYR B 1 11 ? -15.453 29 33.188 1 85.31 11 TYR B O 1
ATOM 6204 N N . LEU B 1 12 ? -17.016 30.359 32.469 1 88 12 LEU B N 1
ATOM 6205 C CA . LEU B 1 12 ? -17.891 30.047 33.562 1 88 12 LEU B CA 1
ATOM 6206 C C . LEU B 1 12 ? -18.312 28.578 33.531 1 88 12 LEU B C 1
ATOM 6208 O O . LEU B 1 12 ? -18.406 27.938 34.594 1 88 12 LEU B O 1
ATOM 6212 N N . GLN B 1 13 ? -18.578 28.203 32.375 1 90.62 13 GLN B N 1
ATOM 6213 C CA . GLN B 1 13 ? -18.953 26.797 32.219 1 90.62 13 GLN B CA 1
ATOM 6214 C C . GLN B 1 13 ? -17.828 25.859 32.656 1 90.62 13 GLN B C 1
ATOM 6216 O O . GLN B 1 13 ? -18.062 24.875 33.344 1 90.62 13 GLN B O 1
ATOM 6221 N N . ASN B 1 14 ? -16.656 26.141 32.312 1 90.88 14 ASN B N 1
ATOM 6222 C CA . ASN B 1 14 ? -15.492 25.297 32.625 1 90.88 14 ASN B CA 1
ATOM 6223 C C . ASN B 1 14 ? -15.203 25.281 34.125 1 90.88 14 ASN B C 1
ATOM 6225 O O . ASN B 1 14 ? -14.852 24.25 34.688 1 90.88 14 ASN B O 1
ATOM 6229 N N . VAL B 1 15 ? -15.352 26.422 34.688 1 89.81 15 VAL B N 1
ATOM 6230 C CA . VAL B 1 15 ? -15.141 26.5 36.125 1 89.81 15 VAL B CA 1
ATOM 6231 C C . VAL B 1 15 ? -16.188 25.688 36.844 1 89.81 15 VAL B C 1
ATOM 6233 O O . VAL B 1 15 ? -15.883 24.969 37.812 1 89.81 15 VAL B O 1
ATOM 6236 N N . ALA B 1 16 ? -17.391 25.844 36.375 1 91.5 16 ALA B N 1
ATOM 6237 C CA . ALA B 1 16 ? -18.484 25.078 36.969 1 91.5 16 ALA B CA 1
ATOM 6238 C C . ALA B 1 16 ? -18.25 23.578 36.812 1 91.5 16 ALA B C 1
ATOM 6240 O O . ALA B 1 16 ? -18.453 22.812 37.75 1 91.5 16 ALA B O 1
ATOM 6241 N N . ILE B 1 17 ? -17.922 23.188 35.656 1 92.94 17 ILE B N 1
ATOM 6242 C CA . ILE B 1 17 ? -17.672 21.781 35.375 1 92.94 17 ILE B CA 1
ATOM 6243 C C . ILE B 1 17 ? -16.5 21.281 36.219 1 92.94 17 ILE B C 1
ATOM 6245 O O . ILE B 1 17 ? -16.562 20.203 36.812 1 92.94 17 ILE B O 1
ATOM 6249 N N . SER B 1 18 ? -15.43 22.062 36.312 1 92.44 18 SER B N 1
ATOM 6250 C CA . SER B 1 18 ? -14.258 21.688 37.094 1 92.44 18 SER B CA 1
ATOM 6251 C C . SER B 1 18 ? -14.625 21.484 38.562 1 92.44 18 SER B C 1
ATOM 6253 O O . SER B 1 18 ? -14.203 20.5 39.188 1 92.44 18 SER B O 1
ATOM 6255 N N . THR B 1 19 ? -15.398 22.344 39.031 1 91.75 19 THR B N 1
ATOM 6256 C CA . THR B 1 19 ? -15.805 22.266 40.438 1 91.75 19 THR B CA 1
ATOM 6257 C C . THR B 1 19 ? -16.672 21.031 40.688 1 91.75 19 THR B C 1
ATOM 6259 O O . THR B 1 19 ? -16.484 20.328 41.688 1 91.75 19 THR B O 1
ATOM 6262 N N . LEU B 1 20 ? -17.578 20.891 39.844 1 90.75 20 LEU B N 1
ATOM 6263 C CA . LEU B 1 20 ? -18.469 19.75 40 1 90.75 20 LEU B CA 1
ATOM 6264 C C . LEU B 1 20 ? -17.688 18.438 39.875 1 90.75 20 LEU B C 1
ATOM 6266 O O . LEU B 1 20 ? -17.969 17.484 40.625 1 90.75 20 LEU B O 1
ATOM 6270 N N . LEU B 1 21 ? -16.797 18.312 38.938 1 91.5 21 LEU B N 1
ATOM 6271 C CA . LEU B 1 21 ? -16 17.094 38.75 1 91.5 21 LEU B CA 1
ATOM 6272 C C . LEU B 1 21 ? -15.102 16.859 39.969 1 91.5 21 LEU B C 1
ATOM 6274 O O . LEU B 1 21 ? -14.859 15.711 40.344 1 91.5 21 LEU B O 1
ATOM 6278 N N . GLU B 1 22 ? -14.617 17.906 40.5 1 90.81 22 GLU B N 1
ATOM 6279 C CA . GLU B 1 22 ? -13.82 17.781 41.719 1 90.81 22 GLU B CA 1
ATOM 6280 C C . GLU B 1 22 ? -14.664 17.219 42.875 1 90.81 22 GLU B C 1
ATOM 6282 O O . GLU B 1 22 ? -14.188 16.391 43.656 1 90.81 22 GLU B O 1
ATOM 6287 N N . VAL B 1 23 ? -15.812 17.703 42.938 1 89.25 23 VAL B N 1
ATOM 6288 C CA . VAL B 1 23 ? -16.719 17.219 43.969 1 89.25 23 VAL B CA 1
ATOM 6289 C C . VAL B 1 23 ? -17.047 15.75 43.75 1 89.25 23 VAL B C 1
ATOM 6291 O O . VAL B 1 23 ? -17.094 14.961 44.688 1 89.25 23 VAL B O 1
ATOM 6294 N N . ILE B 1 24 ? -17.297 15.438 42.562 1 89.44 24 ILE B N 1
ATOM 6295 C CA . ILE B 1 24 ? -17.609 14.055 42.219 1 89.44 24 ILE B CA 1
ATOM 6296 C C . ILE B 1 24 ? -16.406 13.172 42.5 1 89.44 24 ILE B C 1
ATOM 6298 O O . ILE B 1 24 ? -16.547 12.086 43.094 1 89.44 24 ILE B O 1
ATOM 6302 N N . ASN B 1 25 ? -15.211 13.57 42.125 1 88.56 25 ASN B N 1
ATOM 6303 C CA . ASN B 1 25 ? -13.984 12.82 42.344 1 88.56 25 ASN B CA 1
ATOM 6304 C C . ASN B 1 25 ? -13.742 12.57 43.812 1 88.56 25 ASN B C 1
ATOM 6306 O O . ASN B 1 25 ? -13.422 11.453 44.219 1 88.56 25 ASN B O 1
ATOM 6310 N N . HIS B 1 26 ? -13.93 13.547 44.562 1 86.69 26 HIS B N 1
ATOM 6311 C CA . HIS B 1 26 ? -13.742 13.43 46 1 86.69 26 HIS B CA 1
ATOM 6312 C C . HIS B 1 26 ? -14.805 12.531 46.625 1 86.69 26 HIS B C 1
ATOM 6314 O O . HIS B 1 26 ? -14.5 11.75 47.531 1 86.69 26 HIS B O 1
ATOM 6320 N N . SER B 1 27 ? -15.938 12.742 46.156 1 88.44 27 SER B N 1
ATOM 6321 C CA . SER B 1 27 ? -17.016 11.93 46.719 1 88.44 27 SER B CA 1
ATOM 6322 C C . SER B 1 27 ? -16.828 10.453 46.375 1 88.44 27 SER B C 1
ATOM 6324 O O . SER B 1 27 ? -17.078 9.586 47.188 1 88.44 27 SER B O 1
ATOM 6326 N N . GLN B 1 28 ? -16.438 10.203 45.156 1 86.38 28 GLN B N 1
ATOM 6327 C CA . GLN B 1 28 ? -16.219 8.828 44.75 1 86.38 28 GLN B CA 1
ATOM 6328 C C . GLN B 1 28 ? -15.023 8.211 45.469 1 86.38 28 GLN B C 1
ATOM 6330 O O . GLN B 1 28 ? -15.055 7.035 45.844 1 86.38 28 GLN B O 1
ATOM 6335 N N . SER B 1 29 ? -13.938 8.93 45.656 1 84.12 29 SER B N 1
ATOM 6336 C CA . SER B 1 29 ? -12.766 8.445 46.375 1 84.12 29 SER B CA 1
ATOM 6337 C C . SER B 1 29 ? -13.102 8.117 47.844 1 84.12 29 SER B C 1
ATOM 6339 O O . SER B 1 29 ? -12.656 7.098 48.375 1 84.12 29 SER B O 1
ATOM 6341 N N . LEU B 1 30 ? -13.852 8.906 48.375 1 82.12 30 LEU B N 1
ATOM 6342 C CA . LEU B 1 30 ? -14.258 8.688 49.75 1 82.12 30 LEU B CA 1
ATOM 6343 C C . LEU B 1 30 ? -15.219 7.512 49.875 1 82.12 30 LEU B C 1
ATOM 6345 O O . LEU B 1 30 ? -15.18 6.766 50.844 1 82.12 30 LEU B O 1
ATOM 6349 N N . ALA B 1 31 ? -16.031 7.453 48.906 1 80.31 31 ALA B N 1
ATOM 6350 C CA . ALA B 1 31 ? -16.953 6.324 48.906 1 80.31 31 ALA B CA 1
ATOM 6351 C C . ALA B 1 31 ? -16.203 5 48.844 1 80.31 31 ALA B C 1
ATOM 6353 O O . ALA B 1 31 ? -16.594 4.02 49.469 1 80.31 31 ALA B O 1
ATOM 6354 N N . LEU B 1 32 ? -15.172 4.953 48.062 1 80.38 32 LEU B N 1
ATOM 6355 C CA . LEU B 1 32 ? -14.352 3.75 47.938 1 80.38 32 LEU B CA 1
ATOM 6356 C C . LEU B 1 32 ? -13.641 3.443 49.25 1 80.38 32 LEU B C 1
ATOM 6358 O O . LEU B 1 32 ? -13.523 2.279 49.656 1 80.38 32 LEU B O 1
ATOM 6362 N N . VAL B 1 33 ? -13.219 4.492 49.906 1 77.06 33 VAL B N 1
ATOM 6363 C CA . VAL B 1 33 ? -12.547 4.324 51.188 1 77.06 33 VAL B CA 1
ATOM 6364 C C . VAL B 1 33 ? -13.539 3.814 52.219 1 77.06 33 VAL B C 1
ATOM 6366 O O . VAL B 1 33 ? -13.211 2.936 53.031 1 77.06 33 VAL B O 1
ATOM 6369 N N . ILE B 1 34 ? -14.641 4.324 52.188 1 76.56 34 ILE B N 1
ATOM 6370 C CA . ILE B 1 34 ? -15.672 3.926 53.125 1 76.56 34 ILE B CA 1
ATOM 6371 C C . ILE B 1 34 ? -16.078 2.477 52.875 1 76.56 34 ILE B C 1
ATOM 6373 O O . ILE B 1 34 ? -16.266 1.7 53.812 1 76.56 34 ILE B O 1
ATOM 6377 N N . GLU B 1 35 ? -16.219 2.186 51.625 1 78.06 35 GLU B N 1
ATOM 6378 C CA . GLU B 1 35 ? -16.578 0.819 51.25 1 78.06 35 GLU B CA 1
ATOM 6379 C C . GLU B 1 35 ? -15.5 -0.171 51.688 1 78.06 35 GLU B C 1
ATOM 6381 O O . GLU B 1 35 ? -15.812 -1.265 52.156 1 78.06 35 GLU B O 1
ATOM 6386 N N . ASP B 1 36 ? -14.266 0.176 51.531 1 76.25 36 ASP B N 1
ATOM 6387 C CA . ASP B 1 36 ? -13.156 -0.68 51.938 1 76.25 36 ASP B CA 1
ATOM 6388 C C . ASP B 1 36 ? -13.141 -0.85 53.469 1 76.25 36 ASP B C 1
ATOM 6390 O O . ASP B 1 36 ? -12.883 -1.947 53.969 1 76.25 36 ASP B O 1
ATOM 6394 N N . LYS B 1 37 ? -13.477 0.21 54.125 1 72.69 37 LYS B N 1
ATOM 6395 C CA . LYS B 1 37 ? -13.523 0.159 55.594 1 72.69 37 LYS B CA 1
ATOM 6396 C C . LYS B 1 37 ? -14.672 -0.714 56.062 1 72.69 37 LYS B C 1
ATOM 6398 O O . LYS B 1 37 ? -14.516 -1.486 57.031 1 72.69 37 LYS B O 1
ATOM 6403 N N . MET B 1 38 ? -15.719 -0.554 55.438 1 73.31 38 MET B N 1
ATOM 6404 C CA . MET B 1 38 ? -16.891 -1.346 55.781 1 73.31 38 MET B CA 1
ATOM 6405 C C . MET B 1 38 ? -16.656 -2.828 55.531 1 73.31 38 MET B C 1
ATOM 6407 O O . MET B 1 38 ? -17.062 -3.678 56.344 1 73.31 38 MET B O 1
ATOM 6411 N N . LYS B 1 39 ? -16.016 -3.123 54.375 1 74.19 39 LYS B N 1
ATOM 6412 C CA . LYS B 1 39 ? -15.703 -4.516 54.062 1 74.19 39 LYS B CA 1
ATOM 6413 C C . LYS B 1 39 ? -14.734 -5.113 55.062 1 74.19 39 LYS B C 1
ATOM 6415 O O . LYS B 1 39 ? -14.891 -6.262 55.469 1 74.19 39 LYS B O 1
ATOM 6420 N N . ARG B 1 40 ? -13.805 -4.332 55.375 1 66.12 40 ARG B N 1
ATOM 6421 C CA . ARG B 1 40 ? -12.836 -4.789 56.375 1 66.12 40 ARG B CA 1
ATOM 6422 C C . ARG B 1 40 ? -13.508 -5.004 57.719 1 66.12 40 ARG B C 1
ATOM 6424 O O . ARG B 1 40 ? -13.18 -5.945 58.438 1 66.12 40 ARG B O 1
ATOM 6431 N N . TYR B 1 41 ? -14.469 -4.176 57.969 1 63.94 41 TYR B N 1
ATOM 6432 C CA . TYR B 1 41 ? -15.211 -4.281 59.219 1 63.94 41 TYR B CA 1
ATOM 6433 C C . TYR B 1 41 ? -16.078 -5.527 59.25 1 63.94 41 TYR B C 1
ATOM 6435 O O . TYR B 1 41 ? -16.188 -6.207 60.281 1 63.94 41 TYR B O 1
ATOM 6443 N N . LYS B 1 42 ? -16.688 -5.676 58.188 1 67.81 42 LYS B N 1
ATOM 6444 C CA . LYS B 1 42 ? -17.547 -6.859 58.094 1 67.81 42 LYS B CA 1
ATOM 6445 C C . LYS B 1 42 ? -16.719 -8.133 58.219 1 67.81 42 LYS B C 1
ATOM 6447 O O . LYS B 1 42 ? -17.156 -9.117 58.812 1 67.81 42 LYS B O 1
ATOM 6452 N N . THR B 1 43 ? -15.578 -8.133 57.562 1 61.94 43 THR B N 1
ATOM 6453 C CA . THR B 1 43 ? -14.75 -9.336 57.594 1 61.94 43 THR B CA 1
ATOM 6454 C C . THR B 1 43 ? -14.07 -9.461 58.969 1 61.94 43 THR B C 1
ATOM 6456 O O . THR B 1 43 ? -13.727 -10.562 59.406 1 61.94 43 THR B O 1
ATOM 6459 N N . ALA B 1 44 ? -13.633 -8.336 59.469 1 58.38 44 ALA B N 1
ATOM 6460 C CA . ALA B 1 44 ? -12.914 -8.445 60.75 1 58.38 44 ALA B CA 1
ATOM 6461 C C . ALA B 1 44 ? -13.883 -8.672 61.906 1 58.38 44 ALA B C 1
ATOM 6463 O O . ALA B 1 44 ? -13.469 -9.039 63 1 58.38 44 ALA B O 1
ATOM 6464 N N . GLY B 1 45 ? -14.938 -9.359 61.969 1 52.5 45 GLY B N 1
ATOM 6465 C CA . GLY B 1 45 ? -15.898 -9.609 63.062 1 52.5 45 GLY B CA 1
ATOM 6466 C C . GLY B 1 45 ? -16.047 -8.43 64 1 52.5 45 GLY B C 1
ATOM 6467 O O . GLY B 1 45 ? -16.953 -8.414 64.812 1 52.5 45 GLY B O 1
ATOM 6468 N N . TYR B 1 46 ? -14.781 -8.055 64.688 1 46.72 46 TYR B N 1
ATOM 6469 C CA . TYR B 1 46 ? -14.758 -7.117 65.812 1 46.72 46 TYR B CA 1
ATOM 6470 C C . TYR B 1 46 ? -15.023 -5.695 65.312 1 46.72 46 TYR B C 1
ATOM 6472 O O . TYR B 1 46 ? -14.57 -5.297 64.25 1 46.72 46 TYR B O 1
ATOM 6480 N N . ASN B 1 47 ? -16.156 -5.125 65.812 1 47.97 47 ASN B N 1
ATOM 6481 C CA . ASN B 1 47 ? -16.578 -3.748 65.625 1 47.97 47 ASN B CA 1
ATOM 6482 C C . ASN B 1 47 ? -15.469 -2.758 65.938 1 47.97 47 ASN B C 1
ATOM 6484 O O . ASN B 1 47 ? -15.156 -2.523 67.062 1 47.97 47 ASN B O 1
ATOM 6488 N N . PRO B 1 48 ? -14.391 -2.738 65.375 1 46.25 48 PRO B N 1
ATOM 6489 C CA . PRO B 1 48 ? -13.297 -1.872 65.875 1 46.25 48 PRO B CA 1
ATOM 6490 C C . PRO B 1 48 ? -13.766 -0.452 66.188 1 46.25 48 PRO B C 1
ATOM 6492 O O . PRO B 1 48 ? -12.953 0.403 66.5 1 46.25 48 PRO B O 1
ATOM 6495 N N . PHE B 1 49 ? -14.938 0.013 65.75 1 45.47 49 PHE B N 1
ATOM 6496 C CA . PHE B 1 49 ? -15.383 1.38 65.938 1 45.47 49 PHE B CA 1
ATOM 6497 C C . PHE B 1 49 ? -15.742 1.576 67.438 1 45.47 49 PHE B C 1
ATOM 6499 O O . PHE B 1 49 ? -16.344 2.588 67.812 1 45.47 49 PHE B O 1
ATOM 6506 N N . SER B 1 50 ? -15.734 0.556 68.25 1 45.91 50 SER B N 1
ATOM 6507 C CA . SER B 1 50 ? -16.234 0.991 69.562 1 45.91 50 SER B CA 1
ATOM 6508 C C . SER B 1 50 ? -15.625 2.326 70 1 45.91 50 SER B C 1
ATOM 6510 O O . SER B 1 50 ? -16.312 3.193 70.5 1 45.91 50 SER B O 1
ATOM 6512 N N . GLY B 1 51 ? -14.336 2.508 70.562 1 43.09 51 GLY B N 1
ATOM 6513 C CA . GLY B 1 51 ? -13.852 3.658 71.312 1 43.09 51 GLY B CA 1
ATOM 6514 C C . GLY B 1 51 ? -13.32 4.766 70.438 1 43.09 51 GLY B C 1
ATOM 6515 O O . GLY B 1 51 ? -13.133 5.898 70.875 1 43.09 51 GLY B O 1
ATOM 6516 N N . ARG B 1 52 ? -12.438 4.582 69.375 1 44.66 52 ARG B N 1
ATOM 6517 C CA . ARG B 1 52 ? -11.766 5.707 68.688 1 44.66 52 ARG B CA 1
ATOM 6518 C C . ARG B 1 52 ? -12.648 6.336 67.625 1 44.66 52 ARG B C 1
ATOM 6520 O O . ARG B 1 52 ? -13.312 5.625 66.875 1 44.66 52 ARG B O 1
ATOM 6527 N N . LEU B 1 53 ? -13.18 7.598 67.812 1 42.72 53 LEU B N 1
ATOM 6528 C CA . LEU B 1 53 ? -13.883 8.523 66.938 1 42.72 53 LEU B CA 1
ATOM 6529 C C . LEU B 1 53 ? -13.289 8.492 65.562 1 42.72 53 LEU B C 1
ATOM 6531 O O . LEU B 1 53 ? -12.148 8.898 65.375 1 42.72 53 LEU B O 1
ATOM 6535 N N . GLN B 1 54 ? -13.289 7.484 64.875 1 48.62 54 GLN B N 1
ATOM 6536 C CA . GLN B 1 54 ? -12.766 7.559 63.5 1 48.62 54 GLN B CA 1
ATOM 6537 C C . GLN B 1 54 ? -13.516 8.609 62.688 1 48.62 54 GLN B C 1
ATOM 6539 O O . GLN B 1 54 ? -14.742 8.609 62.625 1 48.62 54 GLN B O 1
ATOM 6544 N N . MET B 1 55 ? -13.047 9.828 62.656 1 50.19 55 MET B N 1
ATOM 6545 C CA . MET B 1 55 ? -13.539 10.914 61.812 1 50.19 55 MET B CA 1
ATOM 6546 C C . MET B 1 55 ? -13.828 10.43 60.406 1 50.19 55 MET B C 1
ATOM 6548 O O . MET B 1 55 ? -12.945 9.875 59.719 1 50.19 55 MET B O 1
ATOM 6552 N N . VAL B 1 56 ? -15 9.922 60.25 1 56.34 56 VAL B N 1
ATOM 6553 C CA . VAL B 1 56 ? -15.359 9.555 58.906 1 56.34 56 VAL B CA 1
ATOM 6554 C C . VAL B 1 56 ? -15.789 10.797 58.125 1 56.34 56 VAL B C 1
ATOM 6556 O O . VAL B 1 56 ? -16.719 11.508 58.531 1 56.34 56 VAL B O 1
ATOM 6559 N N . THR B 1 57 ? -15.016 11.422 57.375 1 67.06 57 THR B N 1
ATOM 6560 C CA . THR B 1 57 ? -15.375 12.547 56.531 1 67.06 57 THR B CA 1
ATOM 6561 C C . THR B 1 57 ? -16.469 12.133 55.531 1 67.06 57 THR B C 1
ATOM 6563 O O . THR B 1 57 ? -16.281 11.188 54.75 1 67.06 57 THR B O 1
ATOM 6566 N N . ALA B 1 58 ? -17.688 12.641 55.812 1 72.62 58 ALA B N 1
ATOM 6567 C CA . ALA B 1 58 ? -18.828 12.352 54.938 1 72.62 58 ALA B CA 1
ATOM 6568 C C . ALA B 1 58 ? -18.578 12.906 53.531 1 72.62 58 ALA B C 1
ATOM 6570 O O . ALA B 1 58 ? -18.094 14.031 53.375 1 72.62 58 ALA B O 1
ATOM 6571 N N . PRO B 1 59 ? -18.812 12.125 52.5 1 79.31 59 PRO B N 1
ATOM 6572 C CA . PRO B 1 59 ? -18.672 12.641 51.125 1 79.31 59 PRO B CA 1
ATOM 6573 C C . PRO B 1 59 ? -19.625 13.805 50.844 1 79.31 59 PRO B C 1
ATOM 6575 O O . PRO B 1 59 ? -20.75 13.836 51.344 1 79.31 59 PRO B O 1
ATOM 6578 N N . PRO B 1 60 ? -19.109 14.789 50.188 1 84 60 PRO B N 1
ATOM 6579 C CA . PRO B 1 60 ? -19.938 15.953 49.875 1 84 60 PRO B CA 1
ATOM 6580 C C . PRO B 1 60 ? -21.234 15.57 49.125 1 84 60 PRO B C 1
ATOM 6582 O O . PRO B 1 60 ? -22.266 16.188 49.375 1 84 60 PRO B O 1
ATOM 6585 N N . VAL B 1 61 ? -21.156 14.609 48.281 1 88 61 VAL B N 1
ATOM 6586 C CA . VAL B 1 61 ? -22.328 14.07 47.594 1 88 61 VAL B CA 1
ATOM 6587 C C . VAL B 1 61 ? -22.516 12.602 47.969 1 88 61 VAL B C 1
ATOM 6589 O O . VAL B 1 61 ? -21.578 11.805 47.844 1 88 61 VAL B O 1
ATOM 6592 N N . ALA B 1 62 ? -23.641 12.32 48.375 1 84.25 62 ALA B N 1
ATOM 6593 C CA . ALA B 1 62 ? -23.953 10.953 48.781 1 84.25 62 ALA B CA 1
ATOM 6594 C C . ALA B 1 62 ? -23.828 9.984 47.625 1 84.25 62 ALA B C 1
ATOM 6596 O O . ALA B 1 62 ? -24.172 10.32 46.5 1 84.25 62 ALA B O 1
ATOM 6597 N N . PRO B 1 63 ? -23.328 8.836 47.844 1 85.44 63 PRO B N 1
ATOM 6598 C CA . PRO B 1 63 ? -23.156 7.84 46.812 1 85.44 63 PRO B CA 1
ATOM 6599 C C . PRO B 1 63 ? -24.453 7.492 46.094 1 85.44 63 PRO B C 1
ATOM 6601 O O . PRO B 1 63 ? -24.453 7.219 44.875 1 85.44 63 PRO B O 1
ATOM 6604 N N . GLY B 1 64 ? -25.516 7.512 46.781 1 84.94 64 GLY B N 1
ATOM 6605 C CA . GLY B 1 64 ? -26.812 7.266 46.156 1 84.94 64 GLY B CA 1
ATOM 6606 C C . GLY B 1 64 ? -27.172 8.297 45.094 1 84.94 64 GLY B C 1
ATOM 6607 O O . GLY B 1 64 ? -27.703 7.949 44.062 1 84.94 64 GLY B O 1
ATOM 6608 N N . VAL B 1 65 ? -26.844 9.555 45.406 1 88.56 65 VAL B N 1
ATOM 6609 C CA . VAL B 1 65 ? -27.125 10.648 44.5 1 88.56 65 VAL B CA 1
ATOM 6610 C C . VAL B 1 65 ? -26.219 10.539 43.25 1 88.56 65 VAL B C 1
ATOM 6612 O O . VAL B 1 65 ? -26.656 10.797 42.125 1 88.56 65 VAL B O 1
ATOM 6615 N N . LEU B 1 66 ? -25.016 10.172 43.5 1 87.75 66 LEU B N 1
ATOM 6616 C CA . LEU B 1 66 ? -24.094 10 42.406 1 87.75 66 LEU B CA 1
ATOM 6617 C C . LEU B 1 66 ? -24.562 8.898 41.438 1 87.75 66 LEU B C 1
ATOM 6619 O O . LEU B 1 66 ? -24.406 9.008 40.219 1 87.75 66 LEU B O 1
ATOM 6623 N N . LYS B 1 67 ? -25.109 7.949 42 1 88.06 67 LYS B N 1
ATOM 6624 C CA . LYS B 1 67 ? -25.656 6.859 41.219 1 88.06 67 LYS B CA 1
ATOM 6625 C C . LYS B 1 67 ? -26.859 7.324 40.375 1 88.06 67 LYS B C 1
ATOM 6627 O O . LYS B 1 67 ? -27.016 6.91 39.25 1 88.06 67 LYS B O 1
ATOM 6632 N N . VAL B 1 68 ? -27.578 8.148 41 1 89 68 VAL B N 1
ATOM 6633 C CA . VAL B 1 68 ? -28.75 8.688 40.281 1 89 68 VAL B CA 1
ATOM 6634 C C . VAL B 1 68 ? -28.297 9.578 39.125 1 89 68 VAL B C 1
ATOM 6636 O O . VAL B 1 68 ? -28.859 9.523 38.062 1 89 68 VAL B O 1
ATOM 6639 N N . VAL B 1 69 ? -27.328 10.359 39.406 1 87.06 69 VAL B N 1
ATOM 6640 C CA . VAL B 1 69 ? -26.812 11.25 38.375 1 87.06 69 VAL B CA 1
ATOM 6641 C C . VAL B 1 69 ? -26.234 10.43 37.219 1 87.06 69 VAL B C 1
ATOM 6643 O O . VAL B 1 69 ? -26.406 10.797 36.031 1 87.06 69 VAL B O 1
ATOM 6646 N N . ALA B 1 70 ? -25.656 9.359 37.531 1 86.69 70 ALA B N 1
ATOM 6647 C CA . ALA B 1 70 ? -24.984 8.516 36.562 1 86.69 70 ALA B CA 1
ATOM 6648 C C . ALA B 1 70 ? -25.984 7.715 35.719 1 86.69 70 ALA B C 1
ATOM 6650 O O . ALA B 1 70 ? -25.812 7.559 34.531 1 86.69 70 ALA B O 1
ATOM 6651 N N . GLU B 1 71 ? -27 7.238 36.344 1 86.88 71 GLU B N 1
ATOM 6652 C CA . GLU B 1 71 ? -27.859 6.254 35.688 1 86.88 71 GLU B CA 1
ATOM 6653 C C . GLU B 1 71 ? -29.172 6.887 35.219 1 86.88 71 GLU B C 1
ATOM 6655 O O . GLU B 1 71 ? -29.797 6.406 34.281 1 86.88 71 GLU B O 1
ATOM 6660 N N . ARG B 1 72 ? -29.562 7.941 35.906 1 87.25 72 ARG B N 1
ATOM 6661 C CA . ARG B 1 72 ? -30.922 8.414 35.656 1 87.25 72 ARG B CA 1
ATOM 6662 C C . ARG B 1 72 ? -30.906 9.797 35 1 87.25 72 ARG B C 1
ATOM 6664 O O . ARG B 1 72 ? -31.969 10.406 34.812 1 87.25 72 ARG B O 1
ATOM 6671 N N . THR B 1 73 ? -29.766 10.406 34.812 1 87.38 73 THR B N 1
ATOM 6672 C CA . THR B 1 73 ? -29.672 11.695 34.156 1 87.38 73 THR B CA 1
ATOM 6673 C C . THR B 1 73 ? -28.719 11.641 32.969 1 87.38 73 THR B C 1
ATOM 6675 O O . THR B 1 73 ? -28.031 10.633 32.781 1 87.38 73 THR B O 1
ATOM 6678 N N . ASP B 1 74 ? -28.859 12.641 32.125 1 89.56 74 ASP B N 1
ATOM 6679 C CA . ASP B 1 74 ? -27.953 12.734 31 1 89.56 74 ASP B CA 1
ATOM 6680 C C . ASP B 1 74 ? -26.859 13.781 31.25 1 89.56 74 ASP B C 1
ATOM 6682 O O . ASP B 1 74 ? -26.422 14.461 30.312 1 89.56 74 ASP B O 1
ATOM 6686 N N . PHE B 1 75 ? -26.531 13.898 32.531 1 90.12 75 PHE B N 1
ATOM 6687 C CA . PHE B 1 75 ? -25.578 14.938 32.906 1 90.12 75 PHE B CA 1
ATOM 6688 C C . PHE B 1 75 ? -24.234 14.711 32.25 1 90.12 75 PHE B C 1
ATOM 6690 O O . PHE B 1 75 ? -23.688 15.609 31.594 1 90.12 75 PHE B O 1
ATOM 6697 N N . TYR B 1 76 ? -23.703 13.508 32.375 1 92.44 76 TYR B N 1
ATOM 6698 C CA . TYR B 1 76 ? -22.375 13.203 31.844 1 92.44 76 TYR B CA 1
ATOM 6699 C C . TYR B 1 76 ? -22.359 13.359 30.328 1 92.44 76 TYR B C 1
ATOM 6701 O O . TYR B 1 76 ? -21.406 13.914 29.766 1 92.44 76 TYR B O 1
ATOM 6709 N N . GLN B 1 77 ? -23.359 12.992 29.641 1 92.75 77 GLN B N 1
ATOM 6710 C CA . GLN B 1 77 ? -23.453 13.102 28.188 1 92.75 77 GLN B CA 1
ATOM 6711 C C . GLN B 1 77 ? -23.484 14.555 27.75 1 92.75 77 GLN B C 1
ATOM 6713 O O . GLN B 1 77 ? -22.828 14.938 26.781 1 92.75 77 GLN B O 1
ATOM 6718 N N . ARG B 1 78 ? -24.203 15.344 28.469 1 92.75 78 ARG B N 1
ATOM 6719 C CA . ARG B 1 78 ? -24.359 16.75 28.109 1 92.75 78 ARG B CA 1
ATOM 6720 C C . ARG B 1 78 ? -23.047 17.5 28.312 1 92.75 78 ARG B C 1
ATOM 6722 O O . ARG B 1 78 ? -22.672 18.328 27.484 1 92.75 78 ARG B O 1
ATOM 6729 N N . VAL B 1 79 ? -22.453 17.219 29.469 1 92.94 79 VAL B N 1
ATOM 6730 C CA . VAL B 1 79 ? -21.172 17.875 29.766 1 92.94 79 VAL B CA 1
ATOM 6731 C C . VAL B 1 79 ? -20.125 17.469 28.734 1 92.94 79 VAL B C 1
ATOM 6733 O O . VAL B 1 79 ? -19.344 18.297 28.281 1 92.94 79 VAL B O 1
ATOM 6736 N N . ALA B 1 80 ? -20.125 16.172 28.422 1 94.5 80 ALA B N 1
ATOM 6737 C CA . ALA B 1 80 ? -19.188 15.68 27.422 1 94.5 80 ALA B CA 1
ATOM 6738 C C . ALA B 1 80 ? -19.391 16.359 26.078 1 94.5 80 ALA B C 1
ATOM 6740 O O . ALA B 1 80 ? -18.438 16.719 25.391 1 94.5 80 ALA B O 1
ATOM 6741 N N . ARG B 1 81 ? -20.578 16.562 25.734 1 93.88 81 ARG B N 1
ATOM 6742 C CA . ARG B 1 81 ? -20.906 17.203 24.469 1 93.88 81 ARG B CA 1
ATOM 6743 C C . ARG B 1 81 ? -20.469 18.672 24.469 1 93.88 81 ARG B C 1
ATOM 6745 O O . ARG B 1 81 ? -19.984 19.172 23.453 1 93.88 81 ARG B O 1
ATOM 6752 N N . VAL B 1 82 ? -20.703 19.328 25.562 1 92.81 82 VAL B N 1
ATOM 6753 C CA . VAL B 1 82 ? -20.328 20.734 25.703 1 92.81 82 VAL B CA 1
ATOM 6754 C C . VAL B 1 82 ? -18.812 20.875 25.547 1 92.81 82 VAL B C 1
ATOM 6756 O O . VAL B 1 82 ? -18.344 21.719 24.781 1 92.81 82 VAL B O 1
ATOM 6759 N N . LEU B 1 83 ? -18.109 20.047 26.281 1 94.25 83 LEU B N 1
ATOM 6760 C CA . LEU B 1 83 ? -16.641 20.125 26.25 1 94.25 83 LEU B CA 1
ATOM 6761 C C . LEU B 1 83 ? -16.109 19.766 24.859 1 94.25 83 LEU B C 1
ATOM 6763 O O . LEU B 1 83 ? -15.172 20.406 24.375 1 94.25 83 LEU B O 1
ATOM 6767 N N . TRP B 1 84 ? -16.719 18.781 24.188 1 94.69 84 TRP B N 1
ATOM 6768 C CA . TRP B 1 84 ? -16.328 18.375 22.844 1 94.69 84 TRP B CA 1
ATOM 6769 C C . TRP B 1 84 ? -16.547 19.516 21.859 1 94.69 84 TRP B C 1
ATOM 6771 O O . TRP B 1 84 ? -15.68 19.797 21.016 1 94.69 84 TRP B O 1
ATOM 6781 N N . ASN B 1 85 ? -17.594 20.203 22.016 1 91 85 ASN B N 1
ATOM 6782 C CA . ASN B 1 85 ? -17.953 21.266 21.078 1 91 85 ASN B CA 1
ATOM 6783 C C . ASN B 1 85 ? -17.078 22.5 21.281 1 91 85 ASN B C 1
ATOM 6785 O O . ASN B 1 85 ? -16.953 23.328 20.375 1 91 85 ASN B O 1
ATOM 6789 N N . GLN B 1 86 ? -16.484 22.609 22.438 1 90.69 86 GLN B N 1
ATOM 6790 C CA . GLN B 1 86 ? -15.633 23.75 22.734 1 90.69 86 GLN B CA 1
ATOM 6791 C C . GLN B 1 86 ? -14.242 23.594 22.125 1 90.69 86 GLN B C 1
ATOM 6793 O O . GLN B 1 86 ? -13.461 24.531 22.078 1 90.69 86 GLN B O 1
ATOM 6798 N N . LEU B 1 87 ? -13.984 22.391 21.594 1 90 87 LEU B N 1
ATOM 6799 C CA . LEU B 1 87 ? -12.711 22.156 20.938 1 90 87 LEU B CA 1
ATOM 6800 C C . LEU B 1 87 ? -12.773 22.578 19.469 1 90 87 LEU B C 1
ATOM 6802 O O . LEU B 1 87 ? -12.586 21.75 18.578 1 90 87 LEU B O 1
ATOM 6806 N N . ASN B 1 88 ? -13.141 23.75 19.266 1 82.44 88 ASN B N 1
ATOM 6807 C CA . ASN B 1 88 ? -13.258 24.312 17.922 1 82.44 88 ASN B CA 1
ATOM 6808 C C . ASN B 1 88 ? -12.266 25.453 17.703 1 82.44 88 ASN B C 1
ATOM 6810 O O . ASN B 1 88 ? -11.594 25.891 18.641 1 82.44 88 ASN B O 1
ATOM 6814 N N . LYS B 1 89 ? -12.227 25.984 16.531 1 77.31 89 LYS B N 1
ATOM 6815 C CA . LYS B 1 89 ? -11.266 26.984 16.109 1 77.31 89 LYS B CA 1
ATOM 6816 C C . LYS B 1 89 ? -11.523 28.328 16.812 1 77.31 89 LYS B C 1
ATOM 6818 O O . LYS B 1 89 ? -10.594 29.094 17.062 1 77.31 89 LYS B O 1
ATOM 6823 N N . GLU B 1 90 ? -12.734 28.5 17.234 1 75.75 90 GLU B N 1
ATOM 6824 C CA . GLU B 1 90 ? -13.125 29.781 17.797 1 75.75 90 GLU B CA 1
ATOM 6825 C C . GLU B 1 90 ? -12.773 29.875 19.281 1 75.75 90 GLU B C 1
ATOM 6827 O O . GLU B 1 90 ? -12.602 30.969 19.828 1 75.75 90 GLU B O 1
ATOM 6832 N N . THR B 1 91 ? -12.578 28.766 19.922 1 81.25 91 THR B N 1
ATOM 6833 C CA . THR B 1 91 ? -12.312 28.75 21.359 1 81.25 91 THR B CA 1
ATOM 6834 C C . THR B 1 91 ? -10.961 28.094 21.641 1 81.25 91 THR B C 1
ATOM 6836 O O . THR B 1 91 ? -10.836 27.281 22.562 1 81.25 91 THR B O 1
ATOM 6839 N N . ARG B 1 92 ? -10 28.438 21.016 1 81 92 ARG B N 1
ATOM 6840 C CA . ARG B 1 92 ? -8.688 27.812 21.125 1 81 92 ARG B CA 1
ATOM 6841 C C . ARG B 1 92 ? -8.07 28.078 22.484 1 81 92 ARG B C 1
ATOM 6843 O O . ARG B 1 92 ? -7.332 27.234 23.016 1 81 92 ARG B O 1
ATOM 6850 N N . GLU B 1 93 ? -8.406 29.219 23.062 1 78.44 93 GLU B N 1
ATOM 6851 C CA . GLU B 1 93 ? -7.82 29.594 24.344 1 78.44 93 GLU B CA 1
ATOM 6852 C C . GLU B 1 93 ? -8.242 28.641 25.453 1 78.44 93 GLU B C 1
ATOM 6854 O O . GLU B 1 93 ? -7.547 28.516 26.469 1 78.44 93 GLU B O 1
ATOM 6859 N N . HIS B 1 94 ? -9.367 27.969 25.172 1 83.19 94 HIS B N 1
ATOM 6860 C CA . HIS B 1 94 ? -9.898 27.125 26.234 1 83.19 94 HIS B CA 1
ATOM 6861 C C . HIS B 1 94 ? -9.586 25.656 25.969 1 83.19 94 HIS B C 1
ATOM 6863 O O . HIS B 1 94 ? -10.016 24.781 26.719 1 83.19 94 HIS B O 1
ATOM 6869 N N . HIS B 1 95 ? -8.82 25.375 24.922 1 88.19 95 HIS B N 1
ATOM 6870 C CA . HIS B 1 95 ? -8.586 23.984 24.531 1 88.19 95 HIS B CA 1
ATOM 6871 C C . HIS B 1 95 ? -7.906 23.203 25.641 1 88.19 95 HIS B C 1
ATOM 6873 O O . HIS B 1 95 ? -8.273 22.062 25.906 1 88.19 95 HIS B O 1
ATOM 6879 N N . ILE B 1 96 ? -6.965 23.766 26.297 1 87.56 96 ILE B N 1
ATOM 6880 C CA . ILE B 1 96 ? -6.219 23.062 27.328 1 87.56 96 ILE B CA 1
ATOM 6881 C C . ILE B 1 96 ? -7.156 22.656 28.469 1 87.56 96 ILE B C 1
ATOM 6883 O O . ILE B 1 96 ? -7.203 21.484 28.859 1 87.56 96 ILE B O 1
ATOM 6887 N N . THR B 1 97 ? -7.918 23.656 28.938 1 89.56 97 THR B N 1
ATOM 6888 C CA . THR B 1 97 ? -8.844 23.391 30.031 1 89.56 97 THR B CA 1
ATOM 6889 C C . THR B 1 97 ? -9.922 22.406 29.609 1 89.56 97 THR B C 1
ATOM 6891 O O . THR B 1 97 ? -10.289 21.516 30.375 1 89.56 97 THR B O 1
ATOM 6894 N N . CYS B 1 98 ? -10.367 22.625 28.438 1 91.56 98 CYS B N 1
ATOM 6895 C CA . CYS B 1 98 ? -11.43 21.75 27.938 1 91.56 98 CYS B CA 1
ATOM 6896 C C . CYS B 1 98 ? -10.969 20.312 27.859 1 91.56 98 CYS B C 1
ATOM 6898 O O . CYS B 1 98 ? -11.711 19.391 28.203 1 91.56 98 CYS B O 1
ATOM 6900 N N . VAL B 1 99 ? -9.781 20.047 27.391 1 93.19 99 VAL B N 1
ATOM 6901 C CA . VAL B 1 99 ? -9.258 18.688 27.234 1 93.19 99 VAL B CA 1
ATOM 6902 C C . VAL B 1 99 ? -9.023 18.062 28.609 1 93.19 99 VAL B C 1
ATOM 6904 O O . VAL B 1 99 ? -9.312 16.891 28.828 1 93.19 99 VAL B O 1
ATOM 6907 N N . GLU B 1 100 ? -8.508 18.828 29.531 1 91.19 100 GLU B N 1
ATOM 6908 C CA . GLU B 1 100 ? -8.297 18.328 30.891 1 91.19 100 GLU B CA 1
ATOM 6909 C C . GLU B 1 100 ? -9.609 17.922 31.531 1 91.19 100 GLU B C 1
ATOM 6911 O O . GLU B 1 100 ? -9.695 16.875 32.188 1 91.19 100 GLU B O 1
ATOM 6916 N N . LEU B 1 101 ? -10.594 18.828 31.344 1 93.19 101 LEU B N 1
ATOM 6917 C CA . LEU B 1 101 ? -11.906 18.547 31.922 1 93.19 101 LEU B CA 1
ATOM 6918 C C . LEU B 1 101 ? -12.539 17.344 31.234 1 93.19 101 LEU B C 1
ATOM 6920 O O . LEU B 1 101 ? -13.172 16.516 31.891 1 93.19 101 LEU B O 1
ATOM 6924 N N . PHE B 1 102 ? -12.398 17.328 29.922 1 94.44 102 PHE B N 1
ATOM 6925 C CA . PHE B 1 102 ? -12.945 16.219 29.172 1 94.44 102 PHE B CA 1
ATOM 6926 C C . PHE B 1 102 ? -12.312 14.898 29.609 1 94.44 102 PHE B C 1
ATOM 6928 O O . PHE B 1 102 ? -13 13.891 29.75 1 94.44 102 PHE B O 1
ATOM 6935 N N . TYR B 1 103 ? -11.062 14.891 29.797 1 92.94 103 TYR B N 1
ATOM 6936 C CA . TYR B 1 103 ? -10.352 13.695 30.25 1 92.94 103 TYR B CA 1
ATOM 6937 C C . TYR B 1 103 ? -10.773 13.305 31.656 1 92.94 103 TYR B C 1
ATOM 6939 O O . TYR B 1 103 ? -10.969 12.125 31.953 1 92.94 103 TYR B O 1
ATOM 6947 N N . ARG B 1 104 ? -10.852 14.266 32.531 1 91.06 104 ARG B N 1
ATOM 6948 C CA . ARG B 1 104 ? -11.328 13.992 33.875 1 91.06 104 ARG B CA 1
ATOM 6949 C C . ARG B 1 104 ? -12.727 13.398 33.875 1 91.06 104 ARG B C 1
ATOM 6951 O O . ARG B 1 104 ? -13.031 12.477 34.625 1 91.06 104 ARG B O 1
ATOM 6958 N N . LEU B 1 105 ? -13.555 14.008 33.031 1 92.44 105 LEU B N 1
ATOM 6959 C CA . LEU B 1 105 ? -14.906 13.484 32.875 1 92.44 105 LEU B CA 1
ATOM 6960 C C . LEU B 1 105 ? -14.867 12.031 32.406 1 92.44 105 LEU B C 1
ATOM 6962 O O . LEU B 1 105 ? -15.641 11.203 32.906 1 92.44 105 LEU B O 1
ATOM 6966 N N . HIS B 1 106 ? -14.008 11.719 31.469 1 92.69 106 HIS B N 1
ATOM 6967 C CA . HIS B 1 106 ? -13.859 10.383 30.922 1 92.69 106 HIS B CA 1
ATOM 6968 C C . HIS B 1 106 ? -13.461 9.383 32 1 92.69 106 HIS B C 1
ATOM 6970 O O . HIS B 1 106 ? -13.945 8.25 32.031 1 92.69 106 HIS B O 1
ATOM 6976 N N . CYS B 1 107 ? -12.586 9.805 32.906 1 88.38 107 CYS B N 1
ATOM 6977 C CA . CYS B 1 107 ? -12.102 8.93 33.969 1 88.38 107 CYS B CA 1
ATOM 6978 C C . CYS B 1 107 ? -13.148 8.758 35.062 1 88.38 107 CYS B C 1
ATOM 6980 O O . CYS B 1 107 ? -13.203 7.719 35.719 1 88.38 107 CYS B O 1
ATOM 6982 N N . LEU B 1 108 ? -13.977 9.758 35.25 1 88.38 108 LEU B N 1
ATOM 6983 C CA . LEU B 1 108 ? -14.93 9.758 36.344 1 88.38 108 LEU B CA 1
ATOM 6984 C C . LEU B 1 108 ? -16.281 9.219 35.906 1 88.38 108 LEU B C 1
ATOM 6986 O O . LEU B 1 108 ? -17.125 8.852 36.719 1 88.38 108 LEU B O 1
ATOM 6990 N N . ALA B 1 109 ? -16.5 9.219 34.562 1 89.94 109 ALA B N 1
ATOM 6991 C CA . ALA B 1 109 ? -17.781 8.75 34.062 1 89.94 109 ALA B CA 1
ATOM 6992 C C . ALA B 1 109 ? -18.031 7.301 34.469 1 89.94 109 ALA B C 1
ATOM 6994 O O . ALA B 1 109 ? -17.094 6.531 34.656 1 89.94 109 ALA B O 1
ATOM 6995 N N . PRO B 1 110 ? -19.266 6.953 34.625 1 86.44 110 PRO B N 1
ATOM 6996 C CA . PRO B 1 110 ? -19.609 5.578 35 1 86.44 110 PRO B CA 1
ATOM 6997 C C . PRO B 1 110 ? -19.078 4.551 34 1 86.44 110 PRO B C 1
ATOM 6999 O O . PRO B 1 110 ? -18.688 3.449 34.375 1 86.44 110 PRO B O 1
ATOM 7002 N N . THR B 1 111 ? -19.188 4.914 32.75 1 87.75 111 THR B N 1
ATOM 7003 C CA . THR B 1 111 ? -18.656 4.047 31.719 1 87.75 111 THR B CA 1
ATOM 7004 C C . THR B 1 111 ? -17.781 4.844 30.75 1 87.75 111 THR B C 1
ATOM 7006 O O . THR B 1 111 ? -18 6.043 30.547 1 87.75 111 THR B O 1
ATOM 7009 N N . ALA B 1 112 ? -16.797 4.113 30.234 1 85.44 112 ALA B N 1
ATOM 7010 C CA . ALA B 1 112 ? -15.906 4.75 29.266 1 85.44 112 ALA B CA 1
ATOM 7011 C C . ALA B 1 112 ? -16.641 5.055 27.953 1 85.44 112 ALA B C 1
ATOM 7013 O O . ALA B 1 112 ? -16.156 5.836 27.141 1 85.44 112 ALA B O 1
ATOM 7014 N N . ASN B 1 113 ? -17.828 4.609 27.797 1 89.62 113 ASN B N 1
ATOM 7015 C CA . ASN B 1 113 ? -18.547 4.715 26.547 1 89.62 113 ASN B CA 1
ATOM 7016 C C . ASN B 1 113 ? -19.172 6.098 26.359 1 89.62 113 ASN B C 1
ATOM 7018 O O . ASN B 1 113 ? -19.406 6.535 25.234 1 89.62 113 ASN B O 1
ATOM 7022 N N . ILE B 1 114 ? -19.297 6.738 27.422 1 91.94 114 ILE B N 1
ATOM 7023 C CA . ILE B 1 114 ? -20.016 8 27.344 1 91.94 114 ILE B CA 1
ATOM 7024 C C . ILE B 1 114 ? -19.234 9 26.5 1 91.94 114 ILE B C 1
ATOM 7026 O O . ILE B 1 114 ? -19.734 9.508 25.5 1 91.94 114 ILE B O 1
ATOM 7030 N N . CYS B 1 115 ? -18.031 9.273 26.922 1 93.81 115 CYS B N 1
ATOM 7031 C CA . CYS B 1 115 ? -17.219 10.227 26.172 1 93.81 115 CYS B CA 1
ATOM 7032 C C . CYS B 1 115 ? -16.859 9.68 24.797 1 93.81 115 CYS B C 1
ATOM 7034 O O . CYS B 1 115 ? -16.906 10.414 23.812 1 93.81 115 CYS B O 1
ATOM 7036 N N . GLU B 1 116 ? -16.562 8.414 24.656 1 95.06 116 GLU B N 1
ATOM 7037 C CA . GLU B 1 116 ? -16.109 7.812 23.391 1 95.06 116 GLU B CA 1
ATOM 7038 C C . GLU B 1 116 ? -17.25 7.734 22.391 1 95.06 116 GLU B C 1
ATOM 7040 O O . GLU B 1 116 ? -17.031 7.828 21.188 1 95.06 116 GLU B O 1
ATOM 7045 N N . ASP B 1 117 ? -18.453 7.582 22.891 1 94.81 117 ASP B N 1
ATOM 7046 C CA . ASP B 1 117 ? -19.594 7.566 21.984 1 94.81 117 ASP B CA 1
ATOM 7047 C C . ASP B 1 117 ? -19.719 8.898 21.234 1 94.81 117 ASP B C 1
ATOM 7049 O O . ASP B 1 117 ? -20.031 8.914 20.047 1 94.81 117 ASP B O 1
ATOM 7053 N N . ILE B 1 118 ? -19.531 9.914 22 1 95.5 118 ILE B N 1
ATOM 7054 C CA . ILE B 1 118 ? -19.641 11.25 21.406 1 95.5 118 ILE B CA 1
ATOM 7055 C C . ILE B 1 118 ? -18.562 11.43 20.344 1 95.5 118 ILE B C 1
ATOM 7057 O O . ILE B 1 118 ? -18.844 11.922 19.25 1 95.5 118 ILE B O 1
ATOM 7061 N N . ILE B 1 119 ? -17.391 11.016 20.656 1 96.75 119 ILE B N 1
ATOM 7062 C CA . ILE B 1 119 ? -16.281 11.141 19.719 1 96.75 119 ILE B CA 1
ATOM 7063 C C . ILE B 1 119 ? -16.547 10.266 18.5 1 96.75 119 ILE B C 1
ATOM 7065 O O . ILE B 1 119 ? -16.438 10.727 17.359 1 96.75 119 ILE B O 1
ATOM 7069 N N . CYS B 1 120 ? -16.969 9.008 18.703 1 96.56 120 CYS B N 1
ATOM 7070 C CA . CYS B 1 120 ? -17.156 8.047 17.625 1 96.56 120 CYS B CA 1
ATOM 7071 C C . CYS B 1 120 ? -18.312 8.469 16.719 1 96.56 120 CYS B C 1
ATOM 7073 O O . CYS B 1 120 ? -18.219 8.328 15.492 1 96.56 120 CYS B O 1
ATOM 7075 N N . HIS B 1 121 ? -19.312 8.992 17.281 1 95.25 121 HIS B N 1
ATOM 7076 C CA . HIS B 1 121 ? -20.438 9.453 16.484 1 95.25 121 HIS B CA 1
ATOM 7077 C C . HIS B 1 121 ? -20.016 10.578 15.547 1 95.25 121 HIS B C 1
ATOM 7079 O O . HIS B 1 121 ? -20.484 10.656 14.406 1 95.25 121 HIS B O 1
ATOM 7085 N N . ALA B 1 122 ? -19.203 11.391 16.109 1 95.81 122 ALA B N 1
ATOM 7086 C CA . ALA B 1 122 ? -18.703 12.5 15.289 1 95.81 122 ALA B CA 1
ATOM 7087 C C . ALA B 1 122 ? -17.766 12 14.195 1 95.81 122 ALA B C 1
ATOM 7089 O O . ALA B 1 122 ? -17.812 12.477 13.062 1 95.81 122 ALA B O 1
ATOM 7090 N N . LEU B 1 123 ? -16.953 11.031 14.461 1 96.19 123 LEU B N 1
ATOM 7091 C CA . LEU B 1 123 ? -15.961 10.508 13.531 1 96.19 123 LEU B CA 1
ATOM 7092 C C . LEU B 1 123 ? -16.625 9.695 12.43 1 96.19 123 LEU B C 1
ATOM 7094 O O . LEU B 1 123 ? -16.047 9.523 11.352 1 96.19 123 LEU B O 1
ATOM 7098 N N . LEU B 1 124 ? -17.781 9.18 12.68 1 95.06 124 LEU B N 1
ATOM 7099 C CA . LEU B 1 124 ? -18.484 8.328 11.727 1 95.06 124 LEU B CA 1
ATOM 7100 C C . LEU B 1 124 ? -19.672 9.055 11.102 1 95.06 124 LEU B C 1
ATOM 7102 O O . LEU B 1 124 ? -20.531 8.43 10.484 1 95.06 124 LEU B O 1
ATOM 7106 N N . ASP B 1 125 ? -19.625 10.336 11.273 1 92.88 125 ASP B N 1
ATOM 7107 C CA . ASP B 1 125 ? -20.734 11.133 10.75 1 92.88 125 ASP B CA 1
ATOM 7108 C C . ASP B 1 125 ? -20.812 11.031 9.227 1 92.88 125 ASP B C 1
ATOM 7110 O O . ASP B 1 125 ? -19.781 10.828 8.562 1 92.88 125 ASP B O 1
ATOM 7114 N N . SER B 1 126 ? -21.953 11.211 8.625 1 89.44 126 SER B N 1
ATOM 7115 C CA . SER B 1 126 ? -22.172 11.109 7.188 1 89.44 126 SER B CA 1
ATOM 7116 C C . SER B 1 126 ? -21.641 12.336 6.461 1 89.44 126 SER B C 1
ATOM 7118 O O . SER B 1 126 ? -21.297 12.266 5.281 1 89.44 126 SER B O 1
ATOM 7120 N N . ASP B 1 127 ? -21.594 13.391 7.227 1 87.75 127 ASP B N 1
ATOM 7121 C CA . ASP B 1 127 ? -21.109 14.633 6.633 1 87.75 127 ASP B CA 1
ATOM 7122 C C . ASP B 1 127 ? -19.578 14.688 6.676 1 87.75 127 ASP B C 1
ATOM 7124 O O . ASP B 1 127 ? -18.969 14.578 7.746 1 87.75 127 ASP B O 1
ATOM 7128 N N . LYS B 1 128 ? -19.016 14.93 5.57 1 84.69 128 LYS B N 1
ATOM 7129 C CA . LYS B 1 128 ? -17.562 14.961 5.449 1 84.69 128 LYS B CA 1
ATOM 7130 C C . LYS B 1 128 ? -16.969 16.078 6.309 1 84.69 128 LYS B C 1
ATOM 7132 O O . LYS B 1 128 ? -15.93 15.883 6.957 1 84.69 128 LYS B O 1
ATOM 7137 N N . GLY B 1 129 ? -17.531 17.297 6.27 1 84.25 129 GLY B N 1
ATOM 7138 C CA . GLY B 1 129 ? -17.047 18.406 7.066 1 84.25 129 GLY B CA 1
ATOM 7139 C C . GLY B 1 129 ? -17.031 18.125 8.555 1 84.25 129 GLY B C 1
ATOM 7140 O O . GLY B 1 129 ? -16.062 18.453 9.242 1 84.25 129 GLY B O 1
ATOM 7141 N N . THR B 1 130 ? -18.078 17.453 9 1 90.38 130 THR B N 1
ATOM 7142 C CA . THR B 1 130 ? -18.188 17.094 10.414 1 90.38 130 THR B CA 1
ATOM 7143 C C . THR B 1 130 ? -17.125 16.062 10.781 1 90.38 130 THR B C 1
ATOM 7145 O O . THR B 1 130 ? -16.547 16.109 11.867 1 90.38 130 THR B O 1
ATOM 7148 N N . ARG B 1 131 ? -16.875 15.148 9.906 1 92.75 131 ARG B N 1
ATOM 7149 C CA . ARG B 1 131 ? -15.867 14.117 10.156 1 92.75 131 ARG B CA 1
ATOM 7150 C C . ARG B 1 131 ? -14.469 14.719 10.242 1 92.75 131 ARG B C 1
ATOM 7152 O O . ARG B 1 131 ? -13.68 14.336 11.109 1 92.75 131 ARG B O 1
ATOM 7159 N N . LEU B 1 132 ? -14.203 15.648 9.328 1 89.12 132 LEU B N 1
ATOM 7160 C CA . LEU B 1 132 ? -12.891 16.281 9.312 1 89.12 132 LEU B CA 1
ATOM 7161 C C . LEU B 1 132 ? -12.68 17.125 10.562 1 89.12 132 LEU B C 1
ATOM 7163 O O . LEU B 1 132 ? -11.586 17.141 11.125 1 89.12 132 LEU B O 1
ATOM 7167 N N . GLU B 1 133 ? -13.703 17.797 11 1 90.44 133 GLU B N 1
ATOM 7168 C CA . GLU B 1 133 ? -13.633 18.578 12.234 1 90.44 133 GLU B CA 1
ATOM 7169 C C . GLU B 1 133 ? -13.43 17.656 13.445 1 90.44 133 GLU B C 1
ATOM 7171 O O . GLU B 1 133 ? -12.703 18.016 14.375 1 90.44 133 GLU B O 1
ATOM 7176 N N . ALA B 1 134 ? -14.172 16.547 13.367 1 94.81 134 ALA B N 1
ATOM 7177 C CA . ALA B 1 134 ? -14.031 15.57 14.453 1 94.81 134 ALA B CA 1
ATOM 7178 C C . ALA B 1 134 ? -12.602 15.039 14.531 1 94.81 134 ALA B C 1
ATOM 7180 O O . ALA B 1 134 ? -12.062 14.867 15.625 1 94.81 134 ALA B O 1
ATOM 7181 N N . LEU B 1 135 ? -12.023 14.742 13.383 1 93.56 135 LEU B N 1
ATOM 7182 C CA . LEU B 1 135 ? -10.641 14.273 13.352 1 93.56 135 LEU B CA 1
ATOM 7183 C C . LEU B 1 135 ? -9.695 15.328 13.906 1 93.56 135 LEU B C 1
ATOM 7185 O O . LEU B 1 135 ? -8.734 14.992 14.602 1 93.56 135 LEU B O 1
ATOM 7189 N N . PHE B 1 136 ? -9.977 16.562 13.664 1 90.38 136 PHE B N 1
ATOM 7190 C CA . PHE B 1 136 ? -9.164 17.656 14.211 1 90.38 136 PHE B CA 1
ATOM 7191 C C . PHE B 1 136 ? -9.297 17.719 15.727 1 90.38 136 PHE B C 1
ATOM 7193 O O . PHE B 1 136 ? -8.297 17.828 16.438 1 90.38 136 PHE B O 1
ATOM 7200 N N . ARG B 1 137 ? -10.539 17.688 16.203 1 93.94 137 ARG B N 1
ATOM 7201 C CA . ARG B 1 137 ? -10.773 17.75 17.641 1 93.94 137 ARG B CA 1
ATOM 7202 C C . ARG B 1 137 ? -10.102 16.578 18.344 1 93.94 137 ARG B C 1
ATOM 7204 O O . ARG B 1 137 ? -9.547 16.734 19.438 1 93.94 137 ARG B O 1
ATOM 7211 N N . PHE B 1 138 ? -10.203 15.422 17.75 1 95.75 138 PHE B N 1
ATOM 7212 C CA . PHE B 1 138 ? -9.547 14.25 18.312 1 95.75 138 PHE B CA 1
ATOM 7213 C C . PHE B 1 138 ? -8.039 14.469 18.406 1 95.75 138 PHE B C 1
ATOM 7215 O O . PHE B 1 138 ? -7.406 14.078 19.375 1 95.75 138 PHE B O 1
ATOM 7222 N N . SER B 1 139 ? -7.457 15.023 17.312 1 92.88 139 SER B N 1
ATOM 7223 C CA . SER B 1 139 ? -6.027 15.305 17.312 1 92.88 139 SER B CA 1
ATOM 7224 C C . SER B 1 139 ? -5.641 16.25 18.453 1 92.88 139 SER B C 1
ATOM 7226 O O . SER B 1 139 ? -4.59 16.078 19.078 1 92.88 139 SER B O 1
ATOM 7228 N N . VAL B 1 140 ? -6.461 17.203 18.734 1 92.12 140 VAL B N 1
ATOM 7229 C CA . VAL B 1 140 ? -6.219 18.141 19.812 1 92.12 140 VAL B CA 1
ATOM 7230 C C . VAL B 1 140 ? -6.23 17.406 21.156 1 92.12 140 VAL B C 1
ATOM 7232 O O . VAL B 1 140 ? -5.328 17.578 21.969 1 92.12 140 VAL B O 1
ATOM 7235 N N . ILE B 1 141 ? -7.242 16.547 21.297 1 93.69 141 ILE B N 1
ATOM 7236 C CA . ILE B 1 141 ? -7.348 15.758 22.516 1 93.69 141 ILE B CA 1
ATOM 7237 C C . ILE B 1 141 ? -6.121 14.859 22.672 1 93.69 141 ILE B C 1
ATOM 7239 O O . ILE B 1 141 ? -5.531 14.781 23.75 1 93.69 141 ILE B O 1
ATOM 7243 N N . TRP B 1 142 ? -5.707 14.242 21.594 1 92.94 142 TRP B N 1
ATOM 7244 C CA . TRP B 1 142 ? -4.602 13.281 21.609 1 92.94 142 TRP B CA 1
ATOM 7245 C C . TRP B 1 142 ? -3.303 13.961 22.016 1 92.94 142 TRP B C 1
ATOM 7247 O O . TRP B 1 142 ? -2.572 13.453 22.875 1 92.94 142 TRP B O 1
ATOM 7257 N N . HIS B 1 143 ? -3.004 15.109 21.516 1 89.56 143 HIS B N 1
ATOM 7258 C CA . HIS B 1 143 ? -1.733 15.781 21.75 1 89.56 143 HIS B CA 1
ATOM 7259 C C . HIS B 1 143 ? -1.687 16.391 23.141 1 89.56 143 HIS B C 1
ATOM 7261 O O . HIS B 1 143 ? -0.645 16.359 23.797 1 89.56 143 HIS B O 1
ATOM 7267 N N . LEU B 1 144 ? -2.805 16.891 23.547 1 88.81 144 LEU B N 1
ATOM 7268 C CA . LEU B 1 144 ? -2.814 17.578 24.828 1 88.81 144 LEU B CA 1
ATOM 7269 C C . LEU B 1 144 ? -2.898 16.594 26 1 88.81 144 LEU B C 1
ATOM 7271 O O . LEU B 1 144 ? -2.6 16.953 27.141 1 88.81 144 LEU B O 1
ATOM 7275 N N . THR B 1 145 ? -3.307 15.367 25.75 1 89.19 145 THR B N 1
ATOM 7276 C CA . THR B 1 145 ? -3.393 14.375 26.812 1 89.19 145 THR B CA 1
ATOM 7277 C C . THR B 1 145 ? -2.062 13.648 26.984 1 89.19 145 THR B C 1
ATOM 7279 O O . THR B 1 145 ? -1.913 12.82 27.875 1 89.19 145 THR B O 1
ATOM 7282 N N . ARG B 1 146 ? -1.075 13.883 26.234 1 82.88 146 ARG B N 1
ATOM 7283 C CA . ARG B 1 146 ? 0.218 13.203 26.281 1 82.88 146 ARG B CA 1
ATOM 7284 C C . ARG B 1 146 ? 0.875 13.367 27.656 1 82.88 146 ARG B C 1
ATOM 7286 O O . ARG B 1 146 ? 1.341 12.391 28.234 1 82.88 146 ARG B O 1
ATOM 7293 N N . GLU B 1 147 ? 0.876 14.609 28.172 1 77 147 GLU B N 1
ATOM 7294 C CA . GLU B 1 147 ? 1.569 14.867 29.422 1 77 147 GLU B CA 1
ATOM 7295 C C . GLU B 1 147 ? 0.683 14.523 30.625 1 77 147 GLU B C 1
ATOM 7297 O O . GLU B 1 147 ? 1.181 14.312 31.734 1 77 147 GLU B O 1
ATOM 7302 N N . ILE B 1 148 ? -0.633 14.477 30.375 1 74.19 148 ILE B N 1
ATOM 7303 C CA . ILE B 1 148 ? -1.548 14.141 31.453 1 74.19 148 ILE B CA 1
ATOM 7304 C C . ILE B 1 148 ? -1.406 12.664 31.812 1 74.19 148 ILE B C 1
ATOM 7306 O O . ILE B 1 148 ? -1.371 12.312 33 1 74.19 148 ILE B O 1
ATOM 7310 N N . GLN B 1 149 ? -1.331 11.867 30.844 1 62.62 149 GLN B N 1
ATOM 7311 C CA . GLN B 1 149 ? -1.291 10.422 31.031 1 62.62 149 GLN B CA 1
ATOM 7312 C C . GLN B 1 149 ? 0.043 9.977 31.609 1 62.62 149 GLN B C 1
ATOM 7314 O O . GLN B 1 149 ? 0.12 8.938 32.281 1 62.62 149 GLN B O 1
ATOM 7319 N N . GLY B 1 150 ? 1.078 10.758 31.344 1 56.19 150 GLY B N 1
ATOM 7320 C CA . GLY B 1 150 ? 2.354 10.414 31.953 1 56.19 150 GLY B CA 1
ATOM 7321 C C . GLY B 1 150 ? 2.379 10.641 33.469 1 56.19 150 GLY B C 1
ATOM 7322 O O . GLY B 1 150 ? 3.197 10.055 34.156 1 56.19 150 GLY B O 1
ATOM 7323 N N . SER B 1 151 ? 1.471 11.609 33.844 1 54.38 151 SER B N 1
ATOM 7324 C CA . SER B 1 151 ? 1.47 11.906 35.281 1 54.38 151 SER B CA 1
ATOM 7325 C C . SER B 1 151 ? 0.556 10.953 36.031 1 54.38 151 SER B C 1
ATOM 7327 O O . SER B 1 151 ? -0.666 11.117 36.031 1 54.38 151 SER B O 1
ATOM 7329 N N . ARG B 1 152 ? 0.86 9.633 36.125 1 48.81 152 ARG B N 1
ATOM 7330 C CA . ARG B 1 152 ? 0.232 8.43 36.625 1 48.81 152 ARG B CA 1
ATOM 7331 C C . ARG B 1 152 ? -0.394 8.68 38 1 48.81 152 ARG B C 1
ATOM 7333 O O . ARG B 1 152 ? -0.815 7.746 38.688 1 48.81 152 ARG B O 1
ATOM 7340 N N . VAL B 1 153 ? -0.383 9.883 38.406 1 46 153 VAL B N 1
ATOM 7341 C CA . VAL B 1 153 ? -0.769 9.891 39.812 1 46 153 VAL B CA 1
ATOM 7342 C C . VAL B 1 153 ? -2.209 9.406 39.969 1 46 153 VAL B C 1
ATOM 7344 O O . VAL B 1 153 ? -2.664 9.109 41.062 1 46 153 VAL B O 1
ATOM 7347 N N . THR B 1 154 ? -2.969 9.469 38.844 1 47.91 154 THR B N 1
ATOM 7348 C CA . THR B 1 154 ? -4.359 9.234 39.219 1 47.91 154 THR B CA 1
ATOM 7349 C C . THR B 1 154 ? -4.758 7.785 38.938 1 47.91 154 THR B C 1
ATOM 7351 O O . THR B 1 154 ? -4.207 7.148 38.031 1 47.91 154 THR B O 1
ATOM 7354 N N . SER B 1 155 ? -5.199 6.969 39.812 1 48.94 155 SER B N 1
ATOM 7355 C CA . SER B 1 155 ? -5.68 5.602 40.031 1 48.94 155 SER B CA 1
ATOM 7356 C C . SER B 1 155 ? -6.449 5.109 38.812 1 48.94 155 SER B C 1
ATOM 7358 O O . SER B 1 155 ? -6.438 3.916 38.5 1 48.94 155 SER B O 1
ATOM 7360 N N . HIS B 1 156 ? -7.25 5.996 38.062 1 57.88 156 HIS B N 1
ATOM 7361 C CA . HIS B 1 156 ? -8.172 5.473 37.062 1 57.88 156 HIS B CA 1
ATOM 7362 C C . HIS B 1 156 ? -7.875 6.047 35.688 1 57.88 156 HIS B C 1
ATOM 7364 O O . HIS B 1 156 ? -8.57 6.953 35.219 1 57.88 156 HIS B O 1
ATOM 7370 N N . ASN B 1 157 ? -6.68 5.773 35.062 1 72.06 157 ASN B N 1
ATOM 7371 C CA . ASN B 1 157 ? -6.359 6.332 33.75 1 72.06 157 ASN B CA 1
ATOM 7372 C C . ASN B 1 157 ? -6.961 5.496 32.625 1 72.06 157 ASN B C 1
ATOM 7374 O O . ASN B 1 157 ? -6.676 4.301 32.5 1 72.06 157 ASN B O 1
ATOM 7378 N N . ARG B 1 158 ? -8.086 6.082 32.125 1 82.06 158 ARG B N 1
ATOM 7379 C CA . ARG B 1 158 ? -8.734 5.469 30.984 1 82.06 158 ARG B CA 1
ATOM 7380 C C . ARG B 1 158 ? -8.211 6.066 29.672 1 82.06 158 ARG B C 1
ATOM 7382 O O . ARG B 1 158 ? -7.902 7.262 29.609 1 82.06 158 ARG B O 1
ATOM 7389 N N . SER B 1 159 ? -7.949 5.199 28.719 1 86.06 159 SER B N 1
ATOM 7390 C CA . SER B 1 159 ? -7.543 5.664 27.391 1 86.06 159 SER B CA 1
ATOM 7391 C C . SER B 1 159 ? -8.727 5.699 26.422 1 86.06 159 SER B C 1
ATOM 7393 O O . SER B 1 159 ? -9.812 5.234 26.766 1 86.06 159 SER B O 1
ATOM 7395 N N . PHE B 1 160 ? -8.625 6.344 25.328 1 91.62 160 PHE B N 1
ATOM 7396 C CA . PHE B 1 160 ? -9.656 6.457 24.297 1 91.62 160 PHE B CA 1
ATOM 7397 C C . PHE B 1 160 ? -9.461 5.406 23.219 1 91.62 160 PHE B C 1
ATOM 7399 O O . PHE B 1 160 ? -9.273 5.742 22.047 1 91.62 160 PHE B O 1
ATOM 7406 N N . ASP B 1 161 ? -9.625 4.156 23.547 1 91 161 ASP B N 1
ATOM 7407 C CA . ASP B 1 161 ? -9.242 3.061 22.656 1 91 161 ASP B CA 1
ATOM 7408 C C . ASP B 1 161 ? -10.203 2.953 21.469 1 91 161 ASP B C 1
ATOM 7410 O O . ASP B 1 161 ? -9.773 2.842 20.328 1 91 161 ASP B O 1
ATOM 7414 N N . ARG B 1 162 ? -11.477 2.953 21.734 1 93.88 162 ARG B N 1
ATOM 7415 C CA . ARG B 1 162 ? -12.469 2.811 20.672 1 93.88 162 ARG B CA 1
ATOM 7416 C C . ARG B 1 162 ? -12.352 3.938 19.656 1 93.88 162 ARG B C 1
ATOM 7418 O O . ARG B 1 162 ? -12.445 3.701 18.438 1 93.88 162 ARG B O 1
ATOM 7425 N N . SER B 1 163 ? -12.219 5.129 20.219 1 96.12 163 SER B N 1
ATOM 7426 C CA . SER B 1 163 ? -12.062 6.285 19.344 1 96.12 163 SER B CA 1
ATOM 7427 C C . SER B 1 163 ? -10.797 6.172 18.5 1 96.12 163 SER B C 1
ATOM 7429 O O . SER B 1 163 ? -10.797 6.547 17.328 1 96.12 163 SER B O 1
ATOM 7431 N N . LEU B 1 164 ? -9.742 5.66 19.125 1 96.75 164 LEU B N 1
ATOM 7432 C CA . LEU B 1 164 ? -8.492 5.457 18.406 1 96.75 164 LEU B CA 1
ATOM 7433 C C . LEU B 1 164 ? -8.672 4.477 17.25 1 96.75 164 LEU B C 1
ATOM 7435 O O . LEU B 1 164 ? -8.172 4.707 16.156 1 96.75 164 LEU B O 1
ATOM 7439 N N . PHE B 1 165 ? -9.398 3.443 17.422 1 96.62 165 PHE B N 1
ATOM 7440 C CA . PHE B 1 165 ? -9.609 2.439 16.391 1 96.62 165 PHE B CA 1
ATOM 7441 C C . PHE B 1 165 ? -10.398 3.025 15.227 1 96.62 165 PHE B C 1
ATOM 7443 O O . PHE B 1 165 ? -10.125 2.701 14.062 1 96.62 165 PHE B O 1
ATOM 7450 N N . VAL B 1 166 ? -11.352 3.873 15.555 1 96.81 166 VAL B N 1
ATOM 7451 C CA . VAL B 1 166 ? -12.125 4.508 14.492 1 96.81 166 VAL B CA 1
ATOM 7452 C C . VAL B 1 166 ? -11.211 5.41 13.656 1 96.81 166 VAL B C 1
ATOM 7454 O O . VAL B 1 166 ? -11.344 5.473 12.43 1 96.81 166 VAL B O 1
ATOM 7457 N N . VAL B 1 167 ? -10.328 6.109 14.312 1 97.38 167 VAL B N 1
ATOM 7458 C CA . VAL B 1 167 ? -9.391 6.984 13.617 1 97.38 167 VAL B CA 1
ATOM 7459 C C . VAL B 1 167 ? -8.445 6.145 12.758 1 97.38 167 VAL B C 1
ATOM 7461 O O . VAL B 1 167 ? -8.164 6.496 11.609 1 97.38 167 VAL B O 1
ATOM 7464 N N . LEU B 1 168 ? -7.984 5.023 13.258 1 96.94 168 LEU B N 1
ATOM 7465 C CA . LEU B 1 168 ? -7.082 4.156 12.516 1 96.94 168 LEU B CA 1
ATOM 7466 C C . LEU B 1 168 ? -7.805 3.508 11.336 1 96.94 168 LEU B C 1
ATOM 7468 O O . LEU B 1 168 ? -7.207 3.297 10.281 1 96.94 168 LEU B O 1
ATOM 7472 N N . ASP B 1 169 ? -9.086 3.277 11.484 1 94.12 169 ASP B N 1
ATOM 7473 C CA . ASP B 1 169 ? -9.891 2.738 10.391 1 94.12 169 ASP B CA 1
ATOM 7474 C C . ASP B 1 169 ? -10.047 3.764 9.266 1 94.12 169 ASP B C 1
ATOM 7476 O O . ASP B 1 169 ? -10.258 3.395 8.109 1 94.12 169 ASP B O 1
ATOM 7480 N N . SER B 1 170 ? -9.961 5.004 9.609 1 94.56 170 SER B N 1
ATOM 7481 C CA . SER B 1 170 ? -10.109 6.078 8.633 1 94.56 170 SER B CA 1
ATOM 7482 C C . SER B 1 170 ? -8.922 6.113 7.672 1 94.56 170 SER B C 1
ATOM 7484 O O . SER B 1 170 ? -8.984 6.758 6.625 1 94.56 170 SER B O 1
ATOM 7486 N N . LEU B 1 171 ? -7.871 5.445 7.961 1 93.06 171 LEU B N 1
ATOM 7487 C CA . LEU B 1 171 ? -6.699 5.391 7.098 1 93.06 171 LEU B CA 1
ATOM 7488 C C . LEU B 1 171 ? -7.027 4.703 5.777 1 93.06 171 LEU B C 1
ATOM 7490 O O . LEU B 1 171 ? -6.43 5.008 4.742 1 93.06 171 LEU B O 1
ATOM 7494 N N . THR B 1 172 ? -7.973 3.762 5.832 1 87.62 172 THR B N 1
ATOM 7495 C CA . THR B 1 172 ? -8.328 2.992 4.645 1 87.62 172 THR B CA 1
ATOM 7496 C C . THR B 1 172 ? -9.609 3.523 4.02 1 87.62 172 THR B C 1
ATOM 7498 O O . THR B 1 172 ? -10.227 2.85 3.191 1 87.62 172 THR B O 1
ATOM 7501 N N . CYS B 1 173 ? -9.961 4.707 4.445 1 86.44 173 CYS B N 1
ATOM 7502 C CA . CYS B 1 173 ? -11.18 5.305 3.906 1 86.44 173 CYS B CA 1
ATOM 7503 C C . CYS B 1 173 ? -11.023 5.609 2.42 1 86.44 173 CYS B C 1
ATOM 7505 O O . CYS B 1 173 ? -9.938 5.988 1.971 1 86.44 173 CYS B O 1
ATOM 7507 N N . THR B 1 174 ? -12.07 5.445 1.624 1 78 174 THR B N 1
ATOM 7508 C CA . THR B 1 174 ? -12.062 5.691 0.187 1 78 174 THR B CA 1
ATOM 7509 C C . THR B 1 174 ? -11.992 7.188 -0.105 1 78 174 THR B C 1
ATOM 7511 O O . THR B 1 174 ? -11.523 7.598 -1.168 1 78 174 THR B O 1
ATOM 7514 N N . ASP B 1 175 ? -12.539 7.957 0.914 1 80.94 175 ASP B N 1
ATOM 7515 C CA . ASP B 1 175 ? -12.453 9.406 0.748 1 80.94 175 ASP B CA 1
ATOM 7516 C C . ASP B 1 175 ? -11.023 9.906 0.985 1 80.94 175 ASP B C 1
ATOM 7518 O O . ASP B 1 175 ? -10.492 9.773 2.09 1 80.94 175 ASP B O 1
ATOM 7522 N N . GLY B 1 176 ? -10.43 10.484 0.063 1 78.06 176 GLY B N 1
ATOM 7523 C CA . GLY B 1 176 ? -9.039 10.906 0.108 1 78.06 176 GLY B CA 1
ATOM 7524 C C . GLY B 1 176 ? -8.766 11.945 1.179 1 78.06 176 GLY B C 1
ATOM 7525 O O . GLY B 1 176 ? -7.676 11.977 1.758 1 78.06 176 GLY B O 1
ATOM 7526 N N . ALA B 1 177 ? -9.711 12.844 1.441 1 82.62 177 ALA B N 1
ATOM 7527 C CA . ALA B 1 177 ? -9.516 13.891 2.443 1 82.62 177 ALA B CA 1
ATOM 7528 C C . ALA B 1 177 ? -9.469 13.297 3.85 1 82.62 177 ALA B C 1
ATOM 7530 O O . ALA B 1 177 ? -8.633 13.695 4.668 1 82.62 177 ALA B O 1
ATOM 7531 N N . ILE B 1 178 ? -10.367 12.398 4.09 1 89.31 178 ILE B N 1
ATOM 7532 C CA . ILE B 1 178 ? -10.438 11.758 5.398 1 89.31 178 ILE B CA 1
ATOM 7533 C C . ILE B 1 178 ? -9.18 10.922 5.637 1 89.31 178 ILE B C 1
ATOM 7535 O O . ILE B 1 178 ? -8.578 10.992 6.711 1 89.31 178 ILE B O 1
ATOM 7539 N N . SER B 1 179 ? -8.773 10.156 4.664 1 89.12 179 SER B N 1
ATOM 7540 C CA . SER B 1 179 ? -7.578 9.328 4.781 1 89.12 179 SER B CA 1
ATOM 7541 C C . SER B 1 179 ? -6.332 10.188 4.973 1 89.12 179 SER B C 1
ATOM 7543 O O . SER B 1 179 ? -5.453 9.844 5.77 1 89.12 179 SER B O 1
ATOM 7545 N N . ALA B 1 180 ? -6.277 11.312 4.297 1 84.25 180 ALA B N 1
ATOM 7546 C CA . ALA B 1 180 ? -5.129 12.211 4.406 1 84.25 180 ALA B CA 1
ATOM 7547 C C . ALA B 1 180 ? -5.051 12.836 5.793 1 84.25 180 ALA B C 1
ATOM 7549 O O . ALA B 1 180 ? -3.963 12.992 6.348 1 84.25 180 ALA B O 1
ATOM 7550 N N . ALA B 1 181 ? -6.223 13.227 6.32 1 87.75 181 ALA B N 1
ATOM 7551 C CA . ALA B 1 181 ? -6.266 13.812 7.656 1 87.75 181 ALA B CA 1
ATOM 7552 C C . ALA B 1 181 ? -5.805 12.812 8.711 1 87.75 181 ALA B C 1
ATOM 7554 O O . ALA B 1 181 ? -5.051 13.164 9.617 1 87.75 181 ALA B O 1
ATOM 7555 N N . ALA B 1 182 ? -6.293 11.609 8.57 1 94.12 182 ALA B N 1
ATOM 7556 C CA . ALA B 1 182 ? -5.895 10.562 9.508 1 94.12 182 ALA B CA 1
ATOM 7557 C C . ALA B 1 182 ? -4.402 10.266 9.406 1 94.12 182 ALA B C 1
ATOM 7559 O O . ALA B 1 182 ? -3.732 10.055 10.422 1 94.12 182 ALA B O 1
ATOM 7560 N N . GLN B 1 183 ? -3.873 10.266 8.227 1 92.31 183 GLN B N 1
ATOM 7561 C CA . GLN B 1 183 ? -2.449 10.031 8.008 1 92.31 183 GLN B CA 1
ATOM 7562 C C . GLN B 1 183 ? -1.609 11.148 8.625 1 92.31 183 GLN B C 1
ATOM 7564 O O . GLN B 1 183 ? -0.543 10.891 9.188 1 92.31 183 GLN B O 1
ATOM 7569 N N . GLY B 1 184 ? -2.094 12.398 8.43 1 88.44 184 GLY B N 1
ATOM 7570 C CA . GLY B 1 184 ? -1.395 13.516 9.039 1 88.44 184 GLY B CA 1
ATOM 7571 C C . GLY B 1 184 ? -1.28 13.398 10.547 1 88.44 184 GLY B C 1
ATOM 7572 O O . GLY B 1 184 ? -0.214 13.641 11.117 1 88.44 184 GLY B O 1
ATOM 7573 N N . TRP B 1 185 ? -2.387 13 11.18 1 92.94 185 TRP B N 1
ATOM 7574 C CA . TRP B 1 185 ? -2.373 12.789 12.617 1 92.94 185 TRP B CA 1
ATOM 7575 C C . TRP B 1 185 ? -1.39 11.688 13 1 92.94 185 TRP B C 1
ATOM 7577 O O . TRP B 1 185 ? -0.634 11.82 13.961 1 92.94 185 TRP B O 1
ATOM 7587 N N . LEU B 1 186 ? -1.386 10.555 12.219 1 96 186 LEU B N 1
ATOM 7588 C CA . LEU B 1 186 ? -0.552 9.398 12.539 1 96 186 LEU B CA 1
ATOM 7589 C C . LEU B 1 186 ? 0.928 9.758 12.445 1 96 186 LEU B C 1
ATOM 7591 O O . LEU B 1 186 ? 1.714 9.398 13.328 1 96 186 LEU B O 1
ATOM 7595 N N . VAL B 1 187 ? 1.294 10.469 11.461 1 92.5 187 VAL B N 1
ATOM 7596 C CA . VAL B 1 187 ? 2.689 10.844 11.258 1 92.5 187 VAL B CA 1
ATOM 7597 C C . VAL B 1 187 ? 3.172 11.695 12.43 1 92.5 187 VAL B C 1
ATOM 7599 O O . VAL B 1 187 ? 4.27 11.484 12.953 1 92.5 187 VAL B O 1
ATOM 7602 N N . ARG B 1 188 ? 2.361 12.586 12.852 1 91.31 188 ARG B N 1
ATOM 7603 C CA . ARG B 1 188 ? 2.725 13.453 13.969 1 91.31 188 ARG B CA 1
ATOM 7604 C C . ARG B 1 188 ? 2.803 12.672 15.273 1 91.31 188 ARG B C 1
ATOM 7606 O O . ARG B 1 188 ? 3.723 12.867 16.062 1 91.31 188 ARG B O 1
ATOM 7613 N N . ALA B 1 189 ? 1.778 11.859 15.461 1 94.06 189 ALA B N 1
ATOM 7614 C CA . ALA B 1 189 ? 1.771 11.039 16.672 1 94.06 189 ALA B CA 1
ATOM 7615 C C . ALA B 1 189 ? 3.023 10.172 16.75 1 94.06 189 ALA B C 1
ATOM 7617 O O . ALA B 1 189 ? 3.623 10.031 17.812 1 94.06 189 ALA B O 1
ATOM 7618 N N . LEU B 1 190 ? 3.455 9.648 15.641 1 94 190 LEU B N 1
ATOM 7619 C CA . LEU B 1 190 ? 4.629 8.781 15.609 1 94 190 LEU B CA 1
ATOM 7620 C C . LEU B 1 190 ? 5.906 9.586 15.82 1 94 190 LEU B C 1
ATOM 7622 O O . LEU B 1 190 ? 6.816 9.148 16.531 1 94 190 LEU B O 1
ATOM 7626 N N . SER B 1 191 ? 5.969 10.75 15.273 1 89.69 191 SER B N 1
ATOM 7627 C CA . SER B 1 191 ? 7.156 11.594 15.383 1 89.69 191 SER B CA 1
ATOM 7628 C C . SER B 1 191 ? 7.359 12.078 16.812 1 89.69 191 SER B C 1
ATOM 7630 O O . SER B 1 191 ? 8.484 12.359 17.219 1 89.69 191 SER B O 1
ATOM 7632 N N . LEU B 1 192 ? 6.246 12.125 17.516 1 89.25 192 LEU B N 1
ATOM 7633 C CA . LEU B 1 192 ? 6.32 12.664 18.875 1 89.25 192 LEU B CA 1
ATOM 7634 C C . LEU B 1 192 ? 6.41 11.531 19.891 1 89.25 192 LEU B C 1
ATOM 7636 O O . LEU B 1 192 ? 6.23 11.758 21.094 1 89.25 192 LEU B O 1
ATOM 7640 N N . GLY B 1 193 ? 6.598 10.32 19.453 1 86.88 193 GLY B N 1
ATOM 7641 C CA . GLY B 1 193 ? 6.883 9.203 20.344 1 86.88 193 GLY B CA 1
ATOM 7642 C C . GLY B 1 193 ? 5.633 8.562 20.906 1 86.88 193 GLY B C 1
ATOM 7643 O O . GLY B 1 193 ? 5.68 7.941 21.969 1 86.88 193 GLY B O 1
ATOM 7644 N N . ASP B 1 194 ? 4.48 8.68 20.281 1 89.56 194 ASP B N 1
ATOM 7645 C CA . ASP B 1 194 ? 3.221 8.141 20.797 1 89.56 194 ASP B CA 1
ATOM 7646 C C . ASP B 1 194 ? 2.99 6.715 20.297 1 89.56 194 ASP B C 1
ATOM 7648 O O . ASP B 1 194 ? 1.873 6.199 20.359 1 89.56 194 ASP B O 1
ATOM 7652 N N . VAL B 1 195 ? 3.967 6.023 19.766 1 92.38 195 VAL B N 1
ATOM 7653 C CA . VAL B 1 195 ? 3.76 4.719 19.141 1 92.38 195 VAL B CA 1
ATOM 7654 C C . VAL B 1 195 ? 3.285 3.717 20.203 1 92.38 195 VAL B C 1
ATOM 7656 O O . VAL B 1 195 ? 2.447 2.859 19.906 1 92.38 195 VAL B O 1
ATOM 7659 N N . ALA B 1 196 ? 3.801 3.799 21.375 1 87.62 196 ALA B N 1
ATOM 7660 C CA . ALA B 1 196 ? 3.385 2.885 22.438 1 87.62 196 ALA B CA 1
ATOM 7661 C C . ALA B 1 196 ? 1.909 3.072 22.766 1 87.62 196 ALA B C 1
ATOM 7663 O O . ALA B 1 196 ? 1.186 2.098 22.984 1 87.62 196 ALA B O 1
ATOM 7664 N N . ARG B 1 197 ? 1.472 4.363 22.828 1 88.19 197 ARG B N 1
ATOM 7665 C CA . ARG B 1 197 ? 0.077 4.684 23.109 1 88.19 197 ARG B CA 1
ATOM 7666 C C . ARG B 1 197 ? -0.841 4.145 22.016 1 88.19 197 ARG B C 1
ATOM 7668 O O . ARG B 1 197 ? -1.971 3.736 22.297 1 88.19 197 ARG B O 1
ATOM 7675 N N . ILE B 1 198 ? -0.398 4.129 20.812 1 93.06 198 ILE B N 1
ATOM 7676 C CA . ILE B 1 198 ? -1.188 3.676 19.672 1 93.06 198 ILE B CA 1
ATOM 7677 C C . ILE B 1 198 ? -1.244 2.148 19.656 1 93.06 198 ILE B C 1
ATOM 7679 O O . ILE B 1 198 ? -2.289 1.563 19.375 1 93.06 198 ILE B O 1
ATOM 7683 N N . LEU B 1 199 ? -0.113 1.482 19.984 1 91.31 199 LEU B N 1
ATOM 7684 C CA . LEU B 1 199 ? -0.009 0.036 19.828 1 91.31 199 LEU B CA 1
ATOM 7685 C C . LEU B 1 199 ? -0.596 -0.686 21.031 1 91.31 199 LEU B C 1
ATOM 7687 O O . LEU B 1 199 ? -0.929 -1.871 20.953 1 91.31 199 LEU B O 1
ATOM 7691 N N . GLU B 1 200 ? -0.729 -0.05 22.109 1 87.81 200 GLU B N 1
ATOM 7692 C CA . GLU B 1 200 ? -1.212 -0.696 23.328 1 87.81 200 GLU B CA 1
ATOM 7693 C C . GLU B 1 200 ? -2.582 -1.332 23.109 1 87.81 200 GLU B C 1
ATOM 7695 O O . GLU B 1 200 ? -2.771 -2.52 23.391 1 87.81 200 GLU B O 1
ATOM 7700 N N . PRO B 1 201 ? -3.555 -0.538 22.672 1 89.62 201 PRO B N 1
ATOM 7701 C CA . PRO B 1 201 ? -4.855 -1.173 22.453 1 89.62 201 PRO B CA 1
ATOM 7702 C C . PRO B 1 201 ? -4.805 -2.287 21.422 1 89.62 201 PRO B C 1
ATOM 7704 O O . PRO B 1 201 ? -5.547 -3.268 21.516 1 89.62 201 PRO B O 1
ATOM 7707 N N . VAL B 1 202 ? -3.988 -2.205 20.422 1 92.69 202 VAL B N 1
ATOM 7708 C CA . VAL B 1 202 ? -3.85 -3.225 19.391 1 92.69 202 VAL B CA 1
ATOM 7709 C C . VAL B 1 202 ? -3.254 -4.496 19.984 1 92.69 202 VAL B C 1
ATOM 7711 O O . VAL B 1 202 ? -3.734 -5.602 19.719 1 92.69 202 VAL B O 1
ATOM 7714 N N . LEU B 1 203 ? -2.227 -4.301 20.797 1 88.69 203 LEU B N 1
ATOM 7715 C CA . LEU B 1 203 ? -1.569 -5.434 21.453 1 88.69 203 LEU B CA 1
ATOM 7716 C C . LEU B 1 203 ? -2.508 -6.113 22.438 1 88.69 203 LEU B C 1
ATOM 7718 O O . LEU B 1 203 ? -2.447 -7.332 22.625 1 88.69 203 LEU B O 1
ATOM 7722 N N . LEU B 1 204 ? -3.395 -5.324 23.031 1 84.88 204 LEU B N 1
ATOM 7723 C CA . LEU B 1 204 ? -4.379 -5.902 23.938 1 84.88 204 LEU B CA 1
ATOM 7724 C C . LEU B 1 204 ? -5.34 -6.82 23.172 1 84.88 204 LEU B C 1
ATOM 7726 O O . LEU B 1 204 ? -5.73 -7.871 23.688 1 84.88 204 LEU B O 1
ATOM 7730 N N . LEU B 1 205 ? -5.676 -6.414 22 1 87.31 205 LEU B N 1
ATOM 7731 C CA . LEU B 1 205 ? -6.543 -7.25 21.172 1 87.31 205 LEU B CA 1
ATOM 7732 C C . LEU B 1 205 ? -5.832 -8.539 20.781 1 87.31 205 LEU B C 1
ATOM 7734 O O . LEU B 1 205 ? -6.461 -9.602 20.688 1 87.31 205 LEU B O 1
ATOM 7738 N N . LEU B 1 206 ? -4.543 -8.477 20.578 1 88 206 LEU B N 1
ATOM 7739 C CA . LEU B 1 206 ? -3.773 -9.625 20.109 1 88 206 LEU B CA 1
ATOM 7740 C C . LEU B 1 206 ? -3.484 -10.594 21.25 1 88 206 LEU B C 1
ATOM 7742 O O . LEU B 1 206 ? -3.467 -11.812 21.047 1 88 206 LEU B O 1
ATOM 7746 N N . LEU B 1 207 ? -3.283 -10.023 22.453 1 82.25 207 LEU B N 1
ATOM 7747 C CA . LEU B 1 207 ? -2.771 -10.844 23.547 1 82.25 207 LEU B CA 1
ATOM 7748 C C . LEU B 1 207 ? -3.906 -11.312 24.438 1 82.25 207 LEU B C 1
ATOM 7750 O O . LEU B 1 207 ? -3.771 -12.32 25.141 1 82.25 207 LEU B O 1
ATOM 7754 N N . GLN B 1 208 ? -5.023 -10.641 24.531 1 69.31 208 GLN B N 1
ATOM 7755 C CA . GLN B 1 208 ? -6.074 -11 25.484 1 69.31 208 GLN B CA 1
ATOM 7756 C C . GLN B 1 208 ? -6.949 -12.117 24.922 1 69.31 208 GLN B C 1
ATOM 7758 O O . GLN B 1 208 ? -7.527 -11.992 23.844 1 69.31 208 GLN B O 1
ATOM 7763 N N . PRO B 1 209 ? -6.895 -13.398 25.578 1 62.47 209 PRO B N 1
ATOM 7764 C CA . PRO B 1 209 ? -7.742 -14.5 25.125 1 62.47 209 PRO B CA 1
ATOM 7765 C C . PRO B 1 209 ? -9.211 -14.312 25.5 1 62.47 209 PRO B C 1
ATOM 7767 O O . PRO B 1 209 ? -9.516 -13.953 26.641 1 62.47 209 PRO B O 1
ATOM 7770 N N . ILE B 1 210 ? -10.062 -13.523 24.922 1 55.44 210 ILE B N 1
ATOM 7771 C CA . ILE B 1 210 ? -11.477 -13.609 25.281 1 55.44 210 ILE B CA 1
ATOM 7772 C C . ILE B 1 210 ? -12.031 -14.977 24.891 1 55.44 210 ILE B C 1
ATOM 7774 O O . ILE B 1 210 ? -11.93 -15.391 23.734 1 55.44 210 ILE B O 1
ATOM 7778 N N . PRO B 1 211 ? -12.211 -15.906 25.984 1 48.41 211 PRO B N 1
ATOM 7779 C CA . PRO B 1 211 ? -12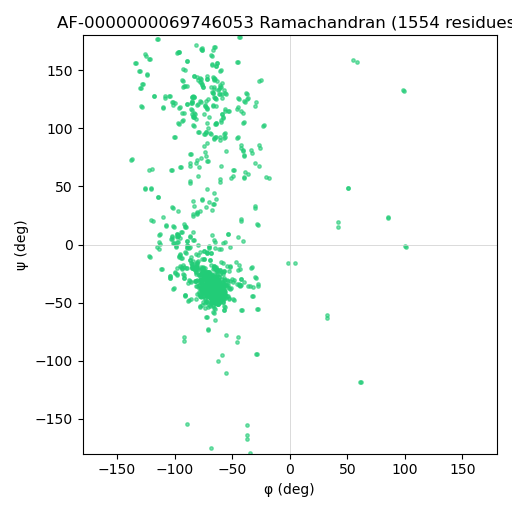.781 -17.219 25.625 1 48.41 211 PRO B CA 1
ATOM 7780 C C . PRO B 1 211 ? -13.875 -17.109 24.562 1 48.41 211 PRO B C 1
ATOM 7782 O O . PRO B 1 211 ? -14.633 -16.141 24.547 1 48.41 211 PRO B O 1
ATOM 7785 N N . ALA B 1 212 ? -13.742 -17.781 23.422 1 45.91 212 ALA B N 1
ATOM 7786 C CA . ALA B 1 212 ? -14.711 -17.875 22.344 1 45.91 212 ALA B CA 1
ATOM 7787 C C . ALA B 1 212 ? -16.125 -18.109 22.875 1 45.91 212 ALA B C 1
ATOM 7789 O O . ALA B 1 212 ? -17.094 -17.672 22.266 1 45.91 212 ALA B O 1
ATOM 7790 N N . ALA B 1 213 ? -16.484 -18.844 23.984 1 38.47 213 ALA B N 1
ATOM 7791 C CA . ALA B 1 213 ? -17.797 -19.266 24.469 1 38.47 213 ALA B CA 1
ATOM 7792 C C . ALA B 1 213 ? -18.578 -18.078 25.016 1 38.47 213 ALA B C 1
ATOM 7794 O O . ALA B 1 213 ? -19.797 -18.156 25.203 1 38.47 213 ALA B O 1
ATOM 7795 N N . GLY B 1 214 ? -18.156 -17.234 25.938 1 34.75 214 GLY B N 1
ATOM 7796 C CA . GLY B 1 214 ? -18.969 -16.188 26.531 1 34.75 214 GLY B CA 1
ATOM 7797 C C . GLY B 1 214 ? -19.484 -15.172 25.531 1 34.75 214 GLY B C 1
ATOM 7798 O O . GLY B 1 214 ? -18.891 -14.094 25.375 1 34.75 214 GLY B O 1
ATOM 7799 N N . ARG B 1 215 ? -20.094 -15.547 24.547 1 36.5 215 ARG B N 1
ATOM 7800 C CA . ARG B 1 215 ? -20.75 -14.852 23.438 1 36.5 215 ARG B CA 1
ATOM 7801 C C . ARG B 1 215 ? -21.719 -13.797 23.938 1 36.5 215 ARG B C 1
ATOM 7803 O O . ARG B 1 215 ? -22.625 -13.383 23.219 1 36.5 215 ARG B O 1
ATOM 7810 N N . GLY B 1 216 ? -21.922 -13.625 25.297 1 29.47 216 GLY B N 1
ATOM 7811 C CA . GLY B 1 216 ? -22.891 -12.555 25.484 1 29.47 216 GLY B CA 1
ATOM 7812 C C . GLY B 1 216 ? -22.375 -11.195 25.078 1 29.47 216 GLY B C 1
ATOM 7813 O O . GLY B 1 216 ? -21.844 -10.453 25.906 1 29.47 216 GLY B O 1
ATOM 7814 N N . TYR B 1 217 ? -21.562 -11.094 24.203 1 29.38 217 TYR B N 1
ATOM 7815 C CA . TYR B 1 217 ? -21.234 -9.695 23.969 1 29.38 217 TYR B CA 1
ATOM 7816 C C . TYR B 1 217 ? -22.484 -8.836 23.922 1 29.38 217 TYR B C 1
ATOM 7818 O O . TYR B 1 217 ? -23.516 -9.258 23.375 1 29.38 217 TYR B O 1
ATOM 7826 N N . PRO B 1 218 ? -22.672 -7.922 24.734 1 29.02 218 PRO B N 1
ATOM 7827 C CA . PRO B 1 218 ? -23.812 -7.039 24.469 1 29.02 218 PRO B CA 1
ATOM 7828 C C . PRO B 1 218 ? -23.906 -6.633 23 1 29.02 218 PRO B C 1
ATOM 7830 O O . PRO B 1 218 ? -22.953 -6.812 22.25 1 29.02 218 PRO B O 1
ATOM 7833 N N . ARG B 1 219 ? -25.031 -5.766 22.547 1 28.73 219 ARG B N 1
ATOM 7834 C CA . ARG B 1 219 ? -25.516 -5.246 21.281 1 28.73 219 ARG B CA 1
ATOM 7835 C C . ARG B 1 219 ? -24.391 -4.609 20.469 1 28.73 219 ARG B C 1
ATOM 7837 O O . ARG B 1 219 ? -24.609 -4.148 19.344 1 28.73 219 ARG B O 1
ATOM 7844 N N . ARG B 1 220 ? -23.453 -4.039 21.047 1 26.66 220 ARG B N 1
ATOM 7845 C CA . ARG B 1 220 ? -22.703 -2.977 20.406 1 26.66 220 ARG B CA 1
ATOM 7846 C C . ARG B 1 220 ? -21.75 -3.545 19.344 1 26.66 220 ARG B C 1
ATOM 7848 O O . ARG B 1 220 ? -20.969 -2.805 18.75 1 26.66 220 ARG B O 1
ATOM 7855 N N . SER B 1 221 ? -21.359 -4.809 19.375 1 28.34 221 SER B N 1
ATOM 7856 C CA . SER B 1 221 ? -20.484 -5.367 18.344 1 28.34 221 SER B CA 1
ATOM 7857 C C . SER B 1 221 ? -21.141 -5.301 16.969 1 28.34 221 SER B C 1
ATOM 7859 O O . SER B 1 221 ? -20.688 -5.961 16.031 1 28.34 221 SER B O 1
ATOM 7861 N N . ALA B 1 222 ? -22.375 -4.867 16.797 1 26.73 222 ALA B N 1
ATOM 7862 C CA . ALA B 1 222 ? -23.328 -4.652 15.719 1 26.73 222 ALA B CA 1
ATOM 7863 C C . ALA B 1 222 ? -22.734 -3.758 14.633 1 26.73 222 ALA B C 1
ATOM 7865 O O . ALA B 1 222 ? -23.281 -3.662 13.531 1 26.73 222 ALA B O 1
ATOM 7866 N N . LEU B 1 223 ? -21.875 -2.879 14.969 1 24.62 223 LEU B N 1
ATOM 7867 C CA . LEU B 1 223 ? -21.578 -2.037 13.82 1 24.62 223 LEU B CA 1
ATOM 7868 C C . LEU B 1 223 ? -20.875 -2.834 12.734 1 24.62 223 LEU B C 1
ATOM 7870 O O . LEU B 1 223 ? -21.125 -2.637 11.539 1 24.62 223 LEU B O 1
ATOM 7874 N N . LEU B 1 224 ? -19.875 -3.674 13.016 1 25.16 224 LEU B N 1
ATOM 7875 C CA . LEU B 1 224 ? -19.188 -4.383 11.945 1 25.16 224 LEU B CA 1
ATOM 7876 C C . LEU B 1 224 ? -20 -5.578 11.469 1 25.16 224 LEU B C 1
ATOM 7878 O O . LEU B 1 224 ? -19.922 -5.965 10.297 1 25.16 224 LEU B O 1
ATOM 7882 N N . ALA B 1 225 ? -20.719 -6.348 12.344 1 27.2 225 ALA B N 1
ATOM 7883 C CA . ALA B 1 225 ? -21.516 -7.551 12.125 1 27.2 225 ALA B CA 1
ATOM 7884 C C . ALA B 1 225 ? -22.656 -7.277 11.141 1 27.2 225 ALA B C 1
ATOM 7886 O O . ALA B 1 225 ? -23.438 -8.18 10.82 1 27.2 225 ALA B O 1
ATOM 7887 N N . ALA B 1 226 ? -23.125 -6.051 10.961 1 24.53 226 ALA B N 1
ATOM 7888 C CA . ALA B 1 226 ? -24.375 -5.863 10.219 1 24.53 226 ALA B CA 1
ATOM 7889 C C . ALA B 1 226 ? -24.328 -6.602 8.883 1 24.53 226 ALA B C 1
ATOM 7891 O O . ALA B 1 226 ? -25.375 -6.934 8.328 1 24.53 226 ALA B O 1
ATOM 7892 N N . PHE B 1 227 ? -23.188 -6.672 8.148 1 22.19 227 PHE B N 1
ATOM 7893 C CA . PHE B 1 227 ? -23.5 -7.121 6.797 1 22.19 227 PHE B CA 1
ATOM 7894 C C . PHE B 1 227 ? -23.641 -8.633 6.75 1 22.19 227 PHE B C 1
ATOM 7896 O O . PHE B 1 227 ? -24.047 -9.195 5.727 1 22.19 227 PHE B O 1
ATOM 7903 N N . GLN B 1 228 ? -23 -9.422 7.676 1 21.7 228 GLN B N 1
ATOM 7904 C CA . GLN B 1 228 ? -22.828 -10.812 7.266 1 21.7 228 GLN B CA 1
ATOM 7905 C C . GLN B 1 228 ? -24.109 -11.609 7.484 1 21.7 228 GLN B C 1
ATOM 7907 O O . GLN B 1 228 ? -24.203 -12.781 7.113 1 21.7 228 GLN B O 1
ATOM 7912 N N . ALA B 1 229 ? -25.094 -11.352 8.258 1 20.81 229 ALA B N 1
ATOM 7913 C CA . ALA B 1 229 ? -25.781 -12.438 8.945 1 20.81 229 ALA B CA 1
ATOM 7914 C C . ALA B 1 229 ? -26.547 -13.305 7.953 1 20.81 229 ALA B C 1
ATOM 7916 O O . ALA B 1 229 ? -26.766 -14.5 8.203 1 20.81 229 ALA B O 1
ATOM 7917 N N . ASP B 1 230 ? -27.312 -12.844 6.961 1 18.88 230 ASP B N 1
ATOM 7918 C CA . ASP B 1 230 ? -28.625 -13.492 6.98 1 18.88 230 ASP B CA 1
ATOM 7919 C C . ASP B 1 230 ? -28.531 -14.914 6.434 1 18.88 230 ASP B C 1
ATOM 7921 O O . ASP B 1 230 ? -29.547 -15.609 6.336 1 18.88 230 ASP B O 1
ATOM 7925 N N . ALA B 1 231 ? -27.625 -15.375 5.512 1 18.59 231 ALA B N 1
ATOM 7926 C CA . ALA B 1 231 ? -28.203 -16.406 4.648 1 18.59 231 ALA B CA 1
ATOM 7927 C C . ALA B 1 231 ? -28.219 -17.766 5.348 1 18.59 231 ALA B C 1
ATOM 7929 O O . ALA B 1 231 ? -27.188 -18.438 5.422 1 18.59 231 ALA B O 1
ATOM 7930 N N . CYS B 1 232 ? -28.844 -17.969 6.488 1 17.72 232 CYS B N 1
ATOM 7931 C CA . CYS B 1 232 ? -28.828 -19.25 7.191 1 17.72 232 CYS B CA 1
ATOM 7932 C C . CYS B 1 232 ? -29.328 -20.375 6.285 1 17.72 232 CYS B C 1
ATOM 7934 O O . CYS B 1 232 ? -28.688 -21.422 6.184 1 17.72 232 CYS B O 1
ATOM 7936 N N . LYS B 1 233 ? -30.672 -20.688 5.938 1 17.22 233 LYS B N 1
ATOM 7937 C CA . LYS B 1 233 ? -31.375 -21.844 6.469 1 17.22 233 LYS B CA 1
ATOM 7938 C C . LYS B 1 233 ? -31.203 -23.062 5.559 1 17.22 233 LYS B C 1
ATOM 7940 O O . LYS B 1 233 ? -31.156 -24.203 6.031 1 17.22 233 LYS B O 1
ATOM 7945 N N . SER B 1 234 ? -31.281 -23.094 4.23 1 17.06 234 SER B N 1
ATOM 7946 C CA . SER B 1 234 ? -32.25 -24.141 3.832 1 17.06 234 SER B CA 1
ATOM 7947 C C . SER B 1 234 ? -31.672 -25.531 4.078 1 17.06 234 SER B C 1
ATOM 7949 O O . SER B 1 234 ? -30.453 -25.719 4.094 1 17.06 234 SER B O 1
ATOM 7951 N N . SER B 1 235 ? -32.562 -26.578 4.496 1 16.42 235 SER B N 1
ATOM 7952 C CA . SER B 1 235 ? -32.812 -27.875 5.133 1 16.42 235 SER B CA 1
ATOM 7953 C C . SER B 1 235 ? -32.406 -29.031 4.223 1 16.42 235 SER B C 1
ATOM 7955 O O . SER B 1 235 ? -31.953 -30.078 4.699 1 16.42 235 SER B O 1
ATOM 7957 N N . ALA B 1 236 ? -32.625 -29.078 2.887 1 17.67 236 ALA B N 1
ATOM 7958 C CA . ALA B 1 236 ? -33.312 -30.281 2.443 1 17.67 236 ALA B CA 1
ATOM 7959 C C . ALA B 1 236 ? -32.406 -31.5 2.482 1 17.67 236 ALA B C 1
ATOM 7961 O O . ALA B 1 236 ? -31.219 -31.406 2.117 1 17.67 236 ALA B O 1
ATOM 7962 N N . ARG B 1 237 ? -32.812 -32.625 3.236 1 17.19 237 ARG B N 1
ATOM 7963 C CA . ARG B 1 237 ? -32.406 -33.969 3.676 1 17.19 237 ARG B CA 1
ATOM 7964 C C . ARG B 1 237 ? -32.281 -34.906 2.49 1 17.19 237 ARG B C 1
ATOM 7966 O O . ARG B 1 237 ? -31.781 -36.031 2.631 1 17.19 237 ARG B O 1
ATOM 7973 N N . LEU B 1 238 ? -32.531 -34.656 1.256 1 16.38 238 LEU B N 1
ATOM 7974 C CA . LEU B 1 238 ? -33.094 -35.812 0.628 1 16.38 238 LEU B CA 1
ATOM 7975 C C . LEU B 1 238 ? -32.156 -37 0.717 1 16.38 238 LEU B C 1
ATOM 7977 O O . LEU B 1 238 ? -30.938 -36.844 0.642 1 16.38 238 LEU B O 1
ATOM 7981 N N . GLY B 1 239 ? -32.625 -38.281 1.211 1 16.56 239 GLY B N 1
ATOM 7982 C CA . GLY B 1 239 ? -32.281 -39.625 1.683 1 16.56 239 GLY B CA 1
ATOM 7983 C C . GLY B 1 239 ? -31.75 -40.531 0.591 1 16.56 239 GLY B C 1
ATOM 7984 O O . GLY B 1 239 ? -31.328 -41.656 0.863 1 16.56 239 GLY B O 1
ATOM 7985 N N . LEU B 1 240 ? -31.609 -40.281 -0.661 1 16.39 240 LEU B N 1
ATOM 7986 C CA . LEU B 1 240 ? -31.906 -41.469 -1.478 1 16.39 240 LEU B CA 1
ATOM 7987 C C . LEU B 1 240 ? -30.891 -42.562 -1.222 1 16.39 240 LEU B C 1
ATOM 7989 O O . LEU B 1 240 ? -29.703 -42.312 -1.027 1 16.39 240 LEU B O 1
ATOM 7993 N N . ALA B 1 241 ? -31.344 -43.906 -1.018 1 17.19 241 ALA B N 1
ATOM 7994 C CA . ALA B 1 241 ? -31.109 -45.25 -0.558 1 17.19 241 ALA B CA 1
ATOM 7995 C C . ALA B 1 241 ? -30.234 -46.031 -1.543 1 17.19 241 ALA B C 1
ATOM 7997 O O . ALA B 1 241 ? -29.531 -46.969 -1.158 1 17.19 241 ALA B O 1
ATOM 7998 N N . ARG B 1 242 ? -29.875 -45.781 -2.748 1 17.52 242 ARG B N 1
ATOM 7999 C CA . ARG B 1 242 ? -29.984 -47 -3.543 1 17.52 242 ARG B CA 1
ATOM 8000 C C . ARG B 1 242 ? -28.891 -48 -3.16 1 17.52 242 ARG B C 1
ATOM 8002 O O . ARG B 1 242 ? -27.812 -47.594 -2.695 1 17.52 242 ARG B O 1
ATOM 8009 N N . VAL B 1 243 ? -29.219 -49.438 -3.131 1 17.12 243 VAL B N 1
ATOM 8010 C CA . VAL B 1 243 ? -28.969 -50.812 -2.705 1 17.12 243 VAL B CA 1
ATOM 8011 C C . VAL B 1 243 ? -27.844 -51.406 -3.545 1 17.12 243 VAL B C 1
ATOM 8013 O O . VAL B 1 243 ? -27.125 -52.281 -3.08 1 17.12 243 VAL B O 1
ATOM 8016 N N . ASP B 1 244 ? -27.391 -51.062 -4.734 1 16.34 244 ASP B N 1
ATOM 8017 C CA . ASP B 1 244 ? -27.203 -52.188 -5.633 1 16.34 244 ASP B CA 1
ATOM 8018 C C . ASP B 1 244 ? -26.047 -53.094 -5.16 1 16.34 244 ASP B C 1
ATOM 8020 O O . ASP B 1 244 ? -25.234 -52.656 -4.348 1 16.34 244 ASP B O 1
ATOM 8024 N N . SER B 1 245 ? -25.688 -54.188 -6.039 1 16.94 245 SER B N 1
ATOM 8025 C CA . SER B 1 245 ? -25.453 -55.625 -6.121 1 16.94 245 SER B CA 1
ATOM 8026 C C . SER B 1 245 ? -23.984 -55.969 -5.828 1 16.94 245 SER B C 1
ATOM 8028 O O . SER B 1 245 ? -23.141 -55.062 -5.789 1 16.94 245 SER B O 1
ATOM 8030 N N . ASP B 1 246 ? -23.453 -57.219 -6.418 1 17.48 246 ASP B N 1
ATOM 8031 C CA . ASP B 1 246 ? -22.906 -58.531 -6.156 1 17.48 246 ASP B CA 1
ATOM 8032 C C . ASP B 1 246 ? -21.422 -58.594 -6.516 1 17.48 246 ASP B C 1
ATOM 8034 O O . ASP B 1 246 ? -20.828 -59.688 -6.531 1 17.48 246 ASP B O 1
ATOM 8038 N N . ARG B 1 247 ? -20.609 -57.656 -6.586 1 18.16 247 ARG B N 1
ATOM 8039 C CA . ARG B 1 247 ? -19.484 -58.031 -7.418 1 18.16 247 ARG B CA 1
ATOM 8040 C C . ARG B 1 247 ? -18.703 -59.188 -6.773 1 18.16 247 ARG B C 1
ATOM 8042 O O . ARG B 1 247 ? -18.516 -59.219 -5.555 1 18.16 247 ARG B O 1
ATOM 8049 N N . THR B 1 248 ? -18.547 -60.25 -7.551 1 18.48 248 THR B N 1
ATOM 8050 C CA . THR B 1 248 ? -17.969 -61.594 -7.5 1 18.48 248 THR B CA 1
ATOM 8051 C C . THR B 1 248 ? -16.484 -61.531 -7.129 1 18.48 248 THR B C 1
ATOM 8053 O O . THR B 1 248 ? -15.797 -60.562 -7.488 1 18.48 248 THR B O 1
ATOM 8056 N N . GLN B 1 249 ? -16.047 -62.375 -6.168 1 17.56 249 GLN B N 1
ATOM 8057 C CA . GLN B 1 249 ? -14.906 -62.75 -5.348 1 17.56 249 GLN B CA 1
ATOM 8058 C C . GLN B 1 249 ? -13.773 -63.312 -6.199 1 17.56 249 GLN B C 1
ATOM 8060 O O . GLN B 1 249 ? -13.609 -64.562 -6.305 1 17.56 249 GLN B O 1
ATOM 8065 N N . ALA B 1 250 ? -13.359 -62.719 -7.395 1 19.11 250 ALA B N 1
ATOM 8066 C CA . ALA B 1 250 ? -12.477 -63.656 -8.094 1 19.11 250 ALA B CA 1
ATOM 8067 C C . ALA B 1 250 ? -11.219 -63.906 -7.285 1 19.11 250 ALA B C 1
ATOM 8069 O O . ALA B 1 250 ? -10.641 -63 -6.695 1 19.11 250 ALA B O 1
ATOM 8070 N N . SER B 1 251 ? -10.992 -65.25 -6.871 1 18.83 251 SER B N 1
ATOM 8071 C CA . SER B 1 251 ? -10.086 -66.062 -6.074 1 18.83 251 SER B CA 1
ATOM 8072 C C . SER B 1 251 ? -8.68 -66.062 -6.664 1 18.83 251 SER B C 1
ATOM 8074 O O . SER B 1 251 ? -7.84 -66.875 -6.27 1 18.83 251 SER B O 1
ATOM 8076 N N . GLU B 1 252 ? -8.086 -65 -7.207 1 18.97 252 GLU B N 1
ATOM 8077 C CA . GLU B 1 252 ? -6.91 -65.438 -7.969 1 18.97 252 GLU B CA 1
ATOM 8078 C C . GLU B 1 252 ? -5.824 -66 -7.051 1 18.97 252 GLU B C 1
ATOM 8080 O O . GLU B 1 252 ? -5.586 -65.438 -5.969 1 18.97 252 GLU B O 1
ATOM 8085 N N . SER B 1 253 ? -5.426 -67.312 -7.207 1 20.48 253 SER B N 1
ATOM 8086 C CA . SER B 1 253 ? -4.57 -68.312 -6.637 1 20.48 253 SER B CA 1
ATOM 8087 C C . SER B 1 253 ? -3.096 -67.938 -6.773 1 20.48 253 SER B C 1
ATOM 8089 O O . SER B 1 253 ? -2.219 -68.75 -6.527 1 20.48 253 SER B O 1
ATOM 8091 N N . LEU B 1 254 ? -2.598 -66.75 -6.719 1 21.2 254 LEU B N 1
ATOM 8092 C CA . LEU B 1 254 ? -1.223 -66.688 -7.199 1 21.2 254 LEU B CA 1
ATOM 8093 C C . LEU B 1 254 ? -0.27 -67.375 -6.23 1 21.2 254 LEU B C 1
ATOM 8095 O O . LEU B 1 254 ? -0.283 -67.125 -5.031 1 21.2 254 LEU B O 1
ATOM 8099 N N . SER B 1 255 ? 0.308 -68.562 -6.594 1 21.84 255 SER B N 1
ATOM 8100 C CA . SER B 1 255 ? 1.124 -69.625 -6.035 1 21.84 255 SER B CA 1
ATOM 8101 C C . SER B 1 255 ? 2.422 -69.062 -5.445 1 21.84 255 SER B C 1
ATOM 8103 O O . SER B 1 255 ? 2.715 -69.312 -4.27 1 21.84 255 SER B O 1
ATOM 8105 N N . SER B 1 256 ? 3.596 -69.375 -6.121 1 25.39 256 SER B N 1
ATOM 8106 C CA . SER B 1 256 ? 4.711 -70.25 -5.727 1 25.39 256 SER B CA 1
ATOM 8107 C C . SER B 1 256 ? 5.789 -69.438 -5.004 1 25.39 256 SER B C 1
ATOM 8109 O O . SER B 1 256 ? 6.328 -69.875 -3.99 1 25.39 256 SER B O 1
ATOM 8111 N N . ASP B 1 257 ? 6.66 -68.688 -5.805 1 30.94 257 ASP B N 1
ATOM 8112 C CA . ASP B 1 257 ? 8.109 -68.625 -5.688 1 30.94 257 ASP B CA 1
ATOM 8113 C C . ASP B 1 257 ? 8.516 -67.625 -4.574 1 30.94 257 ASP B C 1
ATOM 8115 O O . ASP B 1 257 ? 8.477 -66.438 -4.758 1 30.94 257 ASP B O 1
ATOM 8119 N N . GLU B 1 258 ? 8.32 -67.875 -3.363 1 34.38 258 GLU B N 1
ATOM 8120 C CA . GLU B 1 258 ? 8.227 -67.25 -2.078 1 34.38 258 GLU B CA 1
ATOM 8121 C C . GLU B 1 258 ? 9.602 -66.75 -1.594 1 34.38 258 GLU B C 1
ATOM 8123 O O . GLU B 1 258 ? 9.711 -65.75 -0.867 1 34.38 258 GLU B O 1
ATOM 8128 N N . GLU B 1 259 ? 10.656 -67.625 -1.758 1 39.59 259 GLU B N 1
ATOM 8129 C CA . GLU B 1 259 ? 11.758 -67.562 -0.806 1 39.59 259 GLU B CA 1
ATOM 8130 C C . GLU B 1 259 ? 12.602 -66.312 -1.023 1 39.59 259 GLU B C 1
ATOM 8132 O O . GLU B 1 259 ? 13.023 -65.688 -0.062 1 39.59 259 GLU B O 1
ATOM 8137 N N . ALA B 1 260 ? 13.211 -66.25 -2.258 1 42.19 260 ALA B N 1
ATOM 8138 C CA . ALA B 1 260 ? 14.195 -65.188 -2.588 1 42.19 260 ALA B CA 1
ATOM 8139 C C . ALA B 1 260 ? 13.602 -63.812 -2.402 1 42.19 260 ALA B C 1
ATOM 8141 O O . ALA B 1 260 ? 14.336 -62.844 -2.199 1 42.19 260 ALA B O 1
ATOM 8142 N N . ASP B 1 261 ? 12.289 -63.844 -2.598 1 42.72 261 ASP B N 1
ATOM 8143 C CA . ASP B 1 261 ? 11.547 -62.594 -2.527 1 42.72 261 ASP B CA 1
ATOM 8144 C C . ASP B 1 261 ? 11.539 -62.062 -1.102 1 42.72 261 ASP B C 1
ATOM 8146 O O . ASP B 1 261 ? 11.289 -60.844 -0.891 1 42.72 261 ASP B O 1
ATOM 8150 N N . LEU B 1 262 ? 11.852 -62.969 -0.114 1 46.84 262 LEU B N 1
ATOM 8151 C CA . LEU B 1 262 ? 11.789 -62.531 1.276 1 46.84 262 LEU B CA 1
ATOM 8152 C C . LEU B 1 262 ? 12.961 -61.625 1.608 1 46.84 262 LEU B C 1
ATOM 8154 O O . LEU B 1 262 ? 12.781 -60.625 2.303 1 46.84 262 LEU B O 1
ATOM 8158 N N . GLU B 1 263 ? 14.219 -62.188 1.225 1 51.88 263 GLU B N 1
ATOM 8159 C CA . GLU B 1 263 ? 15.383 -61.406 1.653 1 51.88 263 GLU B CA 1
ATOM 8160 C C . GLU B 1 263 ? 15.375 -60.031 1.023 1 51.88 263 GLU B C 1
ATOM 8162 O O . GLU B 1 263 ? 15.688 -59.031 1.688 1 51.88 263 GLU B O 1
ATOM 8167 N N . LEU B 1 264 ? 15.219 -60 -0.31 1 52.38 264 LEU B N 1
ATOM 8168 C CA . LEU B 1 264 ? 15.109 -58.719 -0.961 1 52.38 264 LEU B CA 1
ATOM 8169 C C . LEU B 1 264 ? 13.969 -57.906 -0.371 1 52.38 264 LEU B C 1
ATOM 8171 O O . LEU B 1 264 ? 14.07 -56.656 -0.236 1 52.38 264 LEU B O 1
ATOM 8175 N N . GLN B 1 265 ? 12.977 -58.656 0.086 1 54.94 265 GLN B N 1
ATOM 8176 C CA . GLN B 1 265 ? 11.867 -58 0.756 1 54.94 265 GLN B CA 1
ATOM 8177 C C . GLN B 1 265 ? 12.297 -57.438 2.115 1 54.94 265 GLN B C 1
ATOM 8179 O O . GLN B 1 265 ? 11.867 -56.375 2.516 1 54.94 265 GLN B O 1
ATOM 8184 N N . ALA B 1 266 ? 13.211 -58.219 2.807 1 60.31 266 ALA B N 1
ATOM 8185 C CA . ALA B 1 266 ? 13.664 -57.719 4.109 1 60.31 266 ALA B CA 1
ATOM 8186 C C . ALA B 1 266 ? 14.531 -56.469 3.965 1 60.31 266 ALA B C 1
ATOM 8188 O O . ALA B 1 266 ? 14.398 -55.531 4.742 1 60.31 266 ALA B O 1
ATOM 8189 N N . LEU B 1 267 ? 15.539 -56.531 3.088 1 58.22 267 LEU B N 1
ATOM 8190 C CA . LEU B 1 267 ? 16.375 -55.375 2.848 1 58.22 267 LEU B CA 1
ATOM 8191 C C . LEU B 1 267 ? 15.523 -54.188 2.348 1 58.22 267 LEU B C 1
ATOM 8193 O O . LEU B 1 267 ? 15.742 -53.062 2.748 1 58.22 267 LEU B O 1
ATOM 8197 N N . ALA B 1 268 ? 14.648 -54.562 1.434 1 58.56 268 ALA B N 1
ATOM 8198 C CA . ALA B 1 268 ? 13.734 -53.531 0.982 1 58.56 268 ALA B CA 1
ATOM 8199 C C . ALA B 1 268 ? 12.875 -53.031 2.137 1 58.56 268 ALA B C 1
ATOM 8201 O O . ALA B 1 268 ? 12.617 -51.812 2.236 1 58.56 268 ALA B O 1
ATOM 8202 N N . SER B 1 269 ? 12.555 -53.969 3.033 1 62.69 269 SER B N 1
ATOM 8203 C CA . SER B 1 269 ? 11.781 -53.562 4.199 1 62.69 269 SER B CA 1
ATOM 8204 C C . SER B 1 269 ? 12.617 -52.719 5.145 1 62.69 269 SER B C 1
ATOM 8206 O O . SER B 1 269 ? 12.117 -51.719 5.707 1 62.69 269 SER B O 1
ATOM 8208 N N . SER B 1 270 ? 13.875 -53.062 5.336 1 62.12 270 SER B N 1
ATOM 8209 C CA . SER B 1 270 ? 14.734 -52.312 6.227 1 62.12 270 SER B CA 1
ATOM 8210 C C . SER B 1 270 ? 15 -50.906 5.664 1 62.12 270 SER B C 1
ATOM 8212 O O . SER B 1 270 ? 14.984 -49.906 6.402 1 62.12 270 SER B O 1
ATOM 8214 N N . ARG B 1 271 ? 15.383 -50.844 4.43 1 60.91 271 ARG B N 1
ATOM 8215 C CA . ARG B 1 271 ? 15.547 -49.531 3.785 1 60.91 271 ARG B CA 1
ATOM 8216 C C . ARG B 1 271 ? 14.258 -48.719 3.867 1 60.91 271 ARG B C 1
ATOM 8218 O O . ARG B 1 271 ? 14.297 -47.531 4.105 1 60.91 271 ARG B O 1
ATOM 8225 N N . LEU B 1 272 ? 13.188 -49.5 3.67 1 61.53 272 LEU B N 1
ATOM 8226 C CA . LEU B 1 272 ? 11.898 -48.812 3.791 1 61.53 272 LEU B CA 1
ATOM 8227 C C . LEU B 1 272 ? 11.672 -48.344 5.219 1 61.53 272 LEU B C 1
ATOM 8229 O O . LEU B 1 272 ? 11.141 -47.25 5.426 1 61.53 272 LEU B O 1
ATOM 8233 N N . LEU B 1 273 ? 12.086 -49.156 6.176 1 61.78 273 LEU B N 1
ATOM 8234 C CA . LEU B 1 273 ? 11.945 -48.75 7.574 1 61.78 273 LEU B CA 1
ATOM 8235 C C . LEU B 1 273 ? 12.859 -47.562 7.902 1 61.78 273 LEU B C 1
ATOM 8237 O O . LEU B 1 273 ? 12.469 -46.656 8.641 1 61.78 273 LEU B O 1
ATOM 8241 N N . LYS B 1 274 ? 14.102 -47.625 7.457 1 61.62 274 LYS B N 1
ATOM 8242 C CA . LYS B 1 274 ? 15.008 -46.5 7.672 1 61.62 274 LYS B CA 1
ATOM 8243 C C . LYS B 1 274 ? 14.492 -45.25 6.992 1 61.62 274 LYS B C 1
ATOM 8245 O O . LYS B 1 274 ? 14.531 -44.156 7.574 1 61.62 274 LYS B O 1
ATOM 8250 N N . GLN B 1 275 ? 14.062 -45.469 5.797 1 60.44 275 GLN B N 1
ATOM 8251 C CA . GLN B 1 275 ? 13.477 -44.312 5.102 1 60.44 275 GLN B CA 1
ATOM 8252 C C . GLN B 1 275 ? 12.266 -43.781 5.859 1 60.44 275 GLN B C 1
ATOM 8254 O O . GLN B 1 275 ? 12.07 -42.562 5.941 1 60.44 275 GLN B O 1
ATOM 8259 N N . GLN B 1 276 ? 11.562 -44.75 6.402 1 59.75 276 GLN B N 1
ATOM 8260 C CA . GLN B 1 276 ? 10.398 -44.344 7.188 1 59.75 276 GLN B CA 1
ATOM 8261 C C . GLN B 1 276 ? 10.828 -43.656 8.469 1 59.75 276 GLN B C 1
ATOM 8263 O O . GLN B 1 276 ? 10.195 -42.656 8.883 1 59.75 276 GLN B O 1
ATOM 8268 N N . ARG B 1 277 ? 11.844 -44.156 9.109 1 61.22 277 ARG B N 1
ATOM 8269 C CA . ARG B 1 277 ? 12.344 -43.531 10.312 1 61.22 277 ARG B CA 1
ATOM 8270 C C . ARG B 1 277 ? 12.906 -42.125 10.008 1 61.22 277 ARG B C 1
ATOM 8272 O O . ARG B 1 277 ? 12.672 -41.188 10.75 1 61.22 277 ARG B O 1
ATOM 8279 N N . ASP B 1 278 ? 13.672 -42.031 8.938 1 61.66 278 ASP B N 1
ATOM 8280 C CA . ASP B 1 278 ? 14.234 -40.75 8.539 1 61.66 278 ASP B CA 1
ATOM 8281 C C . ASP B 1 278 ? 13.125 -39.75 8.18 1 61.66 278 ASP B C 1
ATOM 8283 O O . ASP B 1 278 ? 13.219 -38.562 8.531 1 61.66 278 ASP B O 1
ATOM 8287 N N . ARG B 1 279 ? 12.172 -40.344 7.559 1 61.72 279 ARG B N 1
ATOM 8288 C CA . ARG B 1 279 ? 11.031 -39.469 7.227 1 61.72 279 ARG B CA 1
ATOM 8289 C C . ARG B 1 279 ? 10.297 -39.031 8.484 1 61.72 279 ARG B C 1
ATOM 8291 O O . ARG B 1 279 ? 9.836 -37.906 8.57 1 61.72 279 ARG B O 1
ATOM 8298 N N . GLN B 1 280 ? 10.25 -39.938 9.438 1 62.44 280 GLN B N 1
ATOM 8299 C CA . GLN B 1 280 ? 9.586 -39.594 10.695 1 62.44 280 GLN B CA 1
ATOM 8300 C C . GLN B 1 280 ? 10.375 -38.531 11.469 1 62.44 280 GLN B C 1
ATOM 8302 O O . GLN B 1 280 ? 9.789 -37.625 12.031 1 62.44 280 GLN B O 1
ATOM 8307 N N . GLU B 1 281 ? 11.602 -38.656 11.516 1 62.91 281 GLU B N 1
ATOM 8308 C CA . GLU B 1 281 ? 12.445 -37.688 12.219 1 62.91 281 GLU B CA 1
ATOM 8309 C C . GLU B 1 281 ? 12.383 -36.312 11.555 1 62.91 281 GLU B C 1
ATOM 8311 O O . GLU B 1 281 ? 12.336 -35.281 12.234 1 62.91 281 GLU B O 1
ATOM 8316 N N . THR B 1 282 ? 12.352 -36.406 10.312 1 64.25 282 THR B N 1
ATOM 8317 C CA . THR B 1 282 ? 12.273 -35.156 9.57 1 64.25 282 THR B CA 1
ATOM 8318 C C . THR B 1 282 ? 10.93 -34.469 9.797 1 64.25 282 THR B C 1
ATOM 8320 O O . THR B 1 282 ? 10.859 -33.25 9.945 1 64.25 282 THR B O 1
ATOM 8323 N N . ALA B 1 283 ? 9.969 -35.281 9.805 1 63.88 283 ALA B N 1
ATOM 8324 C CA . ALA B 1 283 ? 8.633 -34.75 10.023 1 63.88 283 ALA B CA 1
ATOM 8325 C C . ALA B 1 283 ? 8.5 -34.156 11.43 1 63.88 283 ALA B C 1
ATOM 8327 O O . ALA B 1 283 ? 7.883 -33.125 11.625 1 63.88 283 ALA B O 1
ATOM 8328 N N . GLU B 1 284 ? 9.07 -34.875 12.375 1 67.56 284 GLU B N 1
ATOM 8329 C CA . GLU B 1 284 ? 9.055 -34.344 13.742 1 67.56 284 GLU B CA 1
ATOM 8330 C C . GLU B 1 284 ? 9.805 -33.031 13.844 1 67.56 284 GLU B C 1
ATOM 8332 O O . GLU B 1 284 ? 9.375 -32.125 14.57 1 67.56 284 GLU B O 1
ATOM 8337 N N . ALA B 1 285 ? 10.742 -32.969 13.055 1 72.38 285 ALA B N 1
ATOM 8338 C CA . ALA B 1 285 ? 11.547 -31.766 13.086 1 72.38 285 ALA B CA 1
ATOM 8339 C C . ALA B 1 285 ? 10.82 -30.594 12.422 1 72.38 285 ALA B C 1
ATOM 8341 O O . ALA B 1 285 ? 11.023 -29.438 12.781 1 72.38 285 ALA B O 1
ATOM 8342 N N . LEU B 1 286 ? 9.914 -31.016 11.586 1 77.44 286 LEU B N 1
ATOM 8343 C CA . LEU B 1 286 ? 9.211 -30 10.812 1 77.44 286 LEU B CA 1
ATOM 8344 C C . LEU B 1 286 ? 8.188 -29.266 11.672 1 77.44 286 LEU B C 1
ATOM 8346 O O . LEU B 1 286 ? 7.883 -28.094 11.43 1 77.44 286 LEU B O 1
ATOM 8350 N N . PHE B 1 287 ? 7.699 -29.984 12.758 1 79.56 287 PHE B N 1
ATOM 8351 C CA . PHE B 1 287 ? 6.609 -29.391 13.516 1 79.56 287 PHE B CA 1
ATOM 8352 C C . PHE B 1 287 ? 7.07 -29.016 14.922 1 79.56 287 PHE B C 1
ATOM 8354 O O . PHE B 1 287 ? 6.254 -28.656 15.781 1 79.56 287 PHE B O 1
ATOM 8361 N N . LYS B 1 288 ? 8.359 -29.125 15.102 1 79.31 288 LYS B N 1
ATOM 8362 C CA . LYS B 1 288 ? 8.898 -28.812 16.422 1 79.31 288 LYS B CA 1
ATOM 8363 C C . LYS B 1 288 ? 8.68 -27.344 16.781 1 79.31 288 LYS B C 1
ATOM 8365 O O . LYS B 1 288 ? 8.523 -27 17.953 1 79.31 288 LYS B O 1
ATOM 8370 N N . HIS B 1 289 ? 8.539 -26.562 15.789 1 85.25 289 HIS B N 1
ATOM 8371 C CA . HIS B 1 289 ? 8.438 -25.125 16.031 1 85.25 289 HIS B CA 1
ATOM 8372 C C . HIS B 1 289 ? 6.984 -24.703 16.266 1 85.25 289 HIS B C 1
ATOM 8374 O O . HIS B 1 289 ? 6.715 -23.578 16.656 1 85.25 289 HIS B O 1
ATOM 8380 N N . VAL B 1 290 ? 6.035 -25.641 16.203 1 87.19 290 VAL B N 1
ATOM 8381 C CA . VAL B 1 290 ? 4.605 -25.344 16.25 1 87.19 290 VAL B CA 1
ATOM 8382 C C . VAL B 1 290 ? 4.188 -25.016 17.672 1 87.19 290 VAL B C 1
ATOM 8384 O O . VAL B 1 290 ? 4.656 -25.656 18.625 1 87.19 290 VAL B O 1
ATOM 8387 N N . LEU B 1 291 ? 3.352 -23.984 17.797 1 84 291 LEU B N 1
ATOM 8388 C CA . LEU B 1 291 ? 2.766 -23.625 19.078 1 84 291 LEU B CA 1
ATOM 8389 C C . LEU B 1 291 ? 1.325 -24.125 19.172 1 84 291 LEU B C 1
ATOM 8391 O O . LEU B 1 291 ? 0.501 -23.812 18.312 1 84 291 LEU B O 1
ATOM 8395 N N . LEU B 1 292 ? 1.085 -24.938 20.219 1 83.5 292 LEU B N 1
ATOM 8396 C CA . LEU B 1 292 ? -0.255 -25.484 20.391 1 83.5 292 LEU B CA 1
ATOM 8397 C C . LEU B 1 292 ? -1.093 -24.609 21.312 1 83.5 292 LEU B C 1
ATOM 8399 O O . LEU B 1 292 ? -0.73 -24.391 22.469 1 83.5 292 LEU B O 1
ATOM 8403 N N . TYR B 1 293 ? -2.119 -24.016 20.703 1 80 293 TYR B N 1
ATOM 8404 C CA . TYR B 1 293 ? -3.076 -23.234 21.469 1 80 293 TYR B CA 1
ATOM 8405 C C . TYR B 1 293 ? -4.164 -24.125 22.062 1 80 293 TYR B C 1
ATOM 8407 O O . TYR B 1 293 ? -4.969 -24.703 21.328 1 80 293 TYR B O 1
ATOM 8415 N N . LEU B 1 294 ? -4.219 -24.203 23.312 1 77.44 294 LEU B N 1
ATOM 8416 C CA . LEU B 1 294 ? -5.047 -25.172 24.016 1 77.44 294 LEU B CA 1
ATOM 8417 C C . LEU B 1 294 ? -6.516 -24.766 24 1 77.44 294 LEU B C 1
ATOM 8419 O O . LEU B 1 294 ? -7.402 -25.578 24.219 1 77.44 294 LEU B O 1
ATOM 8423 N N . GLN B 1 295 ? -6.809 -23.5 23.781 1 77.62 295 GLN B N 1
ATOM 8424 C CA . GLN B 1 295 ? -8.172 -23 23.656 1 77.62 295 GLN B CA 1
ATOM 8425 C C . GLN B 1 295 ? -8.336 -22.141 22.406 1 77.62 295 GLN B C 1
ATOM 8427 O O . GLN B 1 295 ? -7.434 -21.375 22.062 1 77.62 295 GLN B O 1
ATOM 8432 N N . PRO B 1 296 ? -9.445 -22.484 21.797 1 83.56 296 PRO B N 1
ATOM 8433 C CA . PRO B 1 296 ? -9.68 -21.609 20.641 1 83.56 296 PRO B CA 1
ATOM 8434 C C . PRO B 1 296 ? -9.836 -20.141 21.031 1 83.56 296 PRO B C 1
ATOM 8436 O O . PRO B 1 296 ? -10.461 -19.828 22.047 1 83.56 296 PRO B O 1
ATOM 8439 N N . TYR B 1 297 ? -9.148 -19.25 20.422 1 84.38 297 TYR B N 1
ATOM 8440 C CA . TYR B 1 297 ? -9.25 -17.812 20.672 1 84.38 297 TYR B CA 1
ATOM 8441 C C . TYR B 1 297 ? -10.164 -17.156 19.656 1 84.38 297 TYR B C 1
ATOM 8443 O O . TYR B 1 297 ? -10.594 -17.781 18.688 1 84.38 297 TYR B O 1
ATOM 8451 N N . ASP B 1 298 ? -10.602 -15.898 19.922 1 88.38 298 ASP B N 1
ATOM 8452 C CA . ASP B 1 298 ? -11.453 -15.133 19.016 1 88.38 298 ASP B CA 1
ATOM 8453 C C . ASP B 1 298 ? -10.672 -14.656 17.797 1 88.38 298 ASP B C 1
ATOM 8455 O O . ASP B 1 298 ? -10 -13.625 17.859 1 88.38 298 ASP B O 1
ATOM 8459 N N . SER B 1 299 ? -10.805 -15.414 16.766 1 90.69 299 SER B N 1
ATOM 8460 C CA . SER B 1 299 ? -10.039 -15.117 15.562 1 90.69 299 SER B CA 1
ATOM 8461 C C . SER B 1 299 ? -10.469 -13.789 14.953 1 90.69 299 SER B C 1
ATOM 8463 O O . SER B 1 299 ? -9.672 -13.117 14.289 1 90.69 299 SER B O 1
ATOM 8465 N N . ARG B 1 300 ? -11.695 -13.359 15.109 1 90.25 300 ARG B N 1
ATOM 8466 C CA . ARG B 1 300 ? -12.18 -12.109 14.523 1 90.25 300 ARG B CA 1
ATOM 8467 C C . ARG B 1 300 ? -11.484 -10.906 15.148 1 90.25 300 ARG B C 1
ATOM 8469 O O . ARG B 1 300 ? -11.117 -9.969 14.445 1 90.25 300 ARG B O 1
ATOM 8476 N N . ARG B 1 301 ? -11.32 -10.953 16.406 1 91.94 301 ARG B N 1
ATOM 8477 C CA . ARG B 1 301 ? -10.648 -9.867 17.125 1 91.94 301 ARG B CA 1
ATOM 8478 C C . ARG B 1 301 ? -9.18 -9.766 16.703 1 91.94 301 ARG B C 1
ATOM 8480 O O . ARG B 1 301 ? -8.672 -8.664 16.469 1 91.94 301 ARG B O 1
ATOM 8487 N N . VAL B 1 302 ? -8.547 -10.906 16.641 1 93.69 302 VAL B N 1
ATOM 8488 C CA . VAL B 1 302 ? -7.137 -10.945 16.266 1 93.69 302 VAL B CA 1
ATOM 8489 C C . VAL B 1 302 ? -6.977 -10.492 14.82 1 93.69 302 VAL B C 1
ATOM 8491 O O . VAL B 1 302 ? -6.039 -9.758 14.492 1 93.69 302 VAL B O 1
ATOM 8494 N N . LEU B 1 303 ? -7.918 -10.953 13.984 1 93.69 303 LEU B N 1
ATOM 8495 C CA . LEU B 1 303 ? -7.879 -10.547 12.586 1 93.69 303 LEU B CA 1
ATOM 8496 C C . LEU B 1 303 ? -8.055 -9.039 12.453 1 93.69 303 LEU B C 1
ATOM 8498 O O . LEU B 1 303 ? -7.387 -8.406 11.633 1 93.69 303 LEU B O 1
ATOM 8502 N N . TYR B 1 304 ? -8.859 -8.492 13.234 1 94 304 TYR B N 1
ATOM 8503 C CA . TYR B 1 304 ? -9.047 -7.047 13.211 1 94 304 TYR B CA 1
ATOM 8504 C C . TYR B 1 304 ? -7.77 -6.328 13.641 1 94 304 TYR B C 1
ATOM 8506 O O . TYR B 1 304 ? -7.375 -5.336 13.023 1 94 304 TYR B O 1
ATOM 8514 N N . ALA B 1 305 ? -7.203 -6.762 14.719 1 95.44 305 ALA B N 1
ATOM 8515 C CA . ALA B 1 305 ? -5.961 -6.156 15.188 1 95.44 305 ALA B CA 1
ATOM 8516 C C . ALA B 1 305 ? -4.895 -6.16 14.094 1 95.44 305 ALA B C 1
ATOM 8518 O O . ALA B 1 305 ? -4.23 -5.145 13.867 1 95.44 305 ALA B O 1
ATOM 8519 N N . PHE B 1 306 ? -4.754 -7.289 13.391 1 95.75 306 PHE B N 1
ATOM 8520 C CA . PHE B 1 306 ? -3.775 -7.383 12.312 1 95.75 306 PHE B CA 1
ATOM 8521 C C . PHE B 1 306 ? -4.168 -6.484 11.148 1 95.75 306 PHE B C 1
ATOM 8523 O O . PHE B 1 306 ? -3.301 -5.934 10.461 1 95.75 306 PHE B O 1
ATOM 8530 N N . SER B 1 307 ? -5.461 -6.395 10.93 1 94.12 307 SER B N 1
ATOM 8531 C CA . SER B 1 307 ? -5.91 -5.512 9.859 1 94.12 307 SER B CA 1
ATOM 8532 C C . SER B 1 307 ? -5.555 -4.059 10.156 1 94.12 307 SER B C 1
ATOM 8534 O O . SER B 1 307 ? -5.227 -3.295 9.242 1 94.12 307 SER B O 1
ATOM 8536 N N . VAL B 1 308 ? -5.629 -3.637 11.398 1 96.12 308 VAL B N 1
ATOM 8537 C CA . VAL B 1 308 ? -5.254 -2.289 11.812 1 96.12 308 VAL B CA 1
ATOM 8538 C C . VAL B 1 308 ? -3.756 -2.084 11.617 1 96.12 308 VAL B C 1
ATOM 8540 O O . VAL B 1 308 ? -3.328 -1.054 11.094 1 96.12 308 VAL B O 1
ATOM 8543 N N . LEU B 1 309 ? -2.967 -3.035 11.992 1 96.56 309 LEU B N 1
ATOM 8544 C CA . LEU B 1 309 ? -1.521 -2.957 11.812 1 96.56 309 LEU B CA 1
ATOM 8545 C C . LEU B 1 309 ? -1.164 -2.85 10.336 1 96.56 309 LEU B C 1
ATOM 8547 O O . LEU B 1 309 ? -0.277 -2.08 9.961 1 96.56 309 LEU B O 1
ATOM 8551 N N . GLU B 1 310 ? -1.85 -3.627 9.586 1 94.5 310 GLU B N 1
ATOM 8552 C CA . GLU B 1 310 ? -1.612 -3.586 8.141 1 94.5 310 GLU B CA 1
ATOM 8553 C C . GLU B 1 310 ? -1.947 -2.213 7.57 1 94.5 310 GLU B C 1
ATOM 8555 O O . GLU B 1 310 ? -1.227 -1.703 6.707 1 94.5 310 GLU B O 1
ATOM 8560 N N . ALA B 1 311 ? -3.059 -1.66 8.016 1 93.81 311 ALA B N 1
ATOM 8561 C CA . ALA B 1 311 ? -3.471 -0.337 7.555 1 93.81 311 ALA B CA 1
ATOM 8562 C C . ALA B 1 311 ? -2.42 0.715 7.895 1 93.81 311 ALA B C 1
ATOM 8564 O O . ALA B 1 311 ? -2.109 1.579 7.07 1 93.81 311 ALA B O 1
ATOM 8565 N N . VAL B 1 312 ? -1.884 0.678 9.109 1 96.75 312 VAL B N 1
ATOM 8566 C CA . VAL B 1 312 ? -0.858 1.615 9.555 1 96.75 312 VAL B CA 1
ATOM 8567 C C . VAL B 1 312 ? 0.402 1.444 8.703 1 96.75 312 VAL B C 1
ATOM 8569 O O . VAL B 1 312 ? 1.019 2.43 8.297 1 96.75 312 VAL B O 1
ATOM 8572 N N . LEU B 1 313 ? 0.752 0.22 8.398 1 95.94 313 LEU B N 1
ATOM 8573 C CA . LEU B 1 313 ? 1.961 -0.086 7.641 1 95.94 313 LEU B CA 1
ATOM 8574 C C . LEU B 1 313 ? 1.793 0.286 6.172 1 95.94 313 LEU B C 1
ATOM 8576 O O . LEU B 1 313 ? 2.771 0.592 5.488 1 95.94 313 LEU B O 1
ATOM 8580 N N . LYS B 1 314 ? 0.604 0.226 5.711 1 90.56 314 LYS B N 1
ATOM 8581 C CA . LYS B 1 314 ? 0.34 0.623 4.328 1 90.56 314 LYS B CA 1
ATOM 8582 C C . LYS B 1 314 ? 0.364 2.141 4.18 1 90.56 314 LYS B C 1
ATOM 8584 O O . LYS B 1 314 ? 0.828 2.662 3.164 1 90.56 314 LYS B O 1
ATOM 8589 N N . ALA B 1 315 ? -0.096 2.834 5.172 1 90.88 315 ALA B N 1
ATOM 8590 C CA . ALA B 1 315 ? -0.221 4.289 5.117 1 90.88 315 ALA B CA 1
ATOM 8591 C C . ALA B 1 315 ? 1.131 4.965 5.328 1 90.88 315 ALA B C 1
ATOM 8593 O O . ALA B 1 315 ? 1.542 5.809 4.527 1 90.88 315 ALA B O 1
ATOM 8594 N N . ASN B 1 316 ? 1.82 4.617 6.414 1 92.5 316 ASN B N 1
ATOM 8595 C CA . ASN B 1 316 ? 3.094 5.242 6.762 1 92.5 316 ASN B CA 1
ATOM 8596 C C . ASN B 1 316 ? 4.109 4.207 7.238 1 92.5 316 ASN B C 1
ATOM 8598 O O . ASN B 1 316 ? 4.508 4.215 8.406 1 92.5 316 ASN B O 1
ATOM 8602 N N . PRO B 1 317 ? 4.645 3.396 6.293 1 94.31 317 PRO B N 1
ATOM 8603 C CA . PRO B 1 317 ? 5.555 2.322 6.695 1 94.31 317 PRO B CA 1
ATOM 8604 C C . PRO B 1 317 ? 6.875 2.846 7.258 1 94.31 317 PRO B C 1
ATOM 8606 O O . PRO B 1 317 ? 7.367 2.328 8.266 1 94.31 317 PRO B O 1
ATOM 8609 N N . LYS B 1 318 ? 7.461 3.855 6.73 1 93.12 318 LYS B N 1
ATOM 8610 C CA . LYS B 1 318 ? 8.766 4.359 7.152 1 93.12 318 LYS B CA 1
ATOM 8611 C C . LYS B 1 318 ? 8.695 4.934 8.562 1 93.12 318 LYS B C 1
ATOM 8613 O O . LYS B 1 318 ? 9.477 4.543 9.438 1 93.12 318 LYS B O 1
ATOM 8618 N N . GLU B 1 319 ? 7.727 5.867 8.797 1 94.44 319 GLU B N 1
ATOM 8619 C CA . GLU B 1 319 ? 7.578 6.516 10.094 1 94.44 319 GLU B CA 1
ATOM 8620 C C . GLU B 1 319 ? 7.25 5.496 11.188 1 94.44 319 GLU B C 1
ATOM 8622 O O . GLU B 1 319 ? 7.758 5.586 12.305 1 94.44 319 GLU B O 1
ATOM 8627 N N . PHE B 1 320 ? 6.469 4.547 10.812 1 97.25 320 PHE B N 1
ATOM 8628 C CA . PHE B 1 320 ? 6.043 3.551 11.789 1 97.25 320 PHE B CA 1
ATOM 8629 C C . PHE B 1 320 ? 7.211 2.656 12.195 1 97.25 320 PHE B C 1
ATOM 8631 O O . PHE B 1 320 ? 7.426 2.402 13.375 1 97.25 320 PHE B O 1
ATOM 8638 N N . ILE B 1 321 ? 7.93 2.055 11.203 1 96.88 321 ILE B N 1
ATOM 8639 C CA . ILE B 1 321 ? 9.031 1.143 11.484 1 96.88 321 ILE B CA 1
ATOM 8640 C C . ILE B 1 321 ? 10.141 1.884 12.234 1 96.88 321 ILE B C 1
ATOM 8642 O O . ILE B 1 321 ? 10.766 1.324 13.141 1 96.88 321 ILE B O 1
ATOM 8646 N N . GLU B 1 322 ? 10.375 3.145 11.891 1 94.38 322 GLU B N 1
ATOM 8647 C CA . GLU B 1 322 ? 11.359 3.936 12.633 1 94.38 322 GLU B CA 1
ATOM 8648 C C . GLU B 1 322 ? 10.938 4.113 14.086 1 94.38 322 GLU B C 1
ATOM 8650 O O . GLU B 1 322 ? 11.766 3.998 14.992 1 94.38 322 GLU B O 1
ATOM 8655 N N . ALA B 1 323 ? 9.656 4.371 14.328 1 95.19 323 ALA B N 1
ATOM 8656 C CA . ALA B 1 323 ? 9.141 4.598 15.672 1 95.19 323 ALA B CA 1
ATOM 8657 C C . ALA B 1 323 ? 9.234 3.326 16.516 1 95.19 323 ALA B C 1
ATOM 8659 O O . ALA B 1 323 ? 9.664 3.369 17.672 1 95.19 323 ALA B O 1
ATOM 8660 N N . VAL B 1 324 ? 8.828 2.193 15.961 1 94.81 324 VAL B N 1
ATOM 8661 C CA . VAL B 1 324 ? 8.797 0.952 16.719 1 94.81 324 VAL B CA 1
ATOM 8662 C C . VAL B 1 324 ? 10.219 0.441 16.938 1 94.81 324 VAL B C 1
ATOM 8664 O O . VAL B 1 324 ? 10.5 -0.261 17.906 1 94.81 324 VAL B O 1
ATOM 8667 N N . SER B 1 325 ? 11.203 0.77 16.047 1 93.19 325 SER B N 1
ATOM 8668 C CA . SER B 1 325 ? 12.586 0.324 16.172 1 93.19 325 SER B CA 1
ATOM 8669 C C . SER B 1 325 ? 13.328 1.117 17.25 1 93.19 325 SER B C 1
ATOM 8671 O O . SER B 1 325 ? 14.352 0.667 17.766 1 93.19 325 SER B O 1
ATOM 8673 N N . ARG B 1 326 ? 12.812 2.297 17.609 1 89.31 326 ARG B N 1
ATOM 8674 C CA . ARG B 1 326 ? 13.492 3.156 18.578 1 89.31 326 ARG B CA 1
ATOM 8675 C C . ARG B 1 326 ? 12.875 3.014 19.969 1 89.31 326 ARG B C 1
ATOM 8677 O O . ARG B 1 326 ? 13.508 3.344 20.969 1 89.31 326 ARG B O 1
ATOM 8684 N N . THR B 1 327 ? 11.641 2.596 20 1 88 327 THR B N 1
ATOM 8685 C CA . THR B 1 327 ? 10.938 2.551 21.281 1 88 327 THR B CA 1
ATOM 8686 C C . THR B 1 327 ? 11.227 1.242 22 1 88 327 THR B C 1
ATOM 8688 O O . THR B 1 327 ? 11.039 0.159 21.453 1 88 327 THR B O 1
ATOM 8691 N N . SER B 1 328 ? 11.773 1.384 23.188 1 82.06 328 SER B N 1
ATOM 8692 C CA . SER B 1 328 ? 12.086 0.221 24.016 1 82.06 328 SER B CA 1
ATOM 8693 C C . SER B 1 328 ? 10.93 -0.13 24.938 1 82.06 328 SER B C 1
ATOM 8695 O O . SER B 1 328 ? 10.086 0.719 25.234 1 82.06 328 SER B O 1
ATOM 8697 N N . MET B 1 329 ? 10.836 -1.339 25.234 1 72.69 329 MET B N 1
ATOM 8698 C CA . MET B 1 329 ? 9.82 -1.844 26.156 1 72.69 329 MET B CA 1
ATOM 8699 C C . MET B 1 329 ? 10.242 -1.623 27.609 1 72.69 329 MET B C 1
ATOM 8701 O O . MET B 1 329 ? 9.688 -2.246 28.516 1 72.69 329 MET B O 1
ATOM 8705 N N . ASP B 1 330 ? 11.016 -0.64 27.828 1 63.28 330 ASP B N 1
ATOM 8706 C CA . ASP B 1 330 ? 11.484 -0.43 29.188 1 63.28 330 ASP B CA 1
ATOM 8707 C C . ASP B 1 330 ? 10.312 -0.1 30.125 1 63.28 330 ASP B C 1
ATOM 8709 O O . ASP B 1 330 ? 9.562 0.847 29.875 1 63.28 330 ASP B O 1
ATOM 8713 N N . THR B 1 331 ? 9.883 -1.04 30.938 1 55.78 331 THR B N 1
ATOM 8714 C CA . THR B 1 331 ? 8.797 -1.061 31.906 1 55.78 331 THR B CA 1
ATOM 8715 C C . THR B 1 331 ? 8.875 0.159 32.812 1 55.78 331 THR B C 1
ATOM 8717 O O . THR B 1 331 ? 7.91 0.469 33.531 1 55.78 331 THR B O 1
ATOM 8720 N N . SER B 1 332 ? 10.039 0.638 33.031 1 51.88 332 SER B N 1
ATOM 8721 C CA . SER B 1 332 ? 10.078 1.686 34.062 1 51.88 332 SER B CA 1
ATOM 8722 C C . SER B 1 332 ? 9.328 2.932 33.594 1 51.88 332 SER B C 1
ATOM 8724 O O . SER B 1 332 ? 8.891 3.738 34.406 1 51.88 332 SER B O 1
ATOM 8726 N N . SER B 1 333 ? 9.367 3.117 32.281 1 52.28 333 SER B N 1
ATOM 8727 C CA . SER B 1 333 ? 9.047 4.488 31.891 1 52.28 333 SER B CA 1
ATOM 8728 C C . SER B 1 333 ? 7.539 4.672 31.719 1 52.28 333 SER B C 1
ATOM 8730 O O . SER B 1 333 ? 7.004 5.742 32 1 52.28 333 SER B O 1
ATOM 8732 N N . THR B 1 334 ? 6.758 3.695 30.938 1 58.19 334 THR B N 1
ATOM 8733 C CA . THR B 1 334 ? 5.406 4.152 30.641 1 58.19 334 THR B CA 1
ATOM 8734 C C . THR B 1 334 ? 4.379 3.096 31.031 1 58.19 334 THR B C 1
ATOM 8736 O O . THR B 1 334 ? 4.629 1.896 30.891 1 58.19 334 THR B O 1
ATOM 8739 N N . ALA B 1 335 ? 3.467 3.508 32 1 60.75 335 ALA B N 1
ATOM 8740 C CA . ALA B 1 335 ? 2.324 2.701 32.438 1 60.75 335 ALA B CA 1
ATOM 8741 C C . ALA B 1 335 ? 1.831 1.812 31.281 1 60.75 335 ALA B C 1
ATOM 8743 O O . ALA B 1 335 ? 1.443 0.663 31.516 1 60.75 335 ALA B O 1
ATOM 8744 N N . HIS B 1 336 ? 2.055 2.281 30.125 1 63.31 336 HIS B N 1
ATOM 8745 C CA . HIS B 1 336 ? 1.522 1.541 28.984 1 63.31 336 HIS B CA 1
ATOM 8746 C C . HIS B 1 336 ? 2.385 0.323 28.672 1 63.31 336 HIS B C 1
ATOM 8748 O O . HIS B 1 336 ? 1.86 -0.758 28.391 1 63.31 336 HIS B O 1
ATOM 8754 N N . LEU B 1 337 ? 3.609 0.423 28.906 1 65.75 337 LEU B N 1
ATOM 8755 C CA . LEU B 1 337 ? 4.52 -0.658 28.547 1 65.75 337 LEU B CA 1
ATOM 8756 C C . LEU B 1 337 ? 4.512 -1.755 29.609 1 65.75 337 LEU B C 1
ATOM 8758 O O . LEU B 1 337 ? 4.746 -2.926 29.297 1 65.75 337 LEU B O 1
ATOM 8762 N N . ASN B 1 338 ? 4.102 -1.333 30.75 1 69.88 338 ASN B N 1
ATOM 8763 C CA . ASN B 1 338 ? 3.965 -2.332 31.797 1 69.88 338 ASN B CA 1
ATOM 8764 C C . ASN B 1 338 ? 2.789 -3.27 31.531 1 69.88 338 ASN B C 1
ATOM 8766 O O . ASN B 1 338 ? 2.887 -4.477 31.766 1 69.88 338 ASN B O 1
ATOM 8770 N N . LEU B 1 339 ? 1.812 -2.639 31.109 1 68.75 339 LEU B N 1
ATOM 8771 C CA . LEU B 1 339 ? 0.641 -3.445 30.766 1 68.75 339 LEU B CA 1
ATOM 8772 C C . LEU B 1 339 ? 0.958 -4.426 29.641 1 68.75 339 LEU B C 1
ATOM 8774 O O . LEU B 1 339 ? 0.554 -5.59 29.703 1 68.75 339 LEU B O 1
ATOM 8778 N N . ILE B 1 340 ? 1.726 -4.02 28.734 1 75 340 ILE B N 1
ATOM 8779 C CA . ILE B 1 340 ? 2.064 -4.863 27.578 1 75 340 ILE B CA 1
ATOM 8780 C C . ILE B 1 340 ? 2.979 -6 28.031 1 75 340 ILE B C 1
ATOM 8782 O O . ILE B 1 340 ? 2.807 -7.148 27.609 1 75 340 ILE B O 1
ATOM 8786 N N . SER B 1 341 ? 3.842 -5.641 28.906 1 74.12 341 SER B N 1
ATOM 8787 C CA . SER B 1 341 ? 4.75 -6.664 29.406 1 74.12 341 SER B CA 1
ATOM 8788 C C . SER B 1 341 ? 4 -7.723 30.203 1 74.12 341 SER B C 1
ATOM 8790 O O . SER B 1 341 ? 4.301 -8.914 30.109 1 74.12 341 SER B O 1
ATOM 8792 N N . ASN B 1 342 ? 3.061 -7.25 30.906 1 73.88 342 ASN B N 1
ATOM 8793 C CA . ASN B 1 342 ? 2.242 -8.18 31.688 1 73.88 342 ASN B CA 1
ATOM 8794 C C . ASN B 1 342 ? 1.407 -9.078 30.781 1 73.88 342 ASN B C 1
ATOM 8796 O O . ASN B 1 342 ? 1.284 -10.281 31.031 1 73.88 342 ASN B O 1
ATOM 8800 N N . LEU B 1 343 ? 0.917 -8.516 29.844 1 74.56 343 LEU B N 1
ATOM 8801 C CA . LEU B 1 343 ? 0.092 -9.273 28.906 1 74.56 343 LEU B CA 1
ATOM 8802 C C . LEU B 1 343 ? 0.933 -10.281 28.125 1 74.56 343 LEU B C 1
ATOM 8804 O O . LEU B 1 343 ? 0.487 -11.406 27.875 1 74.56 343 LEU B O 1
ATOM 8808 N N . LEU B 1 344 ? 2.066 -9.883 27.812 1 77.12 344 LEU B N 1
ATOM 8809 C CA . LEU B 1 344 ? 2.971 -10.781 27.109 1 77.12 344 LEU B CA 1
ATOM 8810 C C . LEU B 1 344 ? 3.344 -11.977 27.969 1 77.12 344 LEU B C 1
ATOM 8812 O O . LEU B 1 344 ? 3.375 -13.117 27.5 1 77.12 344 LEU B O 1
ATOM 8816 N N . ALA B 1 345 ? 3.586 -11.656 29.188 1 75.5 345 ALA B N 1
ATOM 8817 C CA . ALA B 1 345 ? 3.922 -12.727 30.125 1 75.5 345 ALA B CA 1
ATOM 8818 C C . ALA B 1 345 ? 2.76 -13.703 30.281 1 75.5 345 ALA B C 1
ATOM 8820 O O . ALA B 1 345 ? 2.961 -14.914 30.344 1 75.5 345 ALA B O 1
ATOM 8821 N N . ARG B 1 346 ? 1.644 -13.195 30.312 1 74.94 346 ARG B N 1
ATOM 8822 C CA . ARG B 1 346 ? 0.454 -14.023 30.453 1 74.94 346 ARG B CA 1
ATOM 8823 C C . ARG B 1 346 ? 0.205 -14.844 29.203 1 74.94 346 ARG B C 1
ATOM 8825 O O . ARG B 1 346 ? -0.234 -15.992 29.281 1 74.94 346 ARG B O 1
ATOM 8832 N N . HIS B 1 347 ? 0.389 -14.211 28.141 1 74.94 347 HIS B N 1
ATOM 8833 C CA . HIS B 1 347 ? 0.224 -14.906 26.875 1 74.94 347 HIS B CA 1
ATOM 8834 C C . HIS B 1 347 ? 1.208 -16.062 26.75 1 74.94 347 HIS B C 1
ATOM 8836 O O . HIS B 1 347 ? 0.84 -17.156 26.297 1 74.94 347 HIS B O 1
ATOM 8842 N N . GLN B 1 348 ? 2.379 -15.836 27.219 1 74.94 348 GLN B N 1
ATOM 8843 C CA . GLN B 1 348 ? 3.396 -16.875 27.172 1 74.94 348 GLN B CA 1
ATOM 8844 C C . GLN B 1 348 ? 3.051 -18.016 28.109 1 74.94 348 GLN B C 1
ATOM 8846 O O . GLN B 1 348 ? 3.256 -19.188 27.781 1 74.94 348 GLN B O 1
ATOM 8851 N N . GLU B 1 349 ? 2.49 -17.578 29.156 1 73.12 349 GLU B N 1
ATOM 8852 C CA . GLU B 1 349 ? 2.07 -18.609 30.109 1 73.12 349 GLU B CA 1
ATOM 8853 C C . GLU B 1 349 ? 0.91 -19.438 29.562 1 73.12 349 GLU B C 1
ATOM 8855 O O . GLU B 1 349 ? 0.836 -20.641 29.781 1 73.12 349 GLU B O 1
ATOM 8860 N N . ALA B 1 350 ? 0.086 -18.797 28.906 1 72.56 350 ALA B N 1
ATOM 8861 C CA . ALA B 1 350 ? -1.06 -19.484 28.328 1 72.56 350 ALA B CA 1
ATOM 8862 C C . ALA B 1 350 ? -0.615 -20.484 27.25 1 72.56 350 ALA B C 1
ATOM 8864 O O . ALA B 1 350 ? -1.238 -21.531 27.062 1 72.56 350 ALA B O 1
ATOM 8865 N N . LEU B 1 351 ? 0.423 -20.141 26.609 1 71.38 351 LEU B N 1
ATOM 8866 C CA . LEU B 1 351 ? 0.932 -21 25.547 1 71.38 351 LEU B CA 1
ATOM 8867 C C . LEU B 1 351 ? 1.575 -22.25 26.141 1 71.38 351 LEU B C 1
ATOM 8869 O O . LEU B 1 351 ? 1.585 -23.312 25.5 1 71.38 351 LEU B O 1
ATOM 8873 N N . VAL B 1 352 ? 2.102 -22.031 27.438 1 65.38 352 VAL B N 1
ATOM 8874 C CA . VAL B 1 352 ? 2.729 -23.172 28.109 1 65.38 352 VAL B CA 1
ATOM 8875 C C . VAL B 1 352 ? 1.673 -23.984 28.859 1 65.38 352 VAL B C 1
ATOM 8877 O O . VAL B 1 352 ? 1.98 -25.016 29.453 1 65.38 352 VAL B O 1
ATOM 8880 N N . GLY B 1 353 ? 0.393 -23.656 28.688 1 64.31 353 GLY B N 1
ATOM 8881 C CA . GLY B 1 353 ? -0.68 -24.453 29.266 1 64.31 353 GLY B CA 1
ATOM 8882 C C . GLY B 1 353 ? -1.242 -23.859 30.547 1 64.31 353 GLY B C 1
ATOM 8883 O O . GLY B 1 353 ? -2.164 -24.422 31.141 1 64.31 353 GLY B O 1
ATOM 8884 N N . GLN B 1 354 ? -0.641 -22.781 30.891 1 63.19 354 GLN B N 1
ATOM 8885 C CA . GLN B 1 354 ? -1.149 -22.188 32.125 1 63.19 354 GLN B CA 1
ATOM 8886 C C . GLN B 1 354 ? -2.297 -21.219 31.844 1 63.19 354 GLN B C 1
ATOM 8888 O O . GLN B 1 354 ? -2.568 -20.891 30.688 1 63.19 354 GLN B O 1
ATOM 8893 N N . SER B 1 355 ? -3.121 -20.984 32.906 1 63.59 355 SER B N 1
ATOM 8894 C CA . SER B 1 355 ? -4.262 -20.094 32.719 1 63.59 355 SER B CA 1
ATOM 8895 C C . SER B 1 355 ? -3.807 -18.672 32.469 1 63.59 355 SER B C 1
ATOM 8897 O O . SER B 1 355 ? -2.861 -18.188 33.094 1 63.59 355 SER B O 1
ATOM 8899 N N . PHE B 1 356 ? -4.289 -18.016 31.469 1 65.75 356 PHE B N 1
ATOM 8900 C CA . PHE B 1 356 ? -3.99 -16.641 31.109 1 65.75 356 PHE B CA 1
ATOM 8901 C C . PHE B 1 356 ? -4.227 -15.711 32.281 1 65.75 356 PHE B C 1
ATOM 8903 O O . PHE B 1 356 ? -3.482 -14.75 32.5 1 65.75 356 PHE B O 1
ATOM 8910 N N . TYR B 1 357 ? -5.246 -16.016 33.094 1 62.41 357 TYR B N 1
ATOM 8911 C CA . TYR B 1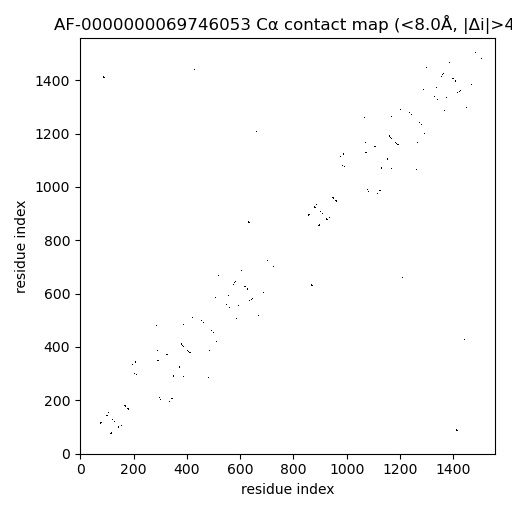 357 ? -5.633 -15.133 34.188 1 62.41 357 TYR B CA 1
ATOM 8912 C C . TYR B 1 357 ? -5.043 -15.609 35.5 1 62.41 357 TYR B C 1
ATOM 8914 O O . TYR B 1 357 ? -5.41 -15.102 36.562 1 62.41 357 TYR B O 1
ATOM 8922 N N . GLY B 1 358 ? -4.184 -16.625 35.406 1 62 358 GLY B N 1
ATOM 8923 C CA . GLY B 1 358 ? -3.59 -17.156 36.625 1 62 358 GLY B CA 1
ATOM 8924 C C . GLY B 1 358 ? -2.479 -16.266 37.156 1 62 358 GLY B C 1
ATOM 8925 O O . GLY B 1 358 ? -2.234 -15.18 36.656 1 62 358 GLY B O 1
ATOM 8926 N N . LYS B 1 359 ? -2.012 -16.562 38.469 1 62.47 359 LYS B N 1
ATOM 8927 C CA . LYS B 1 359 ? -0.915 -15.867 39.125 1 62.47 359 LYS B CA 1
ATOM 8928 C C . LYS B 1 359 ? 0.367 -15.953 38.312 1 62.47 359 LYS B C 1
ATOM 8930 O O . LYS B 1 359 ? 0.701 -17.016 37.781 1 62.47 359 LYS B O 1
ATOM 8935 N N . LEU B 1 360 ? 0.84 -14.789 37.656 1 61.62 360 LEU B N 1
ATOM 8936 C CA . LEU B 1 360 ? 2.07 -14.758 36.875 1 61.62 360 LEU B CA 1
ATOM 8937 C C . LEU B 1 360 ? 3.26 -15.219 37.719 1 61.62 360 LEU B C 1
ATOM 8939 O O . LEU B 1 360 ? 3.424 -14.789 38.844 1 61.62 360 LEU B O 1
ATOM 8943 N N . GLN B 1 361 ? 3.703 -16.484 37.688 1 52.44 361 GLN B N 1
ATOM 8944 C CA . GLN B 1 361 ? 4.918 -16.891 38.406 1 52.44 361 GLN B CA 1
ATOM 8945 C C . GLN B 1 361 ? 6.023 -15.859 38.25 1 52.44 361 GLN B C 1
ATOM 8947 O O . GLN B 1 361 ? 6.117 -15.195 37.219 1 52.44 361 GLN B O 1
ATOM 8952 N N . THR B 1 362 ? 6.461 -15.18 39.375 1 47.28 362 THR B N 1
ATOM 8953 C CA . THR B 1 362 ? 7.566 -14.234 39.438 1 47.28 362 THR B CA 1
ATOM 8954 C C . THR B 1 362 ? 8.641 -14.586 38.406 1 47.28 362 THR B C 1
ATOM 8956 O O . THR B 1 362 ? 9.523 -15.406 38.688 1 47.28 362 THR B O 1
ATOM 8959 N N . GLN B 1 363 ? 8.43 -15.078 37.406 1 47 363 GLN B N 1
ATOM 8960 C CA . GLN B 1 363 ? 9.57 -15.445 36.562 1 47 363 GLN B CA 1
ATOM 8961 C C . GLN B 1 363 ? 10.461 -14.242 36.281 1 47 363 GLN B C 1
ATOM 8963 O O . GLN B 1 363 ? 9.992 -13.102 36.281 1 47 363 GLN B O 1
ATOM 8968 N N . PRO B 1 364 ? 11.836 -14.414 36.5 1 41.22 364 PRO B N 1
ATOM 8969 C CA . PRO B 1 364 ? 12.82 -13.375 36.188 1 41.22 364 PRO B CA 1
ATOM 8970 C C . PRO B 1 364 ? 12.492 -12.602 34.938 1 41.22 364 PRO B C 1
ATOM 8972 O O . PRO B 1 364 ? 11.836 -13.133 34.031 1 41.22 364 PRO B O 1
ATOM 8975 N N . PRO B 1 365 ? 12.492 -11.281 35 1 42.5 365 PRO B N 1
ATOM 8976 C CA . PRO B 1 365 ? 12.305 -10.305 33.938 1 42.5 365 PRO B CA 1
ATOM 8977 C C . PRO B 1 365 ? 12.859 -10.781 32.594 1 42.5 365 PRO B C 1
ATOM 8979 O O . PRO B 1 365 ? 12.734 -10.086 31.578 1 42.5 365 PRO B O 1
ATOM 8982 N N . ASN B 1 366 ? 13.758 -11.758 32.562 1 39.94 366 ASN B N 1
ATOM 8983 C CA . ASN B 1 366 ? 14.578 -12.094 31.391 1 39.94 366 ASN B CA 1
ATOM 8984 C C . ASN B 1 366 ? 13.727 -12.57 30.219 1 39.94 366 ASN B C 1
ATOM 8986 O O . ASN B 1 366 ? 14.258 -12.906 29.156 1 39.94 366 ASN B O 1
ATOM 8990 N N . VAL B 1 367 ? 12.555 -13.047 30.484 1 44.19 367 VAL B N 1
ATOM 8991 C CA . VAL B 1 367 ? 12.031 -13.742 29.312 1 44.19 367 VAL B CA 1
ATOM 8992 C C . VAL B 1 367 ? 11.602 -12.727 28.266 1 44.19 367 VAL B C 1
ATOM 8994 O O . VAL B 1 367 ? 11.391 -13.078 27.094 1 44.19 367 VAL B O 1
ATOM 8997 N N . CYS B 1 368 ? 10.859 -11.633 28.609 1 50.59 368 CYS B N 1
ATOM 8998 C CA . CYS B 1 368 ? 10.492 -10.977 27.344 1 50.59 368 CYS B CA 1
ATOM 8999 C C . CYS B 1 368 ? 11.703 -10.312 26.703 1 50.59 368 CYS B C 1
ATOM 9001 O O . CYS B 1 368 ? 12.086 -9.211 27.094 1 50.59 368 CYS B O 1
ATOM 9003 N N . PRO B 1 369 ? 12.602 -11.078 26.188 1 57.72 369 PRO B N 1
ATOM 9004 C CA . PRO B 1 369 ? 13.875 -10.656 25.609 1 57.72 369 PRO B CA 1
ATOM 9005 C C . PRO B 1 369 ? 13.711 -9.586 24.531 1 57.72 369 PRO B C 1
ATOM 9007 O O . PRO B 1 369 ? 14.688 -9.203 23.875 1 57.72 369 PRO B O 1
ATOM 9010 N N . HIS B 1 370 ? 12.312 -9.117 24.516 1 62.38 370 HIS B N 1
ATOM 9011 C CA . HIS B 1 370 ? 12.219 -8.172 23.406 1 62.38 370 HIS B CA 1
ATOM 9012 C C . HIS B 1 370 ? 12.461 -6.742 23.875 1 62.38 370 HIS B C 1
ATOM 9014 O O . HIS B 1 370 ? 11.672 -6.191 24.641 1 62.38 370 HIS B O 1
ATOM 9020 N N . SER B 1 371 ? 13.523 -6.273 23.547 1 74.88 371 SER B N 1
ATOM 9021 C CA . SER B 1 371 ? 13.984 -4.961 23.984 1 74.88 371 SER B CA 1
ATOM 9022 C C . SER B 1 371 ? 13.305 -3.848 23.188 1 74.88 371 SER B C 1
ATOM 9024 O O . SER B 1 371 ? 12.984 -2.791 23.734 1 74.88 371 SER B O 1
ATOM 9026 N N . LEU B 1 372 ? 12.914 -4.195 22.047 1 88.12 372 LEU B N 1
ATOM 9027 C CA . LEU B 1 372 ? 12.336 -3.17 21.188 1 88.12 372 LEU B CA 1
ATOM 9028 C C . LEU B 1 372 ? 10.938 -3.564 20.734 1 88.12 372 LEU B C 1
ATOM 9030 O O . LEU B 1 372 ? 10.602 -4.75 20.688 1 88.12 372 LEU B O 1
ATOM 9034 N N . LEU B 1 373 ? 10.031 -2.639 20.547 1 90.69 373 LEU B N 1
ATOM 9035 C CA . LEU B 1 373 ? 8.656 -2.877 20.125 1 90.69 373 LEU B CA 1
ATOM 9036 C C . LEU B 1 373 ? 8.625 -3.643 18.812 1 90.69 373 LEU B C 1
ATOM 9038 O O . LEU B 1 373 ? 7.719 -4.449 18.578 1 90.69 373 LEU B O 1
ATOM 9042 N N . ILE B 1 374 ? 9.586 -3.391 17.922 1 94.75 374 ILE B N 1
ATOM 9043 C CA . ILE B 1 374 ? 9.625 -4.09 16.641 1 94.75 374 ILE B CA 1
ATOM 9044 C C . ILE B 1 374 ? 9.859 -5.582 16.875 1 94.75 374 ILE B C 1
ATOM 9046 O O . ILE B 1 374 ? 9.336 -6.418 16.141 1 94.75 374 ILE B O 1
ATOM 9050 N N . GLU B 1 375 ? 10.648 -5.934 17.859 1 93.38 375 GLU B N 1
ATOM 9051 C CA . GLU B 1 375 ? 10.883 -7.332 18.203 1 93.38 375 GLU B CA 1
ATOM 9052 C C . GLU B 1 375 ? 9.609 -7.996 18.719 1 93.38 375 GLU B C 1
ATOM 9054 O O . GLU B 1 375 ? 9.32 -9.148 18.391 1 93.38 375 GLU B O 1
ATOM 9059 N N . LEU B 1 376 ? 8.914 -7.238 19.531 1 90.75 376 LEU B N 1
ATOM 9060 C CA . LEU B 1 376 ? 7.652 -7.766 20.031 1 90.75 376 LEU B CA 1
ATOM 9061 C C . LEU B 1 376 ? 6.668 -8.016 18.906 1 90.75 376 LEU B C 1
ATOM 9063 O O . LEU B 1 376 ? 6.008 -9.062 18.859 1 90.75 376 LEU B O 1
ATOM 9067 N N . LEU B 1 377 ? 6.512 -7.047 18.031 1 93.94 377 LEU B N 1
ATOM 9068 C CA . LEU B 1 377 ? 5.598 -7.195 16.906 1 93.94 377 LEU B CA 1
ATOM 9069 C C . LEU B 1 377 ? 5.988 -8.391 16.047 1 93.94 377 LEU B C 1
ATOM 9071 O O . LEU B 1 377 ? 5.129 -9.172 15.625 1 93.94 377 LEU B O 1
ATOM 9075 N N . THR B 1 378 ? 7.273 -8.539 15.719 1 96 378 THR B N 1
ATOM 9076 C CA . THR B 1 378 ? 7.766 -9.656 14.93 1 96 378 THR B CA 1
ATOM 9077 C C . THR B 1 378 ? 7.512 -10.984 15.641 1 96 378 THR B C 1
ATOM 9079 O O . THR B 1 378 ? 7.086 -11.961 15.016 1 96 378 THR B O 1
ATOM 9082 N N . TYR B 1 379 ? 7.746 -10.93 16.906 1 92 379 TYR B N 1
ATOM 9083 C CA . TYR B 1 379 ? 7.52 -12.117 17.719 1 92 379 TYR B CA 1
ATOM 9084 C C . TYR B 1 379 ? 6.055 -12.539 17.672 1 92 379 TYR B C 1
ATOM 9086 O O . TYR B 1 379 ? 5.742 -13.719 17.531 1 92 379 TYR B O 1
ATOM 9094 N N . LEU B 1 380 ? 5.191 -11.609 17.844 1 92.44 380 LEU B N 1
ATOM 9095 C CA . LEU B 1 380 ? 3.764 -11.914 17.859 1 92.44 380 LEU B CA 1
ATOM 9096 C C . LEU B 1 380 ? 3.312 -12.461 16.5 1 92.44 380 LEU B C 1
ATOM 9098 O O . LEU B 1 380 ? 2.535 -13.414 16.438 1 92.44 380 LEU B O 1
ATOM 9102 N N . CYS B 1 381 ? 3.748 -11.82 15.414 1 96.25 381 CYS B N 1
ATOM 9103 C CA . CYS B 1 381 ? 3.412 -12.328 14.086 1 96.25 381 CYS B CA 1
ATOM 9104 C C . CYS B 1 381 ? 3.869 -13.773 13.93 1 96.25 381 CYS B C 1
ATOM 9106 O O . CYS B 1 381 ? 3.115 -14.617 13.438 1 96.25 381 CYS B O 1
ATOM 9108 N N . LEU B 1 382 ? 5.09 -14.086 14.391 1 96.12 382 LEU B N 1
ATOM 9109 C CA . LEU B 1 382 ? 5.633 -15.438 14.266 1 96.12 382 LEU B CA 1
ATOM 9110 C C . LEU B 1 382 ? 4.887 -16.406 15.172 1 96.12 382 LEU B C 1
ATOM 9112 O O . LEU B 1 382 ? 4.691 -17.578 14.812 1 96.12 382 LEU B O 1
ATOM 9116 N N . SER B 1 383 ? 4.477 -15.914 16.297 1 91.81 383 SER B N 1
ATOM 9117 C CA . SER B 1 383 ? 3.734 -16.766 17.219 1 91.81 383 SER B CA 1
ATOM 9118 C C . SER B 1 383 ? 2.395 -17.188 16.625 1 91.81 383 SER B C 1
ATOM 9120 O O . SER B 1 383 ? 2.006 -18.359 16.719 1 91.81 383 SER B O 1
ATOM 9122 N N . PHE B 1 384 ? 1.695 -16.297 16.031 1 93.56 384 PHE B N 1
ATOM 9123 C CA . PHE B 1 384 ? 0.411 -16.641 15.438 1 93.56 384 PHE B CA 1
ATOM 9124 C C . PHE B 1 384 ? 0.606 -17.484 14.188 1 93.56 384 PHE B C 1
ATOM 9126 O O . PHE B 1 384 ? -0.222 -18.344 13.875 1 93.56 384 PHE B O 1
ATOM 9133 N N . LEU B 1 385 ? 1.684 -17.234 13.438 1 95.88 385 LEU B N 1
ATOM 9134 C CA . LEU B 1 385 ? 2.002 -18.078 12.289 1 95.88 385 LEU B CA 1
ATOM 9135 C C . LEU B 1 385 ? 2.172 -19.531 12.711 1 95.88 385 LEU B C 1
ATOM 9137 O O . LEU B 1 385 ? 1.727 -20.453 12.008 1 95.88 385 LEU B O 1
ATOM 9141 N N . ARG B 1 386 ? 2.75 -19.719 13.891 1 93.12 386 ARG B N 1
ATOM 9142 C CA . ARG B 1 386 ? 3.074 -21.062 14.375 1 93.12 386 ARG B CA 1
ATOM 9143 C C . ARG B 1 386 ? 1.955 -21.609 15.25 1 93.12 386 ARG B C 1
ATOM 9145 O O . ARG B 1 386 ? 2.113 -22.656 15.883 1 93.12 386 ARG B O 1
ATOM 9152 N N . SER B 1 387 ? 0.799 -20.938 15.273 1 90.06 387 SER B N 1
ATOM 9153 C CA . SER B 1 387 ? -0.289 -21.344 16.156 1 90.06 387 SER B CA 1
ATOM 9154 C C . SER B 1 387 ? -1.144 -22.438 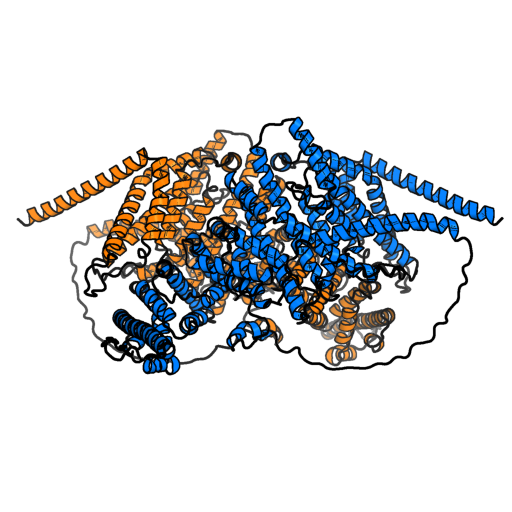15.539 1 90.06 387 SER B C 1
ATOM 9156 O O . SER B 1 387 ? -1.638 -22.281 14.422 1 90.06 387 SER B O 1
ATOM 9158 N N . TYR B 1 388 ? -1.291 -23.578 16.188 1 87.62 388 TYR B N 1
ATOM 9159 C CA . TYR B 1 388 ? -2.156 -24.672 15.781 1 87.62 388 TYR B CA 1
ATOM 9160 C C . TYR B 1 388 ? -2.977 -25.203 16.953 1 87.62 388 TYR B C 1
ATOM 9162 O O . TYR B 1 388 ? -2.641 -24.953 18.109 1 87.62 388 TYR B O 1
ATOM 9170 N N . TYR B 1 389 ? -4.117 -25.828 16.609 1 85.19 389 TYR B N 1
ATOM 9171 C CA . TYR B 1 389 ? -4.922 -26.469 17.656 1 85.19 389 TYR B CA 1
ATOM 9172 C C . TYR B 1 389 ? -4.555 -27.938 17.781 1 85.19 389 TYR B C 1
ATOM 9174 O O . TYR B 1 389 ? -4.277 -28.609 16.797 1 85.19 389 TYR B O 1
ATOM 9182 N N . PRO B 1 390 ? -4.539 -28.391 19.031 1 83.06 390 PRO B N 1
ATOM 9183 C CA . PRO B 1 390 ? -4.277 -29.812 19.203 1 83.06 390 PRO B CA 1
ATOM 9184 C C . PRO B 1 390 ? -5.406 -30.688 18.672 1 83.06 390 PRO B C 1
ATOM 9186 O O . PRO B 1 390 ? -6.555 -30.25 18.594 1 83.06 390 PRO B O 1
ATOM 9189 N N . CYS B 1 391 ? -5.137 -31.922 18.297 1 79.25 391 CYS B N 1
ATOM 9190 C CA . CYS B 1 391 ? -6.09 -32.844 17.703 1 79.25 391 CYS B CA 1
ATOM 9191 C C . CYS B 1 391 ? -7.168 -33.25 18.703 1 79.25 391 CYS B C 1
ATOM 9193 O O . CYS B 1 391 ? -8.289 -33.594 18.312 1 79.25 391 CYS B O 1
ATOM 9195 N N . TYR B 1 392 ? -6.762 -33.188 20 1 75.62 392 TYR B N 1
ATOM 9196 C CA . TYR B 1 392 ? -7.719 -33.625 21 1 75.62 392 TYR B CA 1
ATOM 9197 C C . TYR B 1 392 ? -8.742 -32.531 21.297 1 75.62 392 TYR B C 1
ATOM 9199 O O . TYR B 1 392 ? -9.797 -32.781 21.875 1 75.62 392 TYR B O 1
ATOM 9207 N N . LEU B 1 393 ? -8.43 -31.359 20.875 1 77.44 393 LEU B N 1
ATOM 9208 C CA . LEU B 1 393 ? -9.344 -30.234 21.078 1 77.44 393 LEU B CA 1
ATOM 9209 C C . LEU B 1 393 ? -10.453 -30.234 20.047 1 77.44 393 LEU B C 1
ATOM 9211 O O . LEU B 1 393 ? -10.188 -30.359 18.844 1 77.44 393 LEU B O 1
ATOM 9215 N N . LYS B 1 394 ? -11.703 -30.328 20.469 1 79.5 394 LYS B N 1
ATOM 9216 C CA . LYS B 1 394 ? -12.828 -30.219 19.547 1 79.5 394 LYS B CA 1
ATOM 9217 C C . LYS B 1 394 ? -12.961 -28.797 19.016 1 79.5 394 LYS B C 1
ATOM 9219 O O . LYS B 1 394 ? -13.406 -27.906 19.719 1 79.5 394 LYS B O 1
ATOM 9224 N N . VAL B 1 395 ? -12.414 -28.594 17.891 1 82.62 395 VAL B N 1
ATOM 9225 C CA . VAL B 1 395 ? -12.438 -27.266 17.281 1 82.62 395 VAL B CA 1
ATOM 9226 C C . VAL B 1 395 ? -13.453 -27.234 16.156 1 82.62 395 VAL B C 1
ATOM 9228 O O . VAL B 1 395 ? -13.539 -28.172 15.352 1 82.62 395 VAL B O 1
ATOM 9231 N N . SER B 1 396 ? -14.367 -26.234 16.203 1 82.38 396 SER B N 1
ATOM 9232 C CA . SER B 1 396 ? -15.336 -26.047 15.133 1 82.38 396 SER B CA 1
ATOM 9233 C C . SER B 1 396 ? -14.648 -25.703 13.82 1 82.38 396 SER B C 1
ATOM 9235 O O . SER B 1 396 ? -13.484 -25.281 13.812 1 82.38 396 SER B O 1
ATOM 9237 N N . HIS B 1 397 ? -15.289 -25.969 12.797 1 81.88 397 HIS B N 1
ATOM 9238 C CA . HIS B 1 397 ? -14.773 -25.641 11.477 1 81.88 397 HIS B CA 1
ATOM 9239 C C . HIS B 1 397 ? -14.5 -24.141 11.352 1 81.88 397 HIS B C 1
ATOM 9241 O O . HIS B 1 397 ? -13.531 -23.734 10.711 1 81.88 397 HIS B O 1
ATOM 9247 N N . ARG B 1 398 ? -15.328 -23.391 12 1 83.75 398 ARG B N 1
ATOM 9248 C CA . ARG B 1 398 ? -15.172 -21.938 11.977 1 83.75 398 ARG B CA 1
ATOM 9249 C C . ARG B 1 398 ? -13.891 -21.516 12.688 1 83.75 398 ARG B C 1
ATOM 9251 O O . ARG B 1 398 ? -13.18 -20.625 12.219 1 83.75 398 ARG B O 1
ATOM 9258 N N . ASP B 1 399 ? -13.617 -22.188 13.719 1 86.06 399 ASP B N 1
ATOM 9259 C CA . ASP B 1 399 ? -12.422 -21.859 14.477 1 86.06 399 ASP B CA 1
ATOM 9260 C C . ASP B 1 399 ? -11.156 -22.266 13.719 1 86.06 399 ASP B C 1
ATOM 9262 O O . ASP B 1 399 ? -10.156 -21.547 13.742 1 86.06 399 ASP B O 1
ATOM 9266 N N . ALA B 1 400 ? -11.273 -23.359 13.062 1 86 400 ALA B N 1
ATOM 9267 C CA . ALA B 1 400 ? -10.125 -23.828 12.297 1 86 400 ALA B CA 1
ATOM 9268 C C . ALA B 1 400 ? -9.828 -22.891 11.125 1 86 400 ALA B C 1
ATOM 9270 O O . ALA B 1 400 ? -8.672 -22.562 10.867 1 86 400 ALA B O 1
ATOM 9271 N N . LEU B 1 401 ? -10.875 -22.5 10.461 1 85.38 401 LEU B N 1
ATOM 9272 C CA . LEU B 1 401 ? -10.711 -21.562 9.344 1 85.38 401 LEU B CA 1
ATOM 9273 C C . LEU B 1 401 ? -10.242 -20.203 9.836 1 85.38 401 LEU B C 1
ATOM 9275 O O . LEU B 1 401 ? -9.453 -19.531 9.172 1 85.38 401 LEU B O 1
ATOM 9279 N N . GLY B 1 402 ? -10.781 -19.797 10.977 1 88.12 402 GLY B N 1
ATOM 9280 C CA . GLY B 1 402 ? -10.367 -18.547 11.57 1 88.12 402 GLY B CA 1
ATOM 9281 C C . GLY B 1 402 ? -8.891 -18.5 11.914 1 88.12 402 GLY B C 1
ATOM 9282 O O . GLY B 1 402 ? -8.227 -17.484 11.695 1 88.12 402 GLY B O 1
ATOM 9283 N N . ASN B 1 403 ? -8.383 -19.578 12.438 1 90.31 403 ASN B N 1
ATOM 9284 C CA . ASN B 1 403 ? -6.961 -19.656 12.75 1 90.31 403 ASN B CA 1
ATOM 9285 C C . ASN B 1 403 ? -6.102 -19.547 11.492 1 90.31 403 ASN B C 1
ATOM 9287 O O . ASN B 1 403 ? -5.043 -18.922 11.516 1 90.31 403 ASN B O 1
ATOM 9291 N N . ARG B 1 404 ? -6.543 -20.234 10.477 1 89.56 404 ARG B N 1
ATOM 9292 C CA . ARG B 1 404 ? -5.816 -20.172 9.211 1 89.56 404 ARG B CA 1
ATOM 9293 C C . ARG B 1 404 ? -5.785 -18.75 8.656 1 89.56 404 ARG B C 1
ATOM 9295 O O . ARG B 1 404 ? -4.758 -18.297 8.156 1 89.56 404 ARG B O 1
ATOM 9302 N N . ASP B 1 405 ? -6.875 -18.109 8.773 1 90.69 405 ASP B N 1
ATOM 9303 C CA . ASP B 1 405 ? -6.938 -16.719 8.328 1 90.69 405 ASP B CA 1
ATOM 9304 C C . ASP B 1 405 ? -5.973 -15.836 9.117 1 90.69 405 ASP B C 1
ATOM 9306 O O . ASP B 1 405 ? -5.367 -14.914 8.562 1 90.69 405 ASP B O 1
ATOM 9310 N N . VAL B 1 406 ? -5.895 -16.078 10.391 1 93.69 406 VAL B N 1
ATOM 9311 C CA . VAL B 1 406 ? -4.996 -15.32 11.258 1 93.69 406 VAL B CA 1
ATOM 9312 C C . VAL B 1 406 ? -3.547 -15.578 10.852 1 93.69 406 VAL B C 1
ATOM 9314 O O . VAL B 1 406 ? -2.729 -14.656 10.82 1 93.69 406 VAL B O 1
ATOM 9317 N N . GLN B 1 407 ? -3.234 -16.859 10.562 1 94.19 407 GLN B N 1
ATOM 9318 C CA . GLN B 1 407 ? -1.888 -17.188 10.109 1 94.19 407 GLN B CA 1
ATOM 9319 C C . GLN B 1 407 ? -1.525 -16.438 8.836 1 94.19 407 GLN B C 1
ATOM 9321 O O . GLN B 1 407 ? -0.442 -15.852 8.742 1 94.19 407 GLN B O 1
ATOM 9326 N N . VAL B 1 408 ? -2.463 -16.422 7.906 1 93 408 VAL B N 1
ATOM 9327 C CA . VAL B 1 408 ? -2.23 -15.75 6.637 1 93 408 VAL B CA 1
ATOM 9328 C C . VAL B 1 408 ? -2.025 -14.258 6.879 1 93 408 VAL B C 1
ATOM 9330 O O . VAL B 1 408 ? -1.083 -13.656 6.352 1 93 408 VAL B O 1
ATOM 9333 N N . LYS B 1 409 ? -2.834 -13.633 7.703 1 94 409 LYS B N 1
ATOM 9334 C CA . LYS B 1 409 ? -2.773 -12.195 7.969 1 94 409 LYS B CA 1
ATOM 9335 C C . LYS B 1 409 ? -1.492 -11.828 8.711 1 94 409 LYS B C 1
ATOM 9337 O O . LYS B 1 409 ? -0.927 -10.758 8.492 1 94 409 LYS B O 1
ATOM 9342 N N . SER B 1 410 ? -1.103 -12.656 9.641 1 96.44 410 SER B N 1
ATOM 9343 C CA . SER B 1 410 ? 0.138 -12.398 10.367 1 96.44 410 SER B CA 1
ATOM 9344 C C . SER B 1 410 ? 1.333 -12.359 9.422 1 96.44 410 SER B C 1
ATOM 9346 O O . SER B 1 410 ? 2.23 -11.531 9.578 1 96.44 410 SER B O 1
ATOM 9348 N N . VAL B 1 411 ? 1.354 -13.234 8.398 1 96.62 411 VAL B N 1
ATOM 9349 C CA . VAL B 1 411 ? 2.441 -13.273 7.426 1 96.62 411 VAL B CA 1
ATOM 9350 C C . VAL B 1 411 ? 2.389 -12.031 6.535 1 96.62 411 VAL B C 1
ATOM 9352 O O . VAL B 1 411 ? 3.426 -11.477 6.176 1 96.62 411 VAL B O 1
ATOM 9355 N N . GLU B 1 412 ? 1.202 -11.648 6.184 1 94.06 412 GLU B N 1
ATOM 9356 C CA . GLU B 1 412 ? 1.058 -10.438 5.375 1 94.06 412 GLU B CA 1
ATOM 9357 C C . GLU B 1 412 ? 1.66 -9.227 6.082 1 94.06 412 GLU B C 1
ATOM 9359 O O . GLU B 1 412 ? 2.328 -8.406 5.453 1 94.06 412 GLU B O 1
ATOM 9364 N N . VAL B 1 413 ? 1.388 -9.086 7.359 1 96.94 413 VAL B N 1
ATOM 9365 C CA . VAL B 1 413 ? 1.931 -7.988 8.156 1 96.94 413 VAL B CA 1
ATOM 9366 C C . VAL B 1 413 ? 3.451 -8.102 8.227 1 96.94 413 VAL B C 1
ATOM 9368 O O . VAL B 1 413 ? 4.164 -7.105 8.109 1 96.94 413 VAL B O 1
ATOM 9371 N N . LEU B 1 414 ? 3.918 -9.32 8.391 1 97.88 414 LEU B N 1
ATOM 9372 C CA . LEU B 1 414 ? 5.355 -9.555 8.469 1 97.88 414 LEU B CA 1
ATOM 9373 C C . LEU B 1 414 ? 6.035 -9.172 7.152 1 97.88 414 LEU B C 1
ATOM 9375 O O . LEU B 1 414 ? 7.16 -8.672 7.156 1 97.88 414 LEU B O 1
ATOM 9379 N N . ILE B 1 415 ? 5.379 -9.461 6.008 1 96.81 415 ILE B N 1
ATOM 9380 C CA . ILE B 1 415 ? 5.918 -9.094 4.703 1 96.81 415 ILE B CA 1
ATOM 9381 C C . ILE B 1 415 ? 6.113 -7.582 4.629 1 96.81 415 ILE B C 1
ATOM 9383 O O . ILE B 1 415 ? 7.152 -7.105 4.168 1 96.81 415 ILE B O 1
ATOM 9387 N N . ARG B 1 416 ? 5.195 -6.859 5.121 1 96.56 416 ARG B N 1
ATOM 9388 C CA . ARG B 1 416 ? 5.273 -5.402 5.074 1 96.56 416 ARG B CA 1
ATOM 9389 C C . ARG B 1 416 ? 6.391 -4.883 5.969 1 96.56 416 ARG B C 1
ATOM 9391 O O . ARG B 1 416 ? 7.109 -3.949 5.602 1 96.56 416 ARG B O 1
ATOM 9398 N N . ILE B 1 417 ? 6.52 -5.441 7.18 1 97.88 417 ILE B N 1
ATOM 9399 C CA . ILE B 1 417 ? 7.582 -5.047 8.094 1 97.88 417 ILE B CA 1
ATOM 9400 C C . ILE B 1 417 ? 8.938 -5.324 7.457 1 97.88 417 ILE B C 1
ATOM 9402 O O . ILE B 1 417 ? 9.805 -4.441 7.414 1 97.88 417 ILE B O 1
ATOM 9406 N N . MET B 1 418 ? 9.094 -6.531 6.879 1 98.12 418 MET B N 1
ATOM 9407 C CA . MET B 1 418 ? 10.383 -6.926 6.309 1 98.12 418 MET B CA 1
ATOM 9408 C C . MET B 1 418 ? 10.688 -6.125 5.051 1 98.12 418 MET B C 1
ATOM 9410 O O . MET B 1 418 ? 11.852 -5.824 4.77 1 98.12 418 MET B O 1
ATOM 9414 N N . THR B 1 419 ? 9.664 -5.848 4.27 1 96.19 419 THR B N 1
ATOM 9415 C CA . THR B 1 419 ? 9.867 -5.055 3.062 1 96.19 419 THR B CA 1
ATOM 9416 C C . THR B 1 419 ? 10.414 -3.67 3.412 1 96.19 419 THR B C 1
ATOM 9418 O O . THR B 1 419 ? 11.297 -3.154 2.729 1 96.19 419 THR B O 1
ATOM 9421 N N . GLN B 1 420 ? 9.859 -3.064 4.445 1 95.62 420 GLN B N 1
ATOM 9422 C CA . GLN B 1 420 ? 10.359 -1.758 4.871 1 95.62 420 GLN B CA 1
ATOM 9423 C C . GLN B 1 420 ? 11.789 -1.855 5.395 1 95.62 420 GLN B C 1
ATOM 9425 O O . GLN B 1 420 ? 12.586 -0.935 5.211 1 95.62 420 GLN B O 1
ATOM 9430 N N . LEU B 1 421 ? 12.109 -2.91 6.066 1 96.06 421 LEU B N 1
ATOM 9431 C CA . LEU B 1 421 ? 13.469 -3.096 6.57 1 96.06 421 LEU B CA 1
ATOM 9432 C C . LEU B 1 421 ? 14.453 -3.254 5.422 1 96.06 421 LEU B C 1
ATOM 9434 O O . LEU B 1 421 ? 15.633 -2.904 5.559 1 96.06 421 LEU B O 1
ATOM 9438 N N . VAL B 1 422 ? 14.008 -3.809 4.262 1 94.56 422 VAL B N 1
ATOM 9439 C CA . VAL B 1 422 ? 14.852 -3.885 3.074 1 94.56 422 VAL B CA 1
ATOM 9440 C C . VAL B 1 422 ? 15.227 -2.477 2.619 1 94.56 422 VAL B C 1
ATOM 9442 O O . VAL B 1 422 ? 16.391 -2.215 2.277 1 94.56 422 VAL B O 1
ATOM 9445 N N . SER B 1 423 ? 14.25 -1.6 2.648 1 89.38 423 SER B N 1
ATOM 9446 C CA . SER B 1 423 ? 14.5 -0.22 2.244 1 89.38 423 SER B CA 1
ATOM 9447 C C . SER B 1 423 ? 15.5 0.456 3.174 1 89.38 423 SER B C 1
ATOM 9449 O O . SER B 1 423 ? 16.359 1.214 2.721 1 89.38 423 SER B O 1
ATOM 9451 N N . VAL B 1 424 ? 15.422 0.152 4.441 1 90.12 424 VAL B N 1
ATOM 9452 C CA . VAL B 1 424 ? 16.344 0.702 5.43 1 90.12 424 VAL B CA 1
ATOM 9453 C C . VAL B 1 424 ? 17.734 0.115 5.215 1 90.12 424 VAL B C 1
ATOM 9455 O O . VAL B 1 424 ? 18.734 0.826 5.324 1 90.12 424 VAL B O 1
ATOM 9458 N N . ALA B 1 425 ? 17.75 -1.151 4.91 1 89.62 425 ALA B N 1
ATOM 9459 C CA . ALA B 1 425 ? 19.031 -1.838 4.719 1 89.62 425 ALA B CA 1
ATOM 9460 C C . ALA B 1 425 ? 19.75 -1.333 3.469 1 89.62 425 ALA B C 1
ATOM 9462 O O . ALA B 1 425 ? 20.984 -1.289 3.424 1 89.62 425 ALA B O 1
ATOM 9463 N N . LYS B 1 426 ? 19 -1.006 2.455 1 82.94 426 LYS B N 1
ATOM 9464 C CA . LYS B 1 426 ? 19.562 -0.497 1.212 1 82.94 426 LYS B CA 1
ATOM 9465 C C . LYS B 1 426 ? 20.234 0.854 1.429 1 82.94 426 LYS B C 1
ATOM 9467 O O . LYS B 1 426 ? 21.266 1.151 0.802 1 82.94 426 LYS B O 1
ATOM 9472 N N . SER B 1 427 ? 19.609 1.634 2.303 1 73.56 427 SER B N 1
ATOM 9473 C CA . SER B 1 427 ? 20.125 2.979 2.527 1 73.56 427 SER B CA 1
ATOM 9474 C C . SER B 1 427 ? 21.047 3.02 3.738 1 73.56 427 SER B C 1
ATOM 9476 O O . SER B 1 427 ? 21.672 4.047 4.016 1 73.56 427 SER B O 1
ATOM 9478 N N . ALA B 1 428 ? 21.062 1.888 4.457 1 66.5 428 ALA B N 1
ATOM 9479 C CA . ALA B 1 428 ? 21.594 1.896 5.824 1 66.5 428 ALA B CA 1
ATOM 9480 C C . ALA B 1 428 ? 23.109 1.895 5.824 1 66.5 428 ALA B C 1
ATOM 9482 O O . ALA B 1 428 ? 23.734 1.393 4.891 1 66.5 428 ALA B O 1
ATOM 9483 N N . GLU B 1 429 ? 23.422 2.711 6.785 1 68.25 429 GLU B N 1
ATOM 9484 C CA . GLU B 1 429 ? 24.797 2.656 7.262 1 68.25 429 GLU B CA 1
ATOM 9485 C C . GLU B 1 429 ? 25.031 1.432 8.141 1 68.25 429 GLU B C 1
ATOM 9487 O O . GLU B 1 429 ? 24.109 0.664 8.398 1 68.25 429 GLU B O 1
ATOM 9492 N N . GLY B 1 430 ? 26.234 1.107 8.43 1 70.25 430 GLY B N 1
ATOM 9493 C CA . GLY B 1 430 ? 26.703 -0.038 9.195 1 70.25 430 GLY B CA 1
ATOM 9494 C C . GLY B 1 430 ? 25.891 -0.296 10.445 1 70.25 430 GLY B C 1
ATOM 9495 O O . GLY B 1 430 ? 25.5 -1.433 10.711 1 70.25 430 GLY B O 1
ATOM 9496 N N . GLN B 1 431 ? 25.375 0.731 11.148 1 78.94 431 GLN B N 1
ATOM 9497 C CA . GLN B 1 431 ? 24.734 0.521 12.438 1 78.94 431 GLN B CA 1
ATOM 9498 C C . GLN B 1 431 ? 23.312 -0.031 12.258 1 78.94 431 GLN B C 1
ATOM 9500 O O . GLN B 1 431 ? 22.906 -0.929 12.992 1 78.94 431 GLN B O 1
ATOM 9505 N N . ASN B 1 432 ? 22.578 0.504 11.375 1 84.38 432 ASN B N 1
ATOM 9506 C CA . ASN B 1 432 ? 21.219 0.017 11.125 1 84.38 432 ASN B CA 1
ATOM 9507 C C . ASN B 1 432 ? 21.234 -1.423 10.617 1 84.38 432 ASN B C 1
ATOM 9509 O O . ASN B 1 432 ? 20.344 -2.211 10.953 1 84.38 432 ASN B O 1
ATOM 9513 N N . ALA B 1 433 ? 22.266 -1.766 9.914 1 88 433 ALA B N 1
ATOM 9514 C CA . ALA B 1 433 ? 22.375 -3.123 9.391 1 88 433 ALA B CA 1
ATOM 9515 C C . ALA B 1 433 ? 22.594 -4.137 10.508 1 88 433 ALA B C 1
ATOM 9517 O O . ALA B 1 433 ? 22 -5.223 10.492 1 88 433 ALA B O 1
ATOM 9518 N N . GLU B 1 434 ? 23.328 -3.725 11.484 1 88.56 434 GLU B N 1
ATOM 9519 C CA . GLU B 1 434 ? 23.578 -4.609 12.617 1 88.56 434 GLU B CA 1
ATOM 9520 C C . GLU B 1 434 ? 22.328 -4.789 13.469 1 88.56 434 GLU B C 1
ATOM 9522 O O . GLU B 1 434 ? 22.078 -5.875 14 1 88.56 434 GLU B O 1
ATOM 9527 N N . SER B 1 435 ? 21.641 -3.707 13.578 1 91.25 435 SER B N 1
ATOM 9528 C CA . SER B 1 435 ? 20.406 -3.779 14.359 1 91.25 435 SER B CA 1
ATOM 9529 C C . SER B 1 435 ? 19.391 -4.715 13.703 1 91.25 435 SER B C 1
ATOM 9531 O O . SER B 1 435 ? 18.703 -5.465 14.391 1 91.25 435 SER B O 1
ATOM 9533 N N . ILE B 1 436 ? 19.312 -4.633 12.406 1 94.12 436 ILE B N 1
ATOM 9534 C CA . ILE B 1 436 ? 18.359 -5.48 11.688 1 94.12 436 ILE B CA 1
ATOM 9535 C C . ILE B 1 436 ? 18.812 -6.938 11.766 1 94.12 436 ILE B C 1
ATOM 9537 O O . ILE B 1 436 ? 18 -7.836 11.961 1 94.12 436 ILE B O 1
ATOM 9541 N N . HIS B 1 437 ? 20.141 -7.145 11.625 1 92.38 437 HIS B N 1
ATOM 9542 C CA . HIS B 1 437 ? 20.672 -8.492 11.75 1 92.38 437 HIS B CA 1
ATOM 9543 C C . HIS B 1 437 ? 20.391 -9.078 13.125 1 92.38 437 HIS B C 1
ATOM 9545 O O . HIS B 1 437 ? 20.031 -10.258 13.242 1 92.38 437 HIS B O 1
ATOM 9551 N N . GLY B 1 438 ? 20.562 -8.234 14.117 1 91.25 438 GLY B N 1
ATOM 9552 C CA . GLY B 1 438 ? 20.266 -8.672 15.469 1 91.25 438 GLY B CA 1
ATOM 9553 C C . GLY B 1 438 ? 18.797 -9.016 15.68 1 91.25 438 GLY B C 1
ATOM 9554 O O . GLY B 1 438 ? 18.469 -9.984 16.375 1 91.25 438 GLY B O 1
ATOM 9555 N N . LEU B 1 439 ? 17.922 -8.273 15.102 1 93.81 439 LEU B N 1
ATOM 9556 C CA . LEU B 1 439 ? 16.484 -8.508 15.18 1 93.81 439 LEU B CA 1
ATOM 9557 C C . LEU B 1 439 ? 16.125 -9.867 14.57 1 93.81 439 LEU B C 1
ATOM 9559 O O . LEU B 1 439 ? 15.383 -10.641 15.172 1 93.81 439 LEU B O 1
ATOM 9563 N N . LEU B 1 440 ? 16.672 -10.164 13.367 1 94.44 440 LEU B N 1
ATOM 9564 C CA . LEU B 1 440 ? 16.375 -11.406 12.664 1 94.44 440 LEU B CA 1
ATOM 9565 C C . LEU B 1 440 ? 16.891 -12.609 13.445 1 94.44 440 LEU B C 1
ATOM 9567 O O . LEU B 1 440 ? 16.234 -13.648 13.5 1 94.44 440 LEU B O 1
ATOM 9571 N N . GLN B 1 441 ? 18.031 -12.422 14.125 1 91.25 441 GLN B N 1
ATOM 9572 C CA . GLN B 1 441 ? 18.641 -13.508 14.883 1 91.25 441 GLN B CA 1
ATOM 9573 C C . GLN B 1 441 ? 17.891 -13.758 16.188 1 91.25 441 GLN B C 1
ATOM 9575 O O . GLN B 1 441 ? 17.625 -14.906 16.547 1 91.25 441 GLN B O 1
ATOM 9580 N N . ARG B 1 442 ? 17.562 -12.703 16.844 1 90.44 442 ARG B N 1
ATOM 9581 C CA . ARG B 1 442 ? 16.875 -12.828 18.141 1 90.44 442 ARG B CA 1
ATOM 9582 C C . ARG B 1 442 ? 15.484 -13.438 17.953 1 90.44 442 ARG B C 1
ATOM 9584 O O . ARG B 1 442 ? 15.055 -14.258 18.766 1 90.44 442 ARG B O 1
ATOM 9591 N N . CYS B 1 443 ? 14.789 -13.062 16.891 1 93.19 443 CYS B N 1
ATOM 9592 C CA . CYS B 1 443 ? 13.43 -13.547 16.656 1 93.19 443 CYS B CA 1
ATOM 9593 C C . CYS B 1 443 ? 13.445 -14.82 15.828 1 93.19 443 CYS B C 1
ATOM 9595 O O . CYS B 1 443 ? 12.406 -15.477 15.68 1 93.19 443 CYS B O 1
ATOM 9597 N N . GLN B 1 444 ? 14.578 -15.25 15.312 1 94.31 444 GLN B N 1
ATOM 9598 C CA . GLN B 1 444 ? 14.703 -16.438 14.484 1 94.31 444 GLN B CA 1
ATOM 9599 C C . GLN B 1 444 ? 13.68 -16.438 13.352 1 94.31 444 GLN B C 1
ATOM 9601 O O . GLN B 1 444 ? 12.953 -17.406 13.156 1 94.31 444 GLN B O 1
ATOM 9606 N N . VAL B 1 445 ? 13.594 -15.328 12.641 1 96.94 445 VAL B N 1
ATOM 9607 C CA . VAL B 1 445 ? 12.562 -15.102 11.625 1 96.94 445 VAL B CA 1
ATOM 9608 C C . VAL B 1 445 ? 12.758 -16.078 10.469 1 96.94 445 VAL B C 1
ATOM 9610 O O . VAL B 1 445 ? 11.828 -16.781 10.078 1 96.94 445 VAL B O 1
ATOM 9613 N N . GLN B 1 446 ? 13.992 -16.188 9.938 1 96.5 446 GLN B N 1
ATOM 9614 C CA . GLN B 1 446 ? 14.289 -17.016 8.773 1 96.5 446 GLN B CA 1
ATOM 9615 C C . GLN B 1 446 ? 13.992 -18.5 9.055 1 96.5 446 GLN B C 1
ATOM 9617 O O . GLN B 1 446 ? 13.375 -19.172 8.234 1 96.5 446 GLN B O 1
ATOM 9622 N N . GLU B 1 447 ? 14.367 -18.922 10.188 1 94.75 447 GLU B N 1
ATOM 9623 C CA . GLU B 1 447 ? 14.188 -20.312 10.578 1 94.75 447 GLU B CA 1
ATOM 9624 C C . GLU B 1 447 ? 12.703 -20.672 10.664 1 94.75 447 GLU B C 1
ATOM 9626 O O . GLU B 1 447 ? 12.266 -21.672 10.086 1 94.75 447 GLU B O 1
ATOM 9631 N N . PHE B 1 448 ? 11.945 -19.859 11.367 1 95.81 448 PHE B N 1
ATOM 9632 C CA . PHE B 1 448 ? 10.531 -20.156 11.57 1 95.81 448 PHE B CA 1
ATOM 9633 C C . PHE B 1 448 ? 9.766 -20.078 10.258 1 95.81 448 PHE B C 1
ATOM 9635 O O . PHE B 1 448 ? 8.812 -20.828 10.039 1 95.81 448 PHE B O 1
ATOM 9642 N N . VAL B 1 449 ? 10.102 -19.172 9.383 1 96.88 449 VAL B N 1
ATOM 9643 C CA . VAL B 1 449 ? 9.414 -19.031 8.102 1 96.88 449 VAL B CA 1
ATOM 9644 C C . VAL B 1 449 ? 9.688 -20.266 7.234 1 96.88 449 VAL B C 1
ATOM 9646 O O . VAL B 1 449 ? 8.766 -20.812 6.629 1 96.88 449 VAL B O 1
ATOM 9649 N N . LEU B 1 450 ? 10.93 -20.688 7.16 1 95.5 450 LEU B N 1
ATOM 9650 C CA . LEU B 1 450 ? 11.289 -21.844 6.352 1 95.5 450 LEU B CA 1
ATOM 9651 C C . LEU B 1 450 ? 10.641 -23.109 6.902 1 95.5 450 LEU B C 1
ATOM 9653 O O . LEU B 1 450 ? 10.148 -23.938 6.137 1 95.5 450 LEU B O 1
ATOM 9657 N N . LEU B 1 451 ? 10.648 -23.25 8.18 1 94.12 451 LEU B N 1
ATOM 9658 C CA . LEU B 1 451 ? 10.023 -24.406 8.797 1 94.12 451 LEU B CA 1
ATOM 9659 C C . LEU B 1 451 ? 8.516 -24.406 8.57 1 94.12 451 LEU B C 1
ATOM 9661 O O . LEU B 1 451 ? 7.922 -25.453 8.32 1 94.12 451 LEU B O 1
ATOM 9665 N N . SER B 1 452 ? 7.914 -23.25 8.734 1 95.12 452 SER B N 1
ATOM 9666 C CA . SER B 1 452 ? 6.48 -23.141 8.484 1 95.12 452 SER B CA 1
ATOM 9667 C C . SER B 1 452 ? 6.148 -23.484 7.035 1 95.12 452 SER B C 1
ATOM 9669 O O . SER B 1 452 ? 5.109 -24.078 6.758 1 95.12 452 SER B O 1
ATOM 9671 N N . LEU B 1 453 ? 7.008 -23.016 6.066 1 95.12 453 LEU B N 1
ATOM 9672 C CA . LEU B 1 453 ? 6.809 -23.375 4.664 1 95.12 453 LEU B CA 1
ATOM 9673 C C . LEU B 1 453 ? 6.891 -24.875 4.461 1 95.12 453 LEU B C 1
ATOM 9675 O O . LEU B 1 453 ? 6.051 -25.469 3.773 1 95.12 453 LEU B O 1
ATOM 9679 N N . SER B 1 454 ? 7.918 -25.531 5.07 1 92.25 454 SER B N 1
ATOM 9680 C CA . SER B 1 454 ? 8.094 -26.984 4.949 1 92.25 454 SER B CA 1
ATOM 9681 C C . SER B 1 454 ? 6.906 -27.734 5.547 1 92.25 454 SER B C 1
ATOM 9683 O O . SER B 1 454 ? 6.473 -28.75 5.004 1 92.25 454 SER B O 1
ATOM 9685 N N . ALA B 1 455 ? 6.418 -27.188 6.625 1 89.38 455 ALA B N 1
ATOM 9686 C CA . ALA B 1 455 ? 5.242 -27.797 7.238 1 89.38 455 ALA B CA 1
ATOM 9687 C C . ALA B 1 455 ? 4.02 -27.656 6.336 1 89.38 455 ALA B C 1
ATOM 9689 O O . ALA B 1 455 ? 3.219 -28.594 6.223 1 89.38 455 ALA B O 1
ATOM 9690 N N . SER B 1 456 ? 3.84 -26.5 5.793 1 90.38 456 SER B N 1
ATOM 9691 C CA . SER B 1 456 ? 2.723 -26.281 4.879 1 90.38 456 SER B CA 1
ATOM 9692 C C . SER B 1 456 ? 2.814 -27.188 3.658 1 90.38 456 SER B C 1
ATOM 9694 O O . SER B 1 456 ? 1.801 -27.703 3.188 1 90.38 456 SER B O 1
ATOM 9696 N N . MET B 1 457 ? 4.023 -27.391 3.051 1 90.88 457 MET B N 1
ATOM 9697 C CA . MET B 1 457 ? 4.234 -28.281 1.911 1 90.88 457 MET B CA 1
ATOM 9698 C C . MET B 1 457 ? 3.904 -29.719 2.279 1 90.88 457 MET B C 1
ATOM 9700 O O . MET B 1 457 ? 3.273 -30.438 1.498 1 90.88 457 MET B O 1
ATOM 9704 N N . TYR B 1 458 ? 4.285 -30.031 3.469 1 86 458 TYR B N 1
ATOM 9705 C CA . TYR B 1 458 ? 4.02 -31.375 3.939 1 86 458 TYR B CA 1
ATOM 9706 C C . TYR B 1 458 ? 2.52 -31.625 4.059 1 86 458 TYR B C 1
ATOM 9708 O O . TYR B 1 458 ? 2.027 -32.688 3.67 1 86 458 TYR B O 1
ATOM 9716 N N . THR B 1 459 ? 1.857 -30.719 4.633 1 83.44 459 THR B N 1
ATOM 9717 C CA . THR B 1 459 ? 0.411 -30.828 4.781 1 83.44 459 THR B CA 1
ATOM 9718 C C . THR B 1 459 ? -0.267 -30.922 3.418 1 83.44 459 THR B C 1
ATOM 9720 O O . THR B 1 459 ? -1.236 -31.672 3.252 1 83.44 459 THR B O 1
ATOM 9723 N N . SER B 1 460 ? 0.194 -30.188 2.447 1 83.56 460 SER B N 1
ATOM 9724 C CA . SER B 1 460 ? -0.363 -30.234 1.1 1 83.56 460 SER B CA 1
ATOM 9725 C C . SER B 1 460 ? -0.09 -31.578 0.43 1 83.56 460 SER B C 1
ATOM 9727 O O . SER B 1 460 ? -0.943 -32.094 -0.288 1 83.56 460 SER B O 1
ATOM 9729 N N . GLN B 1 461 ? 1.127 -32.156 0.663 1 83.19 461 GLN B N 1
ATOM 9730 C CA . GLN B 1 461 ? 1.493 -33.469 0.091 1 83.19 461 GLN B CA 1
ATOM 9731 C C . GLN B 1 461 ? 0.606 -34.562 0.64 1 83.19 461 GLN B C 1
ATOM 9733 O O . GLN B 1 461 ? 0.209 -35.469 -0.098 1 83.19 461 GLN B O 1
ATOM 9738 N N . LYS B 1 462 ? 0.342 -34.5 1.84 1 77.5 462 LYS B N 1
ATOM 9739 C CA . LYS B 1 462 ? -0.499 -35.531 2.477 1 77.5 462 LYS B CA 1
ATOM 9740 C C . LYS B 1 462 ? -1.926 -35.469 1.938 1 77.5 462 LYS B C 1
ATOM 9742 O O . LYS B 1 462 ? -2.592 -36.5 1.829 1 77.5 462 LYS B O 1
ATOM 9747 N N . ARG B 1 463 ? -2.299 -34.438 1.595 1 73.25 463 ARG B N 1
ATOM 9748 C CA . ARG B 1 463 ? -3.664 -34.25 1.105 1 73.25 463 ARG B CA 1
ATOM 9749 C C . ARG B 1 463 ? -3.787 -34.719 -0.343 1 73.25 463 ARG B C 1
ATOM 9751 O O . ARG B 1 463 ? -4.801 -35.312 -0.73 1 73.25 463 ARG B O 1
ATOM 9758 N N . TYR B 1 464 ? -2.793 -34.375 -1.16 1 67.12 464 TYR B N 1
ATOM 9759 C CA . TYR B 1 464 ? -2.838 -34.75 -2.564 1 67.12 464 TYR B CA 1
ATOM 9760 C C . TYR B 1 464 ? -2.43 -36.219 -2.742 1 67.12 464 TYR B C 1
ATOM 9762 O O . TYR B 1 464 ? -2.789 -36.844 -3.736 1 67.12 464 TYR B O 1
ATOM 9770 N N . GLY B 1 465 ? -1.542 -36.844 -1.734 1 57.75 465 GLY B N 1
ATOM 9771 C CA . GLY B 1 465 ? -1.015 -38.188 -1.821 1 57.75 465 GLY B CA 1
ATOM 9772 C C . GLY B 1 465 ? -2.098 -39.25 -1.916 1 57.75 465 GLY B C 1
ATOM 9773 O O . GLY B 1 465 ? -2.029 -40.125 -2.766 1 57.75 465 GLY B O 1
ATOM 9774 N N . PRO B 1 466 ? -3.1 -39.188 -1.004 1 49.44 466 PRO B N 1
ATOM 9775 C CA . PRO B 1 466 ? -4.07 -40.281 -1.227 1 49.44 466 PRO B CA 1
ATOM 9776 C C . PRO B 1 466 ? -4.684 -40.25 -2.623 1 49.44 466 PRO B C 1
ATOM 9778 O O . PRO B 1 466 ? -5.145 -41.25 -3.129 1 49.44 466 PRO B O 1
ATOM 9781 N N . ALA B 1 467 ? -4.727 -39.188 -3.205 1 45.25 467 ALA B N 1
ATOM 9782 C CA . ALA B 1 467 ? -5.41 -39.062 -4.492 1 45.25 467 ALA B CA 1
ATOM 9783 C C . ALA B 1 467 ? -4.559 -39.625 -5.621 1 45.25 467 ALA B C 1
ATOM 9785 O O . ALA B 1 467 ? -5.094 -40.156 -6.594 1 45.25 467 ALA B O 1
ATOM 9786 N N . THR B 1 468 ? -3.209 -39.469 -5.625 1 42.91 468 THR B N 1
ATOM 9787 C CA . THR B 1 468 ? -2.338 -40 -6.656 1 42.91 468 THR B CA 1
ATOM 9788 C C . THR B 1 468 ? -1.899 -41.438 -6.297 1 42.91 468 THR B C 1
ATOM 9790 O O . THR B 1 468 ? -1.241 -42.094 -7.094 1 42.91 468 THR B O 1
ATOM 9793 N N . ALA B 1 469 ? -1.684 -41.906 -5.031 1 40.09 469 ALA B N 1
ATOM 9794 C CA . ALA B 1 469 ? -1.263 -43.25 -4.684 1 40.09 469 ALA B CA 1
ATOM 9795 C C . ALA B 1 469 ? -2.227 -44.312 -5.25 1 40.09 469 ALA B C 1
ATOM 9797 O O . ALA B 1 469 ? -3.445 -44.125 -5.195 1 40.09 469 ALA B O 1
ATOM 9798 N N . GLU B 1 470 ? -1.887 -45.188 -6.117 1 37.53 470 GLU B N 1
ATOM 9799 C CA . GLU B 1 470 ? -2.439 -46.531 -6.363 1 37.53 470 GLU B CA 1
ATOM 9800 C C . GLU B 1 470 ? -3.068 -47.125 -5.102 1 37.53 470 GLU B C 1
ATOM 9802 O O . GLU B 1 470 ? -2.631 -46.812 -3.988 1 37.53 470 GLU B O 1
ATOM 9807 N N . ARG B 1 471 ? -4.297 -47.906 -5.094 1 36.19 471 ARG B N 1
ATOM 9808 C CA . ARG B 1 471 ? -5.113 -48.625 -4.137 1 36.19 471 ARG B CA 1
ATOM 9809 C C . ARG B 1 471 ? -4.25 -49.25 -3.039 1 36.19 471 ARG B C 1
ATOM 9811 O O . ARG B 1 471 ? -4.766 -49.75 -2.041 1 36.19 471 ARG B O 1
ATOM 9818 N N . GLY B 1 472 ? -3.123 -49.875 -3.391 1 32.81 472 GLY B N 1
ATOM 9819 C CA . GLY B 1 472 ? -2.654 -50.938 -2.494 1 32.81 472 GLY B CA 1
ATOM 9820 C C . GLY B 1 472 ? -2.119 -50.375 -1.181 1 32.81 472 GLY B C 1
ATOM 9821 O O . GLY B 1 472 ? -2.113 -51.094 -0.171 1 32.81 472 GLY B O 1
ATOM 9822 N N . ARG B 1 473 ? -0.886 -49.75 -1.246 1 35.19 473 ARG B N 1
ATOM 9823 C CA . ARG B 1 473 ? -0.219 -49.75 0.052 1 35.19 473 ARG B CA 1
ATOM 9824 C C . ARG B 1 473 ? -0.893 -48.781 1.013 1 35.19 473 ARG B C 1
ATOM 9826 O O . ARG B 1 473 ? -1.03 -47.594 0.707 1 35.19 473 ARG B O 1
ATOM 9833 N N . ALA B 1 474 ? -1.908 -49.219 1.734 1 35.44 474 ALA B N 1
ATOM 9834 C CA . ALA B 1 474 ? -2.428 -48.656 2.979 1 35.44 474 ALA B CA 1
ATOM 9835 C C . ALA B 1 474 ? -1.38 -47.781 3.668 1 35.44 474 ALA B C 1
ATOM 9837 O O . ALA B 1 474 ? -0.35 -48.281 4.125 1 35.44 474 ALA B O 1
ATOM 9838 N N . VAL B 1 475 ? -0.892 -46.812 3.068 1 38.69 475 VAL B N 1
ATOM 9839 C CA . VAL B 1 475 ? -0.031 -46.031 3.965 1 38.69 475 VAL B CA 1
ATOM 9840 C C . VAL B 1 475 ? -0.587 -46.094 5.387 1 38.69 475 VAL B C 1
ATOM 9842 O O . VAL B 1 475 ? -1.724 -45.688 5.629 1 38.69 475 VAL B O 1
ATOM 9845 N N . ARG B 1 476 ? -0.328 -47.188 6.062 1 36.06 476 ARG B N 1
ATOM 9846 C CA . ARG B 1 476 ? -0.482 -47.219 7.516 1 36.06 476 ARG B CA 1
ATOM 9847 C C . ARG B 1 476 ? -0.396 -45.844 8.125 1 36.06 476 ARG B C 1
ATOM 9849 O O . ARG B 1 476 ? 0.518 -45.062 7.812 1 36.06 476 ARG B O 1
ATOM 9856 N N . GLU B 1 477 ? -1.445 -45.219 8.492 1 41.34 477 GLU B N 1
ATOM 9857 C CA . GLU B 1 477 ? -1.699 -44.062 9.359 1 41.34 477 GLU B CA 1
ATOM 9858 C C . GLU B 1 477 ? -0.624 -43.938 10.43 1 41.34 477 GLU B C 1
ATOM 9860 O O . GLU B 1 477 ? -0.813 -44.406 11.562 1 41.34 477 GLU B O 1
ATOM 9865 N N . ASP B 1 478 ? 0.531 -44.562 10.305 1 39.12 478 ASP B N 1
ATOM 9866 C CA . ASP B 1 478 ? 1.388 -44.219 11.43 1 39.12 478 ASP B CA 1
ATOM 9867 C C . ASP B 1 478 ? 1.415 -42.688 11.648 1 39.12 478 ASP B C 1
ATOM 9869 O O . ASP B 1 478 ? 2.002 -41.969 10.852 1 39.12 478 ASP B O 1
ATOM 9873 N N . SER B 1 479 ? 0.314 -42.062 11.984 1 43.78 479 SER B N 1
ATOM 9874 C CA . SER B 1 479 ? 0.1 -40.719 12.492 1 43.78 479 SER B CA 1
ATOM 9875 C C . SER B 1 479 ? 1.332 -40.188 13.227 1 43.78 479 SER B C 1
ATOM 9877 O O . SER B 1 479 ? 1.821 -40.844 14.156 1 43.78 479 SER B O 1
ATOM 9879 N N . LEU B 1 480 ? 2.291 -39.656 12.555 1 50.59 480 LEU B N 1
ATOM 9880 C CA . LEU B 1 480 ? 3.461 -39 13.117 1 50.59 480 LEU B CA 1
ATOM 9881 C C . LEU B 1 480 ? 3.098 -38.219 14.391 1 50.59 480 LEU B C 1
ATOM 9883 O O . LEU B 1 480 ? 1.988 -37.719 14.508 1 50.59 480 LEU B O 1
ATOM 9887 N N . PHE B 1 481 ? 3.852 -38.562 15.438 1 50.56 481 PHE B N 1
ATOM 9888 C CA . PHE B 1 481 ? 3.57 -38.125 16.797 1 50.56 481 PHE B CA 1
ATOM 9889 C C . PHE B 1 481 ? 3.154 -36.656 16.828 1 50.56 481 PHE B C 1
ATOM 9891 O O . PHE B 1 481 ? 2.115 -36.312 17.391 1 50.56 481 PHE B O 1
ATOM 9898 N N . GLU B 1 482 ? 4.074 -35.812 16.266 1 52.34 482 GLU B N 1
ATOM 9899 C CA . GLU B 1 482 ? 3.752 -34.406 16.406 1 52.34 482 GLU B CA 1
ATOM 9900 C C . GLU B 1 482 ? 2.598 -34 15.484 1 52.34 482 GLU B C 1
ATOM 9902 O O . GLU B 1 482 ? 1.737 -33.219 15.859 1 52.34 482 GLU B O 1
ATOM 9907 N N . GLU B 1 483 ? 2.609 -34.656 14.25 1 56.88 483 GLU B N 1
ATOM 9908 C CA . GLU B 1 483 ? 1.52 -34.375 13.32 1 56.88 483 GLU B CA 1
ATOM 9909 C C . GLU B 1 483 ? 0.185 -34.875 13.867 1 56.88 483 GLU B C 1
ATOM 9911 O O . GLU B 1 483 ? -0.859 -34.281 13.609 1 56.88 483 GLU B O 1
ATOM 9916 N N . SER B 1 484 ? 0.312 -35.875 14.656 1 59.69 484 SER B N 1
ATOM 9917 C CA . SER B 1 484 ? -0.902 -36.469 15.219 1 59.69 484 SER B CA 1
ATOM 9918 C C . SER B 1 484 ? -1.493 -35.594 16.312 1 59.69 484 SER B C 1
ATOM 9920 O O . SER B 1 484 ? -2.676 -35.688 16.641 1 59.69 484 SER B O 1
ATOM 9922 N N . LEU B 1 485 ? -0.58 -34.594 16.688 1 66.38 485 LEU B N 1
ATOM 9923 C CA . LEU B 1 485 ? -1.045 -33.719 17.766 1 66.38 485 LEU B CA 1
ATOM 9924 C C . LEU B 1 485 ? -1.703 -32.469 17.203 1 66.38 485 LEU B C 1
ATOM 9926 O O . LEU B 1 485 ? -2.408 -31.766 17.938 1 66.38 485 LEU B O 1
ATOM 9930 N N . ILE B 1 486 ? -1.498 -32.312 15.898 1 77.56 486 ILE B N 1
ATOM 9931 C CA . ILE B 1 486 ? -1.93 -31.031 15.344 1 77.56 486 ILE B CA 1
ATOM 9932 C C . ILE B 1 486 ? -3.176 -31.25 14.484 1 77.56 486 ILE B C 1
ATOM 9934 O O . ILE B 1 486 ? -3.266 -32.219 13.734 1 77.56 486 ILE B O 1
ATOM 9938 N N . ASN B 1 487 ? -4.184 -30.516 14.742 1 72.75 487 ASN B N 1
ATOM 9939 C CA . ASN B 1 487 ? -5.391 -30.516 13.922 1 72.75 487 ASN B CA 1
ATOM 9940 C C . ASN B 1 487 ? -5.172 -29.781 12.602 1 72.75 487 ASN B C 1
ATOM 9942 O O . ASN B 1 487 ? -5.211 -28.547 12.555 1 72.75 487 ASN B O 1
ATOM 9946 N N . LEU B 1 488 ? -4.844 -30.516 11.578 1 69.69 488 LEU B N 1
ATOM 9947 C CA . LEU B 1 488 ? -4.594 -29.875 10.289 1 69.69 488 LEU B CA 1
ATOM 9948 C C . LEU B 1 488 ? -5.898 -29.641 9.539 1 69.69 488 LEU B C 1
ATOM 9950 O O . LEU B 1 488 ? -5.891 -29.094 8.43 1 69.69 488 LEU B O 1
ATOM 9954 N N . GLY B 1 489 ? -7.004 -29.516 10.305 1 64.25 489 GLY B N 1
ATOM 9955 C CA . GLY B 1 489 ? -8.305 -29.203 9.727 1 64.25 489 GLY B CA 1
ATOM 9956 C C . GLY B 1 489 ? -8.727 -30.172 8.641 1 64.25 489 GLY B C 1
ATOM 9957 O O . GLY B 1 489 ? -7.91 -30.953 8.148 1 64.25 489 GLY B O 1
ATOM 9958 N N . GLN B 1 490 ? -9.969 -30.188 8.422 1 59.47 490 GLN B N 1
ATOM 9959 C CA . GLN B 1 490 ? -10.555 -31.062 7.41 1 59.47 490 GLN B CA 1
ATOM 9960 C C . GLN B 1 490 ? -10.141 -30.625 6.008 1 59.47 490 GLN B C 1
ATOM 9962 O O . GLN B 1 490 ? -9.641 -29.516 5.816 1 59.47 490 GLN B O 1
ATOM 9967 N N . ASP B 1 491 ? -10.258 -31.453 4.875 1 56.66 491 ASP B N 1
ATOM 9968 C CA . ASP B 1 491 ? -9.938 -31.703 3.475 1 56.66 491 ASP B CA 1
ATOM 9969 C C . ASP B 1 491 ? -10.062 -30.422 2.643 1 56.66 491 ASP B C 1
ATOM 9971 O O . ASP B 1 491 ? -10.398 -30.484 1.458 1 56.66 491 ASP B O 1
ATOM 9975 N N . GLN B 1 492 ? -10.008 -29.172 3.295 1 59.91 492 GLN B N 1
ATOM 9976 C CA . GLN B 1 492 ? -10.281 -28.172 2.268 1 59.91 492 GLN B CA 1
ATOM 9977 C C . GLN B 1 492 ? -8.984 -27.531 1.761 1 59.91 492 GLN B C 1
ATOM 9979 O O . GLN B 1 492 ? -8.297 -26.844 2.51 1 59.91 492 GLN B O 1
ATOM 9984 N N . VAL B 1 493 ? -8.359 -28.047 0.673 1 58.81 493 VAL B N 1
ATOM 9985 C CA . VAL B 1 493 ? -7.152 -27.656 -0.039 1 58.81 493 VAL B CA 1
ATOM 9986 C C . VAL B 1 493 ? -7.109 -26.141 -0.179 1 58.81 493 VAL B C 1
ATOM 9988 O O . VAL B 1 493 ? -6.043 -25.531 -0.066 1 58.81 493 VAL B O 1
ATOM 9991 N N . TRP B 1 494 ? -8.258 -25.531 -0.236 1 64.75 494 TRP B N 1
ATOM 9992 C CA . TRP B 1 494 ? -8.273 -24.109 -0.552 1 64.75 494 TRP B CA 1
ATOM 9993 C C . TRP B 1 494 ? -7.816 -23.281 0.645 1 64.75 494 TRP B C 1
ATOM 9995 O O . TRP B 1 494 ? -7.453 -22.109 0.496 1 64.75 494 TRP B O 1
ATOM 10005 N N . SER B 1 495 ? -7.625 -24.016 1.709 1 68.12 495 SER B N 1
ATOM 10006 C CA . SER B 1 495 ? -7.266 -23.234 2.895 1 68.12 495 SER B CA 1
ATOM 10007 C C . SER B 1 495 ? -5.75 -23.141 3.053 1 68.12 495 SER B C 1
ATOM 10009 O O . SER B 1 495 ? -5.246 -22.188 3.643 1 68.12 495 SER B O 1
ATOM 10011 N N . GLU B 1 496 ? -5.031 -24.078 2.42 1 78.75 496 GLU B N 1
ATOM 10012 C CA . GLU B 1 496 ? -3.59 -24.109 2.654 1 78.75 496 GLU B CA 1
ATOM 10013 C C . GLU B 1 496 ? -2.848 -23.266 1.613 1 78.75 496 GLU B C 1
ATOM 10015 O O . GLU B 1 496 ? -1.779 -22.719 1.895 1 78.75 496 GLU B O 1
ATOM 10020 N N . HIS B 1 497 ? -3.357 -23.094 0.521 1 85 497 HIS B N 1
ATOM 10021 C CA . HIS B 1 497 ? -2.664 -22.453 -0.591 1 85 497 HIS B CA 1
ATOM 10022 C C . HIS B 1 497 ? -2.381 -20.984 -0.294 1 85 497 HIS B C 1
ATOM 10024 O O . HIS B 1 497 ? -1.256 -20.516 -0.477 1 85 497 HIS B O 1
ATOM 10030 N N . PRO B 1 498 ? -3.35 -20.359 0.339 1 87.19 498 PRO B N 1
ATOM 10031 C CA . PRO B 1 498 ? -3.074 -18.953 0.603 1 87.19 498 PRO B CA 1
ATOM 10032 C C . PRO B 1 498 ? -1.907 -18.75 1.567 1 87.19 498 PRO B C 1
ATOM 10034 O O . PRO B 1 498 ? -1.103 -17.828 1.384 1 87.19 498 PRO B O 1
ATOM 10037 N N . LEU B 1 499 ? -1.817 -19.562 2.6 1 91.75 499 LEU B N 1
ATOM 10038 C CA . LEU B 1 499 ? -0.72 -19.438 3.553 1 91.75 499 LEU B CA 1
ATOM 10039 C C . LEU B 1 499 ? 0.62 -19.703 2.875 1 91.75 499 LEU B C 1
ATOM 10041 O O . LEU B 1 499 ? 1.582 -18.953 3.078 1 91.75 499 LEU B O 1
ATOM 10045 N N . GLN B 1 500 ? 0.682 -20.734 2.064 1 93.25 500 GLN B N 1
ATOM 10046 C CA . GLN B 1 500 ? 1.92 -21.094 1.383 1 93.25 500 GLN B CA 1
ATOM 10047 C C . GLN B 1 500 ? 2.355 -20 0.416 1 93.25 500 GLN B C 1
ATOM 10049 O O . GLN B 1 500 ? 3.549 -19.719 0.294 1 93.25 500 GLN B O 1
ATOM 10054 N N . ILE B 1 501 ? 1.422 -19.422 -0.28 1 92.31 501 ILE B N 1
ATOM 10055 C CA . ILE B 1 501 ? 1.728 -18.344 -1.221 1 92.31 501 ILE B CA 1
ATOM 10056 C C . ILE B 1 501 ? 2.338 -17.172 -0.474 1 92.31 501 ILE B C 1
ATOM 10058 O O . ILE B 1 501 ? 3.35 -16.609 -0.903 1 92.31 501 ILE B O 1
ATOM 10062 N N . GLU B 1 502 ? 1.738 -16.75 0.655 1 93.88 502 GLU B N 1
ATOM 10063 C CA . GLU B 1 502 ? 2.252 -15.625 1.429 1 93.88 502 GLU B CA 1
ATOM 10064 C C . GLU B 1 502 ? 3.627 -15.938 2.012 1 93.88 502 GLU B C 1
ATOM 10066 O O . GLU B 1 502 ? 4.473 -15.047 2.129 1 93.88 502 GLU B O 1
ATOM 10071 N N . LEU B 1 503 ? 3.795 -17.156 2.393 1 96.75 503 LEU B N 1
ATOM 10072 C CA . LEU B 1 503 ? 5.098 -17.547 2.92 1 96.75 503 LEU B CA 1
ATOM 10073 C C . LEU B 1 503 ? 6.176 -17.438 1.848 1 96.75 503 LEU B C 1
ATOM 10075 O O . LEU B 1 503 ? 7.297 -17.016 2.133 1 96.75 503 LEU B O 1
ATOM 10079 N N . LEU B 1 504 ? 5.82 -17.844 0.629 1 96.75 504 LEU B N 1
ATOM 10080 C CA . LEU B 1 504 ? 6.77 -17.734 -0.47 1 96.75 504 LEU B CA 1
ATOM 10081 C C . LEU B 1 504 ? 7.109 -16.266 -0.749 1 96.75 504 LEU B C 1
ATOM 10083 O O . LEU B 1 504 ? 8.273 -15.938 -1.005 1 96.75 504 LEU B O 1
ATOM 10087 N N . LYS B 1 505 ? 6.137 -15.445 -0.666 1 95.12 505 LYS B N 1
ATOM 10088 C CA . LYS B 1 505 ? 6.383 -14.016 -0.834 1 95.12 505 LYS B CA 1
ATOM 10089 C C . LYS B 1 505 ? 7.316 -13.492 0.254 1 95.12 505 LYS B C 1
ATOM 10091 O O . LYS B 1 505 ? 8.219 -12.695 -0.025 1 95.12 505 LYS B O 1
ATOM 10096 N N . LEU B 1 506 ? 6.996 -13.859 1.478 1 97.75 506 LEU B N 1
ATOM 10097 C CA . LEU B 1 506 ? 7.82 -13.445 2.605 1 97.75 506 LEU B CA 1
ATOM 10098 C C . LEU B 1 506 ? 9.258 -13.93 2.438 1 97.75 506 LEU B C 1
ATOM 10100 O O . LEU B 1 506 ? 10.203 -13.188 2.727 1 97.75 506 LEU B O 1
ATOM 10104 N N . LEU B 1 507 ? 9.398 -15.164 1.97 1 98.06 507 LEU B N 1
ATOM 10105 C CA . LEU B 1 507 ? 10.727 -15.727 1.761 1 98.06 507 LEU B CA 1
ATOM 10106 C C . LEU B 1 507 ? 11.508 -14.922 0.727 1 98.06 507 LEU B C 1
ATOM 10108 O O . LEU B 1 507 ? 12.703 -14.688 0.888 1 98.06 507 LEU B O 1
ATOM 10112 N N . GLN B 1 508 ? 10.859 -14.547 -0.294 1 97.25 508 GLN B N 1
ATOM 10113 C CA . GLN B 1 508 ? 11.5 -13.719 -1.312 1 97.25 508 GLN B CA 1
ATOM 10114 C C . GLN B 1 508 ? 12.016 -12.414 -0.712 1 97.25 508 GLN B C 1
ATOM 10116 O O . GLN B 1 508 ? 13.141 -12 -0.998 1 97.25 508 GLN B O 1
ATOM 10121 N N . VAL B 1 509 ? 11.266 -11.773 0.111 1 97.56 509 VAL B N 1
ATOM 10122 C CA . VAL B 1 509 ? 11.641 -10.508 0.738 1 97.56 509 VAL B CA 1
ATOM 10123 C C . VAL B 1 509 ? 12.828 -10.734 1.678 1 97.56 509 VAL B C 1
ATOM 10125 O O . VAL B 1 509 ? 13.75 -9.922 1.726 1 97.56 509 VAL B O 1
ATOM 10128 N N . LEU B 1 510 ? 12.758 -11.82 2.402 1 98 510 LEU B N 1
ATOM 10129 C CA . LEU B 1 510 ? 13.82 -12.117 3.355 1 98 510 LEU B CA 1
ATOM 10130 C C . LEU B 1 510 ? 15.133 -12.398 2.635 1 98 510 LEU B C 1
ATOM 10132 O O . LEU B 1 510 ? 16.203 -12.031 3.127 1 98 510 LEU B O 1
ATOM 10136 N N . ILE B 1 511 ? 15.086 -13.039 1.467 1 97.31 511 ILE B N 1
ATOM 10137 C CA . ILE B 1 511 ? 16.281 -13.305 0.681 1 97.31 511 ILE B CA 1
ATOM 10138 C C . ILE B 1 511 ? 16.922 -11.992 0.241 1 97.31 511 ILE B C 1
ATOM 10140 O O . ILE B 1 511 ? 18.141 -11.812 0.356 1 97.31 511 ILE B O 1
ATOM 10144 N N . VAL B 1 512 ? 16.141 -11.078 -0.175 1 95.5 512 VAL B N 1
ATOM 10145 C CA . VAL B 1 512 ? 16.625 -9.773 -0.604 1 95.5 512 VAL B CA 1
ATOM 10146 C C . VAL B 1 512 ? 17.203 -9.016 0.591 1 95.5 512 VAL B C 1
ATOM 10148 O O . VAL B 1 512 ? 18.25 -8.375 0.484 1 95.5 512 VAL B O 1
ATOM 10151 N N . LEU B 1 513 ? 16.484 -9.07 1.717 1 96.12 513 LEU B N 1
ATOM 10152 C CA . LEU B 1 513 ? 16.922 -8.391 2.928 1 96.12 513 LEU B CA 1
ATOM 10153 C C . LEU B 1 513 ? 18.297 -8.914 3.365 1 96.12 513 LEU B C 1
ATOM 10155 O O . LEU B 1 513 ? 19.203 -8.125 3.66 1 96.12 513 LEU B O 1
ATOM 10159 N N . GLU B 1 514 ? 18.438 -10.203 3.395 1 94.5 514 GLU B N 1
ATOM 10160 C CA . GLU B 1 514 ? 19.703 -10.812 3.816 1 94.5 514 GLU B CA 1
ATOM 10161 C C . GLU B 1 514 ? 20.828 -10.445 2.869 1 94.5 514 GLU B C 1
ATOM 10163 O O . GLU B 1 514 ? 21.984 -10.289 3.299 1 94.5 514 GLU B O 1
ATOM 10168 N N . HIS B 1 515 ? 20.5 -10.359 1.643 1 92.12 515 HIS B N 1
ATOM 10169 C CA . HIS B 1 515 ? 21.516 -9.984 0.661 1 92.12 515 HIS B CA 1
ATOM 10170 C C . HIS B 1 515 ? 22.062 -8.586 0.941 1 92.12 515 HIS B C 1
ATOM 10172 O O . HIS B 1 515 ? 23.281 -8.391 0.966 1 92.12 515 HIS B O 1
ATOM 10178 N N . HIS B 1 516 ? 21.25 -7.684 1.2 1 90.69 516 HIS B N 1
ATOM 10179 C CA . HIS B 1 516 ? 21.688 -6.309 1.433 1 90.69 516 HIS B CA 1
ATOM 10180 C C . HIS B 1 516 ? 22.359 -6.168 2.789 1 90.69 516 HIS B C 1
ATOM 10182 O O . HIS B 1 516 ? 23.281 -5.367 2.945 1 90.69 516 HIS B O 1
ATOM 10188 N N . LEU B 1 517 ? 21.984 -6.949 3.721 1 90.88 517 LEU B N 1
ATOM 10189 C CA . LEU B 1 517 ? 22.641 -6.934 5.023 1 90.88 517 LEU B CA 1
ATOM 10190 C C . LEU B 1 517 ? 24.047 -7.512 4.934 1 90.88 517 LEU B C 1
ATOM 10192 O O . LEU B 1 517 ? 24.969 -7.016 5.586 1 90.88 517 LEU B O 1
ATOM 10196 N N . GLY B 1 518 ? 24.188 -8.586 4.152 1 85.81 518 GLY B N 1
ATOM 10197 C CA . GLY B 1 518 ? 25.484 -9.211 3.965 1 85.81 518 GLY B CA 1
ATOM 10198 C C . GLY B 1 518 ? 26.484 -8.312 3.258 1 85.81 518 GLY B C 1
ATOM 10199 O O . GLY B 1 518 ? 27.672 -8.297 3.604 1 85.81 518 GLY B O 1
ATOM 10200 N N . GLN B 1 519 ? 26.078 -7.559 2.334 1 77.94 519 GLN B N 1
ATOM 10201 C CA . GLN B 1 519 ? 26.938 -6.637 1.603 1 77.94 519 GLN B CA 1
ATOM 10202 C C . GLN B 1 519 ? 27.5 -5.559 2.523 1 77.94 519 GLN B C 1
ATOM 10204 O O . GLN B 1 519 ? 28.672 -5.207 2.434 1 77.94 519 GLN B O 1
ATOM 10209 N N . VAL B 1 520 ? 26.75 -5.199 3.375 1 68.62 520 VAL B N 1
ATOM 10210 C CA . VAL B 1 520 ? 27.156 -4.141 4.293 1 68.62 520 VAL B CA 1
ATOM 10211 C C . VAL B 1 520 ? 28.203 -4.676 5.266 1 68.62 520 VAL B C 1
ATOM 10213 O O . VAL B 1 520 ? 29.203 -4.008 5.539 1 68.62 520 VAL B O 1
ATOM 10216 N N . LEU B 1 521 ? 28.047 -5.941 5.586 1 70.56 521 LEU B N 1
ATOM 10217 C CA . LEU B 1 521 ? 28.938 -6.535 6.574 1 70.56 521 LEU B CA 1
ATOM 10218 C C . LEU B 1 521 ? 30.25 -6.945 5.934 1 70.56 521 LEU B C 1
ATOM 10220 O O . LEU B 1 521 ? 31.312 -6.867 6.57 1 70.56 521 LEU B O 1
ATOM 10224 N N . GLU B 1 522 ? 30.156 -7.418 4.672 1 71.44 522 GLU B N 1
ATOM 10225 C CA . GLU B 1 522 ? 31.375 -7.801 3.951 1 71.44 522 GLU B CA 1
ATOM 10226 C C . GLU B 1 522 ? 32.25 -6.582 3.654 1 71.44 522 GLU B C 1
ATOM 10228 O O . GLU B 1 522 ? 33.469 -6.66 3.707 1 71.44 522 GLU B O 1
ATOM 10233 N N . GLU B 1 523 ? 31.625 -5.566 3.268 1 62.25 523 GLU B N 1
ATOM 10234 C CA . GLU B 1 523 ? 32.344 -4.336 2.996 1 62.25 523 GLU B CA 1
ATOM 10235 C C . GLU B 1 523 ? 33.125 -3.869 4.23 1 62.25 523 GLU B C 1
ATOM 10237 O O . GLU B 1 523 ? 34.219 -3.299 4.113 1 62.25 523 GLU B O 1
ATOM 10242 N N . ALA B 1 524 ? 32.688 -4.473 5.246 1 57.72 524 ALA B N 1
ATOM 10243 C CA . ALA B 1 524 ? 33.344 -4.09 6.496 1 57.72 524 ALA B CA 1
ATOM 10244 C C . ALA B 1 524 ? 34.531 -5 6.793 1 57.72 524 ALA B C 1
ATOM 10246 O O . ALA B 1 524 ? 35.5 -4.574 7.414 1 57.72 524 ALA B O 1
ATOM 10247 N N . ASP B 1 525 ? 34.375 -6.309 6.25 1 61.72 525 ASP B N 1
ATOM 10248 C CA . ASP B 1 525 ? 35.406 -7.293 6.574 1 61.72 525 ASP B CA 1
ATOM 10249 C C . ASP B 1 525 ? 36.344 -7.5 5.398 1 61.72 525 ASP B C 1
ATOM 10251 O O . ASP B 1 525 ? 36.125 -8.352 4.539 1 61.72 525 ASP B O 1
ATOM 10255 N N . ALA B 1 526 ? 37.125 -6.629 4.895 1 58.62 526 ALA B N 1
ATOM 10256 C CA . ALA B 1 526 ? 38 -6.5 3.725 1 58.62 526 ALA B CA 1
ATOM 10257 C C . ALA B 1 526 ? 39 -7.645 3.658 1 58.62 526 ALA B C 1
ATOM 10259 O O . ALA B 1 526 ? 39.781 -7.727 2.719 1 58.62 526 ALA B O 1
ATOM 10260 N N . GLN B 1 527 ? 39.375 -8.461 4.625 1 60.12 527 GLN B N 1
ATOM 10261 C CA . GLN B 1 527 ? 40.656 -9.125 4.445 1 60.12 527 GLN B CA 1
ATOM 10262 C C . GLN B 1 527 ? 40.5 -10.531 3.875 1 60.12 527 GLN B C 1
ATOM 10264 O O . GLN B 1 527 ? 39.875 -11.383 4.5 1 60.12 527 GLN B O 1
ATOM 10269 N N . PRO B 1 528 ? 40.812 -10.727 2.502 1 61.78 528 PRO B N 1
ATOM 10270 C CA . PRO B 1 528 ? 40.688 -12.055 1.894 1 61.78 528 PRO B CA 1
ATOM 10271 C C . PRO B 1 528 ? 41.656 -13.062 2.475 1 61.78 528 PRO B C 1
ATOM 10273 O O . PRO B 1 528 ? 42.875 -12.797 2.545 1 61.78 528 PRO B O 1
ATOM 10276 N N . ASP B 1 529 ? 41.344 -13.812 3.439 1 72.38 529 ASP B N 1
ATOM 10277 C CA . ASP B 1 529 ? 42.188 -14.883 3.977 1 72.38 529 ASP B CA 1
ATOM 10278 C C . ASP B 1 529 ? 41.812 -16.234 3.371 1 72.38 529 ASP B C 1
ATOM 10280 O O . ASP B 1 529 ? 40.625 -16.625 3.398 1 72.38 529 ASP B O 1
ATOM 10284 N N . LEU B 1 530 ? 42.656 -16.906 2.67 1 77.06 530 LEU B N 1
ATOM 10285 C CA . LEU B 1 530 ? 42.469 -18.172 1.964 1 77.06 530 LEU B CA 1
ATOM 10286 C C . LEU B 1 530 ? 41.906 -19.25 2.904 1 77.06 530 LEU B C 1
ATOM 10288 O O . LEU B 1 530 ? 41.062 -20.047 2.512 1 77.06 530 LEU B O 1
ATOM 10292 N N . SER B 1 531 ? 42.5 -19.344 4.082 1 78.19 531 SER B N 1
ATOM 10293 C CA . SER B 1 531 ? 42.031 -20.328 5.055 1 78.19 531 SER B CA 1
ATOM 10294 C C . SER B 1 531 ? 40.562 -20.078 5.41 1 78.19 531 SER B C 1
ATOM 10296 O O . SER B 1 531 ? 39.781 -21.016 5.574 1 78.19 531 SER B O 1
ATOM 10298 N N . ARG B 1 532 ? 40.281 -18.891 5.438 1 78.12 532 ARG B N 1
ATOM 10299 C CA . ARG B 1 532 ? 38.906 -18.531 5.754 1 78.12 532 ARG B CA 1
ATOM 10300 C C . ARG B 1 532 ? 37.969 -18.891 4.605 1 78.12 532 ARG B C 1
ATOM 10302 O O . ARG B 1 532 ? 36.844 -19.328 4.836 1 78.12 532 ARG B O 1
ATOM 10309 N N . GLU B 1 533 ? 38.531 -18.859 3.451 1 79.44 533 GLU B N 1
ATOM 10310 C CA . GLU B 1 533 ? 37.719 -19.188 2.271 1 79.44 533 GLU B CA 1
ATOM 10311 C C . GLU B 1 533 ? 37.438 -20.688 2.201 1 79.44 533 GLU B C 1
ATOM 10313 O O . GLU B 1 533 ? 36.344 -21.094 1.8 1 79.44 533 GLU B O 1
ATOM 10318 N N . TRP B 1 534 ? 38.438 -21.484 2.613 1 78.69 534 TRP B N 1
ATOM 10319 C CA . TRP B 1 534 ? 38.25 -22.922 2.615 1 78.69 534 TRP B CA 1
ATOM 10320 C C . TRP B 1 534 ? 37.219 -23.344 3.66 1 78.69 534 TRP B C 1
ATOM 10322 O O . TRP B 1 534 ? 36.375 -24.203 3.398 1 78.69 534 TRP B O 1
ATOM 10332 N N . ARG B 1 535 ? 37.312 -22.828 4.781 1 80.31 535 ARG B N 1
ATOM 10333 C CA . ARG B 1 535 ? 36.344 -23.125 5.84 1 80.31 535 ARG B CA 1
ATOM 10334 C C . ARG B 1 535 ? 34.938 -22.703 5.438 1 80.31 535 ARG B C 1
ATOM 10336 O O . ARG B 1 535 ? 33.969 -23.406 5.738 1 80.31 535 ARG B O 1
ATOM 10343 N N . ARG B 1 536 ? 34.938 -21.688 4.738 1 81.44 536 ARG B N 1
ATOM 10344 C CA . ARG B 1 536 ? 33.656 -21.203 4.27 1 81.44 536 ARG B CA 1
ATOM 10345 C C . ARG B 1 536 ? 33.031 -22.156 3.244 1 81.44 536 ARG B C 1
ATOM 10347 O O . ARG B 1 536 ? 31.828 -22.375 3.238 1 81.44 536 ARG B O 1
ATOM 10354 N N . ALA B 1 537 ? 33.875 -22.672 2.439 1 83.5 537 ALA B N 1
ATOM 10355 C CA . ALA B 1 537 ? 33.406 -23.609 1.41 1 83.5 537 ALA B CA 1
ATOM 10356 C C . ALA B 1 537 ? 32.906 -24.906 2.029 1 83.5 537 ALA B C 1
ATOM 10358 O O . ALA B 1 537 ? 31.891 -25.469 1.579 1 83.5 537 ALA B O 1
ATOM 10359 N N . LEU B 1 538 ? 33.562 -25.344 3.055 1 84.69 538 LEU B N 1
ATOM 10360 C CA . LEU B 1 538 ? 33.156 -26.578 3.734 1 84.69 538 LEU B CA 1
ATOM 10361 C C . LEU B 1 538 ? 31.859 -26.359 4.5 1 84.69 538 LEU B C 1
ATOM 10363 O O . LEU B 1 538 ? 31 -27.25 4.516 1 84.69 538 LEU B O 1
ATOM 10367 N N . SER B 1 539 ? 31.812 -25.281 5.102 1 86.94 539 SER B N 1
ATOM 10368 C CA . SER B 1 539 ? 30.594 -24.969 5.863 1 86.94 539 SER B CA 1
ATOM 10369 C C . SER B 1 539 ? 29.391 -24.828 4.945 1 86.94 539 SER B C 1
ATOM 10371 O O . SER B 1 539 ? 28.281 -25.203 5.32 1 86.94 539 SER B O 1
ATOM 10373 N N . PHE B 1 540 ? 29.688 -24.359 3.852 1 87.31 540 PHE B N 1
ATOM 10374 C CA . PHE B 1 540 ? 28.625 -24.219 2.867 1 87.31 540 PHE B CA 1
ATOM 10375 C C . PHE B 1 540 ? 28.109 -25.578 2.426 1 87.31 540 PHE B C 1
ATOM 10377 O O . PHE B 1 540 ? 26.891 -25.797 2.34 1 87.31 540 PHE B O 1
ATOM 10384 N N . GLN B 1 541 ? 28.953 -26.531 2.143 1 85.25 541 GLN B N 1
ATOM 10385 C CA . GLN B 1 541 ? 28.578 -27.859 1.694 1 85.25 541 GLN B CA 1
ATOM 10386 C C . GLN B 1 541 ? 27.766 -28.594 2.764 1 85.25 541 GLN B C 1
ATOM 10388 O O . GLN B 1 541 ? 26.812 -29.312 2.447 1 85.25 541 GLN B O 1
ATOM 10393 N N . GLN B 1 542 ? 28.109 -28.297 3.883 1 85.75 542 GLN B N 1
ATOM 10394 C CA . GLN B 1 542 ? 27.391 -28.906 4.992 1 85.75 542 GLN B CA 1
ATOM 10395 C C . GLN B 1 542 ? 25.984 -28.312 5.133 1 85.75 542 GLN B C 1
ATOM 10397 O O . GLN B 1 542 ? 25.031 -29.031 5.41 1 85.75 542 GLN B O 1
ATOM 10402 N N . ALA B 1 543 ? 25.891 -27.125 4.879 1 86.38 543 ALA B N 1
ATOM 10403 C CA . ALA B 1 543 ? 24.625 -26.422 5.07 1 86.38 543 ALA B CA 1
ATOM 10404 C C . ALA B 1 543 ? 23.625 -26.766 3.969 1 86.38 543 ALA B C 1
ATOM 10406 O O . ALA B 1 543 ? 22.453 -27 4.238 1 86.38 543 ALA B O 1
ATOM 10407 N N . ILE B 1 544 ? 24.125 -26.844 2.773 1 87.25 544 ILE B N 1
ATOM 10408 C CA . ILE B 1 544 ? 23.25 -27.031 1.62 1 87.25 544 ILE B CA 1
ATOM 10409 C C . ILE B 1 544 ? 22.703 -28.453 1.611 1 87.25 544 ILE B C 1
ATOM 10411 O O . ILE B 1 544 ? 21.609 -28.719 1.108 1 87.25 544 ILE B O 1
ATOM 10415 N N . SER B 1 545 ? 23.406 -29.406 2.268 1 85.12 545 SER B N 1
ATOM 10416 C CA . SER B 1 545 ? 23 -30.797 2.271 1 85.12 545 SER B CA 1
ATOM 10417 C C . SER B 1 545 ? 22.25 -31.156 3.549 1 85.12 545 SER B C 1
ATOM 10419 O O . SER B 1 545 ? 21.703 -32.25 3.674 1 85.12 545 SER B O 1
ATOM 10421 N N . ALA B 1 546 ? 22.125 -30.172 4.43 1 84.5 546 ALA B N 1
ATOM 10422 C CA . ALA B 1 546 ? 21.516 -30.453 5.727 1 84.5 546 ALA B CA 1
ATOM 10423 C C . ALA B 1 546 ? 19.984 -30.469 5.617 1 84.5 546 ALA B C 1
ATOM 10425 O O . ALA B 1 546 ? 19.406 -29.703 4.848 1 84.5 546 ALA B O 1
ATOM 10426 N N . GLY B 1 547 ? 19.344 -31.344 6.371 1 81.69 547 GLY B N 1
ATOM 10427 C CA . GLY B 1 547 ? 17.891 -31.438 6.418 1 81.69 547 GLY B CA 1
ATOM 10428 C C . GLY B 1 547 ? 17.281 -30.547 7.48 1 81.69 547 GLY B C 1
ATOM 10429 O O . GLY B 1 547 ? 16.062 -30.469 7.609 1 81.69 547 GLY B O 1
ATOM 10430 N N . GLN B 1 548 ? 18.156 -29.875 8.242 1 86.19 548 GLN B N 1
ATOM 10431 C CA . GLN B 1 548 ? 17.719 -28.953 9.289 1 86.19 548 GLN B CA 1
ATOM 10432 C C . GLN B 1 548 ? 18.25 -27.547 9.055 1 86.19 548 GLN B C 1
ATOM 10434 O O . GLN B 1 548 ? 19.109 -27.344 8.188 1 86.19 548 GLN B O 1
ATOM 10439 N N . TYR B 1 549 ? 17.562 -26.656 9.688 1 90 549 TYR B N 1
ATOM 10440 C CA . TYR B 1 549 ? 18.031 -25.281 9.57 1 90 549 TYR B CA 1
ATOM 10441 C C . TYR B 1 549 ? 19.406 -25.125 10.211 1 90 549 TYR B C 1
ATOM 10443 O O . TYR B 1 549 ? 19.625 -25.531 11.359 1 90 549 TYR B O 1
ATOM 10451 N N . VAL B 1 550 ? 20.406 -24.594 9.477 1 90.69 550 VAL B N 1
ATOM 10452 C CA . VAL B 1 550 ? 21.781 -24.484 9.945 1 90.69 550 VAL B CA 1
ATOM 10453 C C . VAL B 1 550 ? 22.125 -23.016 10.188 1 90.69 550 VAL B C 1
ATOM 10455 O O . VAL B 1 550 ? 22.188 -22.234 9.242 1 90.69 550 VAL B O 1
ATOM 10458 N N . ARG B 1 551 ? 22.438 -22.703 11.414 1 87.56 551 ARG B N 1
ATOM 10459 C CA . ARG B 1 551 ? 22.906 -21.359 11.742 1 87.56 551 ARG B CA 1
ATOM 10460 C C . ARG B 1 551 ? 24.422 -21.266 11.641 1 87.56 551 ARG B C 1
ATOM 10462 O O . ARG B 1 551 ? 25.125 -22.219 11.977 1 87.56 551 ARG B O 1
ATOM 10469 N N . PRO B 1 552 ? 24.922 -20.219 11.055 1 84.5 552 PRO B N 1
ATOM 10470 C CA . PRO B 1 552 ? 24.359 -18.922 10.68 1 84.5 552 PRO B CA 1
ATOM 10471 C C . PRO B 1 552 ? 24.312 -18.719 9.164 1 84.5 552 PRO B C 1
ATOM 10473 O O . PRO B 1 552 ? 24.703 -17.656 8.68 1 84.5 552 PRO B O 1
ATOM 10476 N N . HIS B 1 553 ? 23.969 -19.703 8.438 1 89 553 HIS B N 1
ATOM 10477 C CA . HIS B 1 553 ? 23.984 -19.594 6.984 1 89 553 HIS B CA 1
ATOM 10478 C C . HIS B 1 553 ? 22.75 -18.828 6.484 1 89 553 HIS B C 1
ATOM 10480 O O . HIS B 1 553 ? 21.672 -18.969 7.043 1 89 553 HIS B O 1
ATOM 10486 N N . PRO B 1 554 ? 23.016 -18.047 5.43 1 92.62 554 PRO B N 1
ATOM 10487 C CA . PRO B 1 554 ? 21.875 -17.312 4.867 1 92.62 554 PRO B CA 1
ATOM 10488 C C . PRO B 1 554 ? 20.828 -18.219 4.242 1 92.62 554 PRO B C 1
ATOM 10490 O O . PRO B 1 554 ? 21.078 -19.422 4.09 1 92.62 554 PRO B O 1
ATOM 10493 N N . LEU B 1 555 ? 19.688 -17.703 3.898 1 95 555 LEU B N 1
ATOM 10494 C CA . LEU B 1 555 ? 18.531 -18.438 3.426 1 95 555 LEU B CA 1
ATOM 10495 C C . LEU B 1 555 ? 18.844 -19.188 2.135 1 95 555 LEU B C 1
ATOM 10497 O O . LEU B 1 555 ? 18.516 -20.375 1.999 1 95 555 LEU B O 1
ATOM 10501 N N . PRO B 1 556 ? 19.5 -18.547 1.119 1 93.62 556 PRO B N 1
ATOM 10502 C CA . PRO B 1 556 ? 19.766 -19.266 -0.128 1 93.62 556 PRO B CA 1
ATOM 10503 C C . PRO B 1 556 ? 20.703 -20.453 0.067 1 93.62 556 PRO B C 1
ATOM 10505 O O . PRO B 1 556 ? 20.703 -21.391 -0.747 1 93.62 556 PRO B O 1
ATOM 10508 N N . SER B 1 557 ? 21.453 -20.453 1.16 1 92.31 557 SER B N 1
ATOM 10509 C CA . SER B 1 557 ? 22.422 -21.516 1.412 1 92.31 557 SER B CA 1
ATOM 10510 C C . SER B 1 557 ? 21.844 -22.578 2.34 1 92.31 557 SER B C 1
ATOM 10512 O O . SER B 1 557 ? 22.562 -23.5 2.756 1 92.31 557 SER B O 1
ATOM 10514 N N . GLN B 1 558 ? 20.594 -22.484 2.65 1 93.88 558 GLN B N 1
ATOM 10515 C CA . GLN B 1 558 ? 19.938 -23.469 3.506 1 93.88 558 GLN B CA 1
ATOM 10516 C C . GLN B 1 558 ? 19.484 -24.688 2.695 1 93.88 558 GLN B C 1
ATOM 10518 O O . GLN B 1 558 ? 18.797 -24.531 1.686 1 93.88 558 GLN B O 1
ATOM 10523 N N . GLY B 1 559 ? 19.859 -25.859 3.113 1 92.69 559 GLY B N 1
ATOM 10524 C CA . GLY B 1 559 ? 19.406 -27.094 2.459 1 92.69 559 GLY B CA 1
ATOM 10525 C C . GLY B 1 559 ? 17.906 -27.234 2.439 1 92.69 559 GLY B C 1
ATOM 10526 O O . GLY B 1 559 ? 17.344 -27.781 1.49 1 92.69 559 GLY B O 1
ATOM 10527 N N . LEU B 1 560 ? 17.25 -26.719 3.484 1 91.69 560 LEU B N 1
ATOM 10528 C CA . LEU B 1 560 ? 15.797 -26.781 3.584 1 91.69 560 LEU B CA 1
ATOM 10529 C C . LEU B 1 560 ? 15.148 -26.031 2.432 1 91.69 560 LEU B C 1
ATOM 10531 O O . LEU B 1 560 ? 14.125 -26.469 1.892 1 91.69 560 LEU B O 1
ATOM 10535 N N . LEU B 1 561 ? 15.727 -24.891 2.061 1 95 561 LEU B N 1
ATOM 10536 C CA . LEU B 1 561 ? 15.164 -24.078 0.985 1 95 561 LEU B CA 1
ATOM 10537 C C . LEU B 1 561 ? 15.383 -24.75 -0.369 1 95 561 LEU B C 1
ATOM 10539 O O . LEU B 1 561 ? 14.469 -24.781 -1.197 1 95 561 LEU B O 1
ATOM 10543 N N . VAL B 1 562 ? 16.562 -25.281 -0.599 1 93.44 562 VAL B N 1
ATOM 10544 C CA . VAL B 1 562 ? 16.891 -25.938 -1.858 1 93.44 562 VAL B CA 1
ATOM 10545 C C . VAL B 1 562 ? 15.984 -27.156 -2.053 1 93.44 562 VAL B C 1
ATOM 10547 O O . VAL B 1 562 ? 15.438 -27.359 -3.141 1 93.44 562 VAL B O 1
ATOM 10550 N N . SER B 1 563 ? 15.789 -27.875 -0.991 1 92 563 SER B N 1
ATOM 10551 C CA . SER B 1 563 ? 14.914 -29.031 -1.055 1 92 563 SER B CA 1
ATOM 10552 C C . SER B 1 563 ? 13.469 -28.625 -1.333 1 92 563 SER B C 1
ATOM 10554 O O . SER B 1 563 ? 12.773 -29.266 -2.113 1 92 563 SER B O 1
ATOM 10556 N N . ALA B 1 564 ? 13.062 -27.578 -0.694 1 94.62 564 ALA B N 1
ATOM 10557 C CA . ALA B 1 564 ? 11.703 -27.094 -0.893 1 94.62 564 ALA B CA 1
ATOM 10558 C C . ALA B 1 564 ? 11.484 -26.641 -2.336 1 94.62 564 ALA B C 1
ATOM 10560 O O . ALA B 1 564 ? 10.43 -26.906 -2.924 1 94.62 564 ALA B O 1
ATOM 10561 N N . VAL B 1 565 ? 12.453 -25.969 -2.92 1 95 565 VAL B N 1
ATOM 10562 C CA . VAL B 1 565 ? 12.352 -25.453 -4.285 1 95 565 VAL B CA 1
ATOM 10563 C C . VAL B 1 565 ? 12.273 -26.625 -5.266 1 95 565 VAL B C 1
ATOM 10565 O O . VAL B 1 565 ? 11.484 -26.609 -6.207 1 95 565 VAL B O 1
ATOM 10568 N N . VAL B 1 566 ? 13.047 -27.672 -5.012 1 89.81 566 VAL B N 1
ATOM 10569 C CA . VAL B 1 566 ? 13.07 -28.828 -5.891 1 89.81 566 VAL B CA 1
ATOM 10570 C C . VAL B 1 566 ? 11.75 -29.594 -5.781 1 89.81 566 VAL B C 1
ATOM 10572 O O . VAL B 1 566 ? 11.18 -30 -6.793 1 89.81 566 VAL B O 1
ATOM 10575 N N . ARG B 1 567 ? 11.227 -29.656 -4.637 1 92.5 567 ARG B N 1
ATOM 10576 C CA . ARG B 1 567 ? 9.992 -30.391 -4.395 1 92.5 567 ARG B CA 1
ATOM 10577 C C . ARG B 1 567 ? 8.773 -29.562 -4.777 1 92.5 567 ARG B C 1
ATOM 10579 O O . ARG B 1 567 ? 7.715 -30.094 -5.094 1 92.5 567 ARG B O 1
ATOM 10586 N N . GLY B 1 568 ? 8.945 -28.297 -4.773 1 93.94 568 GLY B N 1
ATOM 10587 C CA . GLY B 1 568 ? 7.832 -27.391 -4.965 1 93.94 568 GLY B CA 1
ATOM 10588 C C . GLY B 1 568 ? 7.141 -27.562 -6.305 1 93.94 568 GLY B C 1
ATOM 10589 O O . GLY B 1 568 ? 5.934 -27.344 -6.418 1 93.94 568 GLY B O 1
ATOM 10590 N N . LEU B 1 569 ? 7.848 -28.016 -7.309 1 94.25 569 LEU B N 1
ATOM 10591 C CA . LEU B 1 569 ? 7.273 -28.125 -8.641 1 94.25 569 LEU B CA 1
ATOM 10592 C C . LEU B 1 569 ? 6.797 -29.562 -8.898 1 94.25 569 LEU B C 1
ATOM 10594 O O . LEU B 1 569 ? 6.246 -29.844 -9.961 1 94.25 569 LEU B O 1
ATOM 10598 N N . GLN B 1 570 ? 6.926 -30.438 -7.918 1 92.56 570 GLN B N 1
ATOM 10599 C CA . GLN B 1 570 ? 6.426 -31.797 -8.07 1 92.56 570 GLN B CA 1
ATOM 10600 C C . GLN B 1 570 ? 4.902 -31.844 -7.957 1 92.56 570 GLN B C 1
ATOM 10602 O O . GLN B 1 570 ? 4.312 -31.109 -7.152 1 92.56 570 GLN B O 1
ATOM 10607 N N . PRO B 1 571 ? 4.246 -32.562 -8.82 1 86.75 571 PRO B N 1
ATOM 10608 C CA . PRO B 1 571 ? 2.783 -32.625 -8.828 1 86.75 571 PRO B CA 1
ATOM 10609 C C . PRO B 1 571 ? 2.211 -33.094 -7.492 1 86.75 571 PRO B C 1
ATOM 10611 O O . PRO B 1 571 ? 1.07 -32.781 -7.156 1 86.75 571 PRO B O 1
ATOM 10614 N N . ALA B 1 572 ? 3.018 -33.812 -6.695 1 84.56 572 ALA B N 1
ATOM 10615 C CA . ALA B 1 572 ? 2.568 -34.312 -5.406 1 84.56 572 ALA B CA 1
ATOM 10616 C C . ALA B 1 572 ? 2.199 -33.188 -4.453 1 84.56 572 ALA B C 1
ATOM 10618 O O . ALA B 1 572 ? 1.409 -33.375 -3.525 1 84.56 572 ALA B O 1
ATOM 10619 N N . TYR B 1 573 ? 2.762 -32.031 -4.762 1 85.12 573 TYR B N 1
ATOM 10620 C CA . TYR B 1 573 ? 2.535 -30.922 -3.857 1 85.12 573 TYR B CA 1
ATOM 10621 C C . TYR B 1 573 ? 1.491 -29.969 -4.422 1 85.12 573 TYR B C 1
ATOM 10623 O O . TYR B 1 573 ? 1.214 -28.922 -3.83 1 85.12 573 TYR B O 1
ATOM 10631 N N . GLY B 1 574 ? 0.87 -30.328 -5.492 1 82.44 574 GLY B N 1
ATOM 10632 C CA . GLY B 1 574 ? -0.219 -29.531 -6.047 1 82.44 574 GLY B CA 1
ATOM 10633 C C . GLY B 1 574 ? 0.215 -28.641 -7.188 1 82.44 574 GLY B C 1
ATOM 10634 O O . GLY B 1 574 ? 1.18 -27.875 -7.059 1 82.44 574 GLY B O 1
ATOM 10635 N N . TYR B 1 575 ? -0.509 -28.625 -8.281 1 84.75 575 TYR B N 1
ATOM 10636 C CA . TYR B 1 575 ? -0.2 -27.828 -9.461 1 84.75 575 TYR B CA 1
ATOM 10637 C C . TYR B 1 575 ? -0.511 -26.359 -9.211 1 84.75 575 TYR B C 1
ATOM 10639 O O . TYR B 1 575 ? 0.106 -25.469 -9.812 1 84.75 575 TYR B O 1
ATOM 10647 N N . GLY B 1 576 ? -1.419 -26.172 -8.297 1 82.81 576 GLY B N 1
ATOM 10648 C CA . GLY B 1 576 ? -1.876 -24.812 -8.031 1 82.81 576 GLY B CA 1
ATOM 10649 C C . GLY B 1 576 ? -0.796 -23.922 -7.441 1 82.81 576 GLY B C 1
ATOM 10650 O O . GLY B 1 576 ? -0.865 -22.703 -7.555 1 82.81 576 GLY B O 1
ATOM 10651 N N . MET B 1 577 ? 0.256 -24.453 -6.898 1 89.5 577 MET B N 1
ATOM 10652 C CA . MET B 1 577 ? 1.309 -23.703 -6.227 1 89.5 577 MET B CA 1
ATOM 10653 C C . MET B 1 577 ? 2.475 -23.422 -7.168 1 89.5 577 MET B C 1
ATOM 10655 O O . MET B 1 577 ? 3.355 -22.625 -6.863 1 89.5 577 MET B O 1
ATOM 10659 N N . HIS B 1 578 ? 2.504 -24.031 -8.32 1 92.81 578 HIS B N 1
ATOM 10660 C CA . HIS B 1 578 ? 3.66 -23.984 -9.211 1 92.81 578 HIS B CA 1
ATOM 10661 C C . HIS B 1 578 ? 3.945 -22.562 -9.664 1 92.81 578 HIS B C 1
ATOM 10663 O O . HIS B 1 578 ? 5.102 -22.141 -9.703 1 92.81 578 HIS B O 1
ATOM 10669 N N . PRO B 1 579 ? 2.877 -21.812 -10.031 1 91.75 579 PRO B N 1
ATOM 10670 C CA . PRO B 1 579 ? 3.182 -20.438 -10.438 1 91.75 579 PRO B CA 1
ATOM 10671 C C . PRO B 1 579 ? 3.863 -19.641 -9.328 1 91.75 579 PRO B C 1
ATOM 10673 O O . PRO B 1 579 ? 4.754 -18.828 -9.609 1 91.75 579 PRO B O 1
ATOM 10676 N N . ALA B 1 580 ? 3.496 -19.812 -8.117 1 92.88 580 ALA B N 1
ATOM 10677 C CA . ALA B 1 580 ? 4.102 -19.094 -6.992 1 92.88 580 ALA B CA 1
ATOM 10678 C C . ALA B 1 580 ? 5.562 -19.5 -6.812 1 92.88 580 ALA B C 1
ATOM 10680 O O . ALA B 1 580 ? 6.41 -18.672 -6.492 1 92.88 580 ALA B O 1
ATOM 10681 N N . TRP B 1 581 ? 5.867 -20.766 -6.977 1 96.25 581 TRP B N 1
ATOM 10682 C CA . TRP B 1 581 ? 7.238 -21.25 -6.863 1 96.25 581 TRP B CA 1
ATOM 10683 C C . TRP B 1 581 ? 8.109 -20.688 -7.984 1 96.25 581 TRP B C 1
ATOM 10685 O O . TRP B 1 581 ? 9.258 -20.312 -7.754 1 96.25 581 TRP B O 1
ATOM 10695 N N . VAL B 1 582 ? 7.527 -20.688 -9.219 1 96.06 582 VAL B N 1
ATOM 10696 C CA . VAL B 1 582 ? 8.258 -20.141 -10.352 1 96.06 582 VAL B CA 1
ATOM 10697 C C . VAL B 1 582 ? 8.555 -18.656 -10.102 1 96.06 582 VAL B C 1
ATOM 10699 O O . VAL B 1 582 ? 9.664 -18.188 -10.375 1 96.06 582 VAL B O 1
ATOM 10702 N N . SER B 1 583 ? 7.629 -18.016 -9.531 1 94.06 583 SER B N 1
ATOM 10703 C CA . SER B 1 583 ? 7.809 -16.594 -9.227 1 94.06 583 SER B CA 1
ATOM 10704 C C . SER B 1 583 ? 8.906 -16.391 -8.188 1 94.06 583 SER B C 1
ATOM 10706 O O . SER B 1 583 ? 9.727 -15.477 -8.32 1 94.06 583 SER B O 1
ATOM 10708 N N . LEU B 1 584 ? 8.914 -17.172 -7.16 1 96.88 584 LEU B N 1
ATOM 10709 C CA . LEU B 1 584 ? 9.93 -17.062 -6.121 1 96.88 584 LEU B CA 1
ATOM 10710 C C . LEU B 1 584 ? 11.328 -17.234 -6.707 1 96.88 584 LEU B C 1
ATOM 10712 O O . LEU B 1 584 ? 12.211 -16.406 -6.453 1 96.88 584 LEU B O 1
ATOM 10716 N N . VAL B 1 585 ? 11.539 -18.25 -7.559 1 96.94 585 VAL B N 1
ATOM 10717 C CA . VAL B 1 585 ? 12.867 -18.562 -8.078 1 96.94 585 VAL B CA 1
ATOM 10718 C C . VAL B 1 585 ? 13.305 -17.484 -9.062 1 96.94 585 VAL B C 1
ATOM 10720 O O . VAL B 1 585 ? 14.453 -17.031 -9.031 1 96.94 585 VAL B O 1
ATOM 10723 N N . THR B 1 586 ? 12.398 -17.062 -9.922 1 95.62 586 THR B N 1
ATOM 10724 C CA . THR B 1 586 ? 12.75 -16.078 -10.945 1 95.62 586 THR B CA 1
ATOM 10725 C C . THR B 1 586 ? 13.086 -14.734 -10.312 1 95.62 586 THR B C 1
ATOM 10727 O O . THR B 1 586 ? 14.008 -14.039 -10.758 1 95.62 586 THR B O 1
ATOM 10730 N N . HIS B 1 587 ? 12.469 -14.391 -9.234 1 93.12 587 HIS B N 1
ATOM 10731 C CA . HIS B 1 587 ? 12.703 -13.094 -8.602 1 93.12 587 HIS B CA 1
ATOM 10732 C C . HIS B 1 587 ? 13.906 -13.148 -7.664 1 93.12 587 HIS B C 1
ATOM 10734 O O . HIS B 1 587 ? 14.43 -12.109 -7.262 1 93.12 587 HIS B O 1
ATOM 10740 N N . SER B 1 588 ? 14.328 -14.305 -7.305 1 95.81 588 SER B N 1
ATOM 10741 C CA . SER B 1 588 ? 15.43 -14.453 -6.355 1 95.81 588 SER B CA 1
ATOM 10742 C C . SER B 1 588 ? 16.734 -14.766 -7.07 1 95.81 588 SER B C 1
ATOM 10744 O O . SER B 1 588 ? 17.781 -14.93 -6.426 1 95.81 588 SER B O 1
ATOM 10746 N N . LEU B 1 589 ? 16.766 -14.836 -8.391 1 94.56 589 LEU B N 1
ATOM 10747 C CA . LEU B 1 589 ? 17.906 -15.289 -9.18 1 94.56 589 LEU B CA 1
ATOM 10748 C C . LEU B 1 589 ? 19.156 -14.461 -8.867 1 94.56 589 LEU B C 1
ATOM 10750 O O . LEU B 1 589 ? 20.219 -15.016 -8.57 1 94.56 589 LEU B O 1
ATOM 10754 N N . PRO B 1 590 ? 19.031 -13.078 -8.812 1 91.62 590 PRO B N 1
ATOM 10755 C CA . PRO B 1 590 ? 20.25 -12.297 -8.594 1 91.62 590 PRO B CA 1
ATOM 10756 C C . PRO B 1 590 ? 20.781 -12.422 -7.164 1 91.62 590 PRO B C 1
ATOM 10758 O O . PRO B 1 590 ? 21.922 -12.047 -6.891 1 91.62 590 PRO B O 1
ATOM 10761 N N . TYR B 1 591 ? 20 -13.078 -6.312 1 93.69 591 TYR B N 1
ATOM 10762 C CA . TYR B 1 591 ? 20.344 -13.023 -4.898 1 93.69 591 TYR B CA 1
ATOM 10763 C C . TYR B 1 591 ? 20.781 -14.398 -4.387 1 93.69 591 TYR B C 1
ATOM 10765 O O . TYR B 1 591 ? 21.125 -14.547 -3.213 1 93.69 591 TYR B O 1
ATOM 10773 N N . PHE B 1 592 ? 20.828 -15.422 -5.16 1 93.12 592 PHE B N 1
ATOM 10774 C CA . PHE B 1 592 ? 21.156 -16.781 -4.73 1 93.12 592 PHE B CA 1
ATOM 10775 C C . PHE B 1 592 ? 22.641 -16.922 -4.449 1 93.12 592 PHE B C 1
ATOM 10777 O O . PHE B 1 592 ? 23.047 -17.75 -3.625 1 93.12 592 PHE B O 1
ATOM 10784 N N . GLY B 1 593 ? 23.5 -16.156 -5.09 1 89.12 593 GLY B N 1
ATOM 10785 C CA . GLY B 1 593 ? 24.922 -16.203 -4.867 1 89.12 593 GLY B CA 1
ATOM 10786 C C . GLY B 1 593 ? 25.547 -17.547 -5.188 1 89.12 593 GLY B C 1
ATOM 10787 O O . GLY B 1 593 ? 25.344 -18.094 -6.277 1 89.12 593 GLY B O 1
ATOM 10788 N N . LYS B 1 594 ? 26.156 -18.234 -4.227 1 87.5 594 LYS B N 1
ATOM 10789 C CA . LYS B 1 594 ? 26.859 -19.516 -4.391 1 87.5 594 LYS B CA 1
ATOM 10790 C C . LYS B 1 594 ? 25.875 -20.656 -4.625 1 87.5 594 LYS B C 1
ATOM 10792 O O . LYS B 1 594 ? 26.234 -21.672 -5.234 1 87.5 594 LYS B O 1
ATOM 10797 N N . SER B 1 595 ? 24.656 -20.5 -4.176 1 91.81 595 SER B N 1
ATOM 10798 C CA . SER B 1 595 ? 23.672 -21.578 -4.246 1 91.81 595 SER B CA 1
ATOM 10799 C C . SER B 1 595 ? 22.906 -21.531 -5.57 1 91.81 595 SER B C 1
ATOM 10801 O O . SER B 1 595 ? 22.031 -22.375 -5.809 1 91.81 595 SER B O 1
ATOM 10803 N N . LEU B 1 596 ? 23.234 -20.625 -6.465 1 93.75 596 LEU B N 1
ATOM 10804 C CA . LEU B 1 596 ? 22.5 -20.422 -7.707 1 93.75 596 LEU B CA 1
ATOM 10805 C C . LEU B 1 596 ? 22.453 -21.703 -8.523 1 93.75 596 LEU B C 1
ATOM 10807 O O . LEU B 1 596 ? 21.359 -22.203 -8.844 1 93.75 596 LEU B O 1
ATOM 10811 N N . GLY B 1 597 ? 23.594 -22.359 -8.812 1 92.75 597 GLY B N 1
ATOM 10812 C CA . GLY B 1 597 ? 23.641 -23.578 -9.602 1 92.75 597 GLY B CA 1
ATOM 10813 C C . GLY B 1 597 ? 22.938 -24.75 -8.945 1 92.75 597 GLY B C 1
ATOM 10814 O O . GLY B 1 597 ? 22.281 -25.547 -9.625 1 92.75 597 GLY B O 1
ATOM 10815 N N . TRP B 1 598 ? 22.938 -24.859 -7.621 1 91.06 598 TRP B N 1
ATOM 10816 C CA . TRP B 1 598 ? 22.344 -25.953 -6.859 1 91.06 598 TRP B CA 1
ATOM 10817 C C . TRP B 1 598 ? 20.812 -25.844 -6.855 1 91.06 598 TRP B C 1
ATOM 10819 O O . TRP B 1 598 ? 20.125 -26.859 -6.766 1 91.06 598 TRP B O 1
ATOM 10829 N N . THR B 1 599 ? 20.359 -24.625 -6.934 1 94.31 599 THR B N 1
ATOM 10830 C CA . THR B 1 599 ? 18.938 -24.391 -6.82 1 94.31 599 THR B CA 1
ATOM 10831 C C . THR B 1 599 ? 18.266 -24.422 -8.195 1 94.31 599 THR B C 1
ATOM 10833 O O . THR B 1 599 ? 17.25 -25.078 -8.391 1 94.31 599 THR B O 1
ATOM 10836 N N . VAL B 1 600 ? 18.891 -23.781 -9.18 1 96 600 VAL B N 1
ATOM 10837 C CA . VAL B 1 600 ? 18.203 -23.547 -10.453 1 96 600 VAL B CA 1
ATOM 10838 C C . VAL B 1 600 ? 18.281 -24.797 -11.32 1 96 600 VAL B C 1
ATOM 10840 O O . VAL B 1 600 ? 17.344 -25.078 -12.078 1 96 600 VAL B O 1
ATOM 10843 N N . THR B 1 601 ? 19.312 -25.625 -11.266 1 95.81 601 THR B N 1
ATOM 10844 C CA . THR B 1 601 ? 19.484 -26.781 -12.148 1 95.81 601 THR B CA 1
ATOM 10845 C C . THR B 1 601 ? 18.391 -27.812 -11.914 1 95.81 601 THR B C 1
ATOM 10847 O O . THR B 1 601 ? 17.672 -28.188 -12.836 1 95.81 601 THR B O 1
ATOM 10850 N N . PRO B 1 602 ? 18.266 -28.25 -10.641 1 95.38 602 PRO B N 1
ATOM 10851 C CA . PRO B 1 602 ? 17.172 -29.203 -10.43 1 95.38 602 PRO B CA 1
ATOM 10852 C C . PRO B 1 602 ? 15.805 -28.609 -10.711 1 95.38 602 PRO B C 1
ATOM 10854 O O . PRO B 1 602 ? 14.883 -29.328 -11.117 1 95.38 602 PRO B O 1
ATOM 10857 N N . PHE B 1 603 ? 15.68 -27.344 -10.508 1 97.06 603 PHE B N 1
ATOM 10858 C CA . PHE B 1 603 ? 14.414 -26.656 -10.758 1 97.06 603 PHE B CA 1
ATOM 10859 C C . PHE B 1 603 ? 14.07 -26.672 -12.242 1 97.06 603 PHE B C 1
ATOM 10861 O O . PHE B 1 603 ? 12.922 -26.938 -12.609 1 97.06 603 PHE B O 1
ATOM 10868 N N . VAL B 1 604 ? 15.016 -26.422 -13.117 1 97.31 604 VAL B N 1
ATOM 10869 C CA . VAL B 1 604 ? 14.836 -26.438 -14.562 1 97.31 604 VAL B CA 1
ATOM 10870 C C . VAL B 1 604 ? 14.531 -27.844 -15.039 1 97.31 604 VAL B C 1
ATOM 10872 O O . VAL B 1 604 ? 13.68 -28.047 -15.914 1 97.31 604 VAL B O 1
ATOM 10875 N N . VAL B 1 605 ? 15.203 -28.812 -14.477 1 96.88 605 VAL B N 1
ATOM 10876 C CA . VAL B 1 605 ? 14.969 -30.203 -14.828 1 96.88 605 VAL B CA 1
ATOM 10877 C C . VAL B 1 605 ? 13.523 -30.578 -14.508 1 96.88 605 VAL B C 1
ATOM 10879 O O . VAL B 1 605 ? 12.859 -31.25 -15.297 1 96.88 605 VAL B O 1
ATOM 10882 N N . GLN B 1 606 ? 13.102 -30.109 -13.359 1 96.38 606 GLN B N 1
ATOM 10883 C CA . GLN B 1 606 ? 11.734 -30.406 -12.961 1 96.38 606 GLN B CA 1
ATOM 10884 C C . GLN B 1 606 ? 10.727 -29.719 -13.867 1 96.38 606 GLN B C 1
ATOM 10886 O O . GLN B 1 606 ? 9.648 -30.25 -14.141 1 96.38 606 GLN B O 1
ATOM 10891 N N . ILE B 1 607 ? 10.977 -28.469 -14.297 1 97.38 607 ILE B N 1
ATOM 10892 C CA . ILE B 1 607 ? 10.117 -27.766 -15.234 1 97.38 607 ILE B CA 1
ATOM 10893 C C . ILE B 1 607 ? 9.977 -28.594 -16.516 1 97.38 607 ILE B C 1
ATOM 10895 O O . ILE B 1 607 ? 8.859 -28.781 -17.016 1 97.38 607 ILE B O 1
ATOM 10899 N N . CYS B 1 608 ? 11.094 -29.156 -17.031 1 97.12 608 CYS B N 1
ATOM 10900 C CA . CYS B 1 608 ? 11.078 -29.953 -18.266 1 97.12 608 CYS B CA 1
ATOM 10901 C C . CYS B 1 608 ? 10.297 -31.234 -18.062 1 97.12 608 CYS B C 1
ATOM 10903 O O . CYS B 1 608 ? 9.531 -31.641 -18.938 1 97.12 608 CYS B O 1
ATOM 10905 N N . LYS B 1 609 ? 10.477 -31.828 -16.922 1 96.38 609 LYS B N 1
ATOM 10906 C CA . LYS B 1 609 ? 9.727 -33.031 -16.625 1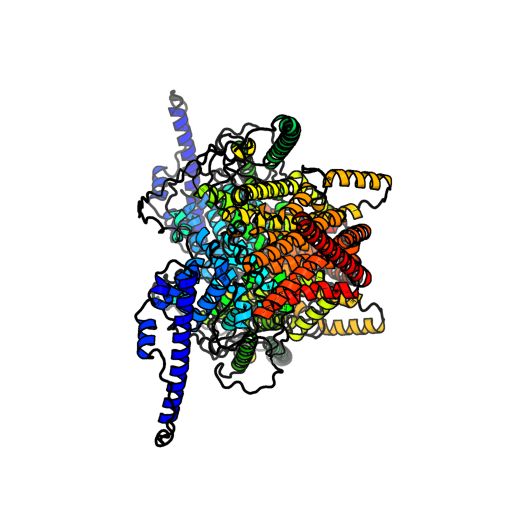 96.38 609 LYS B CA 1
ATOM 10907 C C . LYS B 1 609 ? 8.227 -32.781 -16.625 1 96.38 609 LYS B C 1
ATOM 10909 O O . LYS B 1 609 ? 7.441 -33.594 -17.125 1 96.38 609 LYS B O 1
ATOM 10914 N N . ASN B 1 610 ? 7.832 -31.688 -16 1 94.75 610 ASN B N 1
ATOM 10915 C CA . ASN B 1 610 ? 6.418 -31.328 -15.938 1 94.75 610 ASN B CA 1
ATOM 10916 C C . ASN B 1 610 ? 5.852 -31.047 -17.328 1 94.75 610 ASN B C 1
ATOM 10918 O O . ASN B 1 610 ? 4.715 -31.422 -17.625 1 94.75 610 ASN B O 1
ATOM 10922 N N . LEU B 1 611 ? 6.59 -30.344 -18.172 1 95.5 611 LEU B N 1
ATOM 10923 C CA . LEU B 1 611 ? 6.148 -30.078 -19.531 1 95.5 611 LEU B CA 1
ATOM 10924 C C . LEU B 1 611 ? 6.043 -31.359 -20.344 1 95.5 611 LEU B C 1
ATOM 10926 O O . LEU B 1 611 ? 5.094 -31.547 -21.109 1 95.5 611 LEU B O 1
ATOM 10930 N N . ASP B 1 612 ? 7.023 -32.281 -20.172 1 95.06 612 ASP B N 1
ATOM 10931 C CA . ASP B 1 612 ? 7.004 -33.562 -20.844 1 95.06 612 ASP B CA 1
ATOM 10932 C C . ASP B 1 612 ? 5.781 -34.406 -20.438 1 95.06 612 ASP B C 1
ATOM 10934 O O . ASP B 1 612 ? 5.188 -35.094 -21.266 1 95.06 612 ASP B O 1
ATOM 10938 N N . GLU B 1 613 ? 5.5 -34.281 -19.172 1 91.31 613 GLU B N 1
ATOM 10939 C CA . GLU B 1 613 ? 4.328 -35 -18.672 1 91.31 613 GLU B CA 1
ATOM 10940 C C . GLU B 1 613 ? 3.047 -34.469 -19.312 1 91.31 613 GLU B C 1
ATOM 10942 O O . GLU B 1 613 ? 2.113 -35.219 -19.578 1 91.31 613 GLU B O 1
ATOM 10947 N N . LEU B 1 614 ? 2.939 -33.219 -19.547 1 89.94 614 LEU B N 1
ATOM 10948 C CA . LEU B 1 614 ? 1.784 -32.625 -20.203 1 89.94 614 LEU B CA 1
ATOM 10949 C C . LEU B 1 614 ? 1.68 -33.125 -21.656 1 89.94 614 LEU B C 1
ATOM 10951 O O . LEU B 1 614 ? 0.578 -33.344 -22.156 1 89.94 614 LEU B O 1
ATOM 10955 N N . VAL B 1 615 ? 2.822 -33.281 -22.328 1 91.19 615 VAL B N 1
ATOM 10956 C CA . VAL B 1 615 ? 2.859 -33.781 -23.688 1 91.19 615 VAL B CA 1
ATOM 10957 C C . VAL B 1 615 ? 2.414 -35.25 -23.734 1 91.19 615 VAL B C 1
ATOM 10959 O O . VAL B 1 615 ? 1.663 -35.656 -24.625 1 91.19 615 VAL B O 1
ATOM 10962 N N . LYS B 1 616 ? 2.906 -35.969 -22.766 1 88.5 616 LYS B N 1
ATOM 10963 C CA . LYS B 1 616 ? 2.504 -37.375 -22.672 1 88.5 616 LYS B CA 1
ATOM 10964 C C . LYS B 1 616 ? 0.999 -37.5 -22.453 1 88.5 616 LYS B C 1
ATOM 10966 O O . LYS B 1 616 ? 0.356 -38.375 -23.016 1 88.5 616 LYS B O 1
ATOM 10971 N N . GLN B 1 617 ? 0.547 -36.625 -21.609 1 83.62 617 GLN B N 1
ATOM 10972 C CA . GLN B 1 617 ? -0.892 -36.625 -21.375 1 83.62 617 GLN B CA 1
ATOM 10973 C C . GLN B 1 617 ? -1.66 -36.281 -22.641 1 83.62 617 GLN B C 1
ATOM 10975 O O . GLN B 1 617 ? -2.717 -36.875 -22.906 1 83.62 617 GLN B O 1
ATOM 10980 N N . TYR B 1 618 ? -1.183 -35.375 -23.344 1 84.69 618 TYR B N 1
ATOM 10981 C CA . TYR B 1 618 ? -1.791 -35 -24.625 1 84.69 618 TYR B CA 1
ATOM 10982 C C . TYR B 1 618 ? -1.816 -36.188 -25.578 1 84.69 618 TYR B C 1
ATOM 10984 O O . TYR B 1 618 ? -2.83 -36.438 -26.234 1 84.69 618 TYR B O 1
ATOM 10992 N N . GLU B 1 619 ? -0.774 -36.938 -25.688 1 83.94 619 GLU B N 1
ATOM 10993 C CA . GLU B 1 619 ? -0.66 -38.094 -26.594 1 83.94 619 GLU B CA 1
ATOM 10994 C C . GLU B 1 619 ? -1.582 -39.219 -26.156 1 83.94 619 GLU B C 1
ATOM 10996 O O . GLU B 1 619 ? -2.172 -39.906 -27 1 83.94 619 GLU B O 1
ATOM 11001 N N . SER B 1 620 ? -1.725 -39.312 -24.906 1 79.44 620 SER B N 1
ATOM 11002 C CA . SER B 1 620 ? -2.605 -40.344 -24.391 1 79.44 620 SER B CA 1
ATOM 11003 C C . SER B 1 620 ? -4.07 -40 -24.641 1 79.44 620 SER B C 1
ATOM 11005 O O . SER B 1 620 ? -4.883 -40.875 -24.906 1 79.44 620 SER B O 1
ATOM 11007 N N . GLU B 1 621 ? -4.395 -38.781 -24.406 1 75.5 621 GLU B N 1
ATOM 11008 C CA . GLU B 1 621 ? -5.762 -38.344 -24.656 1 75.5 621 GLU B CA 1
ATOM 11009 C C . GLU B 1 621 ? -6.125 -38.469 -26.141 1 75.5 621 GLU B C 1
ATOM 11011 O O . GLU B 1 621 ? -7.277 -38.719 -26.469 1 75.5 621 GLU B O 1
ATOM 11016 N N . SER B 1 622 ? -5.211 -38.125 -26.953 1 70.06 622 SER B N 1
ATOM 11017 C CA . SER B 1 622 ? -5.457 -38.25 -28.391 1 70.06 622 SER B CA 1
ATOM 11018 C C . SER B 1 622 ? -5.613 -39.688 -28.812 1 70.06 622 SER B C 1
ATOM 11020 O O . SER B 1 622 ? -6.34 -40 -29.75 1 70.06 622 SER B O 1
ATOM 11022 N N . ALA B 1 623 ? -4.832 -40.594 -28.141 1 61.81 623 ALA B N 1
ATOM 11023 C CA . ALA B 1 623 ? -4.883 -42 -28.484 1 61.81 623 ALA B CA 1
ATOM 11024 C C . ALA B 1 623 ? -6.047 -42.688 -27.766 1 61.81 623 ALA B C 1
ATOM 11026 O O . ALA B 1 623 ? -6.227 -43.906 -27.891 1 61.81 623 ALA B O 1
ATOM 11027 N N . LYS B 1 624 ? -7.426 -41.969 -27.547 1 59.34 624 LYS B N 1
ATOM 11028 C CA . LYS B 1 624 ? -8.68 -42.469 -26.984 1 59.34 624 LYS B CA 1
ATOM 11029 C C . LYS B 1 624 ? -8.438 -43.344 -25.75 1 59.34 624 LYS B C 1
ATOM 11031 O O . LYS B 1 624 ? -9.227 -44.219 -25.453 1 59.34 624 LYS B O 1
ATOM 11036 N N . LEU B 1 625 ? -7.195 -43.281 -25.156 1 48.06 625 LEU B N 1
ATOM 11037 C CA . LEU B 1 625 ? -6.973 -44.188 -24.031 1 48.06 625 LEU B CA 1
ATOM 11038 C C . LEU B 1 625 ? -7.551 -43.625 -22.75 1 48.06 625 LEU B C 1
ATOM 11040 O O . LEU B 1 625 ? -7.484 -42.406 -22.516 1 48.06 625 LEU B O 1
ATOM 11044 N N . SER B 1 626 ? -8.719 -44.188 -22.172 1 43.88 626 SER B N 1
ATOM 11045 C CA . SER B 1 626 ? -9.578 -43.938 -21.016 1 43.88 626 SER B CA 1
ATOM 11046 C C . SER B 1 626 ? -8.758 -43.469 -19.812 1 43.88 626 SER B C 1
ATOM 11048 O O . SER B 1 626 ? -9.32 -43.094 -18.781 1 43.88 626 SER B O 1
ATOM 11050 N N . ILE B 1 627 ? -7.504 -43.906 -19.484 1 40.78 627 ILE B N 1
ATOM 11051 C CA . ILE B 1 627 ? -7.035 -44.156 -18.125 1 40.78 627 ILE B CA 1
ATOM 11052 C C . ILE B 1 627 ? -6.613 -42.812 -17.484 1 40.78 627 ILE B C 1
ATOM 11054 O O . ILE B 1 627 ? -6.082 -42.812 -16.375 1 40.78 627 ILE B O 1
ATOM 11058 N N . SER B 1 628 ? -6.293 -41.688 -18.047 1 47.5 628 SER B N 1
ATOM 11059 C CA . SER B 1 628 ? -5.363 -40.906 -17.219 1 47.5 628 SER B CA 1
ATOM 11060 C C . SER B 1 628 ? -6.086 -40.219 -16.078 1 47.5 628 SER B C 1
ATOM 11062 O O . SER B 1 628 ? -6.773 -39.219 -16.297 1 47.5 628 SER B O 1
ATOM 11064 N N . ILE B 1 629 ? -6.516 -40.844 -15.023 1 43.25 629 ILE B N 1
ATOM 11065 C CA . ILE B 1 629 ? -7.172 -40.594 -13.75 1 43.25 629 ILE B CA 1
ATOM 11066 C C . ILE B 1 629 ? -6.469 -39.438 -13.039 1 43.25 629 ILE B C 1
ATOM 11068 O O . ILE B 1 629 ? -7.113 -38.625 -12.359 1 43.25 629 ILE B O 1
ATOM 11072 N N . THR B 1 630 ? -5.141 -39.469 -12.969 1 46.47 630 THR B N 1
ATOM 11073 C CA . THR B 1 630 ? -4.43 -38.781 -11.898 1 46.47 630 THR B CA 1
ATOM 11074 C C . THR B 1 630 ? -4.691 -37.25 -11.969 1 46.47 630 THR B C 1
ATOM 11076 O O . THR B 1 630 ? -4.652 -36.562 -10.953 1 46.47 630 THR B O 1
ATOM 11079 N N . SER B 1 631 ? -4.934 -36.656 -13.211 1 50.84 631 SER B N 1
ATOM 11080 C CA . SER B 1 631 ? -4.832 -35.219 -13.352 1 50.84 631 SER B CA 1
ATOM 11081 C C . SER B 1 631 ? -6.133 -34.531 -12.938 1 50.84 631 SER B C 1
ATOM 11083 O O . SER B 1 631 ? -6.23 -33.312 -12.977 1 50.84 631 SER B O 1
ATOM 11085 N N . LYS B 1 632 ? -7.125 -35.375 -12.438 1 54.53 632 LYS B N 1
ATOM 11086 C CA . LYS B 1 632 ? -8.453 -34.781 -12.297 1 54.53 632 LYS B CA 1
ATOM 11087 C C . LYS B 1 632 ? -8.602 -34.062 -10.961 1 54.53 632 LYS B C 1
ATOM 11089 O O . LYS B 1 632 ? -9.594 -33.375 -10.734 1 54.53 632 LYS B O 1
ATOM 11094 N N . ARG B 1 633 ? -7.605 -34.25 -10.008 1 52.12 633 ARG B N 1
ATOM 11095 C CA . ARG B 1 633 ? -7.926 -33.781 -8.664 1 52.12 633 ARG B CA 1
ATOM 11096 C C . ARG B 1 633 ? -7.57 -32.312 -8.516 1 52.12 633 ARG B C 1
ATOM 11098 O O . ARG B 1 633 ? -7.863 -31.688 -7.484 1 52.12 633 ARG B O 1
ATOM 11105 N N . GLU B 1 634 ? -6.824 -31.688 -9.406 1 62.31 634 GLU B N 1
ATOM 11106 C CA . GLU B 1 634 ? -6.562 -30.281 -9.148 1 62.31 634 GLU B CA 1
ATOM 11107 C C . GLU B 1 634 ? -6.891 -29.422 -10.367 1 62.31 634 GLU B C 1
ATOM 11109 O O . GLU B 1 634 ? -6.836 -29.906 -11.5 1 62.31 634 GLU B O 1
ATOM 11114 N N . ASN B 1 635 ? -7.477 -28.359 -9.984 1 67.06 635 ASN B N 1
ATOM 11115 C CA . ASN B 1 635 ? -7.762 -27.344 -10.984 1 67.06 635 ASN B CA 1
ATOM 11116 C C . ASN B 1 635 ? -6.48 -26.734 -11.539 1 67.06 635 ASN B C 1
ATOM 11118 O O . ASN B 1 635 ? -5.809 -25.953 -10.859 1 67.06 635 ASN B O 1
ATOM 11122 N N . ILE B 1 636 ? -6.012 -27.359 -12.633 1 77.88 636 ILE B N 1
ATOM 11123 C CA . ILE B 1 636 ? -4.836 -26.812 -13.289 1 77.88 636 ILE B CA 1
ATOM 11124 C C . ILE B 1 636 ? -5.262 -25.703 -14.25 1 77.88 636 ILE B C 1
ATOM 11126 O O . ILE B 1 636 ? -6.164 -25.875 -15.062 1 77.88 636 ILE B O 1
ATOM 11130 N N . SER B 1 637 ? -4.641 -24.594 -14.062 1 81.44 637 SER B N 1
ATOM 11131 C CA . SER B 1 637 ? -4.953 -23.453 -14.93 1 81.44 637 SER B CA 1
ATOM 11132 C C . SER B 1 637 ? -4.543 -23.734 -16.375 1 81.44 637 SER B C 1
ATOM 11134 O O . SER B 1 637 ? -3.529 -24.391 -16.625 1 81.44 637 SER B O 1
ATOM 11136 N N . PRO B 1 638 ? -5.312 -23.297 -17.344 1 84.12 638 PRO B N 1
ATOM 11137 C CA . PRO B 1 638 ? -4.965 -23.5 -18.766 1 84.12 638 PRO B CA 1
ATOM 11138 C C . PRO B 1 638 ? -3.643 -22.844 -19.141 1 84.12 638 PRO B C 1
ATOM 11140 O O . PRO B 1 638 ? -3.02 -23.219 -20.141 1 84.12 638 PRO B O 1
ATOM 11143 N N . ASP B 1 639 ? -3.203 -21.891 -18.406 1 88.38 639 ASP B N 1
ATOM 11144 C CA . ASP B 1 639 ? -1.958 -21.203 -18.734 1 88.38 639 ASP B CA 1
ATOM 11145 C C . ASP B 1 639 ? -0.77 -21.859 -18.031 1 88.38 639 ASP B C 1
ATOM 11147 O O . ASP B 1 639 ? 0.317 -21.281 -17.969 1 88.38 639 ASP B O 1
ATOM 11151 N N . TYR B 1 640 ? -0.931 -23.031 -17.578 1 90.81 640 TYR B N 1
ATOM 11152 C CA . TYR B 1 640 ? 0.081 -23.75 -16.797 1 90.81 640 TYR B CA 1
ATOM 11153 C C . TYR B 1 640 ? 1.351 -23.938 -17.625 1 90.81 640 TYR B C 1
ATOM 11155 O O . TYR B 1 640 ? 2.449 -23.625 -17.172 1 90.81 640 TYR B O 1
ATOM 11163 N N . PRO B 1 641 ? 1.229 -24.406 -18.938 1 93.06 641 PRO B N 1
ATOM 11164 C CA . PRO B 1 641 ? 2.453 -24.562 -19.719 1 93.06 641 PRO B CA 1
ATOM 11165 C C . PRO B 1 641 ? 3.17 -23.234 -19.969 1 93.06 641 PRO B C 1
ATOM 11167 O O . PRO B 1 641 ? 4.402 -23.188 -20 1 93.06 641 PRO B O 1
ATOM 11170 N N . LEU B 1 642 ? 2.402 -22.203 -20.094 1 93.5 642 LEU B N 1
ATOM 11171 C CA . LEU B 1 642 ? 2.982 -20.891 -20.328 1 93.5 642 LEU B CA 1
ATOM 11172 C C . LEU B 1 642 ? 3.766 -20.406 -19.109 1 93.5 642 LEU B C 1
ATOM 11174 O O . LEU B 1 642 ? 4.832 -19.797 -19.25 1 93.5 642 LEU B O 1
ATOM 11178 N N . THR B 1 643 ? 3.252 -20.609 -17.938 1 94 643 THR B N 1
ATOM 11179 C CA . THR B 1 643 ? 3.939 -20.266 -16.703 1 94 643 THR B CA 1
ATOM 11180 C C . THR B 1 643 ? 5.289 -20.969 -16.609 1 94 643 THR B C 1
ATOM 11182 O O . THR B 1 643 ? 6.293 -20.359 -16.25 1 94 643 THR B O 1
ATOM 11185 N N . LEU B 1 644 ? 5.258 -22.25 -16.953 1 96.25 644 LEU B N 1
ATOM 11186 C CA . LEU B 1 644 ? 6.484 -23.047 -16.891 1 96.25 644 LEU B CA 1
ATOM 11187 C C . LEU B 1 644 ? 7.488 -22.578 -17.938 1 96.25 644 LEU B C 1
ATOM 11189 O O . LEU B 1 644 ? 8.68 -22.453 -17.641 1 96.25 644 LEU B O 1
ATOM 11193 N N . LEU B 1 645 ? 6.988 -22.266 -19.125 1 96.5 645 LEU B N 1
ATOM 11194 C CA . LEU B 1 645 ? 7.859 -21.812 -20.203 1 96.5 645 LEU B CA 1
ATOM 11195 C C . LEU B 1 645 ? 8.477 -20.453 -19.875 1 96.5 645 LEU B C 1
ATOM 11197 O O . LEU B 1 645 ? 9.648 -20.219 -20.156 1 96.5 645 LEU B O 1
ATOM 11201 N N . GLU B 1 646 ? 7.715 -19.625 -19.312 1 95.44 646 GLU B N 1
ATOM 11202 C CA . GLU B 1 646 ? 8.227 -18.312 -18.906 1 95.44 646 GLU B CA 1
ATOM 11203 C C . GLU B 1 646 ? 9.297 -18.469 -17.828 1 95.44 646 GLU B C 1
ATOM 11205 O O . GLU B 1 646 ? 10.297 -17.75 -17.844 1 95.44 646 GLU B O 1
ATOM 11210 N N . GLY B 1 647 ? 9.039 -19.328 -16.859 1 96.56 647 GLY B N 1
ATOM 11211 C CA . GLY B 1 647 ? 10.039 -19.609 -15.844 1 96.56 647 GLY B CA 1
ATOM 11212 C C . GLY B 1 647 ? 11.336 -20.141 -16.422 1 96.56 647 GLY B C 1
ATOM 11213 O O . GLY B 1 647 ? 12.422 -19.688 -16.047 1 96.56 647 GLY B O 1
ATOM 11214 N N . LEU B 1 648 ? 11.188 -21.078 -17.359 1 97.25 648 LEU B N 1
ATOM 11215 C CA . LEU B 1 648 ? 12.352 -21.672 -18.016 1 97.25 648 LEU B CA 1
ATOM 11216 C C . LEU B 1 648 ? 13.148 -20.609 -18.766 1 97.25 648 LEU B C 1
ATOM 11218 O O . LEU B 1 648 ? 14.375 -20.578 -18.703 1 97.25 648 LEU B O 1
ATOM 11222 N N . THR B 1 649 ? 12.445 -19.734 -19.422 1 96.75 649 THR B N 1
ATOM 11223 C CA . THR B 1 649 ? 13.07 -18.672 -20.203 1 96.75 649 THR B CA 1
ATOM 11224 C C . THR B 1 649 ? 13.836 -17.719 -19.297 1 96.75 649 THR B C 1
ATOM 11226 O O . THR B 1 649 ? 15.008 -17.406 -19.562 1 96.75 649 THR B O 1
ATOM 11229 N N . THR B 1 650 ? 13.25 -17.297 -18.234 1 95.44 650 THR B N 1
ATOM 11230 C CA . THR B 1 650 ? 13.859 -16.312 -17.344 1 95.44 650 THR B CA 1
ATOM 11231 C C . THR B 1 650 ? 15.102 -16.891 -16.672 1 95.44 650 THR B C 1
ATOM 11233 O O . THR B 1 650 ? 16.141 -16.234 -16.594 1 95.44 650 THR B O 1
ATOM 11236 N N . ILE B 1 651 ? 15.016 -18.125 -16.203 1 96.5 651 ILE B N 1
ATOM 11237 C CA . ILE B 1 651 ? 16.109 -18.766 -15.484 1 96.5 651 ILE B CA 1
ATOM 11238 C C . ILE B 1 651 ? 17.266 -19.031 -16.438 1 96.5 651 ILE B C 1
ATOM 11240 O O . ILE B 1 651 ? 18.422 -18.703 -16.156 1 96.5 651 ILE B O 1
ATOM 11244 N N . SER B 1 652 ? 17 -19.609 -17.594 1 95.62 652 SER B N 1
ATOM 11245 C CA . SER B 1 652 ? 18.047 -19.953 -18.562 1 95.62 652 SER B CA 1
ATOM 11246 C C . SER B 1 652 ? 18.719 -18.703 -19.125 1 95.62 652 SER B C 1
ATOM 11248 O O . SER B 1 652 ? 19.938 -18.672 -19.266 1 95.62 652 SER B O 1
ATOM 11250 N N . HIS B 1 653 ? 17.922 -17.766 -19.484 1 94.38 653 HIS B N 1
ATOM 11251 C CA . HIS B 1 653 ? 18.5 -16.531 -20.016 1 94.38 653 HIS B CA 1
ATOM 11252 C C . HIS B 1 653 ? 19.359 -15.82 -18.984 1 94.38 653 HIS B C 1
ATOM 11254 O O . HIS B 1 653 ? 20.391 -15.234 -19.312 1 94.38 653 HIS B O 1
ATOM 11260 N N . PHE B 1 654 ? 19.047 -15.875 -17.734 1 93.81 654 PHE B N 1
ATOM 11261 C CA . PHE B 1 654 ? 19.828 -15.25 -16.672 1 93.81 654 PHE B CA 1
ATOM 11262 C C . PHE B 1 654 ? 21.188 -15.945 -16.516 1 93.81 654 PHE B C 1
ATOM 11264 O O . PHE B 1 654 ? 22.203 -15.281 -16.328 1 93.81 654 PHE B O 1
ATOM 11271 N N . CYS B 1 655 ? 21.141 -17.172 -16.562 1 93.06 655 CYS B N 1
ATOM 11272 C CA . CYS B 1 655 ? 22.359 -17.938 -16.297 1 93.06 655 CYS B CA 1
ATOM 11273 C C . CYS B 1 655 ? 23.234 -18.031 -17.547 1 93.06 655 CYS B C 1
ATOM 11275 O O . CYS B 1 655 ? 24.453 -18.062 -17.438 1 93.06 655 CYS B O 1
ATOM 11277 N N . LEU B 1 656 ? 22.641 -18.047 -18.734 1 92.44 656 LEU B N 1
ATOM 11278 C CA . LEU B 1 656 ? 23.406 -18.359 -19.938 1 92.44 656 LEU B CA 1
ATOM 11279 C C . LEU B 1 656 ? 23.766 -17.094 -20.703 1 92.44 656 LEU B C 1
ATOM 11281 O O . LEU B 1 656 ? 24.781 -17.047 -21.406 1 92.44 656 LEU B O 1
ATOM 11285 N N . LEU B 1 657 ? 22.828 -16.156 -20.703 1 88 657 LEU B N 1
ATOM 11286 C CA . LEU B 1 657 ? 23.062 -14.961 -21.5 1 88 657 LEU B CA 1
ATOM 11287 C C . LEU B 1 657 ? 23.781 -13.891 -20.688 1 88 657 LEU B C 1
ATOM 11289 O O . LEU B 1 657 ? 23.531 -13.75 -19.5 1 88 657 LEU B O 1
ATOM 11293 N N . GLU B 1 658 ? 24.953 -13.539 -21.25 1 69.12 658 GLU B N 1
ATOM 11294 C CA . GLU B 1 658 ? 25.734 -12.484 -20.609 1 69.12 658 GLU B CA 1
ATOM 11295 C C . GLU B 1 658 ? 24.953 -11.172 -20.562 1 69.12 658 GLU B C 1
ATOM 11297 O O . GLU B 1 658 ? 24.344 -10.773 -21.562 1 69.12 658 GLU B O 1
ATOM 11302 N N . GLN B 1 659 ? 24.281 -10.938 -19.656 1 56.97 659 GLN B N 1
ATOM 11303 C CA . GLN B 1 659 ? 23.547 -9.68 -19.578 1 56.97 659 GLN B CA 1
ATOM 11304 C C . GLN B 1 659 ? 24.422 -8.5 -19.969 1 56.97 659 GLN B C 1
ATOM 11306 O O . GLN B 1 659 ? 25.484 -8.289 -19.391 1 56.97 659 GLN B O 1
ATOM 11311 N N . PRO B 1 660 ? 24.375 -8.133 -21.297 1 48.22 660 PRO B N 1
ATOM 11312 C CA . PRO B 1 660 ? 25.297 -7.035 -21.594 1 48.22 660 PRO B CA 1
ATOM 11313 C C . PRO B 1 660 ? 25.531 -6.129 -20.391 1 48.22 660 PRO B C 1
ATOM 11315 O O . PRO B 1 660 ? 26.688 -5.836 -20.047 1 48.22 660 PRO B O 1
ATOM 11318 N N . ASN B 1 661 ? 24.594 -4.941 -20.391 1 41.66 661 ASN B N 1
ATOM 11319 C CA . ASN B 1 661 ? 24.688 -3.766 -19.531 1 41.66 661 ASN B CA 1
ATOM 11320 C C . ASN B 1 661 ? 24.453 -4.121 -18.062 1 41.66 661 ASN B C 1
ATOM 11322 O O . ASN B 1 661 ? 23.5 -3.635 -17.453 1 41.66 661 ASN B O 1
ATOM 11326 N N . GLN B 1 662 ? 24.297 -5.254 -17.766 1 41.81 662 GLN B N 1
ATOM 11327 C CA . GLN B 1 662 ? 24.234 -5.352 -16.312 1 41.81 662 GLN B CA 1
ATOM 11328 C C . GLN B 1 662 ? 25.25 -4.441 -15.648 1 41.81 662 GLN B C 1
ATOM 11330 O O . GLN B 1 662 ? 26.453 -4.617 -15.836 1 41.81 662 GLN B O 1
ATOM 11335 N N . ASN B 1 663 ? 24.938 -3.271 -15.555 1 37.03 663 ASN B N 1
ATOM 11336 C CA . ASN B 1 663 ? 25.797 -2.373 -14.789 1 37.03 663 ASN B CA 1
ATOM 11337 C C . ASN B 1 663 ? 26.531 -3.117 -13.68 1 37.03 663 ASN B C 1
ATOM 11339 O O . ASN B 1 663 ? 25.953 -3.961 -13 1 37.03 663 ASN B O 1
ATOM 11343 N N . LYS B 1 664 ? 27.859 -3.109 -13.609 1 39.66 664 LYS B N 1
ATOM 11344 C CA . LYS B 1 664 ? 28.969 -3.398 -12.711 1 39.66 664 LYS B CA 1
ATOM 11345 C C . LYS B 1 664 ? 28.562 -3.219 -11.25 1 39.66 664 LYS B C 1
ATOM 11347 O O . LYS B 1 664 ? 29.125 -3.848 -10.359 1 39.66 664 LYS B O 1
ATOM 11352 N N . LYS B 1 665 ? 27.734 -2.295 -11.07 1 40.97 665 LYS B N 1
ATOM 11353 C CA . LYS B 1 665 ? 27.609 -1.936 -9.664 1 40.97 665 LYS B CA 1
ATOM 11354 C C . LYS B 1 665 ? 26.797 -2.98 -8.906 1 40.97 665 LYS B C 1
ATOM 11356 O O . LYS B 1 665 ? 27.109 -3.309 -7.762 1 40.97 665 LYS B O 1
ATOM 11361 N N . THR B 1 666 ? 25.594 -3.389 -9.406 1 43.19 666 THR B N 1
ATOM 11362 C CA . THR B 1 666 ? 24.828 -4.363 -8.641 1 43.19 666 THR B CA 1
ATOM 11363 C C . THR B 1 666 ? 25.391 -5.766 -8.82 1 43.19 666 THR B C 1
ATOM 11365 O O . THR B 1 666 ? 25.125 -6.66 -8.016 1 43.19 666 THR B O 1
ATOM 11368 N N . THR B 1 667 ? 25.891 -6.176 -10 1 43.16 667 THR B N 1
ATOM 11369 C CA . THR B 1 667 ? 26.578 -7.438 -10.211 1 43.16 667 THR B CA 1
ATOM 11370 C C . THR B 1 667 ? 27.906 -7.453 -9.453 1 43.16 667 THR B C 1
ATOM 11372 O O . THR B 1 667 ? 28.672 -8.414 -9.555 1 43.16 667 THR B O 1
ATOM 11375 N N . ALA B 1 668 ? 28.406 -6.383 -9.242 1 42.28 668 ALA B N 1
ATOM 11376 C CA . ALA B 1 668 ? 29.672 -6.449 -8.508 1 42.28 668 ALA B CA 1
ATOM 11377 C C . ALA B 1 668 ? 29.594 -7.457 -7.363 1 42.28 668 ALA B C 1
ATOM 11379 O O . ALA B 1 668 ? 30.609 -8.016 -6.945 1 42.28 668 ALA B O 1
ATOM 11380 N N . ALA B 1 669 ? 28.297 -7.488 -6.758 1 48.12 669 ALA B N 1
ATOM 11381 C CA . ALA B 1 669 ? 28.391 -8.328 -5.562 1 48.12 669 ALA B CA 1
ATOM 11382 C C . ALA B 1 669 ? 28.438 -9.805 -5.934 1 48.12 669 ALA B C 1
ATOM 11384 O O . ALA B 1 669 ? 28.688 -10.656 -5.074 1 48.12 669 ALA B O 1
ATOM 11385 N N . SER B 1 670 ? 27.875 -10.141 -7.18 1 56.09 670 SER B N 1
ATOM 11386 C CA . SER B 1 670 ? 27.891 -11.594 -7.352 1 56.09 670 SER B CA 1
ATOM 11387 C C . SER B 1 670 ? 29.219 -12.07 -7.906 1 56.09 670 SER B C 1
ATOM 11389 O O . SER B 1 670 ? 29.766 -11.484 -8.852 1 56.09 670 SER B O 1
ATOM 11391 N N . ASP B 1 671 ? 29.938 -12.758 -7.164 1 68.69 671 ASP B N 1
ATOM 11392 C CA . ASP B 1 671 ? 31.156 -13.453 -7.562 1 68.69 671 ASP B CA 1
ATOM 11393 C C . ASP B 1 671 ? 31 -14.109 -8.93 1 68.69 671 ASP B C 1
ATOM 11395 O O . ASP B 1 671 ? 30.109 -14.938 -9.133 1 68.69 671 ASP B O 1
ATOM 11399 N N . PRO B 1 672 ? 31.562 -13.586 -10 1 80 672 PRO B N 1
ATOM 11400 C CA . PRO B 1 672 ? 31.469 -14.141 -11.344 1 80 672 PRO B CA 1
ATOM 11401 C C . PRO B 1 672 ? 31.656 -15.656 -11.375 1 80 672 PRO B C 1
ATOM 11403 O O . PRO B 1 672 ? 31.156 -16.328 -12.281 1 80 672 PRO B O 1
ATOM 11406 N N . SER B 1 673 ? 32.25 -16.172 -10.398 1 84.75 673 SER B N 1
ATOM 11407 C CA . SER B 1 673 ? 32.469 -17.609 -10.336 1 84.75 673 SER B CA 1
ATOM 11408 C C . SER B 1 673 ? 31.156 -18.359 -10.109 1 84.75 673 SER B C 1
ATOM 11410 O O . SER B 1 673 ? 30.969 -19.453 -10.633 1 84.75 673 SER B O 1
ATOM 11412 N N . ASN B 1 674 ? 30.297 -17.812 -9.391 1 86.5 674 ASN B N 1
ATOM 11413 C CA . ASN B 1 674 ? 29 -18.438 -9.125 1 86.5 674 ASN B CA 1
ATOM 11414 C C . ASN B 1 674 ? 28.141 -18.516 -10.375 1 86.5 674 ASN B C 1
ATOM 11416 O O . ASN B 1 674 ? 27.453 -19.516 -10.609 1 86.5 674 ASN B O 1
ATOM 11420 N N . LEU B 1 675 ? 28.25 -17.5 -11.148 1 89.56 675 LEU B N 1
ATOM 11421 C CA . LEU B 1 675 ? 27.5 -17.469 -12.398 1 89.56 675 LEU B CA 1
ATOM 11422 C C . LEU B 1 675 ? 28.062 -18.469 -13.406 1 89.56 675 LEU B C 1
ATOM 11424 O O . LEU B 1 675 ? 27.312 -19.094 -14.148 1 89.56 675 LEU B O 1
ATOM 11428 N N . LYS B 1 676 ? 29.328 -18.578 -13.406 1 90.75 676 LYS B N 1
ATOM 11429 C CA . LYS B 1 676 ? 29.969 -19.531 -14.305 1 90.75 676 LYS B CA 1
ATOM 11430 C C . LYS B 1 676 ? 29.594 -20.969 -13.938 1 90.75 676 LYS B C 1
ATOM 11432 O O . LYS B 1 676 ? 29.344 -21.797 -14.828 1 90.75 676 LYS B O 1
ATOM 11437 N N . ASN B 1 677 ? 29.531 -21.25 -12.68 1 91.19 677 ASN B N 1
ATOM 11438 C CA . ASN B 1 677 ? 29.141 -22.578 -12.234 1 91.19 677 ASN B CA 1
ATOM 11439 C C . ASN B 1 677 ? 27.688 -22.891 -12.625 1 91.19 677 ASN B C 1
ATOM 11441 O O . ASN B 1 677 ? 27.375 -24.016 -13.039 1 91.19 677 ASN B O 1
ATOM 11445 N N . ALA B 1 678 ? 26.859 -21.922 -12.406 1 93.62 678 ALA B N 1
ATOM 11446 C CA . ALA B 1 678 ? 25.453 -22.094 -12.773 1 93.62 678 ALA B CA 1
ATOM 11447 C C . ALA B 1 678 ? 25.297 -22.266 -14.281 1 93.62 678 ALA B C 1
ATOM 11449 O O . ALA B 1 678 ? 24.484 -23.062 -14.742 1 93.62 678 ALA B O 1
ATOM 11450 N N . LYS B 1 679 ? 26.078 -21.484 -15.023 1 93.81 679 LYS B N 1
ATOM 11451 C CA . LYS B 1 679 ? 26.062 -21.594 -16.484 1 93.81 679 LYS B CA 1
ATOM 11452 C C . LYS B 1 679 ? 26.453 -22.984 -16.938 1 93.81 679 LYS B C 1
ATOM 11454 O O . LYS B 1 679 ? 25.781 -23.578 -17.781 1 93.81 679 LYS B O 1
ATOM 11459 N N . ASN B 1 680 ? 27.453 -23.516 -16.406 1 93.69 680 ASN B N 1
ATOM 11460 C CA . ASN B 1 680 ? 27.922 -24.844 -16.766 1 93.69 680 ASN B CA 1
ATOM 11461 C C . ASN B 1 680 ? 26.906 -25.922 -16.391 1 93.69 680 ASN B C 1
ATOM 11463 O O . ASN B 1 680 ? 26.719 -26.891 -17.125 1 93.69 680 ASN B O 1
ATOM 11467 N N . ALA B 1 681 ? 26.312 -25.75 -15.258 1 94.5 681 ALA B N 1
ATOM 11468 C CA . ALA B 1 681 ? 25.328 -26.719 -14.797 1 94.5 681 ALA B CA 1
ATOM 11469 C C . ALA B 1 681 ? 24.109 -26.75 -15.719 1 94.5 681 ALA B C 1
ATOM 11471 O O . ALA B 1 681 ? 23.578 -27.828 -16.016 1 94.5 681 ALA B O 1
ATOM 11472 N N . ILE B 1 682 ? 23.672 -25.641 -16.188 1 94.88 682 ILE B N 1
ATOM 11473 C CA . ILE B 1 682 ? 22.516 -25.562 -17.062 1 94.88 682 ILE B CA 1
ATOM 11474 C C . ILE B 1 682 ? 22.875 -26.078 -18.453 1 94.88 682 ILE B C 1
ATOM 11476 O O . ILE B 1 682 ? 22.062 -26.719 -19.125 1 94.88 682 ILE B O 1
ATOM 11480 N N . LEU B 1 683 ? 24.125 -25.812 -18.859 1 94.5 683 LEU B N 1
ATOM 11481 C CA . LEU B 1 683 ? 24.578 -26.281 -20.156 1 94.5 683 LEU B CA 1
ATOM 11482 C C . LEU B 1 683 ? 24.609 -27.812 -20.219 1 94.5 683 LEU B C 1
ATOM 11484 O O . LEU B 1 683 ? 24.375 -28.391 -21.266 1 94.5 683 LEU B O 1
ATOM 11488 N N . GLU B 1 684 ? 24.891 -28.344 -19.125 1 93.94 684 GLU B N 1
ATOM 11489 C CA . GLU B 1 684 ? 24.891 -29.812 -19.047 1 93.94 684 GLU B CA 1
ATOM 11490 C C . GLU B 1 684 ? 23.469 -30.359 -19.25 1 93.94 684 GLU B C 1
ATOM 11492 O O . GLU B 1 684 ? 23.312 -31.484 -19.719 1 93.94 684 GLU B O 1
ATOM 11497 N N . GLU B 1 685 ? 22.484 -29.594 -18.891 1 94.75 685 GLU B N 1
ATOM 11498 C CA . GLU B 1 685 ? 21.094 -30.031 -19.016 1 94.75 685 GLU B CA 1
ATOM 11499 C C . GLU B 1 685 ? 20.469 -29.5 -20.297 1 94.75 685 GLU B C 1
ATOM 11501 O O . GLU B 1 685 ? 19.281 -29.703 -20.547 1 94.75 685 GLU B O 1
ATOM 11506 N N . LEU B 1 686 ? 21.219 -28.891 -21.188 1 94.5 686 LEU B N 1
ATOM 11507 C CA . LEU B 1 686 ? 20.719 -28.25 -22.391 1 94.5 686 LEU B CA 1
ATOM 11508 C C . LEU B 1 686 ? 20.062 -29.266 -23.312 1 94.5 686 LEU B C 1
ATOM 11510 O O . LEU B 1 686 ? 19.031 -28.984 -23.938 1 94.5 686 LEU B O 1
ATOM 11514 N N . PRO B 1 687 ? 20.609 -30.516 -23.422 1 94.31 687 PRO B N 1
ATOM 11515 C CA . PRO B 1 687 ? 19.953 -31.5 -24.281 1 94.31 687 PRO B CA 1
ATOM 11516 C C . PRO B 1 687 ? 18.547 -31.859 -23.797 1 94.31 687 PRO B C 1
ATOM 11518 O O . PRO B 1 687 ? 17.641 -32.094 -24.609 1 94.31 687 PRO B O 1
ATOM 11521 N N . ARG B 1 688 ? 18.422 -31.953 -22.531 1 95.56 688 ARG B N 1
ATOM 11522 C CA . ARG B 1 688 ? 17.094 -32.219 -21.969 1 95.56 688 ARG B CA 1
ATOM 11523 C C . ARG B 1 688 ? 16.125 -31.094 -22.297 1 95.56 688 ARG B C 1
ATOM 11525 O O . ARG B 1 688 ? 14.969 -31.344 -22.641 1 95.56 688 ARG B O 1
ATOM 11532 N N . ILE B 1 689 ? 16.547 -29.859 -22.203 1 96.44 689 ILE B N 1
ATOM 11533 C CA . ILE B 1 689 ? 15.734 -28.672 -22.484 1 96.44 689 ILE B CA 1
ATOM 11534 C C . ILE B 1 689 ? 15.328 -28.672 -23.953 1 96.44 689 ILE B C 1
ATOM 11536 O O . ILE B 1 689 ? 14.164 -28.422 -24.281 1 96.44 689 ILE B O 1
ATOM 11540 N N . VAL B 1 690 ? 16.297 -28.953 -24.812 1 94.5 690 VAL B N 1
ATOM 11541 C CA . VAL B 1 690 ? 16.047 -28.953 -26.25 1 94.5 690 VAL B CA 1
ATOM 11542 C C . VAL B 1 690 ? 15.055 -30.047 -26.594 1 94.5 690 VAL B C 1
ATOM 11544 O O . VAL B 1 690 ? 14.188 -29.859 -27.453 1 94.5 690 VAL B O 1
ATOM 11547 N N . ASN B 1 691 ? 15.203 -31.188 -25.969 1 95 691 ASN B N 1
ATOM 11548 C CA . ASN B 1 691 ? 14.258 -32.281 -26.203 1 95 691 ASN B CA 1
ATOM 11549 C C . ASN B 1 691 ? 12.836 -31.875 -25.828 1 95 691 ASN B C 1
ATOM 11551 O O . ASN B 1 691 ? 11.891 -32.188 -26.547 1 95 691 ASN B O 1
ATOM 11555 N N . THR B 1 692 ? 12.688 -31.234 -24.703 1 96.56 692 THR B N 1
ATOM 11556 C CA . THR B 1 692 ? 11.375 -30.781 -24.25 1 96.56 692 THR B CA 1
ATOM 11557 C C . THR B 1 692 ? 10.789 -29.781 -25.25 1 96.56 692 THR B C 1
ATOM 11559 O O . THR B 1 692 ? 9.594 -29.828 -25.547 1 96.56 692 THR B O 1
ATOM 11562 N N . MET B 1 693 ? 11.633 -28.844 -25.75 1 95.25 693 MET B N 1
ATOM 11563 C CA . MET B 1 693 ? 11.164 -27.859 -26.734 1 95.25 693 MET B CA 1
ATOM 11564 C C . MET B 1 693 ? 10.719 -28.531 -28.016 1 95.25 693 MET B C 1
ATOM 11566 O O . MET B 1 693 ? 9.727 -28.125 -28.625 1 95.25 693 MET B O 1
ATOM 11570 N N . ALA B 1 694 ? 11.422 -29.562 -28.375 1 93.69 694 ALA B N 1
ATOM 11571 C CA . ALA B 1 694 ? 11.078 -30.297 -29.594 1 93.69 694 ALA B CA 1
ATOM 11572 C C . ALA B 1 694 ? 9.75 -31.031 -29.422 1 93.69 694 ALA B C 1
ATOM 11574 O O . ALA B 1 694 ? 8.938 -31.062 -30.359 1 93.69 694 ALA B O 1
ATOM 11575 N N . LEU B 1 695 ? 9.555 -31.625 -28.328 1 94.56 695 LEU B N 1
ATOM 11576 C CA . LEU B 1 695 ? 8.297 -32.312 -28.047 1 94.56 695 LEU B CA 1
ATOM 11577 C C . LEU B 1 695 ? 7.125 -31.344 -28.078 1 94.56 695 LEU B C 1
ATOM 11579 O O . LEU B 1 695 ? 6.07 -31.641 -28.641 1 94.56 695 LEU B O 1
ATOM 11583 N N . LEU B 1 696 ? 7.32 -30.172 -27.453 1 95.25 696 LEU B N 1
ATOM 11584 C CA . LEU B 1 696 ? 6.277 -29.156 -27.422 1 95.25 696 LEU B CA 1
ATOM 11585 C C . LEU B 1 696 ? 5.977 -28.656 -28.844 1 95.25 696 LEU B C 1
ATOM 11587 O O . LEU B 1 696 ? 4.812 -28.438 -29.188 1 95.25 696 LEU B O 1
ATOM 11591 N N . TRP B 1 697 ? 7.066 -28.516 -29.562 1 93.06 697 TRP B N 1
ATOM 11592 C CA . TRP B 1 697 ? 6.914 -28.031 -30.938 1 93.06 697 TRP B CA 1
ATOM 11593 C C . TRP B 1 697 ? 6.117 -29.031 -31.781 1 93.06 697 TRP B C 1
ATOM 11595 O O . TRP B 1 697 ? 5.297 -28.625 -32.594 1 93.06 697 TRP B O 1
ATOM 11605 N N . ASN B 1 698 ? 6.281 -30.281 -31.547 1 91.5 698 ASN B N 1
ATOM 11606 C CA . ASN B 1 698 ? 5.555 -31.328 -32.25 1 91.5 698 ASN B CA 1
ATOM 11607 C C . ASN B 1 698 ? 4.07 -31.312 -31.906 1 91.5 698 ASN B C 1
ATOM 11609 O O . ASN B 1 698 ? 3.221 -31.531 -32.781 1 91.5 698 ASN B O 1
ATOM 11613 N N . VAL B 1 699 ? 3.814 -31.188 -30.688 1 92.44 699 VAL B N 1
ATOM 11614 C CA . VAL B 1 699 ? 2.424 -31.109 -30.25 1 92.44 699 VAL B CA 1
ATOM 11615 C C . VAL B 1 699 ? 1.73 -29.938 -30.922 1 92.44 699 VAL B C 1
ATOM 11617 O O . VAL B 1 699 ? 0.573 -30.047 -31.344 1 92.44 699 VAL B O 1
ATOM 11620 N N . LEU B 1 700 ? 2.441 -28.781 -31.016 1 91.69 700 LEU B N 1
ATOM 11621 C CA . LEU B 1 700 ? 1.867 -27.594 -31.625 1 91.69 700 LEU B CA 1
ATOM 11622 C C . LEU B 1 700 ? 1.59 -27.828 -33.125 1 91.69 700 LEU B C 1
ATOM 11624 O O . LEU B 1 700 ? 0.555 -27.391 -33.625 1 91.69 700 LEU B O 1
ATOM 11628 N N . ARG B 1 701 ? 2.465 -28.484 -33.75 1 89.5 701 ARG B N 1
ATOM 11629 C CA . ARG B 1 701 ? 2.289 -28.797 -35.156 1 89.5 701 ARG B CA 1
ATOM 11630 C C . ARG B 1 701 ? 1.08 -29.688 -35.375 1 89.5 701 ARG B C 1
ATOM 11632 O O . ARG B 1 701 ? 0.315 -29.5 -36.344 1 89.5 701 ARG B O 1
ATOM 11639 N N . ARG B 1 702 ? 0.853 -30.594 -34.531 1 87.38 702 ARG B N 1
ATOM 11640 C CA . ARG B 1 702 ? -0.287 -31.5 -34.625 1 87.38 702 ARG B CA 1
ATOM 11641 C C . ARG B 1 702 ? -1.597 -30.75 -34.375 1 87.38 702 ARG B C 1
ATOM 11643 O O . ARG B 1 702 ? -2.592 -31 -35.062 1 87.38 702 ARG B O 1
ATOM 11650 N N . GLU B 1 703 ? -1.512 -29.938 -33.375 1 86.19 703 GLU B N 1
ATOM 11651 C CA . GLU B 1 703 ? -2.707 -29.172 -33.031 1 86.19 703 GLU B CA 1
ATOM 11652 C C . GLU B 1 703 ? -3.08 -28.188 -34.125 1 86.19 703 GLU B C 1
ATOM 11654 O O . GLU B 1 703 ? -4.262 -27.969 -34.406 1 86.19 703 GLU B O 1
ATOM 11659 N N . GLU B 1 704 ? -2.109 -27.578 -34.75 1 84 704 GLU B N 1
ATOM 11660 C CA . GLU B 1 704 ? -2.371 -26.641 -35.844 1 84 704 GLU B CA 1
ATOM 11661 C C . GLU B 1 704 ? -2.861 -27.375 -37.094 1 84 704 GLU B C 1
ATOM 11663 O O . GLU B 1 704 ? -3.666 -26.828 -37.875 1 84 704 GLU B O 1
ATOM 11668 N N . ALA B 1 705 ? -2.393 -28.516 -37.281 1 80 705 ALA B N 1
ATOM 11669 C CA . ALA B 1 705 ? -2.83 -29.328 -38.406 1 80 705 ALA B CA 1
ATOM 11670 C C . ALA B 1 705 ? -4.289 -29.75 -38.25 1 80 705 ALA B C 1
ATOM 11672 O O . ALA B 1 705 ? -5.023 -29.859 -39.219 1 80 705 ALA B O 1
ATOM 11673 N N . GLN B 1 706 ? -4.664 -29.906 -37.062 1 74.69 706 GLN B N 1
ATOM 11674 C CA . GLN B 1 706 ? -6.047 -30.281 -36.781 1 74.69 706 GLN B CA 1
ATOM 11675 C C . GLN B 1 706 ? -6.984 -29.094 -36.938 1 74.69 706 GLN B C 1
ATOM 11677 O O . GLN B 1 706 ? -8.172 -29.266 -37.219 1 74.69 706 GLN B O 1
ATOM 11682 N N . LYS B 1 707 ? -6.484 -27.781 -36.625 1 69.25 707 LYS B N 1
ATOM 11683 C CA . LYS B 1 707 ? -7.305 -26.578 -36.719 1 69.25 707 LYS B CA 1
ATOM 11684 C C . LYS B 1 707 ? -7.609 -26.266 -38.188 1 69.25 707 LYS B C 1
ATOM 11686 O O . LYS B 1 707 ? -8.602 -25.609 -38.5 1 69.25 707 LYS B O 1
ATOM 11691 N N . ARG B 1 708 ? -6.805 -26.641 -39.25 1 58.69 708 ARG B N 1
ATOM 11692 C CA . ARG B 1 708 ? -7.094 -26.359 -40.656 1 58.69 708 ARG B CA 1
ATOM 11693 C C . ARG B 1 708 ? -8.422 -26.969 -41.062 1 58.69 708 ARG B C 1
ATOM 11695 O O . ARG B 1 708 ? -8.719 -28.109 -40.719 1 58.69 708 ARG B O 1
ATOM 11702 N N . PRO B 1 709 ? -9.383 -25.938 -41.344 1 50.94 709 PRO B N 1
ATOM 11703 C CA . PRO B 1 709 ? -10.727 -26.344 -41.75 1 50.94 709 PRO B CA 1
ATOM 11704 C C . PRO B 1 709 ? -10.719 -27.547 -42.688 1 50.94 709 PRO B C 1
ATOM 11706 O O . PRO B 1 709 ? -10.25 -27.438 -43.844 1 50.94 709 PRO B O 1
ATOM 11709 N N . VAL B 1 710 ? -10.211 -28.688 -42.469 1 42.94 710 VAL B N 1
ATOM 11710 C CA . VAL B 1 710 ? -10.555 -29.641 -43.531 1 42.94 710 VAL B CA 1
ATOM 11711 C C . VAL B 1 710 ? -11.984 -29.375 -44 1 42.94 710 VAL B C 1
ATOM 11713 O O . VAL B 1 710 ? -12.742 -28.672 -43.344 1 42.94 710 VAL B O 1
ATOM 11716 N N . ASP B 1 711 ? -12.57 -30.516 -44.906 1 38.25 711 ASP B N 1
ATOM 11717 C CA . ASP B 1 711 ? -13.805 -30.656 -45.656 1 38.25 711 ASP B CA 1
ATOM 11718 C C . ASP B 1 711 ? -15.008 -30.219 -44.844 1 38.25 711 ASP B C 1
ATOM 11720 O O . ASP B 1 711 ? -14.945 -30.203 -43.594 1 38.25 711 ASP B O 1
ATOM 11724 N N . LEU B 1 712 ? -16.219 -29.812 -45.562 1 36.97 712 LEU B N 1
ATOM 11725 C CA . LEU B 1 712 ? -17.625 -29.5 -45.312 1 36.97 712 LEU B CA 1
ATOM 11726 C C . LEU B 1 712 ? -18.156 -30.25 -44.094 1 36.97 712 LEU B C 1
ATOM 11728 O O . LEU B 1 712 ? -19.266 -30 -43.625 1 36.97 712 LEU B O 1
ATOM 11732 N N . LEU B 1 713 ? -18.031 -31.656 -44.094 1 36.09 713 LEU B N 1
ATOM 11733 C CA . LEU B 1 713 ? -18.766 -32.5 -43.188 1 36.09 713 LEU B CA 1
ATOM 11734 C C . LEU B 1 713 ? -18.25 -32.375 -41.75 1 36.09 713 LEU B C 1
ATOM 11736 O O . LEU B 1 713 ? -17.031 -32.375 -41.531 1 36.09 713 LEU B O 1
ATOM 11740 N N . GLY B 1 714 ? -18.781 -31.656 -40.75 1 37.97 714 GLY B N 1
ATOM 11741 C CA . GLY B 1 714 ? -18.953 -31.375 -39.344 1 37.97 714 GLY B CA 1
ATOM 11742 C C . GLY B 1 714 ? -18.094 -32.25 -38.438 1 37.97 714 GLY B C 1
ATOM 11743 O O . GLY B 1 714 ? -18.438 -32.469 -37.281 1 37.97 714 GLY B O 1
ATOM 11744 N N . ALA B 1 715 ? -17.531 -33.312 -38.812 1 38.59 715 ALA B N 1
ATOM 11745 C CA . ALA B 1 715 ? -17.031 -34.188 -37.75 1 38.59 715 ALA B CA 1
ATOM 11746 C C . ALA B 1 715 ? -16.078 -33.406 -36.844 1 38.59 715 ALA B C 1
ATOM 11748 O O . ALA B 1 715 ? -15.047 -32.906 -37.281 1 38.59 715 ALA B O 1
ATOM 11749 N N . THR B 1 716 ? -16.625 -32.625 -35.906 1 44.12 716 THR B N 1
ATOM 11750 C CA . THR B 1 716 ? -16.047 -32.031 -34.688 1 44.12 716 THR B CA 1
ATOM 11751 C C . THR B 1 716 ? -14.898 -32.875 -34.188 1 44.12 716 THR B C 1
ATOM 11753 O O . THR B 1 716 ? -15.117 -34 -33.688 1 44.12 716 THR B O 1
ATOM 11756 N N . LYS B 1 717 ? -13.836 -33 -34.781 1 46.56 717 LYS B N 1
ATOM 11757 C CA . LYS B 1 717 ? -12.586 -33.656 -34.406 1 46.56 717 LYS B CA 1
ATOM 11758 C C . LYS B 1 717 ? -12.32 -33.531 -32.906 1 46.56 717 LYS B C 1
ATOM 11760 O O . LYS B 1 717 ? -12.922 -32.688 -32.25 1 46.56 717 LYS B O 1
ATOM 11765 N N . GLY B 1 718 ? -11.047 -34.188 -32.531 1 45.12 718 GLY B N 1
ATOM 11766 C CA . GLY B 1 718 ? -10.43 -34.688 -31.297 1 45.12 718 GLY B CA 1
ATOM 11767 C C . GLY B 1 718 ? -10.234 -33.625 -30.25 1 45.12 718 GLY B C 1
ATOM 11768 O O . GLY B 1 718 ? -10.266 -32.438 -30.562 1 45.12 718 GLY B O 1
ATOM 11769 N N . SER B 1 719 ? -10.578 -34 -29.031 1 52.66 719 SER B N 1
ATOM 11770 C CA . SER B 1 719 ? -10.492 -33.375 -27.719 1 52.66 719 SER B CA 1
ATOM 11771 C C . SER B 1 719 ? -9.172 -32.625 -27.547 1 52.66 719 SER B C 1
ATOM 11773 O O . SER B 1 719 ? -8.102 -33.25 -27.547 1 52.66 719 SER B O 1
ATOM 11775 N N . SER B 1 720 ? -8.969 -31.406 -28.125 1 61.69 720 SER B N 1
ATOM 11776 C CA . SER B 1 720 ? -7.785 -30.578 -27.906 1 61.69 720 SER B CA 1
ATOM 11777 C C . SER B 1 720 ? -7.543 -30.344 -26.422 1 61.69 720 SER B C 1
ATOM 11779 O O . SER B 1 720 ? -8.492 -30.188 -25.641 1 61.69 720 SER B O 1
ATOM 11781 N N . SER B 1 721 ? -6.43 -30.875 -25.922 1 75.44 721 SER B N 1
ATOM 11782 C CA . SER B 1 721 ? -5.992 -30.625 -24.562 1 75.44 721 SER B CA 1
ATOM 11783 C C . SER B 1 721 ? -6.105 -29.141 -24.219 1 75.44 721 SER B C 1
ATOM 11785 O O . SER B 1 721 ? -5.789 -28.281 -25.047 1 75.44 721 SER B O 1
ATOM 11787 N N . VAL B 1 722 ? -6.766 -28.844 -23.188 1 81.5 722 VAL B N 1
ATOM 11788 C CA . VAL B 1 722 ? -7.031 -27.5 -22.688 1 81.5 722 VAL B CA 1
ATOM 11789 C C . VAL B 1 722 ? -5.723 -26.719 -22.562 1 81.5 722 VAL B C 1
ATOM 11791 O O . VAL B 1 722 ? -5.703 -25.5 -22.719 1 81.5 722 VAL B O 1
ATOM 11794 N N . TYR B 1 723 ? -4.582 -27.422 -22.516 1 85.62 723 TYR B N 1
ATOM 11795 C CA . TYR B 1 723 ? -3.301 -26.797 -22.219 1 85.62 723 TYR B CA 1
ATOM 11796 C C . TYR B 1 723 ? -2.627 -26.297 -23.484 1 85.62 723 TYR B C 1
ATOM 11798 O O . TYR B 1 723 ? -1.744 -25.438 -23.438 1 85.62 723 TYR B O 1
ATOM 11806 N N . PHE B 1 724 ? -3.051 -26.859 -24.641 1 86.31 724 PHE B N 1
ATOM 11807 C CA . PHE B 1 724 ? -2.344 -26.531 -25.875 1 86.31 724 PHE B CA 1
ATOM 11808 C C . PHE B 1 724 ? -3.279 -25.859 -26.875 1 86.31 724 PHE B C 1
ATOM 11810 O O . PHE B 1 724 ? -3.033 -25.906 -28.078 1 86.31 724 PHE B O 1
ATOM 11817 N N . LYS B 1 725 ? -4.316 -25.359 -26.297 1 81.5 725 LYS B N 1
ATOM 11818 C CA . LYS B 1 725 ? -5.285 -24.688 -27.172 1 81.5 725 LYS B CA 1
ATOM 11819 C C . LYS B 1 725 ? -4.715 -23.391 -27.734 1 81.5 725 LYS B C 1
ATOM 11821 O O . LYS B 1 725 ? -4.957 -23.047 -28.891 1 81.5 725 LYS B O 1
ATOM 11826 N N . THR B 1 726 ? -3.951 -22.656 -26.875 1 83.88 726 THR B N 1
ATOM 11827 C CA . THR B 1 726 ? -3.354 -21.406 -27.312 1 83.88 726 THR B CA 1
ATOM 11828 C C . THR B 1 726 ? -2.018 -21.656 -28 1 83.88 726 THR B C 1
ATOM 11830 O O . THR B 1 726 ? -0.966 -21.25 -27.5 1 83.88 726 THR B O 1
ATOM 11833 N N . THR B 1 727 ? -2.062 -22.094 -29.25 1 86.88 727 THR B N 1
ATOM 11834 C CA . THR B 1 727 ? -0.874 -22.531 -29.969 1 86.88 727 THR B CA 1
ATOM 11835 C C . THR B 1 727 ? -0.012 -21.328 -30.359 1 86.88 727 THR B C 1
ATOM 11837 O O . THR B 1 727 ? 1.218 -21.406 -30.328 1 86.88 727 THR B O 1
ATOM 11840 N N . LYS B 1 728 ? -0.662 -20.219 -30.703 1 86.62 728 LYS B N 1
ATOM 11841 C CA . LYS B 1 728 ? 0.097 -19.047 -31.125 1 86.62 728 LYS B CA 1
ATOM 11842 C C . LYS B 1 728 ? 0.953 -18.5 -30 1 86.62 728 LYS B C 1
ATOM 11844 O O . LYS B 1 728 ? 2.125 -18.188 -30.188 1 86.62 728 LYS B O 1
ATOM 11849 N N . THR B 1 729 ? 0.393 -18.422 -28.859 1 89.31 729 THR B N 1
ATOM 11850 C CA . THR B 1 729 ? 1.11 -17.891 -27.719 1 89.31 729 THR B CA 1
ATOM 11851 C C . THR B 1 729 ? 2.238 -18.828 -27.297 1 89.31 729 THR B C 1
ATOM 11853 O O . THR B 1 729 ? 3.324 -18.375 -26.922 1 89.31 729 THR B O 1
ATOM 11856 N N . ILE B 1 730 ? 1.995 -20.109 -27.297 1 92.62 730 ILE B N 1
ATOM 11857 C CA . ILE B 1 730 ? 3.004 -21.094 -26.906 1 92.62 730 ILE B CA 1
ATOM 11858 C C . ILE B 1 730 ? 4.172 -21.047 -27.891 1 92.62 730 ILE B C 1
ATOM 11860 O O . ILE B 1 730 ? 5.336 -21.125 -27.484 1 92.62 730 ILE B O 1
ATOM 11864 N N . ARG B 1 731 ? 3.812 -20.953 -29.188 1 93.62 731 ARG B N 1
ATOM 11865 C CA . ARG B 1 731 ? 4.848 -20.844 -30.219 1 93.62 731 ARG B CA 1
ATOM 11866 C C . ARG B 1 731 ? 5.723 -19.625 -29.984 1 93.62 731 ARG B C 1
ATOM 11868 O O . ARG B 1 731 ? 6.949 -19.703 -30.078 1 93.62 731 ARG B O 1
ATOM 11875 N N . GLN B 1 732 ? 5.047 -18.547 -29.688 1 92.25 732 GLN B N 1
ATOM 11876 C CA . GLN B 1 732 ? 5.777 -17.312 -29.438 1 92.25 732 GLN B CA 1
ATOM 11877 C C . GLN B 1 732 ? 6.703 -17.453 -28.234 1 92.25 732 GLN B C 1
ATOM 11879 O O . GLN B 1 732 ? 7.832 -16.969 -28.25 1 92.25 732 GLN B O 1
ATOM 11884 N N . LYS B 1 733 ? 6.273 -18.078 -27.188 1 94.31 733 LYS B N 1
ATOM 11885 C CA . LYS B 1 733 ? 7.074 -18.25 -25.969 1 94.31 733 LYS B CA 1
ATOM 11886 C C . LYS B 1 733 ? 8.266 -19.172 -26.219 1 94.31 733 LYS B C 1
ATOM 11888 O O . LYS B 1 733 ? 9.344 -18.969 -25.656 1 94.31 733 LYS B O 1
ATOM 11893 N N . ILE B 1 734 ? 8.078 -20.188 -27.062 1 95.19 734 ILE B N 1
ATOM 11894 C CA . ILE B 1 734 ? 9.172 -21.094 -27.406 1 95.19 734 ILE B CA 1
ATOM 11895 C C . ILE B 1 734 ? 10.234 -20.344 -28.203 1 95.19 734 ILE B C 1
ATOM 11897 O O . ILE B 1 734 ? 11.43 -20.5 -27.969 1 95.19 734 ILE B O 1
ATOM 11901 N N . LEU B 1 735 ? 9.773 -19.453 -29.062 1 95.06 735 LEU B N 1
ATOM 11902 C CA . LEU B 1 735 ? 10.695 -18.672 -29.891 1 95.06 735 LEU B CA 1
ATOM 11903 C C . LEU B 1 735 ? 11.43 -17.641 -29.047 1 95.06 735 LEU B C 1
ATOM 11905 O O . LEU B 1 735 ? 12.617 -17.391 -29.266 1 95.06 735 LEU B O 1
ATOM 11909 N N . GLU B 1 736 ? 10.758 -17.094 -28.156 1 93.81 736 GLU B N 1
ATOM 11910 C CA . GLU B 1 736 ? 11.383 -16.141 -27.25 1 93.81 736 GLU B CA 1
ATOM 11911 C C . GLU B 1 736 ? 12.477 -16.797 -26.422 1 93.81 736 GLU B C 1
ATOM 11913 O O . GLU B 1 736 ? 13.461 -16.156 -26.047 1 93.81 736 GLU B O 1
ATOM 11918 N N . PHE B 1 737 ? 12.32 -18.062 -26.141 1 95.31 737 PHE B N 1
ATOM 11919 C CA . PHE B 1 737 ? 13.297 -18.828 -25.359 1 95.31 737 PHE B CA 1
ATOM 11920 C C . PHE B 1 737 ? 14.508 -19.188 -26.219 1 95.31 737 PHE B C 1
ATOM 11922 O O . PHE B 1 737 ? 15.648 -18.953 -25.812 1 95.31 737 PHE B O 1
ATOM 11929 N N . LEU B 1 738 ? 14.266 -19.625 -27.422 1 94.12 738 LEU B N 1
ATOM 11930 C CA . LEU B 1 738 ? 15.32 -20.25 -28.234 1 94.12 738 LEU B CA 1
ATOM 11931 C C . LEU B 1 738 ? 16.094 -19.188 -29.016 1 94.12 738 LEU B C 1
ATOM 11933 O O . LEU B 1 738 ? 17.297 -19.328 -29.234 1 94.12 738 LEU B O 1
ATOM 11937 N N . ASN B 1 739 ? 15.484 -18.078 -29.406 1 92.62 739 ASN B N 1
ATOM 11938 C CA . ASN B 1 739 ? 16.109 -17.109 -30.297 1 92.62 739 ASN B CA 1
ATOM 11939 C C . ASN B 1 739 ? 17.344 -16.484 -29.672 1 92.62 739 ASN B C 1
ATOM 11941 O O . ASN B 1 739 ? 18.422 -16.484 -30.281 1 92.62 739 ASN B O 1
ATOM 11945 N N . PRO B 1 740 ? 17.312 -16.016 -28.469 1 92.88 740 PRO B N 1
ATOM 11946 C CA . PRO B 1 740 ? 18.516 -15.422 -27.875 1 92.88 740 PRO B CA 1
ATOM 11947 C C . PRO B 1 740 ? 19.609 -16.453 -27.609 1 92.88 740 PRO B C 1
ATOM 11949 O O . PRO B 1 740 ? 20.797 -16.109 -27.656 1 92.88 740 PRO B O 1
ATOM 11952 N N . LEU B 1 741 ? 19.219 -17.688 -27.344 1 92.62 741 LEU B N 1
ATOM 11953 C CA . LEU B 1 741 ? 20.188 -18.75 -27.094 1 92.62 741 LEU B CA 1
ATOM 11954 C C . LEU B 1 741 ? 20.922 -19.125 -28.375 1 92.62 741 LEU B C 1
ATOM 11956 O O . LEU B 1 741 ? 22.109 -19.469 -28.344 1 92.62 741 LEU B O 1
ATOM 11960 N N . THR B 1 742 ? 20.25 -19.047 -29.5 1 91.31 742 THR B N 1
ATOM 11961 C CA . THR B 1 742 ? 20.844 -19.391 -30.781 1 91.31 742 THR B CA 1
ATOM 11962 C C . THR B 1 742 ? 21.891 -18.359 -31.188 1 91.31 742 THR B C 1
ATOM 11964 O O . THR B 1 742 ? 22.922 -18.688 -31.797 1 91.31 742 THR B O 1
ATOM 11967 N N . ALA B 1 743 ? 21.641 -17.156 -30.828 1 88.75 743 ALA B N 1
ATOM 11968 C CA . ALA B 1 743 ? 22.547 -16.062 -31.188 1 88.75 743 ALA B CA 1
ATOM 11969 C C . ALA B 1 743 ? 23.844 -16.141 -30.375 1 88.75 743 ALA B C 1
ATOM 11971 O O . ALA B 1 743 ? 24.922 -15.906 -30.906 1 88.75 743 ALA B O 1
ATOM 11972 N N . HIS B 1 744 ? 23.766 -16.531 -29.109 1 89.25 744 HIS B N 1
ATOM 11973 C CA . HIS B 1 744 ? 24.938 -16.438 -28.219 1 89.25 744 HIS B CA 1
ATOM 11974 C C . HIS B 1 744 ? 25.562 -17.812 -28 1 89.25 744 HIS B C 1
ATOM 11976 O O . HIS B 1 744 ? 26.734 -17.922 -27.641 1 89.25 744 HIS B O 1
ATOM 11982 N N . LEU B 1 745 ? 24.719 -18.922 -28.078 1 92.38 745 LEU B N 1
ATOM 11983 C CA . LEU B 1 745 ? 25.188 -20.266 -27.781 1 92.38 745 LEU B CA 1
ATOM 11984 C C . LEU B 1 745 ? 24.906 -21.219 -28.938 1 92.38 745 LEU B C 1
ATOM 11986 O O . LEU B 1 745 ? 24.422 -22.328 -28.719 1 92.38 745 LEU B O 1
ATOM 11990 N N . GLY B 1 746 ? 25.266 -20.734 -30.094 1 89.31 746 GLY B N 1
ATOM 11991 C CA . GLY B 1 746 ? 24.953 -21.516 -31.281 1 89.31 746 GLY B CA 1
ATOM 11992 C C . GLY B 1 746 ? 25.609 -22.891 -31.281 1 89.31 746 GLY B C 1
ATOM 11993 O O . GLY B 1 746 ? 24.938 -23.891 -31.547 1 89.31 746 GLY B O 1
ATOM 11994 N N . VAL B 1 747 ? 26.828 -22.984 -30.875 1 89.25 747 VAL B N 1
ATOM 11995 C CA . VAL B 1 747 ? 27.594 -24.219 -30.922 1 89.25 747 VAL B CA 1
ATOM 11996 C C . VAL B 1 747 ? 27.047 -25.188 -29.875 1 89.25 747 VAL B C 1
ATOM 11998 O O . VAL B 1 747 ? 26.875 -26.391 -30.141 1 89.25 747 VAL B O 1
ATOM 12001 N N . GLN B 1 748 ? 26.781 -24.719 -28.766 1 91.88 748 GLN B N 1
ATOM 12002 C CA . GLN B 1 748 ? 26.281 -25.547 -27.672 1 91.88 748 GLN B CA 1
ATOM 12003 C C . GLN B 1 748 ? 24.875 -26.062 -27.984 1 91.88 748 GLN B C 1
ATOM 12005 O O . GLN B 1 748 ? 24.531 -27.188 -27.641 1 91.88 748 GLN B O 1
ATOM 12010 N N . LEU B 1 749 ? 24.109 -25.266 -28.625 1 92.31 749 LEU B N 1
ATOM 12011 C CA . LEU B 1 749 ? 22.75 -25.641 -28.969 1 92.31 749 LEU B CA 1
ATOM 12012 C C . LEU B 1 749 ? 22.734 -26.734 -30.031 1 92.31 749 LEU B C 1
ATOM 12014 O O . LEU B 1 749 ? 21.938 -27.672 -29.922 1 92.31 749 LEU B O 1
ATOM 12018 N N . ILE B 1 750 ? 23.609 -26.609 -31.016 1 91.06 750 ILE B N 1
ATOM 12019 C CA . ILE B 1 750 ? 23.688 -27.609 -32.062 1 91.06 750 ILE B CA 1
ATOM 12020 C C . ILE B 1 750 ? 24.172 -28.938 -31.484 1 91.06 750 ILE B C 1
ATOM 12022 O O . ILE B 1 750 ? 23.688 -30 -31.891 1 91.06 750 ILE B O 1
ATOM 12026 N N . ALA B 1 751 ? 25.078 -28.797 -30.625 1 91.44 751 ALA B N 1
ATOM 12027 C CA . ALA B 1 751 ? 25.562 -30 -29.938 1 91.44 751 ALA B CA 1
ATOM 12028 C C . ALA B 1 751 ? 24.453 -30.688 -29.156 1 91.44 751 ALA B C 1
ATOM 12030 O O . ALA B 1 751 ? 24.375 -31.906 -29.109 1 91.44 751 ALA B O 1
ATOM 12031 N N . ALA B 1 752 ? 23.641 -29.938 -28.5 1 92.75 752 ALA B N 1
ATOM 12032 C CA . ALA B 1 752 ? 22.531 -30.469 -27.719 1 92.75 752 ALA B CA 1
ATOM 12033 C C . ALA B 1 752 ? 21.5 -31.125 -28.625 1 92.75 752 ALA B C 1
ATOM 12035 O O . ALA B 1 752 ? 20.938 -32.188 -28.281 1 92.75 752 ALA B O 1
ATOM 12036 N N . VAL B 1 753 ? 21.25 -30.562 -29.781 1 90.75 753 VAL B N 1
ATOM 12037 C CA . VAL B 1 753 ? 20.312 -31.109 -30.75 1 90.75 753 VAL B CA 1
ATOM 12038 C C . VAL B 1 753 ? 20.828 -32.469 -31.266 1 90.75 753 VAL B C 1
ATOM 12040 O O . VAL B 1 753 ? 20.062 -33.406 -31.406 1 90.75 753 VAL B O 1
ATOM 12043 N N . ALA B 1 754 ? 22.094 -32.438 -31.531 1 89.62 754 ALA B N 1
ATOM 12044 C CA . ALA B 1 754 ? 22.719 -33.656 -32 1 89.62 754 ALA B CA 1
ATOM 12045 C C . ALA B 1 754 ? 22.609 -34.781 -30.969 1 89.62 754 ALA B C 1
ATOM 12047 O O . ALA B 1 754 ? 22.391 -35.938 -31.312 1 89.62 754 ALA B O 1
ATOM 12048 N N . ALA B 1 755 ? 22.781 -34.406 -29.828 1 89.81 755 ALA B N 1
ATOM 12049 C CA . ALA B 1 755 ? 22.688 -35.375 -28.734 1 89.81 755 ALA B CA 1
ATOM 12050 C C . ALA B 1 755 ? 21.281 -35.938 -28.625 1 89.81 755 ALA B C 1
ATOM 12052 O O . ALA B 1 755 ? 21.094 -37.156 -28.375 1 89.81 755 ALA B O 1
ATOM 12053 N N . VAL B 1 756 ? 20.266 -35.125 -28.75 1 89.94 756 VAL B N 1
ATOM 12054 C CA . VAL B 1 756 ? 18.875 -35.562 -28.672 1 89.94 756 VAL B CA 1
ATOM 12055 C C . VAL B 1 756 ? 18.531 -36.469 -29.859 1 89.94 756 VAL B C 1
ATOM 12057 O O . VAL B 1 756 ? 17.844 -37.469 -29.688 1 89.94 756 VAL B O 1
ATOM 12060 N N . TRP B 1 757 ? 19.078 -36.156 -31 1 86.44 757 TRP B N 1
ATOM 12061 C CA . TRP B 1 757 ? 18.828 -36.938 -32.188 1 86.44 757 TRP B CA 1
ATOM 12062 C C . TRP B 1 757 ? 19.484 -38.312 -32.094 1 86.44 757 TRP B C 1
ATOM 12064 O O . TRP B 1 757 ? 18.906 -39.344 -32.531 1 86.44 757 TRP B O 1
ATOM 12074 N N . SER B 1 758 ? 20.625 -38.281 -31.594 1 86.25 758 SER B N 1
ATOM 12075 C CA . SER B 1 758 ? 21.344 -39.531 -31.438 1 86.25 758 SER B CA 1
ATOM 12076 C C . SER B 1 758 ? 20.625 -40.469 -30.453 1 86.25 758 SER B C 1
ATOM 12078 O O . SER B 1 758 ? 20.578 -41.656 -30.656 1 86.25 758 SER B O 1
ATOM 12080 N N . ARG B 1 759 ? 20.094 -39.906 -29.484 1 84.31 759 ARG B N 1
ATOM 12081 C CA . ARG B 1 759 ? 19.375 -40.688 -28.469 1 84.31 759 ARG B CA 1
ATOM 12082 C C . ARG B 1 759 ? 18.078 -41.25 -29.047 1 84.31 759 ARG B C 1
ATOM 12084 O O . ARG B 1 759 ? 17.688 -42.375 -28.703 1 84.31 759 ARG B O 1
ATOM 12091 N N . LYS B 1 760 ? 17.406 -40.562 -29.875 1 82.12 760 LYS B N 1
ATOM 12092 C CA . LYS B 1 760 ? 16.156 -41 -30.484 1 82.12 760 LYS B CA 1
ATOM 12093 C C . LYS B 1 760 ? 16.406 -42.094 -31.516 1 82.12 760 LYS B C 1
ATOM 12095 O O . LYS B 1 760 ? 15.602 -43.031 -31.656 1 82.12 760 LYS B O 1
ATOM 12100 N N . LYS B 1 761 ? 17.547 -42.062 -32.188 1 76.12 761 LYS B N 1
ATOM 12101 C CA . LYS B 1 761 ? 17.906 -43.094 -33.156 1 76.12 761 LYS B CA 1
ATOM 12102 C C . LYS B 1 761 ? 18.203 -44.406 -32.469 1 76.12 761 LYS B C 1
ATOM 12104 O O . LYS B 1 761 ? 17.797 -45.469 -32.969 1 76.12 761 LYS B O 1
ATOM 12109 N N . VAL B 1 762 ? 18.859 -44.25 -31.422 1 73.5 762 VAL B N 1
ATOM 12110 C CA . VAL B 1 762 ? 19.203 -45.438 -30.672 1 73.5 762 VAL B CA 1
ATOM 12111 C C . VAL B 1 762 ? 17.938 -46.094 -30.141 1 73.5 762 VAL B C 1
ATOM 12113 O O . VAL B 1 762 ? 17.812 -47.344 -30.172 1 73.5 762 VAL B O 1
ATOM 12116 N N . GLN B 1 763 ? 17.016 -45.344 -29.734 1 71.06 763 GLN B N 1
ATOM 12117 C CA . GLN B 1 763 ? 15.766 -45.875 -29.203 1 71.06 763 GLN B CA 1
ATOM 12118 C C . GLN B 1 763 ? 14.914 -46.531 -30.297 1 71.06 763 GLN B C 1
ATOM 12120 O O . GLN B 1 763 ? 14.273 -47.531 -30.094 1 71.06 763 GLN B O 1
ATOM 12125 N N . ARG B 1 764 ? 15.008 -45.938 -31.469 1 65.75 764 ARG B N 1
ATOM 12126 C CA . ARG B 1 764 ? 14.289 -46.5 -32.594 1 65.75 764 ARG B CA 1
ATOM 12127 C C . ARG B 1 764 ? 14.922 -47.812 -33.062 1 65.75 764 ARG B C 1
ATOM 12129 O O . ARG B 1 764 ? 14.219 -48.75 -33.406 1 65.75 764 ARG B O 1
ATOM 12136 N N . HIS B 1 765 ? 16.25 -47.719 -33 1 62.22 765 HIS B N 1
ATOM 12137 C CA . HIS B 1 765 ? 16.938 -48.969 -33.406 1 62.22 765 HIS B CA 1
ATOM 12138 C C . HIS B 1 765 ? 16.703 -50.062 -32.375 1 62.22 765 HIS B C 1
ATOM 12140 O O . HIS B 1 765 ? 16.531 -51.219 -32.75 1 62.22 765 HIS B O 1
ATOM 12146 N N . SER B 1 766 ? 16.656 -49.562 -31.203 1 62.5 766 SER B N 1
ATOM 12147 C CA . SER B 1 766 ? 16.422 -50.562 -30.172 1 62.5 766 SER B CA 1
ATOM 12148 C C . SER B 1 766 ? 14.977 -51.094 -30.203 1 62.5 766 SER B C 1
ATOM 12150 O O . SER B 1 766 ? 14.727 -52.25 -29.953 1 62.5 766 SER B O 1
ATOM 12152 N N . LYS B 1 767 ? 14.031 -50.344 -30.484 1 60.19 767 LYS B N 1
ATOM 12153 C CA . LYS B 1 767 ? 12.641 -50.75 -30.625 1 60.19 767 LYS B CA 1
ATOM 12154 C C . LYS B 1 767 ? 12.453 -51.625 -31.875 1 60.19 767 LYS B C 1
ATOM 12156 O O . LYS B 1 767 ? 11.695 -52.594 -31.859 1 60.19 767 LYS B O 1
ATOM 12161 N N . MET B 1 768 ? 13.18 -51.094 -32.844 1 54.19 768 MET B N 1
ATOM 12162 C CA . MET B 1 768 ? 13.133 -51.906 -34.031 1 54.19 768 MET B CA 1
ATOM 12163 C C . MET B 1 768 ? 13.781 -53.25 -33.812 1 54.19 768 MET B C 1
ATOM 12165 O O . MET B 1 768 ? 13.289 -54.281 -34.312 1 54.19 768 MET B O 1
ATOM 12169 N N . LYS B 1 769 ? 14.734 -53.375 -33 1 55.56 769 LYS B N 1
ATOM 12170 C CA . LYS B 1 769 ? 15.383 -54.656 -32.688 1 55.56 769 LYS B CA 1
ATOM 12171 C C . LYS B 1 769 ? 14.484 -55.531 -31.844 1 55.56 769 LYS B C 1
ATOM 12173 O O . LYS B 1 769 ? 14.414 -56.75 -32.062 1 55.56 769 LYS B O 1
ATOM 12178 N N . VAL B 1 770 ? 13.898 -54.75 -31.016 1 57.5 770 VAL B N 1
ATOM 12179 C CA . VAL B 1 770 ? 13.008 -55.5 -30.156 1 57.5 770 VAL B CA 1
ATOM 12180 C C . VAL B 1 770 ? 11.82 -56.031 -30.969 1 57.5 770 VAL B C 1
ATOM 12182 O O . VAL B 1 770 ? 11.406 -57.156 -30.812 1 57.5 770 VAL B O 1
ATOM 12185 N N . THR B 1 771 ? 11.328 -55.219 -31.781 1 57.78 771 THR B N 1
ATOM 12186 C CA . THR B 1 771 ? 10.25 -55.688 -32.656 1 57.78 771 THR B CA 1
ATOM 12187 C C . THR B 1 771 ? 10.758 -56.75 -33.594 1 57.78 771 THR B C 1
ATOM 12189 O O . THR B 1 771 ? 10.055 -57.719 -33.875 1 57.78 771 THR B O 1
ATOM 12192 N N . LEU B 1 772 ? 11.953 -56.625 -33.969 1 53 772 LEU B N 1
ATOM 12193 C CA . LEU B 1 772 ? 12.531 -57.656 -34.844 1 53 772 LEU B CA 1
ATOM 12194 C C . LEU B 1 772 ? 12.844 -58.906 -34.062 1 53 772 LEU B C 1
ATOM 12196 O O . LEU B 1 772 ? 12.625 -60.031 -34.562 1 53 772 LEU B O 1
ATOM 12200 N N . GLU B 1 773 ? 13.336 -58.719 -32.938 1 54.59 773 GLU B N 1
ATOM 12201 C CA . GLU B 1 773 ? 13.617 -59.906 -32.125 1 54.59 773 GLU B CA 1
ATOM 12202 C C . GLU B 1 773 ? 12.32 -60.562 -31.688 1 54.59 773 GLU B C 1
ATOM 12204 O O . GLU B 1 773 ? 12.266 -61.812 -31.609 1 54.59 773 GLU B O 1
ATOM 12209 N N . ALA B 1 774 ? 11.266 -59.875 -31.422 1 56.38 774 ALA B N 1
ATOM 12210 C CA . ALA B 1 774 ? 9.961 -60.469 -31.141 1 56.38 774 ALA B CA 1
ATOM 12211 C C . ALA B 1 774 ? 9.383 -61.125 -32.375 1 56.38 774 ALA B C 1
ATOM 12213 O O . ALA B 1 774 ? 8.766 -62.188 -32.281 1 56.38 774 ALA B O 1
ATOM 12214 N N . ASP B 1 775 ? 9.742 -60.531 -33.438 1 53.53 775 ASP B N 1
ATOM 12215 C CA . ASP B 1 775 ? 9.289 -61.156 -34.688 1 53.53 775 ASP B CA 1
ATOM 12216 C C . ASP B 1 775 ? 10.125 -62.375 -35.031 1 53.53 775 ASP B C 1
ATOM 12218 O O . ASP B 1 775 ? 9.602 -63.375 -35.562 1 53.53 775 ASP B O 1
ATOM 12222 N N . VAL B 1 776 ? 11.359 -62.406 -34.625 1 51.69 776 VAL B N 1
ATOM 12223 C CA . VAL B 1 776 ? 12.188 -63.594 -34.906 1 51.69 776 VAL B CA 1
ATOM 12224 C C . VAL B 1 776 ? 11.82 -64.688 -33.938 1 51.69 776 VAL B C 1
ATOM 12226 O O . VAL B 1 776 ? 11.914 -65.875 -34.281 1 51.69 776 VAL B O 1
ATOM 12229 N N . GLY B 1 777 ? 11.398 -64.375 -32.75 1 44.22 777 GLY B N 1
ATOM 12230 C CA . GLY B 1 777 ? 10.992 -65.438 -31.844 1 44.22 777 GLY B CA 1
ATOM 12231 C C . GLY B 1 777 ? 9.711 -66.125 -32.25 1 44.22 777 GLY B C 1
ATOM 12232 O O . GLY B 1 777 ? 9.359 -67.188 -31.75 1 44.22 777 GLY B O 1
ATOM 12233 N N . ASN B 1 778 ? 8.773 -65.375 -32.812 1 45.03 778 ASN B N 1
ATOM 12234 C CA . ASN B 1 778 ? 7.527 -66 -33.25 1 45.03 778 ASN B CA 1
ATOM 12235 C C . ASN B 1 778 ? 7.715 -66.75 -34.594 1 45.03 778 ASN B C 1
ATOM 12237 O O . ASN B 1 778 ? 6.75 -67.25 -35.156 1 45.03 778 ASN B O 1
ATOM 12241 N N . CYS B 1 779 ? 8.906 -66.625 -35.219 1 30.27 779 CYS B N 1
ATOM 12242 C CA . CYS B 1 779 ? 9.086 -67.625 -36.312 1 30.27 779 CYS B CA 1
ATOM 12243 C C . CYS B 1 779 ? 9.68 -68.938 -35.781 1 30.27 779 CYS B C 1
ATOM 12245 O O . CYS B 1 779 ? 10.586 -68.875 -34.969 1 30.27 779 CYS B O 1
#

Foldseek 3Di:
DCLLQPDPDPVSNLVVLVVVLVLLVQLVVLVVVVVVVVVCCVVVVDNVPPPDPPPSPHRPDHPVVVVCCQPVHCVLLRSLLVLLVCLAPVNVVCLLSSLVSNQSSCQSHPDVCRNLVNLLCQCPDPDPVSNLRSLVSVLSSVVSCVVVQQVPPPPRRDDNLVSLLSLLVQCPPPDPVSNVSSLVSVLVCLVVLVLLVSCLSLLCLLLPFPFPPPPPPDDPVPVVPVPPDDPDDDDDPPDDDDDDDDDDDPPDPDDDDPDVCVVVVVVVVVVVVVVVVVVLVLLCQLLVLAQAQAGQGDLVSLLSSLVSLVSSLVSDVQSNLVSQLPDFLPCVRHPSSVVSLLSVLLSVCNSVVDHSPDDRPPPPPPPVVGGTSLLVLLLSLLNLLRYFHWPVDPDDLVSRLSSLSSNLSSLVSLLSNLLSLLVCLLVDAPPSLVSVVVSCVVSVNLQSLLSSLVNLLVLLLVLLVVLQDDPPDPPPCPVSPSNNTGCPDDNDSVSSLSSNLSSLSSNLSQLSSVQSSVVNVVVVVPDDDPVVVVVVVVVLVPQLCDSHHDPPDGNLSHVSNLVCLLCQLPCSSPLVCNLSSLVSLLSCQLRSALSNQSRVLSNLLSLLVVLVVLLVVQVCQQVVNPDPSSVPPHDHDLCSNVSSLVSNQSSLCVLAPDPVPPPCPSCVVRDVVSSVSNNVSVLVCLLSVVLSLVSLVVLLVVQVVLVPPPDPDPPPDGDPDSNCPPSVVVVVSSCSRVVVCCVRPVPSNVVSVVVNVVVVVVVVVVVVVVVVVVVVVVD/DCLLQPDPDPVSNLVVLVVVLVLLVQLVVLVVVVVVVVVCCVVVVDNVPPPDPPPSPHRPDDPVVVVCCQPVHCVLLRSLLVLLVCLDPVNVVCLLSSLVSNQSSCQSHPDVCRNLVNLLCQCPDPDPVSNLRSLVSVLSSVVSCVVVQQVPPPPRRDDNLVSLLSLLVQCPPPDPVSNVSSLVSLLVCLVVLVLLVSCLSLLCLLLPFPFPPVPPPDPPVCPVPVPPDDDDDDDDPPDDDDDDDDPDDPPPPPDDDPDVCVVVVVVVVVVVVVVVVVVLVLLCQLLVLAQAQAGQGDLVSLLSSLVSLVSSLVSCVQSNLVSQLPDFLPCVRHPSSVVSLLSVLLSVCNSVVDHSPDDRPPPPPPPVVGGTSLLVLLLSLLNLLRYFHWPVDPDDLVSRLSSLSSNLSSLVSVLSNLLSLLVCLLVDALVSLVSVVVSCVVSVNLQSLLSSLVNLLVLLLVLLVVLQDDPPDPPPCPVSPSNNTGCPDDNDSVSSQSSNLSSLSSNLSQLSSVQSSVVNVVVVVPDDDPVVVVVVVVVLVCQLCDSHHDPPDGNLSHVSNLVCLLCQLPCSSPLVCNLSSLVSLLSCQLRSALSNQSRVLSNLVSLLVVLVVLLVVQVCQQVVNPDPSSPPPHDHDLCSNVSSLVSNQSSLCVLAPDPVPPPCPSCVVRDVVSSVSNNVSVLVCLLSVVLSLVSLVVLLVVQVVVVPPPDPDPPPDGDPDSNCPPSVVVVVSSCSRVVVCCVRPVPSNVVSVVVNVVVVVVVVVVVVVVVVVVVVVVD

Solvent-accessible surface area (backbone atoms only — not comparable to full-atom values): 86860 Å² total; per-residue (Å²): 110,65,54,43,66,68,53,82,50,64,66,61,19,49,52,45,42,51,51,53,51,49,47,48,52,52,16,52,54,42,47,51,51,49,50,52,50,49,52,49,40,65,70,54,72,56,72,76,64,74,83,62,82,67,83,69,79,75,48,90,48,52,68,68,56,53,49,41,45,62,73,74,43,64,54,68,55,47,43,44,50,51,39,57,64,44,50,38,46,84,36,50,80,45,35,60,60,34,43,54,49,45,50,51,46,41,44,68,40,92,48,69,55,54,52,38,47,58,52,39,52,35,55,65,39,89,46,64,70,53,20,53,50,34,51,51,36,49,49,47,44,56,63,67,42,54,68,54,65,68,54,63,81,59,93,61,81,68,79,66,55,71,42,48,50,55,48,57,55,30,50,74,40,87,51,62,52,55,16,49,52,37,46,53,51,51,53,52,39,35,74,71,65,38,50,63,73,64,42,45,59,41,48,48,42,62,48,53,73,52,66,59,78,75,68,74,64,69,80,75,68,49,76,78,52,68,78,66,69,83,77,73,70,92,72,89,67,85,72,87,71,86,78,82,86,77,87,80,81,84,70,85,72,89,78,79,90,60,67,74,56,45,56,58,43,45,54,51,44,47,52,48,47,49,51,48,48,52,49,47,53,49,52,44,60,39,51,63,76,53,38,53,40,87,59,73,55,47,40,66,53,35,42,48,33,48,50,51,53,39,47,49,46,69,72,42,43,67,60,49,54,54,38,31,64,68,38,58,48,55,52,85,75,38,80,64,36,39,53,50,51,51,40,50,53,25,41,53,36,30,55,75,70,41,63,57,86,47,85,75,72,86,60,72,80,70,67,70,75,46,57,27,46,45,48,45,54,52,43,50,31,52,49,45,51,30,50,40,39,36,48,86,51,89,67,53,70,65,53,49,53,33,48,48,51,37,23,36,48,27,44,53,44,49,36,53,56,48,49,52,49,34,56,48,34,72,71,40,50,72,65,59,34,50,52,52,52,47,49,42,60,75,60,40,49,67,58,53,51,52,35,51,44,53,39,48,48,48,57,41,26,61,62,42,37,71,68,62,54,70,91,68,76,66,73,70,77,72,63,48,72,60,61,53,39,41,47,82,64,77,93,55,68,78,64,52,52,42,41,49,50,47,47,46,53,36,48,46,46,50,46,54,34,51,49,43,41,47,51,57,53,45,70,67,58,72,76,90,46,69,70,58,51,51,54,49,52,52,51,44,56,53,27,44,72,27,87,50,90,51,88,88,56,55,67,61,44,26,10,52,50,44,50,46,55,51,48,44,67,35,69,56,48,35,65,73,49,31,62,57,52,44,50,41,53,61,73,38,55,90,62,27,48,81,32,36,36,74,44,49,41,57,36,51,53,47,48,41,50,54,53,44,49,53,51,51,48,44,54,38,55,68,66,74,52,85,69,80,63,68,70,44,81,49,68,65,61,52,59,48,61,55,52,48,50,52,40,48,35,54,49,48,48,61,45,66,43,74,61,79,76,62,56,63,74,76,50,58,73,45,58,67,64,34,47,52,52,24,27,53,51,43,58,70,46,39,32,60,51,52,46,42,52,50,52,54,50,50,52,44,54,53,52,53,61,65,64,51,81,64,77,92,73,75,75,77,73,78,78,65,50,60,61,61,64,60,44,69,62,52,52,49,53,52,45,66,44,46,52,64,43,50,74,77,37,43,70,62,50,52,52,22,52,51,51,44,51,52,53,52,49,50,50,47,50,47,49,48,45,48,53,45,49,54,52,53,66,76,98,111,65,54,42,64,68,53,84,50,64,66,61,18,50,53,44,42,49,50,51,51,50,47,49,52,50,15,51,53,42,47,53,50,48,50,51,50,50,50,48,40,65,69,53,73,56,72,76,64,75,83,62,84,70,82,70,80,75,47,91,49,52,68,70,56,53,48,42,45,63,72,73,43,64,55,66,54,46,42,43,49,52,39,58,64,43,50,38,45,84,35,49,80,45,34,60,61,33,44,53,49,46,49,49,46,41,45,66,39,92,47,69,55,55,54,39,47,57,52,40,52,34,54,67,40,91,47,66,70,54,20,53,50,34,52,49,37,48,50,47,45,56,63,67,41,54,68,54,65,69,54,64,79,58,92,61,81,70,80,66,55,70,41,48,51,54,48,58,53,30,51,74,40,87,51,62,50,55,16,49,52,37,46,54,51,49,54,50,41,34,75,70,65,39,50,62,72,63,44,44,59,43,48,47,42,61,46,54,74,51,66,58,79,76,66,72,62,69,80,74,67,47,76,77,54,62,78,68,66,77,85,72,74,92,74,88,70,85,72,88,72,91,78,83,89,74,86,79,79,83,70,83,71,88,77,77,90,56,66,73,56,44,57,58,41,46,53,51,44,46,54,47,46,49,50,47,48,52,50,46,53,48,50,44,60,39,52,64,76,53,38,54,42,85,58,73,57,48,39,68,52,36,40,47,34,50,50,51,52,39,48,49,46,69,72,41,42,67,61,47,54,54,38,30,63,69,38,58,48,56,51,86,75,37,79,62,35,39,52,51,51,50,41,49,53,25,41,53,36,30,55,74,70,40,63,57,87,48,85,75,73,85,61,73,82,70,66,72,75,45,57,27,45,45,48,46,53,52,42,51,30,51,48,45,52,31,51,41,41,36,49,86,52,91,68,53,70,66,54,51,52,32,48,49,52,38,23,38,48,28,43,54,43,48,36,54,56,49,48,52,48,32,56,46,35,71,71,40,52,73,66,57,35,50,52,52,52,49,50,42,60,76,62,39,48,69,57,52,52,53,35,50,46,52,39,48,48,48,56,40,26,60,64,43,37,69,68,64,54,73,90,68,75,68,72,71,76,72,63,47,72,62,61,53,40,42,48,81,62,78,95,54,68,79,65,51,52,42,42,48,50,47,46,46,54,37,50,45,45,49,43,54,34,50,48,42,41,47,52,56,53,44,71,66,59,72,75,90,48,69,69,58,50,53,53,48,53,53,52,44,57,52,27,44,70,27,88,50,90,52,88,89,57,54,66,60,45,27,11,52,49,44,51,46,55,50,48,42,67,36,68,56,46,35,63,73,48,31,63,56,52,43,48,40,52,62,74,37,55,90,63,26,50,80,33,36,34,72,43,49,41,56,36,50,54,47,46,42,50,55,53,45,50,53,51,50,50,45,54,38,57,67,65,72,52,86,70,83,64,68,71,43,81,51,67,66,60,53,56,49,62,55,51,47,50,51,40,50,34,54,50,49,46,60,44,66,43,76,63,80,76,60,58,62,72,75,52,58,73,46,59,66,65,34,47,50,50,25,27,53,52,44,56,71,45,38,33,60,52,52,47,41,52,49,53,52,50,49,52,43,53,52,51,53,60,65,64,51,80,65,76,92,75,76,75,79,71,79,77,65,49,57,60,62,64,60,44,67,60,51,51,50,53,51,45,66,45,47,53,64,44,49,75,76,38,43,67,62,49,52,52,24,51,50,51,44,50,53,52,51,49,50,49,49,51,48,48,49,45,46,52,45,50,55,53,53,66,74,98

Sequence (1558 aa):
MTVCCCVTDCYLQNVAISTLLEVINHSQSLALVIEDKMKRYKTAGYNPFSGRLQMVTAPPVAPGVLKVVAERTDFYQRVARVLWNQLNKETREHHITCVELFYRLHCLAPTANICEDIICHALLDSDKGTRLEALFRFSVIWHLTREIQGSRVTSHNRSFDRSLFVVLDSLTCTDGAISAAAQGWLVRALSLGDVARILEPVLLLLLQPIPAAGRGYPRRSALLAAFQADACKSSARLGLARVDSDRTQASESLSSDEEADLELQALASSRLLKQQRDRQETAEALFKHVLLYLQPYDSRRVLYAFSVLEAVLKANPKEFIEAVSRTSMDTSSTAHLNLISNLLARHQEALVGQSFYGKLQTQPPNVCPHSLLIELLTYLCLSFLRSYYPCYLKVSHRDALGNRDVQVKSVEVLIRIMTQLVSVAKSAEGQNAESIHGLLQRCQVQEFVLLSLSASMYTSQKRYGPATAERGRAVREDSLFEESLINLGQDQVWSEHPLQIELLKLLQVLIVLEHHLGQVLEEADAQPDLSREWRRALSFQQAISAGQYVRPHPLPSQGLLVSAVVRGLQPAYGYGMHPAWVSLVTHSLPYFGKSLGWTVTPFVVQICKNLDELVKQYESESAKLSISITSKRENISPDYPLTLLEGLTTISHFCLLEQPNQNKKTTAASDPSNLKNAKNAILEELPRIVNTMALLWNVLRREEAQKRPVDLLGATKGSSSVYFKTTKTIRQKILEFLNPLTAHLGVQLIAAVAAVWSRKKVQRHSKMKVTLEADVGNCMTVCCCVTDCYLQNVAISTLLEVINHSQSLALVIEDKMKRYKTAGYNPFSGRLQMVTAPPVAPGVLKVVAERTDFYQRVARVLWNQLNKETREHHITCVELFYRLHCLAPTANICEDIICHALLDSDKGTRLEALFRFSVIWHLTREIQGSRVTSHNRSFDRSLFVVLDSLTCTDGAISAAAQGWLVRALSLGDVARILEPVLLLLLQPIPAAGRGYPRRSALLAAFQADACKSSARLGLARVDSDRTQASESLSSDEEADLELQALASSRLLKQQRDRQETAEALFKHVLLYLQPYDSRRVLYAFSVLEAVLKANPKEFIEAVSRTSMDTSSTAHLNLISNLLARHQEALVGQSFYGKLQTQPPNVCPHSLLIELLTYLCLSFLRSYYPCYLKVSHRDALGNRDVQVKSVEVLIRIMTQLVSVAKSAEGQNAESIHGLLQRCQVQEFVLLSLSASMYTSQKRYGPATAERGRAVREDSLFEESLINLGQDQVWSEHPLQIELLKLLQVLIVLEHHLGQVLEEADAQPDLSREWRRALSFQQAISAGQYVRPHPLPSQGLLVSAVVRGLQPAYGYGMHPAWVSLVTHSLPYFGKSLGWTVTPFVVQICKNLDELVKQYESESAKLSISITSKRENISPDYPLTLLEGLTTISHFCLLEQPNQNKKTTAASDPSNLKNAKNAILEELPRIVNTMALLWNVLRREEAQKRPVDLLGATKGSSSVYFKTTKTIRQKILEFLNPLTAHLGVQLIAAVAAVWSRKKVQRHSKMKVTLEADVGNC

Organism: Rousettus aegyptiacus (NCBI:txid9407)

pLDDT: mean 76.8, std 21.38, range [16.0, 98.12]

Secondary structure (DSSP, 8-state):
-HHHHH---HHHHHHHHHHHHHHHHHHHHHHHHHHHHHHHHHHH-S-TTSSS-------SS-HHHHHHHHHH--HHHHHHHHHHHTSSGGGGGGHHHHHHHHHHHHHHSSSTHHHHHHHHHHHT-SSHHHHHHHHHHHHHHHHHTHHHHH-TTSS-----HHHHHHHHHGGG-SSHHHHHHHHHHHHHHHHTT-HHHHHHHHHHHHH----SS-----GGGGTTGGGSTT----------------------------SHHHHHHHHHHHHHHHHHHHHHHHHHHHTTT-EE-SS---HHHHHHHHHHHHHHHHH-HHHHHHHHHH-B--TTT-HHHHHHHHHHHHHHHHHTT--TTS------GGG----BHHHHHHHHHHHHHTEE-BTTS---HHHHHHHHHHHHHHHHHHHHHHHHHHHHHHH--HHHHHHHHHHHHHHTHHHHHHHHHHHHHHHHHHHHHHHHS-SS--------HHHHHB---SS-GGGHHHHHHHHHHHHHHHHHHHHHHHHHHHHH-----HHHHHHHHHHHHHHHH-SS--TT--GGG-HHHHHHHHHHTSGGG-GGGHHHHHHHHHHHGGG-GGGHHHHHHHHHHHHHHHHHHHHHHHHHHHTT-----GGGGS---TTHHHHHHHHHHHHHHHHHS--TT--TTTGGGS-HHHHHHHHHHHHHTHHHHHHHHHHHHHHHHHHHHHHS--SSS----S---GGGS-HHHHHHHHHHHHHHHHHH-HHHHHHHHHHHHHHHHHHHHHHHHHHHHHHHHT-/-HHHHH---HHHHHHHHHHHHHHHHHHHHHHHHHHHHHHHHHHH-S-TTSSS-------SS-HHHHHHHHHH--HHHHHHHHHHHTSSGGGGGGHHHHHHHHHHHHHHSSSTHHHHHHHHHHHT-SSHHHHHHHHHHHHHHHHHTHHHHH-TTSS-----HHHHHHHHHGGG-SSHHHHHHHHHHHHHHHHTT-HHHHHHHHHHHHH----SS-----GGGHHHHTTTTT----------------------------SHHHHHHHHHHHHHHHHHHHHHHHHHHHTTT-EE-SS---HHHHHHHHHHHHHHHHH-HHHHHHHHHH-B--TTT-HHHHHHHHHHHHHHHHHTT--TTS------GGG----BHHHHHHHHHHHHHTEE-BTTS---HHHHHHHHHHHHHHHHHHHHHHHHHHHHHHH--HHHHHHHHHHHHHHTHHHHHHHHHHHHHHHHHHHHHHHHS-SS--------HHHHHB---SS-GGGHHHHHHHHHHHHHHHHHHHHHHHHHHHHH-----HHHHHHHHHHHHHHHH-SS--TT--GGG-HHHHHHHHHHTSGGG-GGGHHHHHHHHHHHGGG-GGGHHHHHHHHHHHHHHHHHHHHHHHHHHHTT-----GGGGS---TTHHHHHHHHHHHHHHHHHS--TT--TTTTTSS-HHHHHHHHHHHHHTHHHHHHHHHHHHHHHHHHHHHHS---SS--------GGGS-HHHHHHHHHHHHHHHHHH-HHHHHHHHHHHHHHHHHHHHHHHHHHHHHHHHT-

InterPro domains:
  IPR040314 Protein DOP1 [PTHR14042] (2-769)
  IPR056459 DOP1-like, TPR domain [PF24601] (285-658)

Radius of gyration: 38.24 Å; Cα contacts (8 Å, |Δi|>4): 1531; chains: 2; bounding box: 85×140×132 Å